Protein AF-0000000075737769 (afdb_homodimer)

Radius of gyration: 31.2 Å; Cα contacts (8 Å, |Δi|>4): 2345; chains: 2; bounding box: 69×106×71 Å

Solvent-accessible surface area (backbone atoms only — not comparable to full-atom values): 51542 Å² total; per-residue (Å²): 100,47,52,67,59,66,63,45,50,58,46,33,25,58,71,41,31,78,46,52,37,37,32,34,60,82,79,65,47,75,36,22,21,35,56,46,34,52,50,21,33,10,41,31,30,41,43,40,76,74,66,49,35,68,70,36,30,38,30,35,39,44,70,43,47,71,64,59,56,37,50,41,54,14,20,52,37,39,34,11,21,24,29,42,35,67,72,76,54,51,65,72,62,43,38,54,55,48,47,71,63,54,31,54,31,43,32,27,31,64,90,42,41,70,57,49,53,50,40,28,66,78,50,64,37,77,35,77,42,46,47,61,69,64,38,52,49,46,35,71,71,30,56,71,55,86,73,66,44,90,47,34,22,76,41,57,38,31,39,42,66,39,85,40,91,89,68,65,66,43,28,34,33,36,27,45,34,14,49,50,49,24,30,52,49,45,21,37,82,62,64,49,18,48,80,34,22,32,49,39,44,48,46,53,49,38,52,72,24,33,38,56,49,48,46,28,28,45,63,42,50,6,26,36,36,39,37,47,63,72,44,49,67,60,50,46,52,48,58,39,34,74,89,71,53,46,26,35,40,54,41,36,53,56,54,55,50,49,27,65,69,36,85,61,42,86,72,43,50,58,79,60,48,77,36,39,33,33,27,91,50,83,52,50,56,61,62,48,48,56,37,38,75,69,69,41,55,51,22,28,30,34,58,42,71,51,31,30,26,66,44,24,40,27,51,73,89,41,19,71,84,44,60,64,32,24,16,26,72,34,70,66,50,47,75,47,40,25,29,97,86,68,43,71,51,58,88,58,41,70,19,36,35,29,40,32,50,66,26,47,42,92,38,39,63,94,30,69,68,59,44,62,72,38,41,57,96,71,26,35,59,67,54,31,27,25,32,32,50,98,79,52,40,28,32,70,43,32,46,54,81,56,39,29,45,20,69,89,35,83,30,44,32,47,61,48,32,45,61,55,53,67,39,85,45,46,63,46,65,47,45,41,60,35,86,30,94,86,33,55,20,40,32,32,34,39,34,13,53,32,90,93,49,78,78,53,65,67,57,54,46,52,55,34,56,73,76,38,59,74,68,53,32,48,79,43,69,46,82,41,85,65,79,57,54,45,83,79,55,43,76,34,61,68,59,48,47,50,58,58,52,49,46,49,56,67,75,94,101,49,51,68,60,66,63,43,51,57,44,32,26,58,71,41,31,80,46,52,36,36,32,36,60,82,77,65,46,74,34,22,20,35,55,45,33,54,51,22,33,9,41,30,29,42,43,38,75,74,67,51,35,67,70,35,29,38,30,35,40,46,68,43,47,71,64,58,56,36,48,39,54,14,20,51,38,39,34,11,21,23,28,42,35,64,73,76,55,51,65,72,61,43,38,54,54,46,47,72,62,55,30,54,32,42,32,26,32,62,91,40,43,70,56,50,53,50,41,28,66,76,48,64,37,78,36,78,43,46,47,62,70,64,37,52,49,46,34,72,71,29,56,72,55,86,70,66,43,88,47,36,21,78,41,58,38,31,38,41,66,39,86,40,91,91,67,64,66,42,28,34,34,35,28,44,34,14,50,50,49,24,29,52,48,45,21,37,82,62,64,49,16,49,78,34,22,31,48,39,44,48,47,55,47,37,52,71,23,31,38,59,49,48,46,27,29,47,63,42,50,8,26,33,38,39,37,48,63,71,43,48,70,60,51,45,51,49,57,40,32,74,89,69,52,45,24,35,40,54,40,36,52,55,53,54,51,50,27,66,70,36,84,60,41,86,75,42,49,57,81,60,49,77,37,42,34,33,28,89,51,84,52,49,56,62,62,48,48,57,37,38,73,70,70,40,54,51,23,28,30,33,58,42,71,52,30,30,26,67,45,25,39,26,54,74,90,41,18,68,85,44,62,65,33,26,15,27,72,34,69,67,50,46,75,48,39,25,30,96,88,68,42,72,50,59,88,59,42,70,18,36,34,29,40,32,50,66,25,46,42,90,38,39,62,95,29,70,68,59,43,63,72,38,42,59,94,70,27,35,59,67,52,32,26,25,31,33,50,98,77,52,41,29,33,70,44,32,47,54,80,54,38,29,45,20,69,87,35,84,30,44,32,48,61,46,32,46,58,53,54,67,40,85,44,46,64,47,66,45,46,42,60,36,84,30,94,86,32,54,19,40,32,32,33,37,34,14,53,32,90,94,48,81,80,53,65,67,57,53,45,51,55,34,55,74,76,38,59,74,68,53,33,48,78,42,70,44,81,41,86,65,78,58,53,45,84,80,56,43,77,35,62,70,59,47,44,50,56,57,53,49,46,49,56,68,75,93

Sequence (1016 aa):
MSFAYFDWIAHHAEVRPERIAVVDLASSRKISYRAMDERVDRLAAHLAALGVGRGDRVAVLALNAVETLEVQFACFRLGAIFVPLNVRLTVHELSYIVGDAAPRVLAHDDELAPMAKELKAACSVPHLLAFGAAYEAALAASPRLGASEPVTLDDVSTIMYTSGTTGKPKGAMITHGMTFINAVNLGIPAFISQRTVFLCVLPLFHTGGLNCYTNPVLHAGGTTLLMRAFDPGAALSIIGDPSVGLTHFFGVPSIYQFMCQHPAFAATDLSRLQIAGVGGAPMPVPLLKIWQERGCALVQGYGMTETSPAVLMLDADDAARKAGSAGKPVLHADLKIVGPDGDPVKPGEMGELWVKGPNITPGYWNRPDANRTSFTDGWLHTGDAARVDDEGFYYIVDRTKDMYISGGENVYPAEVEDVLYQLPEIAEAAVIGAPDPQWGETGVAVVALKPGQELSEAKLLAHCRERLARFKCPQRVSFVEALPRNATGKVHKPTLRERILVRETADAMSFAYFDWIAHHAEVRPERIAVVDLASSRKISYRAMDERVDRLAAHLAALGVGRGDRVAVLALNAVETLEVQFACFRLGAIFVPLNVRLTVHELSYIVGDAAPRVLAHDDELAPMAKELKAACSVPHLLAFGAAYEAALAASPRLGASEPVTLDDVSTIMYTSGTTGKPKGAMITHGMTFINAVNLGIPAFISQRTVFLCVLPLFHTGGLNCYTNPVLHAGGTTLLMRAFDPGAALSIIGDPSVGLTHFFGVPSIYQFMCQHPAFAATDLSRLQIAGVGGAPMPVPLLKIWQERGCALVQGYGMTETSPAVLMLDADDAARKAGSAGKPVLHADLKIVGPDGDPVKPGEMGELWVKGPNITPGYWNRPDANRTSFTDGWLHTGDAARVDDEGFYYIVDRTKDMYISGGENVYPAEVEDVLYQLPEIAEAAVIGAPDPQWGETGVAVVALKPGQELSEAKLLAHCRERLARFKCPQRVSFVEALPRNATGKVHKPTLRERILVRETADA

Nearest PDB structures (foldseek):
  8wev-assembly1_A-2  TM=9.147E-01  e=2.076E-62  Amycolatopsis thermoflava N1165
  5ie0-assembly2_B  TM=9.107E-01  e=2.368E-48  Arabidopsis thaliana
  1t5d-assembly1_X-2  TM=8.456E-01  e=3.792E-46  Alcaligenes sp. AL3007
  2qvx-assembly1_X-2  TM=8.647E-01  e=1.411E-45  Alcaligenes sp. AL3007
  6sq8-assembly5_E  TM=7.145E-01  e=1.498E-45  Marinactinospora thermotolerans

Organism: Rhodopseudomonas palustris (strain ATCC BAA-98 / CGA009) (NCBI:txid258594)

Structure (mmCIF, N/CA/C/O backbone):
data_AF-0000000075737769-model_v1
#
loop_
_entity.id
_entity.type
_entity.pdbx_description
1 polymer '3-methylmercaptopropionyl-CoA ligase'
#
loop_
_atom_site.group_PDB
_atom_site.id
_atom_site.type_symbol
_atom_site.label_atom_id
_atom_site.label_alt_id
_atom_site.label_comp_id
_atom_site.label_asym_id
_atom_site.label_entity_id
_atom_site.label_seq_id
_atom_site.pdbx_PDB_ins_code
_atom_site.Cartn_x
_atom_site.Cartn_y
_atom_site.Cartn_z
_atom_site.occupancy
_atom_site.B_iso_or_equiv
_atom_site.auth_seq_id
_atom_site.auth_comp_id
_atom_site.auth_asym_id
_atom_site.auth_atom_id
_atom_site.pdbx_PDB_model_num
ATOM 1 N N . MET A 1 1 ? -3.283 10.156 -17.531 1 53.91 1 MET A N 1
ATOM 2 C CA . MET A 1 1 ? -2.006 9.469 -17.703 1 53.91 1 MET A CA 1
ATOM 3 C C . MET A 1 1 ? -1.594 8.758 -16.422 1 53.91 1 MET A C 1
ATOM 5 O O . MET A 1 1 ? -1.854 9.25 -15.312 1 53.91 1 MET A O 1
ATOM 9 N N . SER A 1 2 ? -1.194 7.441 -16.578 1 77.38 2 SER A N 1
ATOM 10 C CA . SER A 1 2 ? -0.708 6.602 -15.492 1 77.38 2 SER A CA 1
ATOM 11 C C . SER A 1 2 ? 0.569 7.172 -14.883 1 77.38 2 SER A C 1
ATOM 13 O O . SER A 1 2 ? 1.224 8.023 -15.484 1 77.38 2 SER A O 1
ATOM 15 N N . PHE A 1 3 ? 0.752 7.035 -13.672 1 82.31 3 PHE A N 1
ATOM 16 C CA . PHE A 1 3 ? 1.934 7.66 -13.086 1 82.31 3 PHE A CA 1
ATOM 17 C C . PHE A 1 3 ? 3.17 6.797 -13.312 1 82.31 3 PHE A C 1
ATOM 19 O O . PHE A 1 3 ? 3.059 5.641 -13.727 1 82.31 3 PHE A O 1
ATOM 26 N N . ALA A 1 4 ? 4.254 7.438 -13.164 1 88.5 4 ALA A N 1
ATOM 27 C CA . ALA A 1 4 ? 5.59 6.883 -13.375 1 88.5 4 ALA A CA 1
ATOM 28 C C . ALA A 1 4 ? 5.824 5.66 -12.492 1 88.5 4 ALA A C 1
ATOM 30 O O . ALA A 1 4 ? 5.316 5.594 -11.367 1 88.5 4 ALA A O 1
ATOM 31 N N . TYR A 1 5 ? 6.5 4.691 -13.055 1 92.62 5 TYR A N 1
ATOM 32 C CA . TYR A 1 5 ? 7.043 3.609 -12.242 1 92.62 5 TYR A CA 1
ATOM 33 C C . TYR A 1 5 ? 8.219 4.098 -11.398 1 92.62 5 TYR A C 1
ATOM 35 O O . TYR A 1 5 ? 9.094 4.809 -11.891 1 92.62 5 TYR A O 1
ATOM 43 N N . PHE A 1 6 ? 8.211 3.758 -10.086 1 94 6 PHE A N 1
ATOM 44 C CA . PHE A 1 6 ? 9.312 4.078 -9.18 1 94 6 PHE A CA 1
ATOM 45 C C . PHE A 1 6 ? 10.125 2.832 -8.852 1 94 6 PHE A C 1
ATOM 47 O O . PHE A 1 6 ? 9.562 1.798 -8.484 1 94 6 PHE A O 1
ATOM 54 N N . ASP A 1 7 ? 11.445 2.957 -9.055 1 96.81 7 ASP A N 1
ATOM 55 C CA . ASP A 1 7 ? 12.391 1.863 -8.852 1 96.81 7 ASP A CA 1
ATOM 56 C C . ASP A 1 7 ? 12.508 1.511 -7.371 1 96.81 7 ASP A C 1
ATOM 58 O O . ASP A 1 7 ? 13.164 2.225 -6.609 1 96.81 7 ASP A O 1
ATOM 62 N N . TRP A 1 8 ? 11.969 0.348 -7.016 1 97.19 8 TRP A N 1
ATOM 63 C CA . TRP A 1 8 ? 11.914 -0.085 -5.621 1 97.19 8 TRP A CA 1
ATOM 64 C C . TRP A 1 8 ? 13.312 -0.334 -5.074 1 97.19 8 TRP A C 1
ATOM 66 O O . TRP A 1 8 ? 13.617 0.017 -3.932 1 97.19 8 TRP A O 1
ATOM 76 N N . ILE A 1 9 ? 14.141 -0.979 -5.895 1 98.12 9 ILE A N 1
ATOM 77 C CA . ILE A 1 9 ? 15.484 -1.363 -5.457 1 98.12 9 ILE A CA 1
ATOM 78 C C . ILE A 1 9 ? 16.328 -0.115 -5.234 1 98.12 9 ILE A C 1
ATOM 80 O O . ILE A 1 9 ? 17 0.014 -4.207 1 98.12 9 ILE A O 1
ATOM 84 N N . ALA A 1 10 ? 16.266 0.797 -6.18 1 97.19 10 ALA A N 1
ATOM 85 C CA . ALA A 1 10 ? 17 2.053 -6.027 1 97.19 10 ALA A CA 1
ATOM 86 C C . ALA A 1 10 ? 16.531 2.82 -4.797 1 97.19 10 ALA A C 1
ATOM 88 O O . ALA A 1 10 ? 17.328 3.379 -4.055 1 97.19 10 ALA A O 1
ATOM 89 N N . HIS A 1 11 ? 15.258 2.844 -4.566 1 97 11 HIS A N 1
ATOM 90 C CA . HIS A 1 11 ? 14.688 3.527 -3.412 1 97 11 HIS A CA 1
ATOM 91 C C . HIS A 1 11 ? 15.227 2.955 -2.107 1 97 11 HIS A C 1
ATOM 93 O O . HIS A 1 11 ? 15.719 3.699 -1.253 1 97 11 HIS A O 1
ATOM 99 N N . HIS A 1 12 ? 15.141 1.669 -1.973 1 97.81 12 HIS A N 1
ATOM 100 C CA . HIS A 1 12 ? 15.555 1.06 -0.713 1 97.81 12 HIS A CA 1
ATOM 101 C C . HIS A 1 12 ? 17.062 1.1 -0.549 1 97.81 12 HIS A C 1
ATOM 103 O O . HIS A 1 12 ? 17.578 1.167 0.573 1 97.81 12 HIS A O 1
ATOM 109 N N . ALA A 1 13 ? 17.781 1.064 -1.68 1 97.44 13 ALA A N 1
ATOM 110 C CA . ALA A 1 13 ? 19.219 1.277 -1.61 1 97.44 13 ALA A CA 1
ATOM 111 C C . ALA A 1 13 ? 19.547 2.648 -1.023 1 97.44 13 ALA A C 1
ATOM 113 O O . ALA A 1 13 ? 20.578 2.82 -0.362 1 97.44 13 ALA A O 1
ATOM 114 N N . GLU A 1 14 ? 18.672 3.574 -1.241 1 94.31 14 GLU A N 1
ATOM 115 C CA . GLU A 1 14 ? 18.859 4.93 -0.726 1 94.31 14 GLU A CA 1
ATOM 116 C C . GLU A 1 14 ? 18.422 5.027 0.734 1 94.31 14 GLU A C 1
ATOM 118 O O . GLU A 1 14 ? 19.125 5.621 1.556 1 94.31 14 GLU A O 1
ATOM 123 N N . VAL A 1 15 ? 17.375 4.383 1.115 1 95.12 15 VAL A N 1
ATOM 124 C CA . VAL A 1 15 ? 16.75 4.691 2.404 1 95.12 15 VAL A CA 1
ATOM 125 C C . VAL A 1 15 ? 17.188 3.656 3.441 1 95.12 15 VAL A C 1
ATOM 127 O O . VAL A 1 15 ? 17.203 3.945 4.641 1 95.12 15 VAL A O 1
ATOM 130 N N . ARG A 1 16 ? 17.531 2.518 2.982 1 95.69 16 ARG A N 1
ATOM 131 C CA . ARG A 1 16 ? 18 1.455 3.867 1 95.69 16 ARG A CA 1
ATOM 132 C C . ARG A 1 16 ? 19.031 0.58 3.172 1 95.69 16 ARG A C 1
ATOM 134 O O . ARG A 1 16 ? 18.812 -0.619 2.982 1 95.69 16 ARG A O 1
ATOM 141 N N . PRO A 1 17 ? 20.156 1.123 2.902 1 96.5 17 PRO A N 1
ATOM 142 C CA . PRO A 1 17 ? 21.156 0.496 2.025 1 96.5 17 PRO A CA 1
ATOM 143 C C . PRO A 1 17 ? 21.688 -0.824 2.58 1 96.5 17 PRO A C 1
ATOM 145 O O . PRO A 1 17 ? 21.969 -1.75 1.817 1 96.5 17 PRO A O 1
ATOM 148 N N . GLU A 1 18 ? 21.766 -0.994 3.877 1 96.38 18 GLU A N 1
ATOM 149 C CA . GLU A 1 18 ? 22.422 -2.158 4.457 1 96.38 18 GLU A CA 1
ATOM 150 C C . GLU A 1 18 ? 21.422 -3.264 4.773 1 96.38 18 GLU A C 1
ATOM 152 O O . GLU A 1 18 ? 21.812 -4.375 5.137 1 96.38 18 GLU A O 1
ATOM 157 N N . ARG A 1 19 ? 20.156 -2.908 4.656 1 96.94 19 ARG A N 1
ATOM 158 C CA . ARG A 1 19 ? 19.172 -3.957 4.844 1 96.94 19 ARG A CA 1
ATOM 159 C C . ARG A 1 19 ? 19.312 -5.051 3.791 1 96.94 19 ARG A C 1
ATOM 161 O O . ARG A 1 19 ? 19.562 -4.762 2.619 1 96.94 19 ARG A O 1
ATOM 168 N N . ILE A 1 20 ? 19.109 -6.316 4.254 1 98.62 20 ILE A N 1
ATOM 169 C CA . ILE A 1 20 ? 19.234 -7.445 3.336 1 98.62 20 ILE A CA 1
ATOM 170 C C . ILE A 1 20 ? 17.969 -7.555 2.486 1 98.62 20 ILE A C 1
ATOM 172 O O . ILE A 1 20 ? 16.859 -7.625 3.02 1 98.62 20 ILE A O 1
ATOM 176 N N . ALA A 1 21 ? 18.141 -7.508 1.161 1 98.75 21 ALA A N 1
ATOM 177 C CA . ALA A 1 21 ? 17.016 -7.676 0.23 1 98.75 21 ALA A CA 1
ATOM 178 C C . ALA A 1 21 ? 16.734 -9.156 -0.025 1 98.75 21 ALA A C 1
ATOM 180 O O . ALA A 1 21 ? 15.586 -9.594 0.043 1 98.75 21 ALA A O 1
ATOM 181 N N . VAL A 1 22 ? 17.859 -9.883 -0.296 1 98.81 22 VAL A N 1
ATOM 182 C CA . VAL A 1 22 ? 17.688 -11.289 -0.663 1 98.81 22 VAL A CA 1
ATOM 183 C C . VAL A 1 22 ? 18.797 -12.125 -0.014 1 98.81 22 VAL A C 1
ATOM 185 O O . VAL A 1 22 ? 19.953 -11.719 0.01 1 98.81 22 VAL A O 1
ATOM 188 N N . VAL A 1 23 ? 18.453 -13.234 0.523 1 98.62 23 VAL A N 1
ATOM 189 C CA . VAL A 1 23 ? 19.391 -14.266 0.95 1 98.62 23 VAL A CA 1
ATOM 190 C C . VAL A 1 23 ? 19.281 -15.477 0.022 1 98.62 23 VAL A C 1
ATOM 192 O O . VAL A 1 23 ? 18.203 -16.062 -0.12 1 98.62 23 VAL A O 1
ATOM 195 N N . ASP A 1 24 ? 20.297 -15.758 -0.647 1 97.5 24 ASP A N 1
ATOM 196 C CA . ASP A 1 24 ? 20.391 -17 -1.418 1 97.5 24 ASP A CA 1
ATOM 197 C C . ASP A 1 24 ? 20.75 -18.172 -0.519 1 97.5 24 ASP A C 1
ATOM 199 O O . ASP A 1 24 ? 21.922 -18.344 -0.141 1 97.5 24 ASP A O 1
ATOM 203 N N . LEU A 1 25 ? 19.812 -19.031 -0.327 1 97.12 25 LEU A N 1
ATOM 204 C CA . LEU A 1 25 ? 20.016 -20.062 0.675 1 97.12 25 LEU A CA 1
ATOM 205 C C . LEU A 1 25 ? 21 -21.125 0.17 1 97.12 25 LEU A C 1
ATOM 207 O O . LEU A 1 25 ? 21.672 -21.781 0.964 1 97.12 25 LEU A O 1
ATOM 211 N N . ALA A 1 26 ? 21.016 -21.328 -1.13 1 92.81 26 ALA A N 1
ATOM 212 C CA . ALA A 1 26 ? 21.922 -22.328 -1.694 1 92.81 26 ALA A CA 1
ATOM 213 C C . ALA A 1 26 ? 23.375 -21.906 -1.521 1 92.81 26 ALA A C 1
ATOM 215 O O . ALA A 1 26 ? 24.234 -22.734 -1.186 1 92.81 26 ALA A O 1
ATOM 216 N N . SER A 1 27 ? 23.688 -20.672 -1.722 1 93.44 27 SER A N 1
ATOM 217 C CA . SER A 1 27 ? 25.062 -20.188 -1.652 1 93.44 27 SER A CA 1
ATOM 218 C C . SER A 1 27 ? 25.312 -19.453 -0.342 1 93.44 27 SER A C 1
ATOM 220 O O . SER A 1 27 ? 26.453 -19.078 -0.044 1 93.44 27 SER A O 1
ATOM 222 N N . SER A 1 28 ? 24.297 -19.109 0.421 1 94.5 28 SER A N 1
ATOM 223 C CA . SER A 1 28 ? 24.344 -18.375 1.677 1 94.5 28 SER A CA 1
ATOM 224 C C . SER A 1 28 ? 24.719 -16.906 1.442 1 94.5 28 SER A C 1
ATOM 226 O O . SER A 1 28 ? 25.078 -16.203 2.381 1 94.5 28 SER A O 1
ATOM 228 N N . ARG A 1 29 ? 24.688 -16.562 0.203 1 95.81 29 ARG A N 1
ATOM 229 C CA . ARG A 1 29 ? 24.938 -15.156 -0.109 1 95.81 29 ARG A CA 1
ATOM 230 C C . ARG A 1 29 ? 23.828 -14.266 0.432 1 95.81 29 ARG A C 1
ATOM 232 O O . ARG A 1 29 ? 22.656 -14.578 0.293 1 95.81 29 ARG A O 1
ATOM 239 N N . LYS A 1 30 ? 24.234 -13.195 1.12 1 98.19 30 LYS A N 1
ATOM 240 C CA . LYS A 1 30 ? 23.328 -12.148 1.568 1 98.19 30 LYS A CA 1
ATOM 241 C C . LYS A 1 30 ? 23.531 -10.867 0.768 1 98.19 30 LYS A C 1
ATOM 243 O O . LYS A 1 30 ? 24.609 -10.289 0.777 1 98.19 30 LYS A O 1
ATOM 248 N N . ILE A 1 31 ? 22.516 -10.43 0.113 1 98.56 31 ILE A N 1
ATOM 249 C CA . ILE A 1 31 ? 22.609 -9.258 -0.757 1 98.56 31 ILE A CA 1
ATOM 250 C C . ILE A 1 31 ? 21.781 -8.117 -0.169 1 98.56 31 ILE A C 1
ATOM 252 O O . ILE A 1 31 ? 20.562 -8.219 -0.049 1 98.56 31 ILE A O 1
ATOM 256 N N . SER A 1 32 ? 22.453 -7.008 0.21 1 98.75 32 SER A N 1
ATOM 257 C CA . SER A 1 32 ? 21.766 -5.82 0.704 1 98.75 32 SER A CA 1
ATOM 258 C C . SER A 1 32 ? 21.094 -5.062 -0.433 1 98.75 32 SER A C 1
ATOM 260 O O . SER A 1 32 ? 21.359 -5.328 -1.607 1 98.75 32 SER A O 1
ATOM 262 N N . TYR A 1 33 ? 20.234 -4.164 -0.126 1 98.69 33 TYR A N 1
ATOM 263 C CA . TYR A 1 33 ? 19.594 -3.338 -1.151 1 98.69 33 TYR A CA 1
ATOM 264 C C . TYR A 1 33 ? 20.641 -2.52 -1.905 1 98.69 33 TYR A C 1
ATOM 266 O O . TYR A 1 33 ? 20.547 -2.354 -3.123 1 98.69 33 TYR A O 1
ATOM 274 N N . ARG A 1 34 ? 21.656 -2.014 -1.225 1 98.25 34 ARG A N 1
ATOM 275 C CA . ARG A 1 34 ? 22.734 -1.288 -1.88 1 98.25 34 ARG A CA 1
ATOM 276 C C . ARG A 1 34 ? 23.469 -2.18 -2.881 1 98.25 34 ARG A C 1
ATOM 278 O O . ARG A 1 34 ? 23.719 -1.772 -4.02 1 98.25 34 ARG A O 1
ATOM 285 N N . ALA A 1 35 ? 23.828 -3.355 -2.395 1 98.44 35 ALA A N 1
ATOM 286 C CA . ALA A 1 35 ? 24.531 -4.289 -3.27 1 98.44 35 ALA A CA 1
ATOM 287 C C . ALA A 1 35 ? 23.672 -4.676 -4.465 1 98.44 35 ALA A C 1
ATOM 289 O O . ALA A 1 35 ? 24.156 -4.742 -5.598 1 98.44 35 ALA A O 1
ATOM 290 N N . MET A 1 36 ? 22.422 -4.949 -4.246 1 98.38 36 MET A N 1
ATOM 291 C CA . MET A 1 36 ? 21.516 -5.309 -5.328 1 98.38 36 MET A CA 1
ATOM 292 C C . MET A 1 36 ? 21.375 -4.168 -6.332 1 98.38 36 MET A C 1
ATOM 294 O O . MET A 1 36 ? 21.359 -4.398 -7.543 1 98.38 36 MET A O 1
ATOM 298 N N . ASP A 1 37 ? 21.266 -2.996 -5.805 1 98.25 37 ASP A N 1
ATOM 299 C CA . ASP A 1 37 ? 21.172 -1.817 -6.664 1 98.25 37 ASP A CA 1
ATOM 300 C C . ASP A 1 37 ? 22.359 -1.726 -7.605 1 98.25 37 ASP A C 1
ATOM 302 O O . ASP A 1 37 ? 22.203 -1.495 -8.805 1 98.25 37 ASP A O 1
ATOM 306 N N . GLU A 1 38 ? 23.531 -1.886 -7.078 1 98 38 GLU A N 1
ATOM 307 C CA . GLU A 1 38 ? 24.75 -1.827 -7.867 1 98 38 GLU A CA 1
ATOM 308 C C . GLU A 1 38 ? 24.781 -2.93 -8.922 1 98 38 GLU A C 1
ATOM 310 O O . GLU A 1 38 ? 25.109 -2.674 -10.086 1 98 38 GLU A O 1
ATOM 315 N N . ARG A 1 39 ? 24.469 -4.086 -8.531 1 98.12 39 ARG A N 1
ATOM 316 C CA . ARG A 1 39 ? 24.5 -5.23 -9.438 1 98.12 39 ARG A CA 1
ATOM 317 C C . ARG A 1 39 ? 23.469 -5.078 -10.547 1 98.12 39 ARG A C 1
ATOM 319 O O . ARG A 1 39 ? 23.75 -5.332 -11.719 1 98.12 39 ARG A O 1
ATOM 326 N N . VAL A 1 40 ? 22.219 -4.668 -10.18 1 98.38 40 VAL A N 1
ATOM 327 C CA . VAL A 1 40 ? 21.156 -4.449 -11.141 1 98.38 40 VAL A CA 1
ATOM 328 C C . VAL A 1 40 ? 21.578 -3.375 -12.148 1 98.38 40 VAL A C 1
ATOM 330 O O . VAL A 1 40 ? 21.328 -3.508 -13.344 1 98.38 40 VAL A O 1
ATOM 333 N N . ASP A 1 41 ? 22.219 -2.342 -11.648 1 98.31 41 ASP A N 1
ATOM 334 C CA . ASP A 1 41 ? 22.656 -1.235 -12.5 1 98.31 41 ASP A CA 1
ATOM 335 C C . ASP A 1 41 ? 23.703 -1.69 -13.508 1 98.31 41 ASP A C 1
ATOM 337 O O . ASP A 1 41 ? 23.641 -1.355 -14.688 1 98.31 41 ASP A O 1
ATOM 341 N N . ARG A 1 42 ? 24.688 -2.393 -13.062 1 98.38 42 ARG A N 1
ATOM 342 C CA . ARG A 1 42 ? 25.734 -2.908 -13.93 1 98.38 42 ARG A CA 1
ATOM 343 C C . ARG A 1 42 ? 25.188 -3.918 -14.93 1 98.38 42 ARG A C 1
ATOM 345 O O . ARG A 1 42 ? 25.594 -3.945 -16.094 1 98.38 42 ARG A O 1
ATOM 352 N N . LEU A 1 43 ? 24.266 -4.715 -14.438 1 98.56 43 LEU A N 1
ATOM 353 C CA . LEU A 1 43 ? 23.625 -5.668 -15.352 1 98.56 43 LEU A CA 1
ATOM 354 C C . LEU A 1 43 ? 22.844 -4.938 -16.438 1 98.56 43 LEU A C 1
ATOM 356 O O . LEU A 1 43 ? 22.875 -5.336 -17.609 1 98.56 43 LEU A O 1
ATOM 360 N N . ALA A 1 44 ? 22.062 -3.938 -16.047 1 98.62 44 ALA A N 1
ATOM 361 C CA . ALA A 1 44 ? 21.297 -3.152 -17.016 1 98.62 44 ALA A CA 1
ATOM 362 C C . ALA A 1 44 ? 22.219 -2.572 -18.078 1 98.62 44 ALA A C 1
ATOM 364 O O . ALA A 1 44 ? 21.906 -2.621 -19.281 1 98.62 44 ALA A O 1
ATOM 365 N N . ALA A 1 45 ? 23.375 -2.061 -17.641 1 98.5 45 ALA A N 1
ATOM 366 C CA . ALA A 1 45 ? 24.344 -1.517 -18.594 1 98.5 45 ALA A CA 1
ATOM 367 C C . ALA A 1 45 ? 24.859 -2.6 -19.531 1 98.5 45 ALA A C 1
ATOM 369 O O . ALA A 1 45 ? 25.031 -2.363 -20.734 1 98.5 45 ALA A O 1
ATOM 370 N N . HIS A 1 46 ? 25.156 -3.719 -18.969 1 98.5 46 HIS A N 1
ATOM 371 C CA . HIS A 1 46 ? 25.609 -4.836 -19.781 1 98.5 46 HIS A CA 1
ATOM 372 C C . HIS A 1 46 ? 24.562 -5.238 -20.812 1 98.5 46 HIS A C 1
ATOM 374 O O . HIS A 1 46 ? 24.891 -5.438 -21.984 1 98.5 46 HIS A O 1
ATOM 380 N N . LEU A 1 47 ? 23.312 -5.41 -20.375 1 98.69 47 LEU A N 1
ATOM 381 C CA . LEU A 1 47 ? 22.234 -5.77 -21.281 1 98.69 47 LEU A CA 1
ATOM 382 C C . LEU A 1 47 ? 22.047 -4.719 -22.375 1 98.69 47 LEU A C 1
ATOM 384 O O . LEU A 1 47 ? 21.812 -5.055 -23.531 1 98.69 47 LEU A O 1
ATOM 388 N N . ALA A 1 48 ? 22.141 -3.455 -21.984 1 98.31 48 ALA A N 1
ATOM 389 C CA . ALA A 1 48 ? 22.062 -2.377 -22.969 1 98.31 48 ALA A CA 1
ATOM 390 C C . ALA A 1 48 ? 23.172 -2.514 -24.016 1 98.31 48 ALA A C 1
ATOM 392 O O . ALA A 1 48 ? 22.922 -2.275 -25.203 1 98.31 48 ALA A O 1
ATOM 393 N N . ALA A 1 49 ? 24.375 -2.842 -23.594 1 97.38 49 ALA A N 1
ATOM 394 C CA . ALA A 1 49 ? 25.5 -3.02 -24.5 1 97.38 49 ALA A CA 1
ATOM 395 C C . ALA A 1 49 ? 25.25 -4.176 -25.469 1 97.38 49 ALA A C 1
ATOM 397 O O . ALA A 1 49 ? 25.812 -4.211 -26.562 1 97.38 49 ALA A O 1
ATOM 398 N N . LEU A 1 50 ? 24.406 -5.098 -25.047 1 97.94 50 LEU A N 1
ATOM 399 C CA . LEU A 1 50 ? 24.047 -6.215 -25.906 1 97.94 50 LEU A CA 1
ATOM 400 C C . LEU A 1 50 ? 22.891 -5.836 -26.828 1 97.94 50 LEU A C 1
ATOM 402 O O . LEU A 1 50 ? 22.375 -6.68 -27.578 1 97.94 50 LEU A O 1
ATOM 406 N N . GLY A 1 51 ? 22.375 -4.59 -26.703 1 97.75 51 GLY A N 1
ATOM 407 C CA . GLY A 1 51 ? 21.344 -4.086 -27.594 1 97.75 51 GLY A CA 1
ATOM 408 C C . GLY A 1 51 ? 19.953 -4.125 -26.984 1 97.75 51 GLY A C 1
ATOM 409 O O . GLY A 1 51 ? 18.969 -3.877 -27.672 1 97.75 51 GLY A O 1
ATOM 410 N N . VAL A 1 52 ? 19.828 -4.398 -25.719 1 98.56 52 VAL A N 1
ATOM 411 C CA . VAL A 1 52 ? 18.531 -4.445 -25.047 1 98.56 52 VAL A CA 1
ATOM 412 C C . VAL A 1 52 ? 18.062 -3.027 -24.75 1 98.56 52 VAL A C 1
ATOM 414 O O . VAL A 1 52 ? 18.797 -2.232 -24.156 1 98.56 52 VAL A O 1
ATOM 417 N N . GLY A 1 53 ? 16.906 -2.697 -25.156 1 97.81 53 GLY A N 1
ATOM 418 C CA . GLY A 1 53 ? 16.25 -1.434 -24.875 1 97.81 53 GLY A CA 1
ATOM 419 C C . GLY A 1 53 ? 14.766 -1.587 -24.578 1 97.81 53 GLY A C 1
ATOM 420 O O . GLY A 1 53 ? 14.297 -2.686 -24.281 1 97.81 53 GLY A O 1
ATOM 421 N N . ARG A 1 54 ? 14.086 -0.469 -24.656 1 97.75 54 ARG A N 1
ATOM 422 C CA . ARG A 1 54 ? 12.664 -0.439 -24.328 1 97.75 54 ARG A CA 1
ATOM 423 C C . ARG A 1 54 ? 11.883 -1.428 -25.188 1 97.75 54 ARG A C 1
ATOM 425 O O . ARG A 1 54 ? 12.008 -1.425 -26.406 1 97.75 54 ARG A O 1
ATOM 432 N N . GLY A 1 55 ? 11.188 -2.285 -24.516 1 98.06 55 GLY A N 1
ATOM 433 C CA . GLY A 1 55 ? 10.305 -3.205 -25.219 1 98.06 55 GLY A CA 1
ATOM 434 C C . GLY A 1 55 ? 10.984 -4.508 -25.594 1 98.06 55 GLY A C 1
ATOM 435 O O . GLY A 1 55 ? 10.312 -5.488 -25.922 1 98.06 55 GLY A O 1
ATOM 436 N N . ASP A 1 56 ? 12.305 -4.523 -25.609 1 98.69 56 ASP A N 1
ATOM 437 C CA . ASP A 1 56 ? 13.008 -5.773 -25.875 1 98.69 56 ASP A CA 1
ATOM 438 C C . ASP A 1 56 ? 12.781 -6.785 -24.766 1 98.69 56 ASP A C 1
ATOM 440 O O . ASP A 1 56 ? 12.562 -6.402 -23.609 1 98.69 56 ASP A O 1
ATOM 444 N N . ARG A 1 57 ? 12.789 -8.062 -25.109 1 98.88 57 ARG A N 1
ATOM 445 C CA . ARG A 1 57 ? 12.586 -9.117 -24.125 1 98.88 57 ARG A CA 1
ATOM 446 C C . ARG A 1 57 ? 13.914 -9.727 -23.688 1 98.88 57 ARG A C 1
ATOM 448 O O . ARG A 1 57 ? 14.82 -9.898 -24.5 1 98.88 57 ARG A O 1
ATOM 455 N N . VAL A 1 58 ? 14.039 -10 -22.438 1 98.94 58 VAL A N 1
ATOM 456 C CA . VAL A 1 58 ? 15.109 -10.781 -21.828 1 98.94 58 VAL A CA 1
ATOM 457 C C . VAL A 1 58 ? 14.531 -12 -21.109 1 98.94 58 VAL A C 1
ATOM 459 O O . VAL A 1 58 ? 13.766 -11.859 -20.156 1 98.94 58 VAL A O 1
ATOM 462 N N . ALA A 1 59 ? 14.867 -13.18 -21.594 1 98.88 59 ALA A N 1
ATOM 463 C CA . ALA A 1 59 ? 14.344 -14.414 -21.016 1 98.88 59 ALA A CA 1
ATOM 464 C C . ALA A 1 59 ? 15.305 -14.992 -19.984 1 98.88 59 ALA A C 1
ATOM 466 O O . ALA A 1 59 ? 16.516 -14.781 -20.078 1 98.88 59 ALA A O 1
ATOM 467 N N . VAL A 1 60 ? 14.789 -15.664 -19 1 98.75 60 VAL A N 1
ATOM 468 C CA . VAL A 1 60 ? 15.602 -16.297 -17.969 1 98.75 60 VAL A CA 1
ATOM 469 C C . VAL A 1 60 ? 15.188 -17.766 -17.812 1 98.75 60 VAL A C 1
ATOM 471 O O . VAL A 1 60 ? 14.016 -18.062 -17.547 1 98.75 60 VAL A O 1
ATOM 474 N N . LEU A 1 61 ? 16.078 -18.641 -18.047 1 98.06 61 LEU A N 1
ATOM 475 C CA . LEU A 1 61 ? 15.945 -20.078 -17.828 1 98.06 61 LEU A CA 1
ATOM 476 C C . LEU A 1 61 ? 16.781 -20.516 -16.641 1 98.06 61 LEU A C 1
ATOM 478 O O . LEU A 1 61 ? 17.938 -20.922 -16.797 1 98.06 61 LEU A O 1
ATOM 482 N N . ALA A 1 62 ? 16.109 -20.516 -15.461 1 97.44 62 ALA A N 1
ATOM 483 C CA . ALA A 1 62 ? 16.875 -20.797 -14.25 1 97.44 62 ALA A CA 1
ATOM 484 C C . ALA A 1 62 ? 15.953 -21.266 -13.125 1 97.44 62 ALA A C 1
ATOM 486 O O . ALA A 1 62 ? 14.781 -20.891 -13.078 1 97.44 62 ALA A O 1
ATOM 487 N N . LEU A 1 63 ? 16.484 -22.156 -12.258 1 94.94 63 LEU A N 1
ATOM 488 C CA . LEU A 1 63 ? 15.852 -22.344 -10.953 1 94.94 63 LEU A CA 1
ATOM 489 C C . LEU A 1 63 ? 15.898 -21.062 -10.141 1 94.94 63 LEU A C 1
ATOM 491 O O . LEU A 1 63 ? 16.406 -20.031 -10.609 1 94.94 63 LEU A O 1
ATOM 495 N N . ASN A 1 64 ? 15.258 -21.062 -8.961 1 96.88 64 ASN A N 1
ATOM 496 C CA . ASN A 1 64 ? 15.281 -19.844 -8.148 1 96.88 64 ASN A CA 1
ATOM 497 C C . ASN A 1 64 ? 16.703 -19.359 -7.891 1 96.88 64 ASN A C 1
ATOM 499 O O . ASN A 1 64 ? 17.516 -20.094 -7.336 1 96.88 64 ASN A O 1
ATOM 503 N N . ALA A 1 65 ? 16.969 -18.234 -8.344 1 96.56 65 ALA A N 1
ATOM 504 C CA . ALA A 1 65 ? 18.281 -17.609 -8.211 1 96.56 65 ALA A CA 1
ATOM 505 C C . ALA A 1 65 ? 18.172 -16.109 -8.055 1 96.56 65 ALA A C 1
ATOM 507 O O . ALA A 1 65 ? 17.25 -15.484 -8.586 1 96.56 65 ALA A O 1
ATOM 508 N N . VAL A 1 66 ? 19.094 -15.516 -7.305 1 97.38 66 VAL A N 1
ATOM 509 C CA . VAL A 1 66 ? 19.094 -14.07 -7.098 1 97.38 66 VAL A CA 1
ATOM 510 C C . VAL A 1 66 ? 19.25 -13.359 -8.438 1 97.38 66 VAL A C 1
ATOM 512 O O . VAL A 1 66 ? 18.672 -12.289 -8.648 1 97.38 66 VAL A O 1
ATOM 515 N N . GLU A 1 67 ? 20 -13.984 -9.359 1 98.06 67 GLU A N 1
ATOM 516 C CA . GLU A 1 67 ? 20.234 -13.414 -10.68 1 98.06 67 GLU A CA 1
ATOM 517 C C . GLU A 1 67 ? 18.938 -13.203 -11.438 1 98.06 67 GLU A C 1
ATOM 519 O O . GLU A 1 67 ? 18.812 -12.25 -12.219 1 98.06 67 GLU A O 1
ATOM 524 N N . THR A 1 68 ? 17.969 -14.117 -11.195 1 98.31 68 THR A N 1
ATOM 525 C CA . THR A 1 68 ? 16.672 -13.953 -11.836 1 98.31 68 THR A CA 1
ATOM 526 C C . THR A 1 68 ? 16.047 -12.617 -11.438 1 98.31 68 THR A C 1
ATOM 528 O O . THR A 1 68 ? 15.516 -11.898 -12.297 1 98.31 68 THR A O 1
ATOM 531 N N . LEU A 1 69 ? 16.125 -12.266 -10.172 1 98.75 69 LEU A N 1
ATOM 532 C CA . LEU A 1 69 ? 15.594 -11 -9.688 1 98.75 69 LEU A CA 1
ATOM 533 C C . LEU A 1 69 ? 16.406 -9.82 -10.219 1 98.75 69 LEU A C 1
ATOM 535 O O . LEU A 1 69 ? 15.852 -8.781 -10.562 1 98.75 69 LEU A O 1
ATOM 539 N N . GLU A 1 70 ? 17.734 -10 -10.32 1 98.69 70 GLU A N 1
ATOM 540 C CA . GLU A 1 70 ? 18.578 -8.953 -10.891 1 98.69 70 GLU A CA 1
ATOM 541 C C . GLU A 1 70 ? 18.203 -8.664 -12.336 1 98.69 70 GLU A C 1
ATOM 543 O O . GLU A 1 70 ? 18.125 -7.5 -12.742 1 98.69 70 GLU A O 1
ATOM 548 N N . VAL A 1 71 ? 17.906 -9.727 -13.094 1 98.81 71 VAL A N 1
ATOM 549 C CA . VAL A 1 71 ? 17.516 -9.562 -14.492 1 98.81 71 VAL A CA 1
ATOM 550 C C . VAL A 1 71 ? 16.172 -8.836 -14.562 1 98.81 71 VAL A C 1
ATOM 552 O O . VAL A 1 71 ? 15.992 -7.93 -15.383 1 98.81 71 VAL A O 1
ATOM 555 N N . GLN A 1 72 ? 15.266 -9.234 -13.758 1 98.81 72 GLN A N 1
ATOM 556 C CA . GLN A 1 72 ? 13.961 -8.578 -13.719 1 98.81 72 GLN A CA 1
ATOM 557 C C . GLN A 1 72 ? 14.117 -7.07 -13.523 1 98.81 72 GLN A C 1
ATOM 559 O O . GLN A 1 72 ? 13.609 -6.281 -14.328 1 98.81 72 GLN A O 1
ATOM 564 N N . PHE A 1 73 ? 14.828 -6.668 -12.523 1 98.75 73 PHE A N 1
ATOM 565 C CA . PHE A 1 73 ? 14.914 -5.254 -12.172 1 98.75 73 PHE A CA 1
ATOM 566 C C . PHE A 1 73 ? 15.797 -4.504 -13.164 1 98.75 73 PHE A C 1
ATOM 568 O O . PHE A 1 73 ? 15.602 -3.311 -13.398 1 98.75 73 PHE A O 1
ATOM 575 N N . ALA A 1 74 ? 16.797 -5.188 -13.742 1 98.81 74 ALA A N 1
ATOM 576 C CA . ALA A 1 74 ? 17.547 -4.574 -14.82 1 98.81 74 ALA A CA 1
ATOM 577 C C . ALA A 1 74 ? 16.656 -4.27 -16.016 1 98.81 74 ALA A C 1
ATOM 579 O O . ALA A 1 74 ? 16.781 -3.209 -16.641 1 98.81 74 ALA A O 1
ATOM 580 N N . CYS A 1 75 ? 15.766 -5.207 -16.328 1 98.88 75 CYS A N 1
ATOM 581 C CA . CYS A 1 75 ? 14.797 -4.969 -17.406 1 98.88 75 CYS A CA 1
ATOM 582 C C . CYS A 1 75 ? 13.93 -3.752 -17.094 1 98.88 75 CYS A C 1
ATOM 584 O O . CYS A 1 75 ? 13.68 -2.924 -17.969 1 98.88 75 CYS A O 1
ATOM 586 N N . PHE A 1 76 ? 13.523 -3.668 -15.844 1 98.5 76 PHE A N 1
ATOM 587 C CA . PHE A 1 76 ? 12.688 -2.547 -15.438 1 98.5 76 PHE A CA 1
ATOM 588 C C . PHE A 1 76 ? 13.406 -1.222 -15.68 1 98.5 76 PHE A C 1
ATOM 590 O O . PHE A 1 76 ? 12.797 -0.258 -16.156 1 98.5 76 PHE A O 1
ATOM 597 N N . ARG A 1 77 ? 14.703 -1.195 -15.414 1 98.25 77 ARG A N 1
ATOM 598 C CA . ARG A 1 77 ? 15.469 0.037 -15.562 1 98.25 77 ARG A CA 1
ATOM 599 C C . ARG A 1 77 ? 15.672 0.389 -17.031 1 98.25 77 ARG A C 1
ATOM 601 O O . ARG A 1 77 ? 15.82 1.562 -17.375 1 98.25 77 ARG A O 1
ATOM 608 N N . LEU A 1 78 ? 15.602 -0.577 -17.891 1 98.44 78 LEU A N 1
ATOM 609 C CA . LEU A 1 78 ? 15.844 -0.368 -19.312 1 98.44 78 LEU A CA 1
ATOM 610 C C . LEU A 1 78 ? 14.531 -0.171 -20.078 1 98.44 78 LEU A C 1
ATOM 612 O O . LEU A 1 78 ? 14.539 0.147 -21.266 1 98.44 78 LEU A O 1
ATOM 616 N N . GLY A 1 79 ? 13.383 -0.343 -19.344 1 98.38 79 GLY A N 1
ATOM 617 C CA . GLY A 1 79 ? 12.109 -0.404 -20.047 1 98.38 79 GLY A CA 1
ATOM 618 C C . GLY A 1 79 ? 11.938 -1.67 -20.859 1 98.38 79 GLY A C 1
ATOM 619 O O . GLY A 1 79 ? 11.102 -1.725 -21.766 1 98.38 79 GLY A O 1
ATOM 620 N N . ALA A 1 80 ? 12.789 -2.631 -20.609 1 98.81 80 ALA A N 1
ATOM 621 C CA . ALA A 1 80 ? 12.719 -3.928 -21.281 1 98.81 80 ALA A CA 1
ATOM 622 C C . ALA A 1 80 ? 11.711 -4.844 -20.609 1 98.81 80 ALA A C 1
ATOM 624 O O . ALA A 1 80 ? 11.102 -4.469 -19.594 1 98.81 80 ALA A O 1
ATOM 625 N N . ILE A 1 81 ? 11.461 -5.973 -21.25 1 98.94 81 ILE A N 1
ATOM 626 C CA . ILE A 1 81 ? 10.438 -6.891 -20.766 1 98.94 81 ILE A CA 1
ATOM 627 C C . ILE A 1 81 ? 11.094 -8.188 -20.281 1 98.94 81 ILE A C 1
ATOM 629 O O . ILE A 1 81 ? 11.836 -8.828 -21.016 1 98.94 81 ILE A O 1
ATOM 633 N N . PHE A 1 82 ? 10.891 -8.539 -19 1 98.88 82 PHE A N 1
ATOM 634 C CA . PHE A 1 82 ? 11.383 -9.75 -18.359 1 98.88 82 PHE A CA 1
ATOM 635 C C . PHE A 1 82 ? 10.516 -10.953 -18.719 1 98.88 82 PHE A C 1
ATOM 637 O O . PHE A 1 82 ? 9.289 -10.891 -18.625 1 98.88 82 PHE A O 1
ATOM 644 N N . VAL A 1 83 ? 11.125 -12.086 -19.156 1 98.81 83 VAL A N 1
ATOM 645 C CA . VAL A 1 83 ? 10.406 -13.297 -19.562 1 98.81 83 VAL A CA 1
ATOM 646 C C . VAL A 1 83 ? 10.977 -14.508 -18.828 1 98.81 83 VAL A C 1
ATOM 648 O O . VAL A 1 83 ? 11.891 -15.164 -19.328 1 98.81 83 VAL A O 1
ATOM 651 N N . PRO A 1 84 ? 10.383 -14.875 -17.719 1 98.06 84 PRO A N 1
ATOM 652 C CA . PRO A 1 84 ? 10.844 -16.094 -17.031 1 98.06 84 PRO A CA 1
ATOM 653 C C . PRO A 1 84 ? 10.336 -17.375 -17.688 1 98.06 84 PRO A C 1
ATOM 655 O O . PRO A 1 84 ? 9.18 -17.438 -18.109 1 98.06 84 PRO A O 1
ATOM 658 N N . LEU A 1 85 ? 11.211 -18.344 -17.781 1 96.06 85 LEU A N 1
ATOM 659 C CA . LEU A 1 85 ? 10.883 -19.594 -18.469 1 96.06 85 LEU A CA 1
ATOM 660 C C . LEU A 1 85 ? 10.789 -20.75 -17.484 1 96.06 85 LEU A C 1
ATOM 662 O O . LEU A 1 85 ? 11.594 -20.844 -16.547 1 96.06 85 LEU A O 1
ATOM 666 N N . ASN A 1 86 ? 9.812 -21.609 -17.688 1 89.81 86 ASN A N 1
ATOM 667 C CA . ASN A 1 86 ? 9.609 -22.797 -16.875 1 89.81 86 ASN A CA 1
ATOM 668 C C . ASN A 1 86 ? 10.68 -23.859 -17.141 1 89.81 86 ASN A C 1
ATOM 670 O O . ASN A 1 86 ? 10.711 -24.453 -18.219 1 89.81 86 ASN A O 1
ATOM 674 N N . VAL A 1 87 ? 11.492 -24.156 -16.203 1 91.19 87 VAL A N 1
ATOM 675 C CA . VAL A 1 87 ? 12.672 -25 -16.391 1 91.19 87 VAL A CA 1
ATOM 676 C C . VAL A 1 87 ? 12.242 -26.453 -16.516 1 91.19 87 VAL A C 1
ATOM 678 O O . VAL A 1 87 ? 13.039 -27.312 -16.938 1 91.19 87 VAL A O 1
ATOM 681 N N . ARG A 1 88 ? 10.992 -26.766 -16.219 1 81.88 88 ARG A N 1
ATOM 682 C CA . ARG A 1 88 ? 10.516 -28.141 -16.266 1 81.88 88 ARG A CA 1
ATOM 683 C C . ARG A 1 88 ? 10.031 -28.516 -17.672 1 81.88 88 ARG A C 1
ATOM 685 O O . ARG A 1 88 ? 9.766 -29.688 -17.953 1 81.88 88 ARG A O 1
ATOM 692 N N . LEU A 1 89 ? 9.898 -27.547 -18.578 1 81.81 89 LEU A N 1
ATOM 693 C CA . LEU A 1 89 ? 9.461 -27.797 -19.938 1 81.81 89 LEU A CA 1
ATOM 694 C C . LEU A 1 89 ? 10.617 -28.312 -20.781 1 81.81 89 LEU A C 1
ATOM 696 O O . LEU A 1 89 ? 11.781 -28.047 -20.484 1 81.81 89 LEU A O 1
ATOM 700 N N . THR A 1 90 ? 10.289 -29.047 -21.844 1 83.5 90 THR A N 1
ATOM 701 C CA . THR A 1 90 ? 11.289 -29.531 -22.781 1 83.5 90 THR A CA 1
ATOM 702 C C . THR A 1 90 ? 11.75 -28.406 -23.719 1 83.5 90 THR A C 1
ATOM 704 O O . THR A 1 90 ? 11.102 -27.359 -23.797 1 83.5 90 THR A O 1
ATOM 707 N N . VAL A 1 91 ? 12.828 -28.609 -24.375 1 89.62 91 VAL A N 1
ATOM 708 C CA . VAL A 1 91 ? 13.328 -27.656 -25.359 1 89.62 91 VAL A CA 1
ATOM 709 C C . VAL A 1 91 ? 12.281 -27.422 -26.438 1 89.62 91 VAL A C 1
ATOM 711 O O . VAL A 1 91 ? 12.102 -26.297 -26.906 1 89.62 91 VAL A O 1
ATOM 714 N N . HIS A 1 92 ? 11.578 -28.484 -26.797 1 85.19 92 HIS A N 1
ATOM 715 C CA . HIS A 1 92 ? 10.531 -28.359 -27.812 1 85.19 92 HIS A CA 1
ATOM 716 C C . HIS A 1 92 ? 9.43 -27.406 -27.359 1 85.19 92 HIS A C 1
ATOM 718 O O . HIS A 1 92 ? 9.023 -26.531 -28.109 1 85.19 92 HIS A O 1
ATOM 724 N N . GLU A 1 93 ? 8.992 -27.594 -26.172 1 83.12 93 GLU A N 1
ATOM 725 C CA . GLU A 1 93 ? 7.953 -26.734 -25.609 1 83.12 93 GLU A CA 1
ATOM 726 C C . GLU A 1 93 ? 8.461 -25.312 -25.438 1 83.12 93 GLU A C 1
ATOM 728 O O . GLU A 1 93 ? 7.758 -24.344 -25.766 1 83.12 93 GLU A O 1
ATOM 733 N N . LEU A 1 94 ? 9.719 -25.203 -25.016 1 92.25 94 LEU A N 1
ATOM 734 C CA . LEU A 1 94 ? 10.305 -23.891 -24.766 1 92.25 94 LEU A CA 1
ATOM 735 C C . LEU A 1 94 ? 10.586 -23.156 -26.078 1 92.25 94 LEU A C 1
ATOM 737 O O . LEU A 1 94 ? 10.562 -21.922 -26.141 1 92.25 94 LEU A O 1
ATOM 741 N N . SER A 1 95 ? 10.82 -23.938 -27.109 1 93.81 95 SER A N 1
ATOM 742 C CA . SER A 1 95 ? 11.094 -23.312 -28.406 1 93.81 95 SER A CA 1
ATOM 743 C C . SER A 1 95 ? 9.891 -22.531 -28.906 1 93.81 95 SER A C 1
ATOM 745 O O . SER A 1 95 ? 10.047 -21.484 -29.562 1 93.81 95 SER A O 1
ATOM 747 N N . TYR A 1 96 ? 8.766 -23.047 -28.656 1 90.44 96 TYR A N 1
ATOM 748 C CA . TYR A 1 96 ? 7.566 -22.297 -29.016 1 90.44 96 TYR A CA 1
ATOM 749 C C . TYR A 1 96 ? 7.512 -20.984 -28.25 1 90.44 96 TYR A C 1
ATOM 751 O O . TYR A 1 96 ? 7.285 -19.922 -28.844 1 90.44 96 TYR A O 1
ATOM 759 N N . ILE A 1 97 ? 7.715 -21.016 -26.938 1 93.94 97 ILE A N 1
ATOM 760 C CA . ILE A 1 97 ? 7.625 -19.859 -26.047 1 93.94 97 ILE A CA 1
ATOM 761 C C . ILE A 1 97 ? 8.703 -18.844 -26.406 1 93.94 97 ILE A C 1
ATOM 763 O O . ILE A 1 97 ? 8.414 -17.656 -26.609 1 93.94 97 ILE A O 1
ATOM 767 N N . VAL A 1 98 ? 9.93 -19.297 -26.578 1 97.75 98 VAL A N 1
ATOM 768 C CA . VAL A 1 98 ? 11.07 -18.438 -26.891 1 97.75 98 VAL A CA 1
ATOM 769 C C . VAL A 1 98 ? 10.914 -17.859 -28.281 1 97.75 98 VAL A C 1
ATOM 771 O O . VAL A 1 98 ? 11.258 -16.688 -28.531 1 97.75 98 VAL A O 1
ATOM 774 N N . GLY A 1 99 ? 10.391 -18.703 -29.156 1 97.31 99 GLY A N 1
ATOM 775 C CA . GLY A 1 99 ? 10.117 -18.219 -30.5 1 97.31 99 GLY A CA 1
ATOM 776 C C . GLY A 1 99 ? 9.07 -17.125 -30.531 1 97.31 99 GLY A C 1
ATOM 777 O O . GLY A 1 99 ? 9.195 -16.141 -31.281 1 97.31 99 GLY A O 1
ATOM 778 N N . ASP A 1 100 ? 8.055 -17.281 -29.734 1 96.25 100 ASP A N 1
ATOM 779 C CA . ASP A 1 100 ? 6.969 -16.312 -29.656 1 96.25 100 ASP A CA 1
ATOM 780 C C . ASP A 1 100 ? 7.438 -15.016 -29 1 96.25 100 ASP A C 1
ATOM 782 O O . ASP A 1 100 ? 7.152 -13.922 -29.5 1 96.25 100 ASP A O 1
ATOM 786 N N . ALA A 1 101 ? 8.227 -15.109 -27.906 1 98.06 101 ALA A N 1
ATOM 787 C CA . ALA A 1 101 ? 8.695 -13.953 -27.156 1 98.06 101 ALA A CA 1
ATOM 788 C C . ALA A 1 101 ? 9.828 -13.242 -27.891 1 98.06 101 ALA A C 1
ATOM 790 O O . ALA A 1 101 ? 10.008 -12.031 -27.75 1 98.06 101 ALA A O 1
ATOM 791 N N . ALA A 1 102 ? 10.609 -14.023 -28.609 1 98.44 102 ALA A N 1
ATOM 792 C CA . ALA A 1 102 ? 11.734 -13.523 -29.391 1 98.44 102 ALA A CA 1
ATOM 793 C C . ALA A 1 102 ? 12.664 -12.656 -28.547 1 98.44 102 ALA A C 1
ATOM 795 O O . ALA A 1 102 ? 12.922 -11.5 -28.891 1 98.44 102 ALA A O 1
ATOM 796 N N . PRO A 1 103 ? 13.266 -13.211 -27.516 1 98.75 103 PRO A N 1
ATOM 797 C CA . PRO A 1 103 ? 14.141 -12.422 -26.641 1 98.75 103 PRO A CA 1
ATOM 798 C C . PRO A 1 103 ? 15.477 -12.07 -27.312 1 98.75 103 PRO A C 1
ATOM 800 O O . PRO A 1 103 ? 15.984 -12.852 -28.125 1 98.75 103 PRO A O 1
ATOM 803 N N . ARG A 1 104 ? 16.016 -10.914 -26.922 1 98.69 104 ARG A N 1
ATOM 804 C CA . ARG A 1 104 ? 17.344 -10.508 -27.359 1 98.69 104 ARG A CA 1
ATOM 805 C C . ARG A 1 104 ? 18.422 -11.25 -26.578 1 98.69 104 ARG A C 1
ATOM 807 O O . ARG A 1 104 ? 19.5 -11.516 -27.094 1 98.69 104 ARG A O 1
ATOM 814 N N . VAL A 1 105 ? 18.141 -11.555 -25.359 1 98.81 105 VAL A N 1
ATOM 815 C CA . VAL A 1 105 ? 19.062 -12.25 -24.469 1 98.81 105 VAL A CA 1
ATOM 816 C C . VAL A 1 105 ? 18.328 -13.398 -23.766 1 98.81 105 VAL A C 1
ATOM 818 O O . VAL A 1 105 ? 17.188 -13.242 -23.344 1 98.81 105 VAL A O 1
ATOM 821 N N . LEU A 1 106 ? 18.922 -14.523 -23.75 1 98.81 106 LEU A N 1
ATOM 822 C CA . LEU A 1 106 ? 18.516 -15.648 -22.922 1 98.81 106 LEU A CA 1
ATOM 823 C C . LEU A 1 106 ? 19.531 -15.898 -21.812 1 98.81 106 LEU A C 1
ATOM 825 O O . LEU A 1 106 ? 20.609 -16.422 -22.047 1 98.81 106 LEU A O 1
ATOM 829 N N . ALA A 1 107 ? 19.203 -15.453 -20.625 1 98.75 107 ALA A N 1
ATOM 830 C CA . ALA A 1 107 ? 20.016 -15.742 -19.438 1 98.75 107 ALA A CA 1
ATOM 831 C C . ALA A 1 107 ? 19.672 -17.109 -18.859 1 98.75 107 ALA A C 1
ATOM 833 O O . ALA A 1 107 ? 18.516 -17.562 -18.938 1 98.75 107 ALA A O 1
ATOM 834 N N . HIS A 1 108 ? 20.641 -17.766 -18.344 1 98.31 108 HIS A N 1
ATOM 835 C CA . HIS A 1 108 ? 20.359 -19.125 -17.891 1 98.31 108 HIS A CA 1
ATOM 836 C C . HIS A 1 108 ? 21.312 -19.547 -16.781 1 98.31 108 HIS A C 1
ATOM 838 O O . HIS A 1 108 ? 22.422 -19.031 -16.688 1 98.31 108 HIS A O 1
ATOM 844 N N . ASP A 1 109 ? 20.812 -20.438 -16 1 95 109 ASP A N 1
ATOM 845 C CA . ASP A 1 109 ? 21.656 -21.156 -15.047 1 95 109 ASP A CA 1
ATOM 846 C C . ASP A 1 109 ? 22.734 -21.953 -15.766 1 95 109 ASP A C 1
ATOM 848 O O . ASP A 1 109 ? 22.516 -22.484 -16.859 1 95 109 ASP A O 1
ATOM 852 N N . ASP A 1 110 ? 23.875 -22.078 -15.07 1 90.81 110 ASP A N 1
ATOM 853 C CA . ASP A 1 110 ? 24.953 -22.859 -15.648 1 90.81 110 ASP A CA 1
ATOM 854 C C . ASP A 1 110 ? 24.516 -24.312 -15.867 1 90.81 110 ASP A C 1
ATOM 856 O O . ASP A 1 110 ? 24.891 -24.922 -16.875 1 90.81 110 ASP A O 1
ATOM 860 N N . GLU A 1 111 ? 23.703 -24.766 -14.977 1 90.88 111 GLU A N 1
ATOM 861 C CA . GLU A 1 111 ? 23.25 -26.156 -15.047 1 90.88 111 GLU A CA 1
ATOM 862 C C . GLU A 1 111 ? 22.328 -26.391 -16.234 1 90.88 111 GLU A C 1
ATOM 864 O O . GLU A 1 111 ? 22.156 -27.516 -16.688 1 90.88 111 GLU A O 1
ATOM 869 N N . LEU A 1 112 ? 21.75 -25.344 -16.781 1 95.25 112 LEU A N 1
ATOM 870 C CA . LEU A 1 112 ? 20.781 -25.469 -17.859 1 95.25 112 LEU A CA 1
ATOM 871 C C . LEU A 1 112 ? 21.391 -24.984 -19.188 1 95.25 112 LEU A C 1
ATOM 873 O O . LEU A 1 112 ? 20.672 -24.719 -20.141 1 95.25 112 LEU A O 1
ATOM 877 N N . ALA A 1 113 ? 22.703 -24.922 -19.266 1 96.75 113 ALA A N 1
ATOM 878 C CA . ALA A 1 113 ? 23.438 -24.422 -20.422 1 96.75 113 ALA A CA 1
ATOM 879 C C . ALA A 1 113 ? 23.125 -25.234 -21.672 1 96.75 113 ALA A C 1
ATOM 881 O O . ALA A 1 113 ? 22.938 -24.672 -22.75 1 96.75 113 ALA A O 1
ATOM 882 N N . PRO A 1 114 ? 23.078 -26.578 -21.578 1 96.25 114 PRO A N 1
ATOM 883 C CA . PRO A 1 114 ? 22.766 -27.328 -22.797 1 96.25 114 PRO A CA 1
ATOM 884 C C . PRO A 1 114 ? 21.391 -26.969 -23.375 1 96.25 114 PRO A C 1
ATOM 886 O O . PRO A 1 114 ? 21.25 -26.797 -24.578 1 96.25 114 PRO A O 1
ATOM 889 N N . MET A 1 115 ? 20.453 -26.859 -22.516 1 95.31 115 MET A N 1
ATOM 890 C CA . MET A 1 115 ? 19.094 -26.469 -22.938 1 95.31 115 MET A CA 1
ATOM 891 C C . MET A 1 115 ? 19.094 -25.078 -23.547 1 95.31 115 MET A C 1
ATOM 893 O O . MET A 1 115 ? 18.453 -24.844 -24.578 1 95.31 115 MET A O 1
ATOM 897 N N . ALA A 1 116 ? 19.828 -24.172 -22.953 1 98.06 116 ALA A N 1
ATOM 898 C CA . ALA A 1 116 ? 19.891 -22.781 -23.422 1 98.06 116 ALA A CA 1
ATOM 899 C C . ALA A 1 116 ? 20.531 -22.719 -24.812 1 98.06 116 ALA A C 1
ATOM 901 O O . ALA A 1 116 ? 20.078 -21.953 -25.672 1 98.06 116 ALA A O 1
ATOM 902 N N . LYS A 1 117 ? 21.562 -23.484 -25 1 98 117 LYS A N 1
ATOM 903 C CA . LYS A 1 117 ? 22.234 -23.5 -26.281 1 98 117 LYS A CA 1
ATOM 904 C C . LYS A 1 117 ? 21.328 -24.031 -27.391 1 98 117 LYS A C 1
ATOM 906 O O . LYS A 1 117 ? 21.328 -23.516 -28.5 1 98 117 LYS A O 1
ATOM 911 N N . GLU A 1 118 ? 20.625 -25.031 -27.016 1 97.06 118 GLU A N 1
ATOM 912 C CA . GLU A 1 118 ? 19.688 -25.609 -27.969 1 97.06 118 GLU A CA 1
ATOM 913 C C . GLU A 1 118 ? 18.594 -24.594 -28.328 1 97.06 118 GLU A C 1
ATOM 915 O O . GLU A 1 118 ? 18.203 -24.484 -29.484 1 97.06 118 GLU A O 1
ATOM 920 N N . LEU A 1 119 ? 18.109 -23.906 -27.344 1 97.19 119 LEU A N 1
ATOM 921 C CA . LEU A 1 119 ? 17.078 -22.906 -27.562 1 97.19 119 LEU A CA 1
ATOM 922 C C . LEU A 1 119 ? 17.594 -21.75 -28.422 1 97.19 119 LEU A C 1
ATOM 924 O O . LEU A 1 119 ? 16.891 -21.234 -29.281 1 97.19 119 LEU A O 1
ATOM 928 N N . LYS A 1 120 ? 18.828 -21.344 -28.078 1 98.12 120 LYS A N 1
ATOM 929 C CA . LYS A 1 120 ? 19.438 -20.297 -28.875 1 98.12 120 LYS A CA 1
ATOM 930 C C . LYS A 1 120 ? 19.469 -20.672 -30.359 1 98.12 120 LYS A C 1
ATOM 932 O O . LYS A 1 120 ? 19.109 -19.859 -31.219 1 98.12 120 LYS A O 1
ATOM 937 N N . ALA A 1 121 ? 19.844 -21.844 -30.609 1 97.31 121 ALA A N 1
ATOM 938 C CA . ALA A 1 121 ? 19.938 -22.312 -32 1 97.31 121 ALA A CA 1
ATOM 939 C C . ALA A 1 121 ? 18.562 -22.422 -32.625 1 97.31 121 ALA A C 1
ATOM 941 O O . ALA A 1 121 ? 18.359 -21.984 -33.75 1 97.31 121 ALA A O 1
ATOM 942 N N . ALA A 1 122 ? 17.656 -23.016 -31.922 1 95.75 122 ALA A N 1
ATOM 943 C CA . ALA A 1 122 ? 16.328 -23.297 -32.438 1 95.75 122 ALA A CA 1
ATOM 944 C C . ALA A 1 122 ? 15.555 -22 -32.688 1 95.75 122 ALA A C 1
ATOM 946 O O . ALA A 1 122 ? 14.75 -21.938 -33.625 1 95.75 122 ALA A O 1
ATOM 947 N N . CYS A 1 123 ? 15.812 -20.969 -31.906 1 97.75 123 CYS A N 1
ATOM 948 C CA . CYS A 1 123 ? 14.992 -19.766 -31.969 1 97.75 123 CYS A CA 1
ATOM 949 C C . CYS A 1 123 ? 15.82 -18.562 -32.406 1 97.75 123 CYS A C 1
ATOM 951 O O . CYS A 1 123 ? 15.32 -17.438 -32.438 1 97.75 123 CYS A O 1
ATOM 953 N N . SER A 1 124 ? 17.109 -18.734 -32.719 1 97.75 124 SER A N 1
ATOM 954 C CA . SER A 1 124 ? 18 -17.688 -33.188 1 97.75 124 SER A CA 1
ATOM 955 C C . SER A 1 124 ? 18.094 -16.547 -32.156 1 97.75 124 SER A C 1
ATOM 957 O O . SER A 1 124 ? 17.969 -15.383 -32.531 1 97.75 124 SER A O 1
ATOM 959 N N . VAL A 1 125 ? 18.234 -16.891 -30.891 1 98.44 125 VAL A N 1
ATOM 960 C CA . VAL A 1 125 ? 18.422 -15.883 -29.859 1 98.44 125 VAL A CA 1
ATOM 961 C C . VAL A 1 125 ? 19.812 -15.266 -30 1 98.44 125 VAL A C 1
ATOM 963 O O . VAL A 1 125 ? 20.812 -15.977 -30.016 1 98.44 125 VAL A O 1
ATOM 966 N N . PRO A 1 126 ? 19.922 -13.992 -30.062 1 98.44 126 PRO A N 1
ATOM 967 C CA . PRO A 1 126 ? 21.203 -13.336 -30.375 1 98.44 126 PRO A CA 1
ATOM 968 C C . PRO A 1 126 ? 22.266 -13.586 -29.297 1 98.44 126 PRO A C 1
ATOM 970 O O . PRO A 1 126 ? 23.422 -13.828 -29.625 1 98.44 126 PRO A O 1
ATOM 973 N N . HIS A 1 127 ? 21.906 -13.531 -28 1 98.38 127 HIS A N 1
ATOM 974 C CA . HIS A 1 127 ? 22.922 -13.602 -26.953 1 98.38 127 HIS A CA 1
ATOM 975 C C . HIS A 1 127 ? 22.5 -14.578 -25.859 1 98.38 127 HIS A C 1
ATOM 977 O O . HIS A 1 127 ? 21.328 -14.656 -25.5 1 98.38 127 HIS A O 1
ATOM 983 N N . LEU A 1 128 ? 23.438 -15.32 -25.375 1 98.19 128 LEU A N 1
ATOM 984 C CA . LEU A 1 128 ? 23.297 -16.078 -24.125 1 98.19 128 LEU A CA 1
ATOM 985 C C . LEU A 1 128 ? 24.031 -15.383 -22.984 1 98.19 128 LEU A C 1
ATOM 987 O O . LEU A 1 128 ? 25.078 -14.75 -23.203 1 98.19 128 LEU A O 1
ATOM 991 N N . LEU A 1 129 ? 23.484 -15.422 -21.828 1 98.19 129 LEU A N 1
ATOM 992 C CA . LEU A 1 129 ? 24.125 -14.93 -20.625 1 98.19 129 LEU A CA 1
ATOM 993 C C . LEU A 1 129 ? 24.078 -15.977 -19.516 1 98.19 129 LEU A C 1
ATOM 995 O O . LEU A 1 129 ? 23.016 -16.203 -18.906 1 98.19 129 LEU A O 1
ATOM 999 N N . ALA A 1 130 ? 25.172 -16.594 -19.266 1 97.88 130 ALA A N 1
ATOM 1000 C CA . ALA A 1 130 ? 25.25 -17.656 -18.281 1 97.88 130 ALA A CA 1
ATOM 1001 C C . ALA A 1 130 ? 25.469 -17.094 -16.875 1 97.88 130 ALA A C 1
ATOM 1003 O O . ALA A 1 130 ? 26.344 -16.234 -16.672 1 97.88 130 ALA A O 1
ATOM 1004 N N . PHE A 1 131 ? 24.641 -17.5 -15.914 1 97 131 PHE A N 1
ATOM 1005 C CA . PHE A 1 131 ? 24.891 -17.141 -14.523 1 97 131 PHE A CA 1
ATOM 1006 C C . PHE A 1 131 ? 26.203 -17.75 -14.039 1 97 131 PHE A C 1
ATOM 1008 O O . PHE A 1 131 ? 26.766 -18.625 -14.688 1 97 131 PHE A O 1
ATOM 1015 N N . GLY A 1 132 ? 26.766 -17.297 -12.93 1 94.44 132 GLY A N 1
ATOM 1016 C CA . GLY A 1 132 ? 28.031 -17.781 -12.398 1 94.44 132 GLY A CA 1
ATOM 1017 C C . GLY A 1 132 ? 29.203 -16.875 -12.734 1 94.44 132 GLY A C 1
ATOM 1018 O O . GLY A 1 132 ? 29.078 -15.648 -12.672 1 94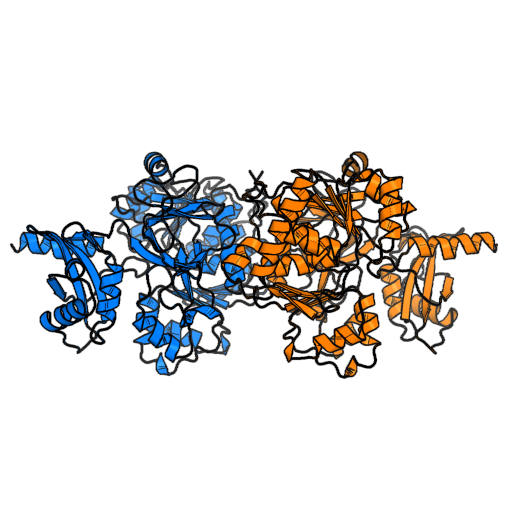.44 132 GLY A O 1
ATOM 1019 N N . ALA A 1 133 ? 30.266 -17.484 -13.156 1 93.88 133 ALA A N 1
ATOM 1020 C CA . ALA A 1 133 ? 31.516 -16.734 -13.328 1 93.88 133 ALA A CA 1
ATOM 1021 C C . ALA A 1 133 ? 31.391 -15.734 -14.477 1 93.88 133 ALA A C 1
ATOM 1023 O O . ALA A 1 133 ? 31.844 -14.594 -14.367 1 93.88 133 ALA A O 1
ATOM 1024 N N . ALA A 1 134 ? 30.844 -16.172 -15.555 1 92.81 134 ALA A N 1
ATOM 1025 C CA . ALA A 1 134 ? 30.688 -15.297 -16.719 1 92.81 134 ALA A CA 1
ATOM 1026 C C . ALA A 1 134 ? 29.781 -14.109 -16.391 1 92.81 134 ALA A C 1
ATOM 1028 O O . ALA A 1 134 ? 30.031 -12.992 -16.844 1 92.81 134 ALA A O 1
ATOM 1029 N N . TYR A 1 135 ? 28.766 -14.359 -15.711 1 96.88 135 TYR A N 1
ATOM 1030 C CA . TYR A 1 135 ? 27.828 -13.336 -15.258 1 96.88 135 TYR A CA 1
ATOM 1031 C C . TYR A 1 135 ? 28.531 -12.305 -14.383 1 96.88 135 TYR A C 1
ATOM 1033 O O . TYR A 1 135 ? 28.406 -11.102 -14.617 1 96.88 135 TYR A O 1
ATOM 1041 N N . GLU A 1 136 ? 29.297 -12.781 -13.406 1 96.88 136 GLU A N 1
ATOM 1042 C CA . GLU A 1 136 ? 30.016 -11.906 -12.484 1 96.88 136 GLU A CA 1
ATOM 1043 C C . GLU A 1 136 ? 31.062 -11.086 -13.219 1 96.88 136 GLU A C 1
ATOM 1045 O O . GLU A 1 136 ? 31.281 -9.914 -12.906 1 96.88 136 GLU A O 1
ATOM 1050 N N . ALA A 1 137 ? 31.672 -11.727 -14.195 1 96.5 137 ALA A N 1
ATOM 1051 C CA . ALA A 1 137 ? 32.688 -11.023 -14.992 1 96.5 137 ALA A CA 1
ATOM 1052 C C . ALA A 1 137 ? 32.031 -9.914 -15.82 1 96.5 137 ALA A C 1
ATOM 1054 O O . ALA A 1 137 ? 32.594 -8.836 -15.969 1 96.5 137 ALA A O 1
ATOM 1055 N N . ALA A 1 138 ? 30.891 -10.227 -16.344 1 96.62 138 ALA A N 1
ATOM 1056 C CA . ALA A 1 138 ? 30.156 -9.227 -17.125 1 96.62 138 ALA A CA 1
ATOM 1057 C C . ALA A 1 138 ? 29.781 -8.023 -16.25 1 96.62 138 ALA A C 1
ATOM 1059 O O . ALA A 1 138 ? 29.922 -6.879 -16.688 1 96.62 138 ALA A O 1
ATOM 1060 N N . LEU A 1 139 ? 29.297 -8.273 -15.047 1 97.62 139 LEU A N 1
ATOM 1061 C CA . LEU A 1 139 ? 28.938 -7.191 -14.133 1 97.62 139 LEU A CA 1
ATOM 1062 C C . LEU A 1 139 ? 30.172 -6.359 -13.773 1 97.62 139 LEU A C 1
ATOM 1064 O O . LEU A 1 139 ? 30.125 -5.129 -13.797 1 97.62 139 LEU A O 1
ATOM 1068 N N . ALA A 1 140 ? 31.25 -7.051 -13.469 1 96.94 140 ALA A N 1
ATOM 1069 C CA . ALA A 1 140 ? 32.469 -6.379 -13.039 1 96.94 140 ALA A CA 1
ATOM 1070 C C . ALA A 1 140 ? 33.031 -5.488 -14.148 1 96.94 140 ALA A C 1
ATOM 1072 O O . ALA A 1 140 ? 33.625 -4.441 -13.875 1 96.94 140 ALA A O 1
ATOM 1073 N N . ALA A 1 141 ? 32.781 -5.855 -15.359 1 96.69 141 ALA A N 1
ATOM 1074 C CA . ALA A 1 141 ? 33.344 -5.152 -16.5 1 96.69 141 ALA A CA 1
ATOM 1075 C C . ALA A 1 141 ? 32.438 -4.023 -16.969 1 96.69 141 ALA A C 1
ATOM 1077 O O . ALA A 1 141 ? 32.812 -3.193 -17.797 1 96.69 141 ALA A O 1
ATOM 1078 N N . SER A 1 142 ? 31.234 -3.98 -16.484 1 96.69 142 SER A N 1
ATOM 1079 C CA . SER A 1 142 ? 30.25 -3.02 -16.969 1 96.69 142 SER A CA 1
ATOM 1080 C C . SER A 1 142 ? 30.25 -1.755 -16.125 1 96.69 142 SER A C 1
ATOM 1082 O O . SER A 1 142 ? 30.391 -1.823 -14.898 1 96.69 142 SER A O 1
ATOM 1084 N N . PRO A 1 143 ? 30.109 -0.584 -16.812 1 94.5 143 PRO A N 1
ATOM 1085 C CA . PRO A 1 143 ? 29.891 0.647 -16.047 1 94.5 143 PRO A CA 1
ATOM 1086 C C . PRO A 1 143 ? 28.5 0.71 -15.414 1 94.5 143 PRO A C 1
ATOM 1088 O O . PRO A 1 143 ? 27.688 -0.19 -15.625 1 94.5 143 PRO A O 1
ATOM 1091 N N . ARG A 1 144 ? 28.297 1.736 -14.734 1 92 144 ARG A N 1
ATOM 1092 C CA . ARG A 1 144 ? 26.938 2.006 -14.273 1 92 144 ARG A CA 1
ATOM 1093 C C . ARG A 1 144 ? 26.078 2.541 -15.406 1 92 144 ARG A C 1
ATOM 1095 O O . ARG A 1 144 ? 26.578 3.186 -16.328 1 92 144 ARG A O 1
ATOM 1102 N N . LEU A 1 145 ? 24.797 2.172 -15.586 1 90.56 145 LEU A N 1
ATOM 1103 C CA . LEU A 1 145 ? 23.844 2.525 -16.641 1 90.56 145 LEU A CA 1
ATOM 1104 C C . LEU A 1 145 ? 23.719 4.039 -16.766 1 90.56 145 LEU A C 1
ATOM 1106 O O . LEU A 1 145 ? 23.641 4.566 -17.875 1 90.56 145 LEU A O 1
ATOM 1110 N N . GLY A 1 146 ? 24.016 4.965 -15.844 1 81.12 146 GLY A N 1
ATOM 1111 C CA . GLY A 1 146 ? 23.781 6.398 -15.844 1 81.12 146 GLY A CA 1
ATOM 1112 C C . GLY A 1 146 ? 22.359 6.781 -15.508 1 81.12 146 GLY A C 1
ATOM 1113 O O . GLY A 1 146 ? 22.094 7.398 -14.477 1 81.12 146 GLY A O 1
ATOM 1114 N N . ALA A 1 147 ? 21.344 6.637 -16.5 1 88.38 147 ALA A N 1
ATOM 1115 C CA . ALA A 1 147 ? 19.953 6.977 -16.25 1 88.38 147 ALA A CA 1
ATOM 1116 C C . ALA A 1 147 ? 19.031 5.848 -16.688 1 88.38 147 ALA A C 1
ATOM 1118 O O . ALA A 1 147 ? 19.203 5.27 -17.766 1 88.38 147 ALA A O 1
ATOM 1119 N N . SER A 1 148 ? 18.062 5.559 -15.805 1 93.69 148 SER A N 1
ATOM 1120 C CA . SER A 1 148 ? 17.047 4.57 -16.156 1 93.69 148 SER A CA 1
ATOM 1121 C C . SER A 1 148 ? 16.078 5.121 -17.188 1 93.69 148 SER A C 1
ATOM 1123 O O . SER A 1 148 ? 15.875 6.332 -17.281 1 93.69 148 SER A O 1
ATOM 1125 N N . GLU A 1 149 ? 15.531 4.246 -18 1 95.06 149 GLU A N 1
ATOM 1126 C CA . GLU A 1 149 ? 14.469 4.609 -18.938 1 95.06 149 GLU A CA 1
ATOM 1127 C C . GLU A 1 149 ? 13.18 4.969 -18.203 1 95.06 149 GLU A C 1
ATOM 1129 O O . GLU A 1 149 ? 12.719 4.219 -17.344 1 95.06 149 GLU A O 1
ATOM 1134 N N . PRO A 1 150 ? 12.688 6.141 -18.484 1 93.12 150 PRO A N 1
ATOM 1135 C CA . PRO A 1 150 ? 11.398 6.461 -17.875 1 93.12 150 PRO A CA 1
ATOM 1136 C C . PRO A 1 150 ? 10.266 5.566 -18.375 1 93.12 150 PRO A C 1
ATOM 1138 O O . PRO A 1 150 ? 10.039 5.465 -19.578 1 93.12 150 PRO A O 1
ATOM 1141 N N . VAL A 1 151 ? 9.602 4.875 -17.5 1 95.19 151 VAL A N 1
ATOM 1142 C CA . VAL A 1 151 ? 8.438 4.051 -17.812 1 95.19 151 VAL A CA 1
ATOM 1143 C C . VAL A 1 151 ? 7.277 4.41 -16.891 1 95.19 151 VAL A C 1
ATOM 1145 O O . VAL A 1 151 ? 7.473 5.078 -15.875 1 95.19 151 VAL A O 1
ATOM 1148 N N . THR A 1 152 ? 6.066 4.09 -17.328 1 94.44 152 THR A N 1
ATOM 1149 C CA . THR A 1 152 ? 4.867 4.332 -16.547 1 94.44 152 THR A CA 1
ATOM 1150 C C . THR A 1 152 ? 4.25 3.018 -16.078 1 94.44 152 THR A C 1
ATOM 1152 O O . THR A 1 152 ? 4.691 1.94 -16.484 1 94.44 152 THR A O 1
ATOM 1155 N N . LEU A 1 153 ? 3.277 3.076 -15.32 1 95.12 153 LEU A N 1
ATOM 1156 C CA . LEU A 1 153 ? 2.588 1.898 -14.797 1 95.12 153 LEU A CA 1
ATOM 1157 C C . LEU A 1 153 ? 1.9 1.133 -15.922 1 95.12 153 LEU A C 1
ATOM 1159 O O . LEU A 1 153 ? 1.583 -0.049 -15.773 1 95.12 153 LEU A O 1
ATOM 1163 N N . ASP A 1 154 ? 1.712 1.723 -17.078 1 94.81 154 ASP A N 1
ATOM 1164 C CA . ASP A 1 154 ? 0.999 1.091 -18.188 1 94.81 154 ASP A CA 1
ATOM 1165 C C . ASP A 1 154 ? 1.944 0.246 -19.031 1 94.81 154 ASP A C 1
ATOM 1167 O O . ASP A 1 154 ? 1.498 -0.566 -19.844 1 94.81 154 ASP A O 1
ATOM 1171 N N . ASP A 1 155 ? 3.236 0.464 -18.859 1 97 155 ASP A N 1
ATOM 1172 C CA . ASP A 1 155 ? 4.211 -0.266 -19.656 1 97 155 ASP A CA 1
ATOM 1173 C C . ASP A 1 155 ? 4.281 -1.733 -19.234 1 97 155 ASP A C 1
ATOM 1175 O O . ASP A 1 155 ? 4.219 -2.047 -18.047 1 97 155 ASP A O 1
ATOM 1179 N N . VAL A 1 156 ? 4.418 -2.639 -20.203 1 98.06 156 VAL A N 1
ATOM 1180 C CA . VAL A 1 156 ? 4.582 -4.062 -19.922 1 98.06 156 VAL A CA 1
ATOM 1181 C C . VAL A 1 156 ? 5.969 -4.324 -19.344 1 98.06 156 VAL A C 1
ATOM 1183 O O . VAL A 1 156 ? 6.977 -3.891 -19.906 1 98.06 156 VAL A O 1
ATOM 1186 N N . SER A 1 157 ? 6.027 -4.977 -18.203 1 98.12 157 SER A N 1
ATOM 1187 C CA . SER A 1 157 ? 7.293 -5.23 -17.531 1 98.12 157 SER A CA 1
ATOM 1188 C C . SER A 1 157 ? 7.668 -6.707 -17.594 1 98.12 157 SER A C 1
ATOM 1190 O O . SER A 1 157 ? 8.844 -7.062 -17.438 1 98.12 157 SER A O 1
ATOM 1192 N N . THR A 1 158 ? 6.676 -7.566 -17.75 1 98.69 158 THR A N 1
ATOM 1193 C CA . THR A 1 158 ? 6.883 -9.008 -17.688 1 98.69 158 THR A CA 1
ATOM 1194 C C . THR A 1 158 ? 5.926 -9.734 -18.641 1 98.69 158 THR A C 1
ATOM 1196 O O . THR A 1 158 ? 4.77 -9.32 -18.797 1 98.69 158 THR A O 1
ATOM 1199 N N . ILE A 1 159 ? 6.398 -10.695 -19.344 1 98.5 159 ILE A N 1
ATOM 1200 C CA . ILE A 1 159 ? 5.559 -11.664 -20.047 1 98.5 159 ILE A CA 1
ATOM 1201 C C . ILE A 1 159 ? 5.707 -13.039 -19.391 1 98.5 159 ILE A C 1
ATOM 1203 O O . ILE A 1 159 ? 6.812 -13.578 -19.297 1 98.5 159 ILE A O 1
ATOM 1207 N N . MET A 1 160 ? 4.605 -13.555 -18.875 1 96.44 160 MET A N 1
ATOM 1208 C CA . MET A 1 160 ? 4.609 -14.867 -18.234 1 96.44 160 MET A CA 1
ATOM 1209 C C . MET A 1 160 ? 3.721 -15.852 -18.984 1 96.44 160 MET A C 1
ATOM 1211 O O . MET A 1 160 ? 2.516 -15.625 -19.125 1 96.44 160 MET A O 1
ATOM 1215 N N . TYR A 1 161 ? 4.32 -16.891 -19.469 1 91.06 161 TYR A N 1
ATOM 1216 C CA . TYR A 1 161 ? 3.576 -17.859 -20.266 1 91.06 161 TYR A CA 1
ATOM 1217 C C . TYR A 1 161 ? 2.82 -18.828 -19.359 1 91.06 161 TYR A C 1
ATOM 1219 O O . TYR A 1 161 ? 3.361 -19.328 -18.375 1 91.06 161 TYR A O 1
ATOM 1227 N N . THR A 1 162 ? 1.524 -18.969 -19.641 1 82.94 162 THR A N 1
ATOM 1228 C CA . THR A 1 162 ? 0.644 -19.844 -18.875 1 82.94 162 THR A CA 1
ATOM 1229 C C . THR A 1 162 ? 0.204 -21.047 -19.719 1 82.94 162 THR A C 1
ATOM 1231 O O . THR A 1 162 ? 0.192 -20.969 -20.953 1 82.94 162 THR A O 1
ATOM 1234 N N . SER A 1 163 ? -0.048 -22.219 -19 1 67.19 163 SER A N 1
ATOM 1235 C CA . SER A 1 163 ? -0.424 -23.453 -19.688 1 67.19 163 SER A CA 1
ATOM 1236 C C . SER A 1 163 ? -1.897 -23.438 -20.094 1 67.19 163 SER A C 1
ATOM 1238 O O . SER A 1 163 ? -2.746 -22.984 -19.312 1 67.19 163 SER A O 1
ATOM 1240 N N . GLY A 1 164 ? -2.275 -22.859 -21.266 1 51.75 164 GLY A N 1
ATOM 1241 C CA . GLY A 1 164 ? -3.672 -22.797 -21.672 1 51.75 164 GLY A CA 1
ATOM 1242 C C . GLY A 1 164 ? -4.285 -24.172 -21.891 1 51.75 164 GLY A C 1
ATOM 1243 O O . GLY A 1 164 ? -3.566 -25.156 -22.094 1 51.75 164 GLY A O 1
ATOM 1244 N N . THR A 1 165 ? -5.539 -24.312 -21.406 1 42.62 165 THR A N 1
ATOM 1245 C CA . THR A 1 165 ? -6.297 -25.531 -21.641 1 42.62 165 THR A CA 1
ATOM 1246 C C . THR A 1 165 ? -6.344 -25.875 -23.125 1 42.62 165 THR A C 1
ATOM 1248 O O . THR A 1 165 ? -6.551 -27.031 -23.5 1 42.62 165 THR A O 1
ATOM 1251 N N . THR A 1 166 ? -6.441 -24.719 -23.875 1 45.66 166 THR A N 1
ATOM 1252 C CA . THR A 1 166 ? -6.789 -24.938 -25.281 1 45.66 166 THR A CA 1
ATOM 1253 C C . THR A 1 166 ? -5.543 -25.25 -26.094 1 45.66 166 THR A C 1
ATOM 1255 O O . THR A 1 166 ? -5.555 -25.125 -27.328 1 45.66 166 THR A O 1
ATOM 1258 N N . GLY A 1 167 ? -4.312 -25.594 -25.469 1 59.66 167 GLY A N 1
ATOM 1259 C CA . GLY A 1 167 ? -3.23 -26.266 -26.188 1 59.66 167 GLY A CA 1
ATOM 1260 C C . GLY A 1 167 ? -1.909 -25.531 -26.094 1 59.66 167 GLY A C 1
ATOM 1261 O O . GLY A 1 167 ? -0.918 -26.078 -25.609 1 59.66 167 GLY A O 1
ATOM 1262 N N . LYS A 1 168 ? -1.715 -24.266 -26.797 1 71.44 168 LYS A N 1
ATOM 1263 C CA . LYS A 1 168 ? -0.396 -23.641 -26.781 1 71.44 168 LYS A CA 1
ATOM 1264 C C . LYS A 1 168 ? -0.305 -22.609 -25.672 1 71.44 168 LYS A C 1
ATOM 1266 O O . LYS A 1 168 ? -1.263 -21.875 -25.422 1 71.44 168 LYS A O 1
ATOM 1271 N N . PRO A 1 169 ? 0.813 -22.562 -25 1 81.81 169 PRO A N 1
ATOM 1272 C CA . PRO A 1 169 ? 1.008 -21.578 -23.938 1 81.81 169 PRO A CA 1
ATOM 1273 C C . PRO A 1 169 ? 0.826 -20.141 -24.438 1 81.81 169 PRO A C 1
ATOM 1275 O O . PRO A 1 169 ? 1.17 -19.828 -25.578 1 81.81 169 PRO A O 1
ATOM 1278 N N . LYS A 1 170 ? 0.146 -19.312 -23.641 1 89.81 170 LYS A N 1
ATOM 1279 C CA . LYS A 1 170 ? -0.042 -17.891 -23.938 1 89.81 170 LYS A CA 1
ATOM 1280 C C . LYS A 1 170 ? 0.764 -17.016 -22.984 1 89.81 170 LYS A C 1
ATOM 1282 O O . LYS A 1 170 ? 0.835 -17.312 -21.781 1 89.81 170 LYS A O 1
ATOM 1287 N N . GLY A 1 171 ? 1.423 -16 -23.562 1 95.75 171 GLY A N 1
ATOM 1288 C CA . GLY A 1 171 ? 2.178 -15.062 -22.75 1 95.75 171 GLY A CA 1
ATOM 1289 C C . GLY A 1 171 ? 1.326 -13.938 -22.203 1 95.75 171 GLY A C 1
ATOM 1290 O O . GLY A 1 171 ? 1.067 -12.953 -22.891 1 95.75 171 GLY A O 1
ATOM 1291 N N . ALA A 1 172 ? 0.897 -14.07 -20.938 1 96.81 172 ALA A N 1
ATOM 1292 C CA . ALA A 1 172 ? 0.174 -12.977 -20.297 1 96.81 172 ALA A CA 1
ATOM 1293 C C . ALA A 1 172 ? 1.08 -11.766 -20.094 1 96.81 172 ALA A C 1
ATOM 1295 O O . ALA A 1 172 ? 2.172 -11.883 -19.547 1 96.81 172 ALA A O 1
ATOM 1296 N N . MET A 1 173 ? 0.666 -10.641 -20.609 1 98.31 173 MET A N 1
ATOM 1297 C CA . MET A 1 173 ? 1.415 -9.406 -20.375 1 98.31 173 MET A CA 1
ATOM 1298 C C . MET A 1 173 ? 1.115 -8.836 -19 1 98.31 173 MET A C 1
ATOM 1300 O O . MET A 1 173 ? -0.049 -8.695 -18.625 1 98.31 173 MET A O 1
ATOM 1304 N N . ILE A 1 174 ? 2.139 -8.609 -18.266 1 98.06 174 ILE A N 1
ATOM 1305 C CA . ILE A 1 174 ? 2.031 -7.996 -16.938 1 98.06 174 ILE A CA 1
ATOM 1306 C C . ILE A 1 174 ? 2.664 -6.605 -16.969 1 98.06 174 ILE A C 1
ATOM 1308 O O . ILE A 1 174 ? 3.836 -6.457 -17.328 1 98.06 174 ILE A O 1
ATOM 1312 N N . THR A 1 175 ? 1.904 -5.582 -16.625 1 97.19 175 THR A N 1
ATOM 1313 C CA . THR A 1 175 ? 2.414 -4.215 -16.609 1 97.19 175 THR A CA 1
ATOM 1314 C C . THR A 1 175 ? 3.014 -3.871 -15.25 1 97.19 175 THR A C 1
ATOM 1316 O O . THR A 1 175 ? 2.811 -4.598 -14.273 1 97.19 175 THR A O 1
ATOM 1319 N N . HIS A 1 176 ? 3.791 -2.746 -15.195 1 97.38 176 HIS A N 1
ATOM 1320 C CA . HIS A 1 176 ? 4.27 -2.242 -13.914 1 97.38 176 HIS A CA 1
ATOM 1321 C C . HIS A 1 176 ? 3.107 -1.962 -12.961 1 97.38 176 HIS A C 1
ATOM 1323 O O . HIS A 1 176 ? 3.203 -2.225 -11.766 1 97.38 176 HIS A O 1
ATOM 1329 N N . GLY A 1 177 ? 2.025 -1.45 -13.547 1 96.19 177 GLY A N 1
ATOM 1330 C CA . GLY A 1 177 ? 0.849 -1.134 -12.75 1 96.19 177 GLY A CA 1
ATOM 1331 C C . GLY A 1 177 ? 0.216 -2.354 -12.109 1 96.19 177 GLY A C 1
ATOM 1332 O O . GLY A 1 177 ? -0.201 -2.307 -10.953 1 96.19 177 GLY A O 1
ATOM 1333 N N . MET A 1 178 ? 0.156 -3.432 -12.797 1 96.5 178 MET A N 1
ATOM 1334 C CA . MET A 1 178 ? -0.383 -4.684 -12.273 1 96.5 178 MET A CA 1
ATOM 1335 C C . MET A 1 178 ? 0.42 -5.16 -11.07 1 96.5 178 MET A C 1
ATOM 1337 O O . MET A 1 178 ? -0.153 -5.531 -10.047 1 96.5 178 MET A O 1
ATOM 1341 N N . THR A 1 179 ? 1.725 -5.125 -11.242 1 97.19 179 THR A N 1
ATOM 1342 C CA . THR A 1 179 ? 2.6 -5.574 -10.164 1 97.19 179 THR A CA 1
ATOM 1343 C C . THR A 1 179 ? 2.479 -4.656 -8.945 1 97.19 179 THR A C 1
ATOM 1345 O O . THR A 1 179 ? 2.436 -5.129 -7.812 1 97.19 179 THR A O 1
ATOM 1348 N N . PHE A 1 180 ? 2.332 -3.383 -9.188 1 96.44 180 PHE A N 1
ATOM 1349 C CA . PHE A 1 180 ? 2.188 -2.408 -8.109 1 96.44 180 PHE A CA 1
ATOM 1350 C C . PHE A 1 180 ? 0.88 -2.621 -7.355 1 96.44 180 PHE A C 1
ATOM 1352 O O . PHE A 1 180 ? 0.874 -2.701 -6.125 1 96.44 180 PHE A O 1
ATOM 1359 N N . ILE A 1 181 ? -0.186 -2.703 -8.086 1 96.25 181 ILE A N 1
ATOM 1360 C CA . ILE A 1 181 ? -1.489 -2.852 -7.445 1 96.25 181 ILE A CA 1
ATOM 1361 C C . ILE A 1 181 ? -1.536 -4.164 -6.668 1 96.25 181 ILE A C 1
ATOM 1363 O O . ILE A 1 181 ? -2.164 -4.246 -5.609 1 96.25 181 ILE A O 1
ATOM 1367 N N . ASN A 1 182 ? -0.857 -5.156 -7.188 1 97.12 182 ASN A N 1
ATOM 1368 C CA . ASN A 1 182 ? -0.774 -6.418 -6.453 1 97.12 182 ASN A CA 1
ATOM 1369 C C . ASN A 1 182 ? -0.034 -6.246 -5.129 1 97.12 182 ASN A C 1
ATOM 1371 O O . ASN A 1 182 ? -0.424 -6.828 -4.117 1 97.12 182 ASN A O 1
ATOM 1375 N N . ALA A 1 183 ? 1.068 -5.496 -5.168 1 97.12 183 ALA A N 1
ATOM 1376 C CA . ALA A 1 183 ? 1.804 -5.223 -3.936 1 97.12 183 ALA A CA 1
ATOM 1377 C C . ALA A 1 183 ? 0.904 -4.562 -2.895 1 97.12 183 ALA A C 1
ATOM 1379 O O . ALA A 1 183 ? 1.033 -4.824 -1.696 1 97.12 183 ALA A O 1
ATOM 1380 N N . VAL A 1 184 ? -0.026 -3.77 -3.363 1 96.31 184 VAL A N 1
ATOM 1381 C CA . VAL A 1 184 ? -0.937 -3.08 -2.455 1 96.31 184 VAL A CA 1
ATOM 1382 C C . VAL A 1 184 ? -2.043 -4.035 -2.01 1 96.31 184 VAL A C 1
ATOM 1384 O O . VAL A 1 184 ? -2.275 -4.207 -0.811 1 96.31 184 VAL A O 1
ATOM 1387 N N . ASN A 1 185 ? -2.684 -4.746 -2.957 1 96.56 185 ASN A N 1
ATOM 1388 C CA . ASN A 1 185 ? -3.816 -5.633 -2.717 1 96.56 185 ASN A CA 1
ATOM 1389 C C . ASN A 1 185 ? -3.438 -6.781 -1.784 1 96.56 185 ASN A C 1
ATOM 1391 O O . ASN A 1 185 ? -4.25 -7.215 -0.965 1 96.56 185 ASN A O 1
ATOM 1395 N N . LEU A 1 186 ? -2.25 -7.23 -1.965 1 96.19 186 LEU A N 1
ATOM 1396 C CA . LEU A 1 186 ? -1.809 -8.375 -1.175 1 96.19 186 LEU A CA 1
ATOM 1397 C C . LEU A 1 186 ? -1.046 -7.918 0.064 1 96.19 186 LEU A C 1
ATOM 1399 O O . LEU A 1 186 ? -1.173 -8.516 1.134 1 96.19 186 LEU A O 1
ATOM 1403 N N . GLY A 1 187 ? -0.266 -6.863 -0.069 1 96.12 187 GLY A N 1
ATOM 1404 C CA . GLY A 1 187 ? 0.644 -6.43 0.979 1 96.12 187 GLY A CA 1
ATOM 1405 C C . GLY A 1 187 ? -0.067 -6.016 2.254 1 96.12 187 GLY A C 1
ATOM 1406 O O . GLY A 1 187 ? 0.326 -6.418 3.35 1 96.12 187 GLY A O 1
ATOM 1407 N N . ILE A 1 188 ? -1.166 -5.301 2.137 1 94.31 188 ILE A N 1
ATOM 1408 C CA . ILE A 1 188 ? -1.829 -4.734 3.307 1 94.31 188 ILE A CA 1
ATOM 1409 C C . ILE A 1 188 ? -2.496 -5.848 4.113 1 94.31 188 ILE A C 1
ATOM 1411 O O . ILE A 1 188 ? -2.188 -6.039 5.289 1 94.31 188 ILE A O 1
ATOM 1415 N N . PRO A 1 189 ? -3.27 -6.688 3.492 1 93.62 189 PRO A N 1
ATOM 1416 C CA . PRO A 1 189 ? -3.912 -7.734 4.289 1 93.62 189 PRO A CA 1
ATOM 1417 C C . PRO A 1 189 ? -2.93 -8.805 4.762 1 93.62 189 PRO A C 1
ATOM 1419 O O . PRO A 1 189 ? -3.189 -9.492 5.754 1 93.62 189 PRO A O 1
ATOM 1422 N N . ALA A 1 190 ? -1.812 -8.906 4.07 1 96.25 190 ALA A N 1
ATOM 1423 C CA . ALA A 1 190 ? -0.817 -9.898 4.465 1 96.25 190 ALA A CA 1
ATOM 1424 C C . ALA A 1 190 ? 0.212 -9.297 5.418 1 96.25 190 ALA A C 1
ATOM 1426 O O . ALA A 1 190 ? 1.193 -9.953 5.773 1 96.25 190 ALA A O 1
ATOM 1427 N N . PHE A 1 191 ? 0.096 -8.055 5.797 1 96.5 191 PHE A N 1
ATOM 1428 C CA . PHE A 1 191 ? 0.932 -7.383 6.781 1 96.5 191 PHE A CA 1
ATOM 1429 C C . PHE A 1 191 ? 2.367 -7.262 6.285 1 96.5 191 PHE A C 1
ATOM 1431 O O . PHE A 1 191 ? 3.312 -7.406 7.066 1 96.5 191 PHE A O 1
ATOM 1438 N N . ILE A 1 192 ? 2.545 -7.07 5 1 97.56 192 ILE A N 1
ATOM 1439 C CA . ILE A 1 192 ? 3.885 -6.949 4.438 1 97.56 192 ILE A CA 1
ATOM 1440 C C . ILE A 1 192 ? 4.438 -5.551 4.719 1 97.56 192 ILE A C 1
ATOM 1442 O O . ILE A 1 192 ? 3.746 -4.551 4.516 1 97.56 192 ILE A O 1
ATOM 1446 N N . SER A 1 193 ? 5.621 -5.48 5.25 1 96.25 193 SER A N 1
ATOM 1447 C CA . SER A 1 193 ? 6.344 -4.254 5.562 1 96.25 193 SER A CA 1
ATOM 1448 C C . SER A 1 193 ? 7.848 -4.441 5.41 1 96.25 193 SER A C 1
ATOM 1450 O O . SER A 1 193 ? 8.305 -5.477 4.918 1 96.25 193 SER A O 1
ATOM 1452 N N . GLN A 1 194 ? 8.594 -3.438 5.773 1 95.94 194 GLN A N 1
ATOM 1453 C CA . GLN A 1 194 ? 10.047 -3.508 5.695 1 95.94 194 GLN A CA 1
ATOM 1454 C C . GLN A 1 194 ? 10.602 -4.5 6.715 1 95.94 194 GLN A C 1
ATOM 1456 O O . GLN A 1 194 ? 11.773 -4.875 6.645 1 95.94 194 GLN A O 1
ATOM 1461 N N . ARG A 1 195 ? 9.766 -4.977 7.621 1 96.12 195 ARG A N 1
ATOM 1462 C CA . ARG A 1 195 ? 10.203 -5.938 8.625 1 96.12 195 ARG A CA 1
ATOM 1463 C C . ARG A 1 195 ? 9.914 -7.367 8.18 1 96.12 195 ARG A C 1
ATOM 1465 O O . ARG A 1 195 ? 10.328 -8.328 8.836 1 96.12 195 ARG A O 1
ATOM 1472 N N . THR A 1 196 ? 9.266 -7.516 7.074 1 98.25 196 THR A N 1
ATOM 1473 C CA . THR A 1 196 ? 8.883 -8.836 6.586 1 98.25 196 THR A CA 1
ATOM 1474 C C . THR A 1 196 ? 10.102 -9.633 6.156 1 98.25 196 THR A C 1
ATOM 1476 O O . THR A 1 196 ? 10.992 -9.109 5.48 1 98.25 196 THR A O 1
ATOM 1479 N N . VAL A 1 197 ? 10.195 -10.828 6.664 1 98.81 197 VAL A N 1
ATOM 1480 C CA . VAL A 1 197 ? 11.125 -11.852 6.188 1 98.81 197 VAL A CA 1
ATOM 1481 C C . VAL A 1 197 ? 10.344 -13.016 5.574 1 98.81 197 VAL A C 1
ATOM 1483 O O . VAL A 1 197 ? 9.641 -13.734 6.281 1 98.81 197 VAL A O 1
ATOM 1486 N N . PHE A 1 198 ? 10.508 -13.219 4.258 1 98.81 198 PHE A N 1
ATOM 1487 C CA . PHE A 1 198 ? 9.711 -14.156 3.479 1 98.81 198 PHE A CA 1
ATOM 1488 C C . PHE A 1 198 ? 10.578 -15.297 2.953 1 98.81 198 PHE A C 1
ATOM 1490 O O . PHE A 1 198 ? 11.664 -15.062 2.428 1 98.81 198 PHE A O 1
ATOM 1497 N N . LEU A 1 199 ? 10.125 -16.516 3.1 1 98.81 199 LEU A N 1
ATOM 1498 C CA . LEU A 1 199 ? 10.773 -17.672 2.482 1 98.81 199 LEU A CA 1
ATOM 1499 C C . LEU A 1 199 ? 10.102 -18.031 1.163 1 98.81 199 LEU A C 1
ATOM 1501 O O . LEU A 1 199 ? 8.969 -18.531 1.153 1 98.81 199 LEU A O 1
ATOM 1505 N N . CYS A 1 200 ? 10.797 -17.828 0.1 1 98.44 200 CYS A N 1
ATOM 1506 C CA . CYS A 1 200 ? 10.305 -18.156 -1.229 1 98.44 200 CYS A CA 1
ATOM 1507 C C . CYS A 1 200 ? 10.727 -19.562 -1.629 1 98.44 200 CYS A C 1
ATOM 1509 O O . CYS A 1 200 ? 11.906 -19.812 -1.891 1 98.44 200 CYS A O 1
ATOM 1511 N N . VAL A 1 201 ? 9.727 -20.438 -1.746 1 96.94 201 VAL A N 1
ATOM 1512 C CA . VAL A 1 201 ? 10.031 -21.812 -2.105 1 96.94 201 VAL A CA 1
ATOM 1513 C C . VAL A 1 201 ? 9.422 -22.141 -3.469 1 96.94 201 VAL A C 1
ATOM 1515 O O . VAL A 1 201 ? 9.766 -23.156 -4.082 1 96.94 201 VAL A O 1
ATOM 1518 N N . LEU A 1 202 ? 8.5 -21.312 -3.961 1 94.19 202 LEU A N 1
ATOM 1519 C CA . LEU A 1 202 ? 7.883 -21.5 -5.27 1 94.19 202 LEU A CA 1
ATOM 1520 C C . LEU A 1 202 ? 8.742 -20.906 -6.375 1 94.19 202 LEU A C 1
ATOM 1522 O O . LEU A 1 202 ? 9.508 -19.969 -6.133 1 94.19 202 LEU A O 1
ATOM 1526 N N . PRO A 1 203 ? 8.633 -21.453 -7.559 1 92.81 203 PRO A N 1
ATOM 1527 C CA . PRO A 1 203 ? 9.492 -21 -8.648 1 92.81 203 PRO A CA 1
ATOM 1528 C C . PRO A 1 203 ? 9.25 -19.531 -9.008 1 92.81 203 PRO A C 1
ATOM 1530 O O . PRO A 1 203 ? 8.102 -19.109 -9.172 1 92.81 203 PRO A O 1
ATOM 1533 N N . LEU A 1 204 ? 10.32 -18.812 -9.266 1 96.88 204 LEU A N 1
ATOM 1534 C CA . LEU A 1 204 ? 10.258 -17.406 -9.641 1 96.88 204 LEU A CA 1
ATOM 1535 C C . LEU A 1 204 ? 9.742 -17.25 -11.07 1 96.88 204 LEU A C 1
ATOM 1537 O O . LEU A 1 204 ? 9.336 -16.156 -11.469 1 96.88 204 LEU A O 1
ATOM 1541 N N . PHE A 1 205 ? 9.758 -18.312 -11.836 1 93.31 205 PHE A N 1
ATOM 1542 C CA . PHE A 1 205 ? 9.297 -18.188 -13.211 1 93.31 205 PHE A CA 1
ATOM 1543 C C . PHE A 1 205 ? 7.777 -18.266 -13.281 1 93.31 205 PHE A C 1
ATOM 1545 O O . PHE A 1 205 ? 7.195 -18.141 -14.359 1 93.31 205 PHE A O 1
ATOM 1552 N N . HIS A 1 206 ? 7.145 -18.453 -12.109 1 91 206 HIS A N 1
ATOM 1553 C CA . HIS A 1 206 ? 5.695 -18.438 -11.961 1 91 206 HIS A CA 1
ATOM 1554 C C . HIS A 1 206 ? 5.254 -17.266 -11.07 1 91 206 HIS A C 1
ATOM 1556 O O . HIS A 1 206 ? 5.969 -16.891 -10.148 1 91 206 HIS A O 1
ATOM 1562 N N . THR A 1 207 ? 4.02 -16.766 -11.344 1 94.94 207 THR A N 1
ATOM 1563 C CA . THR A 1 207 ? 3.521 -15.602 -10.633 1 94.94 207 THR A CA 1
ATOM 1564 C C . THR A 1 207 ? 3.391 -15.898 -9.141 1 94.94 207 THR A C 1
ATOM 1566 O O . THR A 1 207 ? 3.568 -15 -8.312 1 94.94 207 THR A O 1
ATOM 1569 N N . GLY A 1 208 ? 3.135 -17.172 -8.766 1 92.56 208 GLY A N 1
ATOM 1570 C CA . GLY A 1 208 ? 3.047 -17.547 -7.363 1 92.56 208 GLY A CA 1
ATOM 1571 C C . GLY A 1 208 ? 4.324 -17.266 -6.59 1 92.56 208 GLY A C 1
ATOM 1572 O O . GLY A 1 208 ? 4.277 -16.797 -5.453 1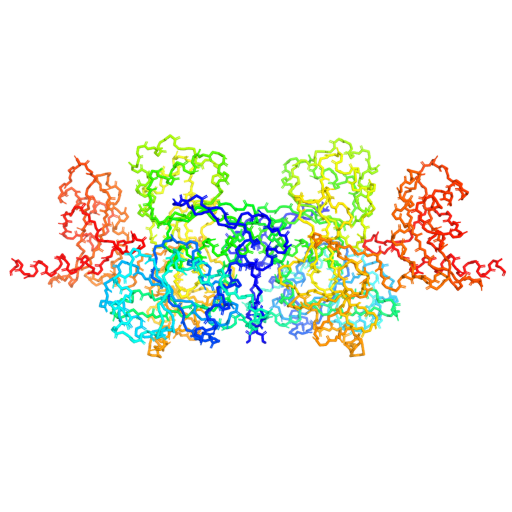 92.56 208 GLY A O 1
ATOM 1573 N N . GLY A 1 209 ? 5.441 -17.609 -7.219 1 95.19 209 GLY A N 1
ATOM 1574 C CA . GLY A 1 209 ? 6.73 -17.359 -6.59 1 95.19 209 GLY A CA 1
ATOM 1575 C C . GLY A 1 209 ? 7.199 -15.93 -6.73 1 95.19 209 GLY A C 1
ATOM 1576 O O . GLY A 1 209 ? 7.758 -15.352 -5.793 1 95.19 209 GLY A O 1
ATOM 1577 N N . LEU A 1 210 ? 6.918 -15.328 -7.816 1 97.44 210 LEU A N 1
ATOM 1578 C CA . LEU A 1 210 ? 7.488 -14.031 -8.156 1 97.44 210 LEU A CA 1
ATOM 1579 C C . LEU A 1 210 ? 6.652 -12.898 -7.574 1 97.44 210 LEU A C 1
ATOM 1581 O O . LEU A 1 210 ? 7.184 -12.008 -6.91 1 97.44 210 LEU A O 1
ATOM 1585 N N . ASN A 1 211 ? 5.289 -12.961 -7.742 1 96.81 211 ASN A N 1
ATOM 1586 C CA . ASN A 1 211 ? 4.473 -11.773 -7.496 1 96.81 211 ASN A CA 1
ATOM 1587 C C . ASN A 1 211 ? 3.584 -11.945 -6.27 1 96.81 211 ASN A C 1
ATOM 1589 O O . ASN A 1 211 ? 3.041 -10.969 -5.75 1 96.81 211 ASN A O 1
ATOM 1593 N N . CYS A 1 212 ? 3.379 -13.125 -5.789 1 94.12 212 CYS A N 1
ATOM 1594 C CA . CYS A 1 212 ? 2.562 -13.211 -4.586 1 94.12 212 CYS A CA 1
ATOM 1595 C C . CYS A 1 212 ? 3.225 -12.484 -3.422 1 94.12 212 CYS A C 1
ATOM 1597 O O . CYS A 1 212 ? 2.74 -11.438 -2.982 1 94.12 212 CYS A O 1
ATOM 1599 N N . TYR A 1 213 ? 4.562 -13.062 -3.139 1 95.38 213 TYR A N 1
ATOM 1600 C CA . TYR A 1 213 ? 5.082 -12.336 -1.984 1 95.38 213 TYR A CA 1
ATOM 1601 C C . TYR A 1 213 ? 6.457 -11.742 -2.285 1 95.38 213 TYR A C 1
ATOM 1603 O O . TYR A 1 213 ? 6.855 -10.75 -1.679 1 95.38 213 TYR A O 1
ATOM 1611 N N . THR A 1 214 ? 7.211 -12.312 -3.268 1 98.44 214 THR A N 1
ATOM 1612 C CA . THR A 1 214 ? 8.586 -11.852 -3.453 1 98.44 214 THR A CA 1
ATOM 1613 C C . THR A 1 214 ? 8.617 -10.383 -3.846 1 98.44 214 THR A C 1
ATOM 1615 O O . THR A 1 214 ? 9.234 -9.562 -3.162 1 98.44 214 THR A O 1
ATOM 1618 N N . ASN A 1 215 ? 7.898 -10.039 -4.883 1 98.56 215 ASN A N 1
ATOM 1619 C CA . ASN A 1 215 ? 7.902 -8.656 -5.336 1 98.56 215 ASN A CA 1
ATOM 1620 C C . ASN A 1 215 ? 7.227 -7.734 -4.324 1 98.56 215 ASN A C 1
ATOM 1622 O O . ASN A 1 215 ? 7.73 -6.648 -4.031 1 98.56 215 ASN A O 1
ATOM 1626 N N . PRO A 1 216 ? 6.086 -8.141 -3.729 1 98.44 216 PRO A N 1
ATOM 1627 C CA . PRO A 1 216 ? 5.504 -7.297 -2.686 1 98.44 216 PRO A CA 1
ATOM 1628 C C . PRO A 1 216 ? 6.461 -7.043 -1.524 1 98.44 216 PRO A C 1
ATOM 1630 O O . PRO A 1 216 ? 6.512 -5.934 -0.99 1 98.44 216 PRO A O 1
ATOM 1633 N N . VAL A 1 217 ? 7.254 -8.039 -1.104 1 98.69 217 VAL A N 1
ATOM 1634 C CA . VAL A 1 217 ? 8.203 -7.898 -0.009 1 98.69 217 VAL A CA 1
ATOM 1635 C C . VAL A 1 217 ? 9.32 -6.941 -0.414 1 98.69 217 VAL A C 1
ATOM 1637 O O . VAL A 1 217 ? 9.719 -6.07 0.367 1 98.69 217 VAL A O 1
ATOM 1640 N N . LEU A 1 218 ? 9.789 -7.051 -1.664 1 98.75 218 LEU A N 1
ATOM 1641 C CA . LEU A 1 218 ? 10.836 -6.152 -2.148 1 98.75 218 LEU A CA 1
ATOM 1642 C C . LEU A 1 218 ? 10.297 -4.734 -2.318 1 98.75 218 LEU A C 1
ATOM 1644 O O . LEU A 1 218 ? 11.016 -3.764 -2.066 1 98.75 218 LEU A O 1
ATOM 1648 N N . HIS A 1 219 ? 9.016 -4.645 -2.711 1 98.44 219 HIS A N 1
ATOM 1649 C CA . HIS A 1 219 ? 8.375 -3.338 -2.795 1 98.44 219 HIS A CA 1
ATOM 1650 C C . HIS A 1 219 ? 8.367 -2.637 -1.441 1 98.44 219 HIS A C 1
ATOM 1652 O O . HIS A 1 219 ? 8.609 -1.431 -1.36 1 98.44 219 HIS A O 1
ATOM 1658 N N . ALA A 1 220 ? 8.188 -3.391 -0.398 1 97.94 220 ALA A N 1
ATOM 1659 C CA . ALA A 1 220 ? 8.039 -2.84 0.947 1 97.94 220 ALA A CA 1
ATOM 1660 C C . ALA A 1 220 ? 9.406 -2.658 1.612 1 97.94 220 ALA A C 1
ATOM 1662 O O . ALA A 1 220 ? 9.508 -2.037 2.674 1 97.94 220 ALA A O 1
ATOM 1663 N N . GLY A 1 221 ? 10.469 -3.244 1.018 1 98 221 GLY A N 1
ATOM 1664 C CA . GLY A 1 221 ? 11.797 -3.119 1.589 1 98 221 GLY A CA 1
ATOM 1665 C C . GLY A 1 221 ? 12.141 -4.242 2.549 1 98 221 GLY A C 1
ATOM 1666 O O . GLY A 1 221 ? 13.047 -4.102 3.377 1 98 221 GLY A O 1
ATOM 1667 N N . GLY A 1 222 ? 11.375 -5.32 2.494 1 98.31 222 GLY A N 1
ATOM 1668 C CA . GLY A 1 222 ? 11.648 -6.473 3.338 1 98.31 222 GLY A CA 1
ATOM 1669 C C . GLY A 1 222 ? 12.727 -7.379 2.779 1 98.31 222 GLY A C 1
ATOM 1670 O O . GLY A 1 222 ? 13.516 -6.961 1.935 1 98.31 222 GLY A O 1
ATOM 1671 N N . THR A 1 223 ? 12.797 -8.617 3.348 1 98.81 223 THR A N 1
ATOM 1672 C CA . THR A 1 223 ? 13.828 -9.586 2.984 1 98.81 223 THR A CA 1
ATOM 1673 C C . THR A 1 223 ? 13.203 -10.867 2.449 1 98.81 223 THR A C 1
ATOM 1675 O O . THR A 1 223 ? 12.25 -11.391 3.033 1 98.81 223 THR A O 1
ATOM 1678 N N . THR A 1 224 ? 13.727 -11.32 1.358 1 98.81 224 THR A N 1
ATOM 1679 C CA . THR A 1 224 ? 13.297 -12.609 0.81 1 98.81 224 THR A CA 1
ATOM 1680 C C . THR A 1 224 ? 14.414 -13.641 0.916 1 98.81 224 THR A C 1
ATOM 1682 O O . THR A 1 224 ? 15.531 -13.398 0.466 1 98.81 224 THR A O 1
ATOM 1685 N N . LEU A 1 225 ? 14.148 -14.75 1.59 1 98.88 225 LEU A N 1
ATOM 1686 C CA . LEU A 1 225 ? 15.008 -15.938 1.54 1 98.88 225 LEU A CA 1
ATOM 1687 C C . LEU A 1 225 ? 14.641 -16.828 0.354 1 98.88 225 LEU A C 1
ATOM 1689 O O . LEU A 1 225 ? 13.508 -17.297 0.256 1 98.88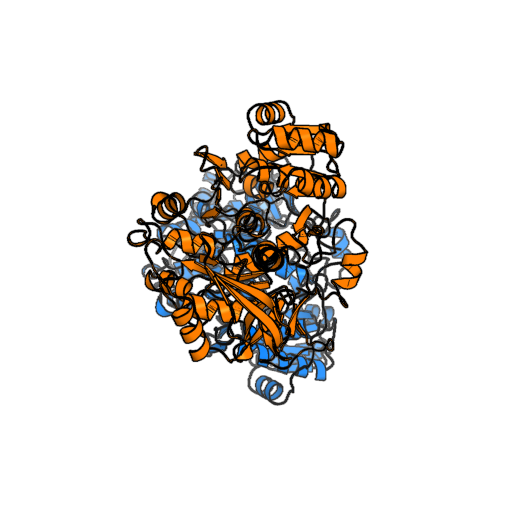 225 LEU A O 1
ATOM 1693 N N . LEU A 1 226 ? 15.578 -17.047 -0.475 1 98.5 226 LEU A N 1
ATOM 1694 C CA . LEU A 1 226 ? 15.305 -17.734 -1.729 1 98.5 226 LEU A CA 1
ATOM 1695 C C . LEU A 1 226 ? 15.805 -19.188 -1.676 1 98.5 226 LEU A C 1
ATOM 1697 O O . LEU A 1 226 ? 17.016 -19.422 -1.624 1 98.5 226 LEU A O 1
ATOM 1701 N N . MET A 1 227 ? 14.914 -20.109 -1.646 1 97.88 227 MET A N 1
ATOM 1702 C CA . MET A 1 227 ? 15.266 -21.531 -1.775 1 97.88 227 MET A CA 1
ATOM 1703 C C . MET A 1 227 ? 15.359 -21.938 -3.242 1 97.88 227 MET A C 1
ATOM 1705 O O . MET A 1 227 ? 14.43 -21.688 -4.016 1 97.88 227 MET A O 1
ATOM 1709 N N . ARG A 1 228 ? 16.406 -22.531 -3.67 1 96.12 228 ARG A N 1
ATOM 1710 C CA . ARG A 1 228 ? 16.656 -22.891 -5.062 1 96.12 228 ARG A CA 1
ATOM 1711 C C . ARG A 1 228 ? 15.578 -23.828 -5.578 1 96.12 228 ARG A C 1
ATOM 1713 O O . ARG A 1 228 ? 15.023 -23.625 -6.66 1 96.12 228 ARG A O 1
ATOM 1720 N N . ALA A 1 229 ? 15.367 -24.906 -4.875 1 90.38 229 ALA A N 1
ATOM 1721 C CA . ALA A 1 229 ? 14.297 -25.875 -5.059 1 90.38 229 ALA A CA 1
ATOM 1722 C C . ALA A 1 229 ? 13.672 -26.266 -3.719 1 90.38 229 ALA A C 1
ATOM 1724 O O . ALA A 1 229 ? 14.383 -26.422 -2.721 1 90.38 229 ALA A O 1
ATOM 1725 N N . PHE A 1 230 ? 12.43 -26.484 -3.727 1 92.69 230 PHE A N 1
ATOM 1726 C CA . PHE A 1 230 ? 11.711 -26.766 -2.486 1 92.69 230 PHE A CA 1
ATOM 1727 C C . PHE A 1 230 ? 12.211 -28.047 -1.835 1 92.69 230 PHE A C 1
ATOM 1729 O O . PHE A 1 230 ? 12.367 -29.062 -2.504 1 92.69 230 PHE A O 1
ATOM 1736 N N . ASP A 1 231 ? 12.5 -27.891 -0.626 1 93.62 231 ASP A N 1
ATOM 1737 C CA . ASP A 1 231 ? 12.805 -29 0.276 1 93.62 231 ASP A CA 1
ATOM 1738 C C . ASP A 1 231 ? 12.016 -28.875 1.581 1 93.62 231 ASP A C 1
ATOM 1740 O O . ASP A 1 231 ? 12.234 -27.938 2.354 1 93.62 231 ASP A O 1
ATOM 1744 N N . PRO A 1 232 ? 11.133 -29.875 1.802 1 95.25 232 PRO A N 1
ATOM 1745 C CA . PRO A 1 232 ? 10.25 -29.734 2.967 1 95.25 232 PRO A CA 1
ATOM 1746 C C . PRO A 1 232 ? 11.023 -29.672 4.281 1 95.25 232 PRO A C 1
ATOM 1748 O O . PRO A 1 232 ? 10.672 -28.906 5.18 1 95.25 232 PRO A O 1
ATOM 1751 N N . GLY A 1 233 ? 12.039 -30.516 4.383 1 97.25 233 GLY A N 1
ATOM 1752 C CA . GLY A 1 233 ? 12.844 -30.5 5.598 1 97.25 233 GLY A CA 1
ATOM 1753 C C . GLY A 1 233 ? 13.578 -29.188 5.801 1 97.25 233 GLY A C 1
ATOM 1754 O O . GLY A 1 233 ? 13.594 -28.641 6.906 1 97.25 233 GLY A O 1
ATOM 1755 N N . ALA A 1 234 ? 14.156 -28.641 4.773 1 97.81 234 ALA A N 1
ATOM 1756 C CA . ALA A 1 234 ? 14.859 -27.359 4.84 1 97.81 234 ALA A CA 1
ATOM 1757 C C . ALA A 1 234 ? 13.898 -26.219 5.176 1 97.81 234 ALA A C 1
ATOM 1759 O O . ALA A 1 234 ? 14.227 -25.344 5.965 1 97.81 234 ALA A O 1
ATOM 1760 N N . ALA A 1 235 ? 12.773 -26.266 4.605 1 98.25 235 ALA A N 1
ATOM 1761 C CA . ALA A 1 235 ? 11.766 -25.25 4.867 1 98.25 235 ALA A CA 1
ATOM 1762 C C . ALA A 1 235 ? 11.352 -25.25 6.336 1 98.25 235 ALA A C 1
ATOM 1764 O O . ALA A 1 235 ? 11.312 -24.203 6.98 1 98.25 235 ALA A O 1
ATOM 1765 N N . LEU A 1 236 ? 11.07 -26.438 6.844 1 98.56 236 LEU A N 1
ATOM 1766 C CA . LEU A 1 236 ? 10.672 -26.562 8.242 1 98.56 236 LEU A CA 1
ATOM 1767 C C . LEU A 1 236 ? 11.789 -26.094 9.172 1 98.56 236 LEU A C 1
ATOM 1769 O O . LEU A 1 236 ? 11.523 -25.438 10.18 1 98.56 236 LEU A O 1
ATOM 1773 N N . SER A 1 237 ? 12.977 -26.422 8.789 1 98.38 237 SER A N 1
ATOM 1774 C CA . SER A 1 237 ? 14.125 -25.984 9.586 1 98.38 237 SER A CA 1
ATOM 1775 C C . SER A 1 237 ? 14.203 -24.469 9.656 1 98.38 237 SER A C 1
ATOM 1777 O O . SER A 1 237 ? 14.422 -23.906 10.727 1 98.38 237 SER A O 1
ATOM 1779 N N . ILE A 1 238 ? 14.023 -23.812 8.625 1 98.44 238 ILE A N 1
ATOM 1780 C CA . ILE A 1 238 ? 14.086 -22.359 8.547 1 98.44 238 ILE A CA 1
ATOM 1781 C C . ILE A 1 238 ? 12.922 -21.75 9.328 1 98.44 238 ILE A C 1
ATOM 1783 O O . ILE A 1 238 ? 13.109 -20.812 10.109 1 98.44 238 ILE A O 1
ATOM 1787 N N . ILE A 1 239 ? 11.758 -22.25 9.148 1 98.44 239 ILE A N 1
ATOM 1788 C CA . ILE A 1 239 ? 10.555 -21.766 9.828 1 98.44 239 ILE A CA 1
ATOM 1789 C C . ILE A 1 239 ? 10.734 -21.875 11.336 1 98.44 239 ILE A C 1
ATOM 1791 O O . ILE A 1 239 ? 10.352 -20.984 12.086 1 98.44 239 ILE A O 1
ATOM 1795 N N . GLY A 1 240 ? 11.336 -22.969 11.773 1 98.12 240 GLY A N 1
ATOM 1796 C CA . GLY A 1 240 ? 11.438 -23.266 13.195 1 98.12 240 GLY A CA 1
ATOM 1797 C C . GLY A 1 240 ? 12.594 -22.547 13.875 1 98.12 240 GLY A C 1
ATOM 1798 O O . GLY A 1 240 ? 12.688 -22.531 15.102 1 98.12 240 GLY A O 1
ATOM 1799 N N . ASP A 1 241 ? 13.484 -21.922 13.125 1 97.88 241 ASP A N 1
ATOM 1800 C CA . ASP A 1 241 ? 14.68 -21.281 13.664 1 97.88 241 ASP A CA 1
ATOM 1801 C C . ASP A 1 241 ? 14.406 -19.812 14.031 1 97.88 241 ASP A C 1
ATOM 1803 O O . ASP A 1 241 ? 14.297 -18.969 13.148 1 97.88 241 ASP A O 1
ATOM 1807 N N . PRO A 1 242 ? 14.336 -19.516 15.273 1 97.19 242 PRO A N 1
ATOM 1808 C CA . PRO A 1 242 ? 14.023 -18.156 15.68 1 97.19 242 PRO A CA 1
ATOM 1809 C C . PRO A 1 242 ? 15.078 -17.141 15.227 1 97.19 242 PRO A C 1
ATOM 1811 O O . PRO A 1 242 ? 14.781 -15.961 15.062 1 97.19 242 PRO A O 1
ATOM 1814 N N . SER A 1 243 ? 16.25 -17.578 14.984 1 97.19 243 SER A N 1
ATOM 1815 C CA . SER A 1 243 ? 17.328 -16.656 14.625 1 97.19 243 SER A CA 1
ATOM 1816 C C . SER A 1 243 ? 17.141 -16.125 13.211 1 97.19 243 SER A C 1
ATOM 1818 O O . SER A 1 243 ? 17.719 -15.094 12.852 1 97.19 243 SER A O 1
ATOM 1820 N N . VAL A 1 244 ? 16.328 -16.734 12.406 1 96.38 244 VAL A N 1
ATOM 1821 C CA . VAL A 1 244 ? 16.094 -16.312 11.023 1 96.38 244 VAL A CA 1
ATOM 1822 C C . VAL A 1 244 ? 15.094 -15.164 11 1 96.38 244 VAL A C 1
ATOM 1824 O O . VAL A 1 244 ? 15.141 -14.312 10.117 1 96.38 244 VAL A O 1
ATOM 1827 N N . GLY A 1 245 ? 14.18 -15.156 11.961 1 96.69 245 GLY A N 1
ATOM 1828 C CA . GLY A 1 245 ? 13.172 -14.102 12.031 1 96.69 245 GLY A CA 1
ATOM 1829 C C . GLY A 1 245 ? 12.141 -14.188 10.922 1 96.69 245 GLY A C 1
ATOM 1830 O O . GLY A 1 245 ? 11.578 -13.172 10.516 1 96.69 245 GLY A O 1
ATOM 1831 N N . LEU A 1 246 ? 11.875 -15.422 10.461 1 98.38 246 LEU A N 1
ATOM 1832 C CA . LEU A 1 246 ? 10.914 -15.625 9.375 1 98.38 246 LEU A CA 1
ATOM 1833 C C . LEU A 1 246 ? 9.508 -15.234 9.82 1 98.38 246 LEU A C 1
ATOM 1835 O O . LEU A 1 246 ? 9.055 -15.633 10.891 1 98.38 246 LEU A O 1
ATOM 1839 N N . THR A 1 247 ? 8.844 -14.445 8.953 1 98.19 247 THR A N 1
ATOM 1840 C CA . THR A 1 247 ? 7.508 -13.984 9.32 1 98.19 247 THR A CA 1
ATOM 1841 C C . THR A 1 247 ? 6.469 -14.484 8.328 1 98.19 247 THR A C 1
ATOM 1843 O O . THR A 1 247 ? 5.285 -14.602 8.656 1 98.19 247 THR A O 1
ATOM 1846 N N . HIS A 1 248 ? 6.887 -14.773 7.078 1 98.56 248 HIS A N 1
ATOM 1847 C CA . HIS A 1 248 ? 5.93 -15.102 6.027 1 98.56 248 HIS A CA 1
ATOM 1848 C C . HIS A 1 248 ? 6.355 -16.344 5.258 1 98.56 248 HIS A C 1
ATOM 1850 O O . HIS A 1 248 ? 7.547 -16.547 5 1 98.56 248 HIS A O 1
ATOM 1856 N N . PHE A 1 249 ? 5.406 -17.125 4.926 1 98.38 249 PHE A N 1
ATOM 1857 C CA . PHE A 1 249 ? 5.551 -18.297 4.078 1 98.38 249 PHE A CA 1
ATOM 1858 C C . PHE A 1 249 ? 4.375 -18.422 3.119 1 98.38 249 PHE A C 1
ATOM 1860 O O . PHE A 1 249 ? 3.254 -18.031 3.449 1 98.38 249 PHE A O 1
ATOM 1867 N N . PHE A 1 250 ? 4.645 -18.922 1.945 1 96.5 250 PHE A N 1
ATOM 1868 C CA . PHE A 1 250 ? 3.602 -19.141 0.949 1 96.5 250 PHE A CA 1
ATOM 1869 C C . PHE A 1 250 ? 3.879 -20.406 0.152 1 96.5 250 PHE A C 1
ATOM 1871 O O . PHE A 1 250 ? 5.02 -20.656 -0.25 1 96.5 250 PHE A O 1
ATOM 1878 N N . GLY A 1 251 ? 2.867 -21.219 -0.015 1 93.62 251 GLY A N 1
ATOM 1879 C CA . GLY A 1 251 ? 2.996 -22.438 -0.794 1 93.62 251 GLY A CA 1
ATOM 1880 C C . GLY A 1 251 ? 1.701 -22.859 -1.466 1 93.62 251 GLY A C 1
ATOM 1881 O O . GLY A 1 251 ? 0.658 -22.234 -1.259 1 93.62 251 GLY A O 1
ATOM 1882 N N . VAL A 1 252 ? 1.839 -23.844 -2.342 1 87.56 252 VAL A N 1
ATOM 1883 C CA . VAL A 1 252 ? 0.68 -24.547 -2.887 1 87.56 252 VAL A CA 1
ATOM 1884 C C . VAL A 1 252 ? 0.346 -25.75 -2.01 1 87.56 252 VAL A C 1
ATOM 1886 O O . VAL A 1 252 ? 1.135 -26.141 -1.141 1 87.56 252 VAL A O 1
ATOM 1889 N N . PRO A 1 253 ? -0.795 -26.391 -2.176 1 84.38 253 PRO A N 1
ATOM 1890 C CA . PRO A 1 253 ? -1.209 -27.484 -1.307 1 84.38 253 PRO A CA 1
ATOM 1891 C C . PRO A 1 253 ? -0.166 -28.594 -1.228 1 84.38 253 PRO A C 1
ATOM 1893 O O . PRO A 1 253 ? 0.104 -29.125 -0.143 1 84.38 253 PRO A O 1
ATOM 1896 N N . SER A 1 254 ? 0.5 -28.938 -2.316 1 81.38 254 SER A N 1
ATOM 1897 C CA . SER A 1 254 ? 1.475 -30.016 -2.309 1 81.38 254 SER A CA 1
ATOM 1898 C C . SER A 1 254 ? 2.658 -29.703 -1.406 1 81.38 254 SER A C 1
ATOM 1900 O O . SER A 1 254 ? 3.205 -30.578 -0.745 1 81.38 254 SER A O 1
ATOM 1902 N N . ILE A 1 255 ? 3.045 -28.422 -1.299 1 89 255 ILE A N 1
ATOM 1903 C CA . ILE A 1 255 ? 4.145 -27.969 -0.448 1 89 255 ILE A CA 1
ATOM 1904 C C . ILE A 1 255 ? 3.785 -28.203 1.019 1 89 255 ILE A C 1
ATOM 1906 O O . ILE A 1 255 ? 4.57 -28.781 1.775 1 89 255 ILE A O 1
ATOM 1910 N N . TYR A 1 256 ? 2.602 -27.828 1.354 1 92.31 256 TYR A N 1
ATOM 1911 C CA . TYR A 1 256 ? 2.135 -28 2.725 1 92.31 256 TYR A CA 1
ATOM 1912 C C . TYR A 1 256 ? 1.964 -29.484 3.053 1 92.31 256 TYR A C 1
ATOM 1914 O O . TYR A 1 256 ? 2.227 -29.906 4.18 1 92.31 256 TYR A O 1
ATOM 1922 N N . GLN A 1 257 ? 1.525 -30.266 2.014 1 86.12 257 GLN A N 1
ATOM 1923 C CA . GLN A 1 257 ? 1.38 -31.703 2.189 1 86.12 257 GLN A CA 1
ATOM 1924 C C . GLN A 1 257 ? 2.729 -32.375 2.469 1 86.12 257 GLN A C 1
ATOM 1926 O O . GLN A 1 257 ? 2.855 -33.156 3.404 1 86.12 257 GLN A O 1
ATOM 1931 N N . PHE A 1 258 ? 3.703 -32.031 1.691 1 86.19 258 PHE A N 1
ATOM 1932 C CA . PHE A 1 258 ? 5.031 -32.594 1.858 1 86.19 258 PHE A CA 1
ATOM 1933 C C . PHE A 1 258 ? 5.629 -32.219 3.203 1 86.19 258 PHE A C 1
ATOM 1935 O O . PHE A 1 258 ? 6.27 -33.031 3.867 1 86.19 258 PHE A O 1
ATOM 1942 N N . MET A 1 259 ? 5.363 -31 3.666 1 94.25 259 MET A N 1
ATOM 1943 C CA . MET A 1 259 ? 5.906 -30.531 4.938 1 94.25 259 MET A CA 1
ATOM 1944 C C . MET A 1 259 ? 5.25 -31.25 6.109 1 94.25 259 MET A C 1
ATOM 1946 O O . MET A 1 259 ? 5.934 -31.656 7.055 1 94.25 259 MET A O 1
ATOM 1950 N N . CYS A 1 260 ? 3.967 -31.453 6.023 1 93.31 260 CYS A N 1
ATOM 1951 C CA . CYS A 1 260 ? 3.311 -32.062 7.172 1 93.31 260 CYS A CA 1
ATOM 1952 C C . CYS A 1 260 ? 3.633 -33.562 7.258 1 93.31 260 CYS A C 1
ATOM 1954 O O . CYS A 1 260 ? 3.459 -34.188 8.305 1 93.31 260 CYS A O 1
ATOM 1956 N N . GLN A 1 261 ? 4.105 -34.125 6.102 1 88.69 261 GLN A N 1
ATOM 1957 C CA . GLN A 1 261 ? 4.504 -35.531 6.082 1 88.69 261 GLN A CA 1
ATOM 1958 C C . GLN A 1 261 ? 5.949 -35.688 6.539 1 88.69 261 GLN A C 1
ATOM 1960 O O . GLN A 1 261 ? 6.391 -36.812 6.816 1 88.69 261 GLN A O 1
ATOM 1965 N N . HIS A 1 262 ? 6.641 -34.656 6.598 1 92.44 262 HIS A N 1
ATOM 1966 C CA . HIS A 1 262 ? 8.031 -34.719 7.02 1 92.44 262 HIS A CA 1
ATOM 1967 C C . HIS A 1 262 ? 8.148 -34.938 8.523 1 92.44 262 HIS A C 1
ATOM 1969 O O . HIS A 1 262 ? 7.371 -34.375 9.305 1 92.44 262 HIS A O 1
ATOM 1975 N N . PRO A 1 263 ? 9.117 -35.688 8.977 1 96.44 263 PRO A N 1
ATOM 1976 C CA . PRO A 1 263 ? 9.25 -36.062 10.391 1 96.44 263 PRO A CA 1
ATOM 1977 C C . PRO A 1 263 ? 9.453 -34.812 11.281 1 96.44 263 PRO A C 1
ATOM 1979 O O . PRO A 1 263 ? 9.078 -34.844 12.461 1 96.44 263 PRO A O 1
ATOM 1982 N N . ALA A 1 264 ? 9.969 -33.812 10.773 1 97.31 264 ALA A N 1
ATOM 1983 C CA . ALA A 1 264 ? 10.281 -32.625 11.562 1 97.31 264 ALA A CA 1
ATOM 1984 C C . ALA A 1 264 ? 9.031 -31.797 11.828 1 97.31 264 ALA A C 1
ATOM 1986 O O . ALA A 1 264 ? 9.047 -30.891 12.672 1 97.31 264 ALA A O 1
ATOM 1987 N N . PHE A 1 265 ? 7.965 -32.062 11.172 1 97.31 265 PHE A N 1
ATOM 1988 C CA . PHE A 1 265 ? 6.773 -31.219 11.195 1 97.31 265 PHE A CA 1
ATOM 1989 C C . PHE A 1 265 ? 6.227 -31.094 12.609 1 97.31 265 PHE A C 1
ATOM 1991 O O . PHE A 1 265 ? 5.957 -29.984 13.078 1 97.31 265 PHE A O 1
ATOM 1998 N N . ALA A 1 266 ? 6.188 -32.156 13.297 1 96.62 266 ALA A N 1
ATOM 1999 C CA . ALA A 1 266 ? 5.555 -32.219 14.609 1 96.62 266 ALA A CA 1
ATOM 2000 C C . ALA A 1 266 ? 6.32 -31.344 15.609 1 96.62 266 ALA A C 1
ATOM 2002 O O . ALA A 1 266 ? 5.727 -30.766 16.531 1 96.62 266 ALA A O 1
ATOM 2003 N N . ALA A 1 267 ? 7.574 -31.203 15.422 1 97.19 267 ALA A N 1
ATOM 2004 C CA . ALA A 1 267 ? 8.406 -30.516 16.406 1 97.19 267 ALA A CA 1
ATOM 2005 C C . ALA A 1 267 ? 8.688 -29.078 15.961 1 97.19 267 ALA A C 1
ATOM 2007 O O . ALA A 1 267 ? 9.203 -28.281 16.75 1 97.19 267 ALA A O 1
ATOM 2008 N N . THR A 1 268 ? 8.367 -28.688 14.789 1 98.06 268 THR A N 1
ATOM 2009 C CA . THR A 1 268 ? 8.68 -27.359 14.258 1 98.06 268 THR A CA 1
ATOM 2010 C C . THR A 1 268 ? 7.824 -26.297 14.922 1 98.06 268 THR A C 1
ATOM 2012 O O . THR A 1 268 ? 6.609 -26.438 15.039 1 98.06 268 THR A O 1
ATOM 2015 N N . ASP A 1 269 ? 8.492 -25.234 15.43 1 98.25 269 ASP A N 1
ATOM 2016 C CA . ASP A 1 269 ? 7.773 -24.094 15.984 1 98.25 269 ASP A CA 1
ATOM 2017 C C . ASP A 1 269 ? 7.199 -23.219 14.875 1 98.25 269 ASP A C 1
ATOM 2019 O O . ASP A 1 269 ? 7.945 -22.531 14.18 1 98.25 269 ASP A O 1
ATOM 2023 N N . LEU A 1 270 ? 5.926 -23.172 14.742 1 97.88 270 LEU A N 1
ATOM 2024 C CA . LEU A 1 270 ? 5.254 -22.438 13.68 1 97.88 270 LEU A CA 1
ATOM 2025 C C . LEU A 1 270 ? 4.711 -21.109 14.188 1 97.88 270 LEU A C 1
ATOM 2027 O O . LEU A 1 270 ? 4.102 -20.344 13.438 1 97.88 270 LEU A O 1
ATOM 2031 N N . SER A 1 271 ? 4.961 -20.719 15.438 1 96.12 271 SER A N 1
ATOM 2032 C CA . SER A 1 271 ? 4.25 -19.656 16.125 1 96.12 271 SER A CA 1
ATOM 2033 C C . SER A 1 271 ? 4.715 -18.281 15.648 1 96.12 271 SER A C 1
ATOM 2035 O O . SER A 1 271 ? 4.051 -17.266 15.898 1 96.12 271 SER A O 1
ATOM 2037 N N . ARG A 1 272 ? 5.801 -18.172 14.93 1 95.62 272 ARG A N 1
ATOM 2038 C CA . ARG A 1 272 ? 6.348 -16.891 14.523 1 95.62 272 ARG A CA 1
ATOM 2039 C C . ARG A 1 272 ? 5.84 -16.484 13.148 1 95.62 272 ARG A C 1
ATOM 2041 O O . ARG A 1 272 ? 6.059 -15.352 12.703 1 95.62 272 ARG A O 1
ATOM 2048 N N . LEU A 1 273 ? 5.148 -17.375 12.492 1 96.62 273 LEU A N 1
ATOM 2049 C CA . LEU A 1 273 ? 4.562 -17.047 11.195 1 96.62 273 LEU A CA 1
ATOM 2050 C C . LEU A 1 273 ? 3.395 -16.078 11.359 1 96.62 273 LEU A C 1
ATOM 2052 O O . LEU A 1 273 ? 2.404 -16.406 12.023 1 96.62 273 LEU A O 1
ATOM 2056 N N . GLN A 1 274 ? 3.592 -14.953 10.805 1 95.44 274 GLN A N 1
ATOM 2057 C CA . GLN A 1 274 ? 2.479 -14.008 10.742 1 95.44 274 GLN A CA 1
ATOM 2058 C C . GLN A 1 274 ? 1.467 -14.422 9.68 1 95.44 274 GLN A C 1
ATOM 2060 O O . GLN A 1 274 ? 0.26 -14.258 9.859 1 95.44 274 GLN A O 1
ATOM 2065 N N . ILE A 1 275 ? 2.008 -14.953 8.562 1 96.69 275 ILE A N 1
ATOM 2066 C CA . ILE A 1 275 ? 1.178 -15.438 7.465 1 96.69 275 ILE A CA 1
ATOM 2067 C C . ILE A 1 275 ? 1.742 -16.75 6.93 1 96.69 275 ILE A C 1
ATOM 2069 O O . ILE A 1 275 ? 2.936 -16.844 6.629 1 96.69 275 ILE A O 1
ATOM 2073 N N . ALA A 1 276 ? 0.936 -17.688 6.891 1 97 276 ALA A N 1
ATOM 2074 C CA . ALA A 1 276 ? 1.127 -18.891 6.082 1 97 276 ALA A CA 1
ATOM 2075 C C . ALA A 1 276 ? 0.103 -18.953 4.953 1 97 276 ALA A C 1
ATOM 2077 O O . ALA A 1 276 ? -1.006 -19.469 5.141 1 97 276 ALA A O 1
ATOM 2078 N N . GLY A 1 277 ? 0.536 -18.438 3.834 1 96 277 GLY A N 1
ATOM 2079 C CA . GLY A 1 277 ? -0.377 -18.344 2.705 1 96 277 GLY A CA 1
ATOM 2080 C C . GLY A 1 277 ? -0.386 -19.594 1.842 1 96 277 GLY A C 1
ATOM 2081 O O . GLY A 1 277 ? 0.638 -20.266 1.701 1 96 277 GLY A O 1
ATOM 2082 N N . VAL A 1 278 ? -1.512 -19.859 1.261 1 93.75 278 VAL A N 1
ATOM 2083 C CA . VAL A 1 278 ? -1.649 -20.969 0.333 1 93.75 278 VAL A CA 1
ATOM 2084 C C . VAL A 1 278 ? -2.527 -20.562 -0.846 1 93.75 278 VAL A C 1
ATOM 2086 O O . VAL A 1 278 ? -3.49 -19.812 -0.679 1 93.75 278 VAL A O 1
ATOM 2089 N N . GLY A 1 279 ? -2.131 -20.922 -2.006 1 89.25 279 GLY A N 1
ATOM 2090 C CA . GLY A 1 279 ? -2.879 -20.641 -3.219 1 89.25 279 GLY A CA 1
ATOM 2091 C C . GLY A 1 279 ? -2.488 -21.516 -4.387 1 89.25 279 GLY A C 1
ATOM 2092 O O . GLY A 1 279 ? -1.776 -22.516 -4.211 1 89.25 279 GLY A O 1
ATOM 2093 N N . GLY A 1 280 ? -3.01 -21.219 -5.562 1 80.75 280 GLY A N 1
ATOM 2094 C CA . GLY A 1 280 ? -2.666 -21.922 -6.789 1 80.75 280 GLY A CA 1
ATOM 2095 C C . GLY A 1 280 ? -3.592 -23.078 -7.094 1 80.75 280 GLY A C 1
ATOM 2096 O O . GLY A 1 280 ? -3.715 -23.5 -8.242 1 80.75 280 GLY A O 1
ATOM 2097 N N . ALA A 1 281 ? -4.066 -23.656 -6.043 1 75.5 281 ALA A N 1
ATOM 2098 C CA . ALA A 1 281 ? -5.043 -24.734 -6.141 1 75.5 281 ALA A CA 1
ATOM 2099 C C . ALA A 1 281 ? -5.91 -24.812 -4.887 1 75.5 281 ALA A C 1
ATOM 2101 O O . ALA A 1 281 ? -5.539 -24.281 -3.836 1 75.5 281 ALA A O 1
ATOM 2102 N N . PRO A 1 282 ? -7.082 -25.375 -5.062 1 73.81 282 PRO A N 1
ATOM 2103 C CA . PRO A 1 282 ? -7.887 -25.562 -3.854 1 73.81 282 PRO A CA 1
ATOM 2104 C C . PRO A 1 282 ? -7.191 -26.438 -2.809 1 73.81 282 PRO A C 1
ATOM 2106 O O . PRO A 1 282 ? -6.523 -27.406 -3.156 1 73.81 282 PRO A O 1
ATOM 2109 N N . MET A 1 283 ? -7.254 -26 -1.599 1 77.5 283 MET A N 1
ATOM 2110 C CA . MET A 1 283 ? -6.672 -26.75 -0.489 1 77.5 283 MET A CA 1
ATOM 2111 C C . MET A 1 283 ? -7.668 -27.781 0.053 1 77.5 283 MET A C 1
ATOM 2113 O O . MET A 1 283 ? -8.805 -27.438 0.364 1 77.5 283 MET A O 1
ATOM 2117 N N . PRO A 1 284 ? -7.207 -29.078 0.097 1 76 284 PRO A N 1
ATOM 2118 C CA . PRO A 1 284 ? -8.078 -30.031 0.781 1 76 284 PRO A CA 1
ATOM 2119 C C . PRO A 1 284 ? -8.312 -29.688 2.248 1 76 284 PRO A C 1
ATOM 2121 O O . PRO A 1 284 ? -7.359 -29.359 2.967 1 76 284 PRO A O 1
ATOM 2124 N N . VAL A 1 285 ? -9.523 -29.734 2.713 1 80.81 285 VAL A N 1
ATOM 2125 C CA . VAL A 1 285 ? -9.922 -29.328 4.059 1 80.81 285 VAL A CA 1
ATOM 2126 C C . VAL A 1 285 ? -9.141 -30.141 5.094 1 80.81 285 VAL A C 1
ATOM 2128 O O . VAL A 1 285 ? -8.656 -29.578 6.082 1 80.81 285 VAL A O 1
ATOM 2131 N N . PRO A 1 286 ? -8.883 -31.484 4.906 1 80.88 286 PRO A N 1
ATOM 2132 C CA . PRO A 1 286 ? -8.117 -32.25 5.898 1 80.88 286 PRO A CA 1
ATOM 2133 C C . PRO A 1 286 ? -6.703 -31.703 6.09 1 80.88 286 PRO A C 1
ATOM 2135 O O . PRO A 1 286 ? -6.18 -31.719 7.207 1 80.88 286 PRO A O 1
ATOM 2138 N N . LEU A 1 287 ? -6.129 -31.297 5.02 1 85.19 287 LEU A N 1
ATOM 2139 C CA . LEU A 1 287 ? -4.785 -30.734 5.109 1 85.19 287 LEU A CA 1
ATOM 2140 C C . LEU A 1 287 ? -4.793 -29.422 5.887 1 85.19 287 LEU A C 1
ATOM 2142 O O . LEU A 1 287 ? -3.879 -29.156 6.668 1 85.19 287 LEU A O 1
ATOM 2146 N N . LEU A 1 288 ? -5.82 -28.609 5.703 1 90 288 LEU A N 1
ATOM 2147 C CA . LEU A 1 288 ? -5.992 -27.375 6.465 1 90 288 LEU A CA 1
ATOM 2148 C C . LEU A 1 288 ? -6.098 -27.672 7.957 1 90 288 LEU A C 1
ATOM 2150 O O . LEU A 1 288 ? -5.484 -26.984 8.773 1 90 288 LEU A O 1
ATOM 2154 N N . LYS A 1 289 ? -6.785 -28.688 8.297 1 88.62 289 LYS A N 1
ATOM 2155 C CA . LYS A 1 289 ? -7.012 -29.047 9.688 1 88.62 289 LYS A CA 1
ATOM 2156 C C . LYS A 1 289 ? -5.719 -29.5 10.359 1 88.62 289 LYS A C 1
ATOM 2158 O O . LYS A 1 289 ? -5.484 -29.203 11.539 1 88.62 289 LYS A O 1
ATOM 2163 N N . ILE A 1 290 ? -4.93 -30.219 9.625 1 91.62 290 ILE A N 1
ATOM 2164 C CA . ILE A 1 290 ? -3.645 -30.656 10.148 1 91.62 290 ILE A CA 1
ATOM 2165 C C . ILE A 1 290 ? -2.818 -29.453 10.586 1 91.62 290 ILE A C 1
ATOM 2167 O O . ILE A 1 290 ? -2.262 -29.453 11.688 1 91.62 290 ILE A O 1
ATOM 2171 N N . TRP A 1 291 ? -2.746 -28.5 9.812 1 95.62 291 TRP A N 1
ATOM 2172 C CA . TRP A 1 291 ? -1.959 -27.297 10.117 1 95.62 291 TRP A CA 1
ATOM 2173 C C . TRP A 1 291 ? -2.623 -26.469 11.211 1 95.62 291 TRP A C 1
ATOM 2175 O O . TRP A 1 291 ? -1.945 -25.938 12.086 1 95.62 291 TRP A O 1
ATOM 2185 N N . GLN A 1 292 ? -3.939 -26.391 11.164 1 93.75 292 GLN A N 1
ATOM 2186 C CA . GLN A 1 292 ? -4.672 -25.688 12.211 1 93.75 292 GLN A CA 1
ATOM 2187 C C . GLN A 1 292 ? -4.418 -26.312 13.578 1 93.75 292 GLN A C 1
ATOM 2189 O O . GLN A 1 292 ? -4.293 -25.594 14.578 1 93.75 292 GLN A O 1
ATOM 2194 N N . GLU A 1 293 ? -4.379 -27.594 13.602 1 94.25 293 GLU A N 1
ATOM 2195 C CA . GLU A 1 293 ? -4.137 -28.312 14.852 1 94.25 293 GLU A CA 1
ATOM 2196 C C . GLU A 1 293 ? -2.754 -28 15.414 1 94.25 293 GLU A C 1
ATOM 2198 O O . GLU A 1 293 ? -2.533 -28.094 16.625 1 94.25 293 GLU A O 1
ATOM 2203 N N . ARG A 1 294 ? -1.838 -27.609 14.547 1 96.31 294 ARG A N 1
ATOM 2204 C CA . ARG A 1 294 ? -0.499 -27.203 14.969 1 96.31 294 ARG A CA 1
ATOM 2205 C C . ARG A 1 294 ? -0.464 -25.734 15.336 1 96.31 294 ARG A C 1
ATOM 2207 O O . ARG A 1 294 ? 0.604 -25.172 15.617 1 96.31 294 ARG A O 1
ATOM 2214 N N . GLY A 1 295 ? -1.602 -25.078 15.297 1 94.06 295 GLY A N 1
ATOM 2215 C CA . GLY A 1 295 ? -1.693 -23.672 15.648 1 94.06 295 GLY A CA 1
ATOM 2216 C C . GLY A 1 295 ? -1.395 -22.734 14.492 1 94.06 295 GLY A C 1
ATOM 2217 O O . GLY A 1 295 ? -1.148 -21.547 14.688 1 94.06 295 GLY A O 1
ATOM 2218 N N . CYS A 1 296 ? -1.352 -23.234 13.305 1 95.06 296 CYS A N 1
ATOM 2219 C CA . CYS A 1 296 ? -1.059 -22.453 12.102 1 95.06 296 CYS A CA 1
ATOM 2220 C C . CYS A 1 296 ? -2.217 -22.516 11.109 1 95.06 296 CYS A C 1
ATOM 2222 O O . CYS A 1 296 ? -2.316 -23.469 10.328 1 95.06 296 CYS A O 1
ATOM 2224 N N . ALA A 1 297 ? -3.023 -21.5 11.148 1 92.69 297 ALA A N 1
ATOM 2225 C CA . ALA A 1 297 ? -4.109 -21.422 10.172 1 92.69 297 ALA A CA 1
ATOM 2226 C C . ALA A 1 297 ? -3.602 -20.906 8.82 1 92.69 297 ALA A C 1
ATOM 2228 O O . ALA A 1 297 ? -2.992 -19.844 8.75 1 92.69 297 ALA A O 1
ATOM 2229 N N . LEU A 1 298 ? -3.854 -21.703 7.82 1 94.56 298 LEU A N 1
ATOM 2230 C CA . LEU A 1 298 ? -3.391 -21.312 6.488 1 94.56 298 LEU A CA 1
ATOM 2231 C C . LEU A 1 298 ? -4.328 -20.297 5.855 1 94.56 298 LEU A C 1
ATOM 2233 O O . LEU A 1 298 ? -5.551 -20.438 5.926 1 94.56 298 LEU A O 1
ATOM 2237 N N . VAL A 1 299 ? -3.811 -19.234 5.305 1 94.56 299 VAL A N 1
ATOM 2238 C CA . VAL A 1 299 ? -4.551 -18.141 4.672 1 94.56 299 VAL A CA 1
ATOM 2239 C C . VAL A 1 299 ? -4.668 -18.406 3.17 1 94.56 299 VAL A C 1
ATOM 2241 O O . VAL A 1 299 ? -3.717 -18.188 2.42 1 94.56 299 VAL A O 1
ATOM 2244 N N . GLN A 1 300 ? -5.836 -18.734 2.773 1 94 300 GLN A N 1
ATOM 2245 C CA . GLN A 1 300 ? -6.055 -19.094 1.374 1 94 300 GLN A CA 1
ATOM 2246 C C . GLN A 1 300 ? -6.219 -17.844 0.511 1 94 300 GLN A C 1
ATOM 2248 O O . GLN A 1 300 ? -6.785 -16.844 0.958 1 94 300 GLN A O 1
ATOM 2253 N N . GLY A 1 301 ? -5.699 -17.906 -0.682 1 94.19 301 GLY A N 1
ATOM 2254 C CA . GLY A 1 301 ? -5.902 -16.891 -1.707 1 94.19 301 GLY A CA 1
ATOM 2255 C C . GLY A 1 301 ? -6.184 -17.484 -3.078 1 94.19 301 GLY A C 1
ATOM 2256 O O . GLY A 1 301 ? -5.992 -18.688 -3.297 1 94.19 301 GLY A O 1
ATOM 2257 N N . TYR A 1 302 ? -6.738 -16.703 -3.893 1 95.19 302 TYR A N 1
ATOM 2258 C CA . TYR A 1 302 ? -7.004 -17.062 -5.281 1 95.19 302 TYR A CA 1
ATOM 2259 C C . TYR A 1 302 ? -6.535 -15.961 -6.227 1 95.19 302 TYR A C 1
ATOM 2261 O O . TYR A 1 302 ? -6.691 -14.773 -5.93 1 95.19 302 TYR A O 1
ATOM 2269 N N . GLY A 1 303 ? -5.992 -16.375 -7.258 1 94.69 303 GLY A N 1
ATOM 2270 C CA . GLY A 1 303 ? -5.57 -15.5 -8.344 1 94.69 303 GLY A CA 1
ATOM 2271 C C . GLY A 1 303 ? -4.938 -16.25 -9.5 1 94.69 303 GLY A C 1
ATOM 2272 O O . GLY A 1 303 ? -4.918 -17.484 -9.508 1 94.69 303 GLY A O 1
ATOM 2273 N N . MET A 1 304 ? -4.508 -15.594 -10.43 1 93 304 MET A N 1
ATOM 2274 C CA . MET A 1 304 ? -3.854 -16.156 -11.609 1 93 304 MET A CA 1
ATOM 2275 C C . MET A 1 304 ? -2.896 -15.141 -12.234 1 93 304 MET A C 1
ATOM 2277 O O . MET A 1 304 ? -2.865 -13.977 -11.82 1 93 304 MET A O 1
ATOM 2281 N N . THR A 1 305 ? -2.102 -15.594 -13.133 1 94.19 305 THR A N 1
ATOM 2282 C CA . THR A 1 305 ? -1.09 -14.75 -13.766 1 94.19 305 THR A CA 1
ATOM 2283 C C . THR A 1 305 ? -1.726 -13.5 -14.367 1 94.19 305 THR A C 1
ATOM 2285 O O . THR A 1 305 ? -1.205 -12.391 -14.211 1 94.19 305 THR A O 1
ATOM 2288 N N . GLU A 1 306 ? -2.906 -13.672 -14.961 1 96.56 306 GLU A N 1
ATOM 2289 C CA . GLU A 1 306 ? -3.605 -12.617 -15.695 1 96.56 306 GLU A CA 1
ATOM 2290 C C . GLU A 1 306 ? -4.145 -11.555 -14.75 1 96.56 306 GLU A C 1
ATOM 2292 O O . GLU A 1 306 ? -4.547 -10.469 -15.195 1 96.56 306 GLU A O 1
ATOM 2297 N N . THR A 1 307 ? -4.16 -11.828 -13.375 1 96.56 307 THR A N 1
ATOM 2298 C CA . THR A 1 307 ? -4.699 -10.883 -12.406 1 96.56 307 THR A CA 1
ATOM 2299 C C . THR A 1 307 ? -3.6 -10.391 -11.469 1 96.56 307 THR A C 1
ATOM 2301 O O . THR A 1 307 ? -3.885 -9.773 -10.438 1 96.56 307 THR A O 1
ATOM 2304 N N . SER A 1 308 ? -2.357 -10.789 -11.539 1 90.62 308 SER A N 1
ATOM 2305 C CA . SER A 1 308 ? -1.067 -10.258 -11.117 1 90.62 308 SER A CA 1
ATOM 2306 C C . SER A 1 308 ? -0.849 -10.461 -9.617 1 90.62 308 SER A C 1
ATOM 2308 O O . SER A 1 308 ? -0.129 -9.688 -8.984 1 90.62 308 SER A O 1
ATOM 2310 N N . PRO A 1 309 ? -1.106 -11.461 -8.883 1 94.62 309 PRO A N 1
ATOM 2311 C CA . PRO A 1 309 ? -2.158 -12.422 -9.227 1 94.62 309 PRO A CA 1
ATOM 2312 C C . PRO A 1 309 ? -3.393 -12.289 -8.336 1 94.62 309 PRO A C 1
ATOM 2314 O O . PRO A 1 309 ? -4.453 -12.828 -8.664 1 94.62 309 PRO A O 1
ATOM 2317 N N . ALA A 1 310 ? -3.393 -11.492 -7.266 1 96.81 310 ALA A N 1
ATOM 2318 C CA . ALA A 1 310 ? -4.367 -11.625 -6.188 1 96.81 310 ALA A CA 1
ATOM 2319 C C . ALA A 1 310 ? -5.734 -11.102 -6.617 1 96.81 310 ALA A C 1
ATOM 2321 O O . ALA A 1 310 ? -5.844 -10 -7.156 1 96.81 310 ALA A O 1
ATOM 2322 N N . VAL A 1 311 ? -6.73 -11.922 -6.348 1 97.75 311 VAL A N 1
ATOM 2323 C CA . VAL A 1 311 ? -8.125 -11.562 -6.602 1 97.75 311 VAL A CA 1
ATOM 2324 C C . VAL A 1 311 ? -8.938 -11.695 -5.316 1 97.75 311 VAL A C 1
ATOM 2326 O O . VAL A 1 311 ? -9.727 -10.812 -4.977 1 97.75 311 VAL A O 1
ATOM 2329 N N . LEU A 1 312 ? -8.758 -12.852 -4.66 1 97.38 312 LEU A N 1
ATOM 2330 C CA . LEU A 1 312 ? -9.406 -13.164 -3.391 1 97.38 312 LEU A CA 1
ATOM 2331 C C . LEU A 1 312 ? -8.367 -13.484 -2.318 1 97.38 312 LEU A C 1
ATOM 2333 O O . LEU A 1 312 ? -7.316 -14.055 -2.619 1 97.38 312 LEU A O 1
ATOM 2337 N N . MET A 1 313 ? -8.641 -13.148 -1.139 1 96.19 313 MET A N 1
ATOM 2338 C CA . MET A 1 313 ? -7.797 -13.508 -0.004 1 96.19 313 MET A CA 1
ATOM 2339 C C . MET A 1 313 ? -8.633 -13.75 1.246 1 96.19 313 MET A C 1
ATOM 2341 O O . MET A 1 313 ? -9.562 -12.992 1.527 1 96.19 313 MET A O 1
ATOM 2345 N N . LEU A 1 314 ? -8.344 -14.781 1.874 1 94.81 314 LEU A N 1
ATOM 2346 C CA . LEU A 1 314 ? -8.977 -15.094 3.148 1 94.81 314 LEU A CA 1
ATOM 2347 C C . LEU A 1 314 ? -8.312 -14.336 4.293 1 94.81 314 LEU A C 1
ATOM 2349 O O . LEU A 1 314 ? -7.094 -14.383 4.449 1 94.81 314 LEU A O 1
ATOM 2353 N N . ASP A 1 315 ? -9.102 -13.578 5.02 1 92.19 315 ASP A N 1
ATOM 2354 C CA . ASP A 1 315 ? -8.555 -12.898 6.191 1 92.19 315 ASP A CA 1
ATOM 2355 C C . ASP A 1 315 ? -8.008 -13.906 7.203 1 92.19 315 ASP A C 1
ATOM 2357 O O . ASP A 1 315 ? -8.625 -14.945 7.441 1 92.19 315 ASP A O 1
ATOM 2361 N N . ALA A 1 316 ? -6.926 -13.562 7.82 1 87.25 316 ALA A N 1
ATOM 2362 C CA . ALA A 1 316 ? -6.285 -14.445 8.789 1 87.25 316 ALA A CA 1
ATOM 2363 C C . ALA A 1 316 ? -7.242 -14.812 9.914 1 87.25 316 ALA A C 1
ATOM 2365 O O . ALA A 1 316 ? -7.246 -15.953 10.391 1 87.25 316 ALA A O 1
ATOM 2366 N N . ASP A 1 317 ? -8.086 -13.898 10.234 1 86.38 317 ASP A N 1
ATOM 2367 C CA . ASP A 1 317 ? -9.008 -14.109 11.352 1 86.38 317 ASP A CA 1
ATOM 2368 C C . ASP A 1 317 ? -10.109 -15.094 10.977 1 86.38 317 ASP A C 1
ATOM 2370 O O . ASP A 1 317 ? -10.742 -15.688 11.852 1 86.38 317 ASP A O 1
ATOM 2374 N N . ASP A 1 318 ? -10.297 -15.312 9.68 1 91.75 318 ASP A N 1
ATOM 2375 C CA . ASP A 1 318 ? -11.359 -16.188 9.203 1 91.75 318 ASP A CA 1
ATOM 2376 C C . ASP A 1 318 ? -10.789 -17.5 8.664 1 91.75 318 ASP A C 1
ATOM 2378 O O . ASP A 1 318 ? -11.547 -18.375 8.242 1 91.75 318 ASP A O 1
ATOM 2382 N N . ALA A 1 319 ? -9.547 -17.656 8.727 1 88.88 319 ALA A N 1
ATOM 2383 C CA . ALA A 1 319 ? -8.883 -18.766 8.039 1 88.88 319 ALA A CA 1
ATOM 2384 C C . ALA A 1 319 ? -9.383 -20.109 8.562 1 88.88 319 ALA A C 1
ATOM 2386 O O . ALA A 1 319 ? -9.633 -21.031 7.777 1 88.88 319 ALA A O 1
ATOM 2387 N N . ALA A 1 320 ? -9.594 -20.188 9.859 1 87 320 ALA A N 1
ATOM 2388 C CA . ALA A 1 320 ? -10.031 -21.453 10.453 1 87 320 ALA A CA 1
ATOM 2389 C C . ALA A 1 320 ? -11.516 -21.688 10.195 1 87 320 ALA A C 1
ATOM 2391 O O . ALA A 1 320 ? -11.914 -22.766 9.734 1 87 320 ALA A O 1
ATOM 2392 N N . ARG A 1 321 ? -12.344 -20.719 10.375 1 89.94 321 ARG A N 1
ATOM 2393 C CA . ARG A 1 321 ? -13.797 -20.875 10.328 1 89.94 321 ARG A CA 1
ATOM 2394 C C . ARG A 1 321 ? -14.281 -21.031 8.891 1 89.94 321 ARG A C 1
ATOM 2396 O O . ARG A 1 321 ? -15.297 -21.672 8.641 1 89.94 321 ARG A O 1
ATOM 2403 N N . LYS A 1 322 ? -13.516 -20.516 7.988 1 92.62 322 LYS A N 1
ATOM 2404 C CA . LYS A 1 322 ? -13.922 -20.547 6.586 1 92.62 322 LYS A CA 1
ATOM 2405 C C . LYS A 1 322 ? -12.93 -21.344 5.746 1 92.62 322 LYS A C 1
ATOM 2407 O O . LYS A 1 322 ? -12.625 -20.969 4.613 1 92.62 322 LYS A O 1
ATOM 2412 N N . ALA A 1 323 ? -12.5 -22.438 6.398 1 85.19 323 ALA A N 1
ATOM 2413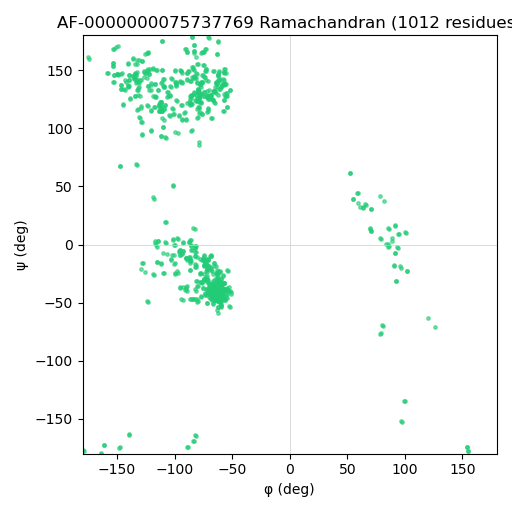 C CA . ALA A 1 323 ? -11.586 -23.344 5.707 1 85.19 323 ALA A CA 1
ATOM 2414 C C . ALA A 1 323 ? -12.18 -23.797 4.379 1 85.19 323 ALA A C 1
ATOM 2416 O O . ALA A 1 323 ? -13.344 -24.188 4.316 1 85.19 323 ALA A O 1
ATOM 2417 N N . GLY A 1 324 ? -11.328 -23.672 3.287 1 83.44 324 GLY A N 1
ATOM 2418 C CA . GLY A 1 324 ? -11.781 -24.078 1.966 1 83.44 324 GLY A CA 1
ATOM 2419 C C . GLY A 1 324 ? -12.188 -22.906 1.086 1 83.44 324 GLY A C 1
ATOM 2420 O O . GLY A 1 324 ? -12.289 -23.047 -0.135 1 83.44 324 GLY A O 1
ATOM 2421 N N . SER A 1 325 ? -12.523 -21.828 1.761 1 92 325 SER A N 1
ATOM 2422 C CA . SER A 1 325 ? -12.844 -20.625 1.006 1 92 325 SER A CA 1
ATOM 2423 C C . SER A 1 325 ? -11.586 -19.953 0.449 1 92 325 SER A C 1
ATOM 2425 O O . SER A 1 325 ? -10.523 -20.031 1.059 1 92 325 SER A O 1
ATOM 2427 N N . ALA A 1 326 ? -11.758 -19.375 -0.715 1 94.25 326 ALA A N 1
ATOM 2428 C CA . ALA A 1 326 ? -10.688 -18.562 -1.28 1 94.25 326 ALA A CA 1
ATOM 2429 C C . ALA A 1 326 ? -10.695 -17.156 -0.699 1 94.25 326 ALA A C 1
ATOM 2431 O O . ALA A 1 326 ? -9.828 -16.344 -1.021 1 94.25 326 ALA A O 1
ATOM 2432 N N . GLY A 1 327 ? -11.711 -16.922 0.161 1 96.19 327 GLY A N 1
ATOM 2433 C CA . GLY A 1 327 ? -11.758 -15.633 0.841 1 96.19 327 GLY A CA 1
ATOM 2434 C C . GLY A 1 327 ? -12.68 -14.633 0.161 1 96.19 327 GLY A C 1
ATOM 2435 O O . GLY A 1 327 ? -13.742 -15.008 -0.345 1 96.19 327 GLY A O 1
ATOM 2436 N N . LYS A 1 328 ? -12.398 -13.414 0.308 1 97.19 328 LYS A N 1
ATOM 2437 C CA . LYS A 1 328 ? -13.18 -12.297 -0.211 1 97.19 328 LYS A CA 1
ATOM 2438 C C . LYS A 1 328 ? -12.328 -11.398 -1.105 1 97.19 328 LYS A C 1
ATOM 2440 O O . LYS A 1 328 ? -11.109 -11.562 -1.173 1 97.19 328 LYS A O 1
ATOM 2445 N N . PRO A 1 329 ? -12.922 -10.523 -1.879 1 97.44 329 PRO A N 1
ATOM 2446 C CA . PRO A 1 329 ? -12.203 -9.742 -2.893 1 97.44 329 PRO A CA 1
ATOM 2447 C C . PRO A 1 329 ? -11.141 -8.836 -2.293 1 97.44 329 PRO A C 1
ATOM 2449 O O . PRO A 1 329 ? -11.336 -8.281 -1.205 1 97.44 329 PRO A O 1
ATOM 2452 N N . VAL A 1 330 ? -10.078 -8.672 -3.041 1 97 330 VAL A N 1
ATOM 2453 C CA . VAL A 1 330 ? -9.102 -7.629 -2.73 1 97 330 VAL A CA 1
ATOM 2454 C C . VAL A 1 330 ? -9.68 -6.262 -3.092 1 97 330 VAL A C 1
ATOM 2456 O O . VAL A 1 330 ? -10.68 -6.172 -3.803 1 97 330 VAL A O 1
ATOM 2459 N N . LEU A 1 331 ? -9.07 -5.191 -2.686 1 96.06 331 LEU A N 1
ATOM 2460 C CA . LEU A 1 331 ? -9.648 -3.854 -2.746 1 96.06 331 LEU A CA 1
ATOM 2461 C C . LEU A 1 331 ? -9.75 -3.371 -4.188 1 96.06 331 LEU A C 1
ATOM 2463 O O . LEU A 1 331 ? -10.797 -2.857 -4.602 1 96.06 331 LEU A O 1
ATOM 2467 N N . HIS A 1 332 ? -8.719 -3.549 -4.996 1 94.94 332 HIS A N 1
ATOM 2468 C CA . HIS A 1 332 ? -8.656 -2.898 -6.297 1 94.94 332 HIS A CA 1
ATOM 2469 C C . HIS A 1 332 ? -9.023 -3.869 -7.418 1 94.94 332 HIS A C 1
ATOM 2471 O O . HIS A 1 332 ? -8.305 -3.979 -8.414 1 94.94 332 HIS A O 1
ATOM 2477 N N . ALA A 1 333 ? -10.141 -4.531 -7.219 1 95.12 333 ALA A N 1
ATOM 2478 C CA . ALA A 1 333 ? -10.695 -5.418 -8.234 1 95.12 333 ALA A CA 1
ATOM 2479 C C . ALA A 1 333 ? -12.211 -5.523 -8.102 1 95.12 333 ALA A C 1
ATOM 2481 O O . ALA A 1 333 ? -12.734 -5.57 -6.984 1 95.12 333 ALA A O 1
ATOM 2482 N N . ASP A 1 334 ? -12.883 -5.531 -9.203 1 95.19 334 ASP A N 1
ATOM 2483 C CA . ASP A 1 334 ? -14.305 -5.844 -9.25 1 95.19 334 ASP A CA 1
ATOM 2484 C C . ASP A 1 334 ? -14.531 -7.301 -9.656 1 95.19 334 ASP A C 1
ATOM 2486 O O . ASP A 1 334 ? -13.82 -7.828 -10.516 1 95.19 334 ASP A O 1
ATOM 2490 N N . LEU A 1 335 ? -15.469 -7.914 -8.992 1 96.75 335 LEU A N 1
ATOM 2491 C CA . LEU A 1 335 ? -15.766 -9.32 -9.266 1 96.75 335 LEU A CA 1
ATOM 2492 C C . LEU A 1 335 ? -17.25 -9.508 -9.578 1 96.75 335 LEU A C 1
ATOM 2494 O O . LEU A 1 335 ? -18.094 -8.797 -9.055 1 96.75 335 LEU A O 1
ATOM 2498 N N . LYS A 1 336 ? -17.5 -10.43 -10.406 1 95.81 336 LYS A N 1
ATOM 2499 C CA . LYS A 1 336 ? -18.859 -10.953 -10.57 1 95.81 336 LYS A CA 1
ATOM 2500 C C . LYS A 1 336 ? -18.828 -12.422 -10.992 1 95.81 336 LYS A C 1
ATOM 2502 O O . LYS A 1 336 ? -17.844 -12.891 -11.57 1 95.81 336 LYS A O 1
ATOM 2507 N N . ILE A 1 337 ? -19.781 -13.125 -10.539 1 96.31 337 ILE A N 1
ATOM 2508 C CA . ILE A 1 337 ? -19.984 -14.5 -10.969 1 96.31 337 ILE A CA 1
ATOM 2509 C C . ILE A 1 337 ? -21.062 -14.539 -12.047 1 96.31 337 ILE A C 1
ATOM 2511 O O . ILE A 1 337 ? -22.188 -14.07 -11.836 1 96.31 337 ILE A O 1
ATOM 2515 N N . VAL A 1 338 ? -20.703 -15.102 -13.164 1 95.56 338 VAL A N 1
ATOM 2516 C CA . VAL A 1 338 ? -21.547 -14.984 -14.352 1 95.56 338 VAL A CA 1
ATOM 2517 C C . VAL A 1 338 ? -22.047 -16.375 -14.766 1 95.56 338 VAL A C 1
ATOM 2519 O O . VAL A 1 338 ? -21.266 -17.328 -14.781 1 95.56 338 VAL A O 1
ATOM 2522 N N . GLY A 1 339 ? -23.281 -16.406 -15.125 1 91.12 339 GLY A N 1
ATOM 2523 C CA . GLY A 1 339 ? -23.859 -17.641 -15.617 1 91.12 339 GLY A CA 1
ATOM 2524 C C . GLY A 1 339 ? -23.625 -17.859 -17.094 1 91.12 339 GLY A C 1
ATOM 2525 O O . GLY A 1 339 ? -22.969 -17.047 -17.75 1 91.12 339 GLY A O 1
ATOM 2526 N N . PRO A 1 340 ? -24.094 -18.953 -17.578 1 84.12 340 PRO A N 1
ATOM 2527 C CA . PRO A 1 340 ? -23.891 -19.297 -18.984 1 84.12 340 PRO A CA 1
ATOM 2528 C C . PRO A 1 340 ? -24.5 -18.281 -19.938 1 84.12 340 PRO A C 1
ATOM 2530 O O . PRO A 1 340 ? -24.047 -18.141 -21.094 1 84.12 340 PRO A O 1
ATOM 2533 N N . ASP A 1 341 ? -25.469 -17.562 -19.453 1 84.12 341 ASP A N 1
ATOM 2534 C CA . ASP A 1 341 ? -26.156 -16.578 -20.297 1 84.12 341 ASP A CA 1
ATOM 2535 C C . ASP A 1 341 ? -25.422 -15.25 -20.312 1 84.12 341 ASP A C 1
ATOM 2537 O O . ASP A 1 341 ? -25.812 -14.32 -21.016 1 84.12 341 ASP A O 1
ATOM 2541 N N . GLY A 1 342 ? -24.391 -15.227 -19.5 1 86.19 342 GLY A N 1
ATOM 2542 C CA . GLY A 1 342 ? -23.609 -13.992 -19.469 1 86.19 342 GLY A CA 1
ATOM 2543 C C . GLY A 1 342 ? -24.047 -13.031 -18.375 1 86.19 342 GLY A C 1
ATOM 2544 O O . GLY A 1 342 ? -23.438 -11.977 -18.203 1 86.19 342 GLY A O 1
ATOM 2545 N N . ASP A 1 343 ? -25.078 -13.461 -17.703 1 90.31 343 ASP A N 1
ATOM 2546 C CA . ASP A 1 343 ? -25.594 -12.602 -16.641 1 90.31 343 ASP A CA 1
ATOM 2547 C C . ASP A 1 343 ? -25.094 -13.055 -15.281 1 90.31 343 ASP A C 1
ATOM 2549 O O . ASP A 1 343 ? -24.828 -14.242 -15.07 1 90.31 343 ASP A O 1
ATOM 2553 N N . PRO A 1 344 ? -24.953 -12.047 -14.383 1 92.19 344 PRO A N 1
ATOM 2554 C CA . PRO A 1 344 ? -24.578 -12.43 -13.023 1 92.19 344 PRO A CA 1
ATOM 2555 C C . PRO A 1 344 ? -25.562 -13.406 -12.391 1 92.19 344 PRO A C 1
ATOM 2557 O O . PRO A 1 344 ? -26.781 -13.281 -12.594 1 92.19 344 PRO A O 1
ATOM 2560 N N . VAL A 1 345 ? -25.062 -14.344 -11.727 1 92.56 345 VAL A N 1
ATOM 2561 C CA . VAL A 1 345 ? -25.906 -15.336 -11.078 1 92.56 345 VAL A CA 1
ATOM 2562 C C . VAL A 1 345 ? -26.391 -14.805 -9.734 1 92.56 345 VAL A C 1
ATOM 2564 O O . VAL A 1 345 ? -25.891 -13.797 -9.234 1 92.56 345 VAL A O 1
ATOM 2567 N N . LYS A 1 346 ? -27.375 -15.469 -9.156 1 88.25 346 LYS A N 1
ATOM 2568 C CA . LYS A 1 346 ? -27.828 -15.141 -7.805 1 88.25 346 LYS A CA 1
ATOM 2569 C C . LYS A 1 346 ? -26.844 -15.641 -6.758 1 88.25 346 LYS A C 1
ATOM 2571 O O . LYS A 1 346 ? -26.047 -16.547 -7.023 1 88.25 346 LYS A O 1
ATOM 2576 N N . PRO A 1 347 ? -26.844 -15 -5.605 1 84.56 347 PRO A N 1
ATOM 2577 C CA . PRO A 1 347 ? -25.953 -15.484 -4.547 1 84.56 347 PRO A CA 1
ATOM 2578 C C . PRO A 1 347 ? -26.109 -16.984 -4.277 1 84.56 347 PRO A C 1
ATOM 2580 O O . PRO A 1 347 ? -27.234 -17.5 -4.262 1 84.56 347 PRO A O 1
ATOM 2583 N N . GLY A 1 348 ? -25.094 -17.609 -4.203 1 86.94 348 GLY A N 1
ATOM 2584 C CA . GLY A 1 348 ? -25.094 -19.031 -3.912 1 86.94 348 GLY A CA 1
ATOM 2585 C C . GLY A 1 348 ? -25.016 -19.906 -5.156 1 86.94 348 GLY A C 1
ATOM 2586 O O . GLY A 1 348 ? -24.625 -21.062 -5.082 1 86.94 348 GLY A O 1
ATOM 2587 N N . GLU A 1 349 ? -25.344 -19.312 -6.262 1 89.44 349 GLU A N 1
ATOM 2588 C CA . GLU A 1 349 ? -25.328 -20.062 -7.512 1 89.44 349 GLU A CA 1
ATOM 2589 C C . GLU A 1 349 ? -23.922 -20.094 -8.109 1 89.44 349 GLU A C 1
ATOM 2591 O O . GLU A 1 349 ? -23.141 -19.156 -7.918 1 89.44 349 GLU A O 1
ATOM 2596 N N . MET A 1 350 ? -23.719 -21.141 -8.789 1 88.5 350 MET A N 1
ATOM 2597 C CA . MET A 1 350 ? -22.406 -21.344 -9.398 1 88.5 350 MET A CA 1
ATOM 2598 C C . MET A 1 350 ? -22.344 -20.672 -10.766 1 88.5 350 MET A C 1
ATOM 2600 O O . MET A 1 350 ? -23.312 -20.672 -11.516 1 88.5 350 MET A O 1
ATOM 2604 N N . GLY A 1 351 ? -21.266 -20.094 -11.078 1 92.38 351 GLY A N 1
ATOM 2605 C CA . GLY A 1 351 ? -20.938 -19.5 -12.359 1 92.38 351 GLY A CA 1
ATOM 2606 C C . GLY A 1 351 ? -19.453 -19.234 -12.539 1 92.38 351 GLY A C 1
ATOM 2607 O O . GLY A 1 351 ? -18.641 -19.672 -11.711 1 92.38 351 GLY A O 1
ATOM 2608 N N . GLU A 1 352 ? -19.109 -18.703 -13.656 1 94.31 352 GLU A N 1
ATOM 2609 C CA . GLU A 1 352 ? -17.719 -18.359 -13.906 1 94.31 352 GLU A CA 1
ATOM 2610 C C . GLU A 1 352 ? -17.344 -17.047 -13.227 1 94.31 352 GLU A C 1
ATOM 2612 O O . GLU A 1 352 ? -18.094 -16.062 -13.297 1 94.31 352 GLU A O 1
ATOM 2617 N N . LEU A 1 353 ? -16.25 -17 -12.57 1 96.19 353 LEU A N 1
ATOM 2618 C CA . LEU A 1 353 ? -15.758 -15.781 -11.945 1 96.19 353 LEU A CA 1
ATOM 2619 C C . LEU A 1 353 ? -15.148 -14.852 -12.984 1 96.19 353 LEU A C 1
ATOM 2621 O O . LEU A 1 353 ? -14.25 -15.258 -13.727 1 96.19 353 LEU A O 1
ATOM 2625 N N . TRP A 1 354 ? -15.664 -13.633 -13.07 1 97.19 354 TRP A N 1
ATOM 2626 C CA . TRP A 1 354 ? -15.086 -12.578 -13.891 1 97.19 354 TRP A CA 1
ATOM 2627 C C . TRP A 1 354 ? -14.469 -11.484 -13.016 1 97.19 354 TRP A C 1
ATOM 2629 O O . TRP A 1 354 ? -14.961 -11.203 -11.922 1 97.19 354 TRP A O 1
ATOM 2639 N N . VAL A 1 355 ? -13.406 -10.984 -13.461 1 97.56 355 VAL A N 1
ATOM 2640 C CA . VAL A 1 355 ? -12.672 -9.992 -12.695 1 97.56 355 VAL A CA 1
ATOM 2641 C C . VAL A 1 355 ? -12.367 -8.781 -13.578 1 97.56 355 VAL A C 1
ATOM 2643 O O . VAL A 1 355 ? -12.055 -8.93 -14.758 1 97.56 355 VAL A O 1
ATOM 2646 N N . LYS A 1 356 ? -12.438 -7.625 -13.07 1 96.81 356 LYS A N 1
ATOM 2647 C CA . LYS A 1 356 ? -12.117 -6.375 -13.75 1 96.81 356 LYS A CA 1
ATOM 2648 C C . LYS A 1 356 ? -11.367 -5.418 -12.82 1 96.81 356 LYS A C 1
ATOM 2650 O O . LYS A 1 356 ? -11.641 -5.375 -11.617 1 96.81 356 LYS A O 1
ATOM 2655 N N . GLY A 1 357 ? -10.391 -4.707 -13.359 1 95.5 357 GLY A N 1
ATOM 2656 C CA . GLY A 1 357 ? -9.641 -3.748 -12.562 1 95.5 357 GLY A CA 1
ATOM 2657 C C . GLY A 1 357 ? -8.25 -3.482 -13.102 1 95.5 357 GLY A C 1
ATOM 2658 O O . GLY A 1 357 ? -7.895 -3.953 -14.188 1 95.5 357 GLY A O 1
ATOM 2659 N N . PRO A 1 358 ? -7.473 -2.635 -12.375 1 94.62 358 PRO A N 1
ATOM 2660 C CA . PRO A 1 358 ? -6.102 -2.314 -12.781 1 94.62 358 PRO A CA 1
ATOM 2661 C C . PRO A 1 358 ? -5.152 -3.504 -12.648 1 94.62 358 PRO A C 1
ATOM 2663 O O . PRO A 1 358 ? -4.02 -3.451 -13.133 1 94.62 358 PRO A O 1
ATOM 2666 N N . ASN A 1 359 ? -5.598 -4.57 -12.031 1 95.94 359 ASN A N 1
ATOM 2667 C CA . ASN A 1 359 ? -4.789 -5.77 -11.828 1 95.94 359 ASN A CA 1
ATOM 2668 C C . ASN A 1 359 ? -4.898 -6.723 -13.008 1 95.94 359 ASN A C 1
ATOM 2670 O O . ASN A 1 359 ? -4.258 -7.777 -13.023 1 95.94 359 ASN A O 1
ATOM 2674 N N . ILE A 1 360 ? -5.625 -6.379 -14.062 1 96.88 360 ILE A N 1
ATOM 2675 C CA . ILE A 1 360 ? -5.938 -7.309 -15.141 1 96.88 360 ILE A CA 1
ATOM 2676 C C . ILE A 1 360 ? -4.977 -7.086 -16.312 1 96.88 360 ILE A C 1
ATOM 2678 O O . ILE A 1 360 ? -4.707 -5.945 -16.688 1 96.88 360 ILE A O 1
ATOM 2682 N N . THR A 1 361 ? -4.516 -8.141 -16.859 1 97.5 361 THR A N 1
ATOM 2683 C CA . THR A 1 361 ? -3.65 -8.109 -18.031 1 97.5 361 THR A CA 1
ATOM 2684 C C . THR A 1 361 ? -4.316 -7.34 -19.172 1 97.5 361 THR A C 1
ATOM 2686 O O . THR A 1 361 ? -5.527 -7.457 -19.391 1 97.5 361 THR A O 1
ATOM 2689 N N . PRO A 1 362 ? -3.535 -6.523 -19.859 1 96.12 362 PRO A N 1
ATOM 2690 C CA . PRO A 1 362 ? -4.102 -5.895 -21.062 1 96.12 362 PRO A CA 1
ATOM 2691 C C . PRO A 1 362 ? -4.289 -6.879 -22.203 1 96.12 362 PRO A C 1
ATOM 2693 O O . PRO A 1 362 ? -4.906 -6.539 -23.219 1 96.12 362 PRO A O 1
ATOM 2696 N N . GLY A 1 363 ? -3.682 -8.055 -22.047 1 96.81 363 GLY A N 1
ATOM 2697 C CA . GLY A 1 363 ? -3.846 -9.07 -23.078 1 96.81 363 GLY A CA 1
ATOM 2698 C C . GLY A 1 363 ? -2.682 -10.047 -23.141 1 96.81 363 GLY A C 1
ATOM 2699 O O . GLY A 1 363 ? -1.8 -10.023 -22.281 1 96.81 363 GLY A O 1
ATOM 2700 N N . TYR A 1 364 ? -2.768 -10.906 -24.156 1 95.75 364 TYR A N 1
ATOM 2701 C CA . TYR A 1 364 ? -1.746 -11.93 -24.375 1 95.75 364 TYR A CA 1
ATOM 2702 C C . TYR A 1 364 ? -0.822 -11.539 -25.531 1 95.75 364 TYR A C 1
ATOM 2704 O O . TYR A 1 364 ? -1.277 -11.031 -26.547 1 95.75 364 TYR A O 1
ATOM 2712 N N . TRP A 1 365 ? 0.48 -11.758 -25.25 1 97.25 365 TRP A N 1
ATOM 2713 C CA . TRP A 1 365 ? 1.537 -11.414 -26.203 1 97.25 365 TRP A CA 1
ATOM 2714 C C . TRP A 1 365 ? 1.324 -12.125 -27.531 1 97.25 365 TRP A C 1
ATOM 2716 O O . TRP A 1 365 ? 1.315 -13.352 -27.594 1 97.25 365 TRP A O 1
ATOM 2726 N N . ASN A 1 366 ? 1.062 -11.453 -28.641 1 95.44 366 ASN A N 1
ATOM 2727 C CA . ASN A 1 366 ? 0.927 -11.945 -30 1 95.44 366 ASN A CA 1
ATOM 2728 C C . ASN A 1 366 ? -0.259 -12.891 -30.141 1 95.44 366 ASN A C 1
ATOM 2730 O O . ASN A 1 366 ? -0.183 -13.883 -30.875 1 95.44 366 ASN A O 1
ATOM 2734 N N . ARG A 1 367 ? -1.298 -12.609 -29.344 1 92.81 367 ARG A N 1
ATOM 2735 C CA . ARG A 1 367 ? -2.463 -13.492 -29.391 1 92.81 367 ARG A CA 1
ATOM 2736 C C . ARG A 1 367 ? -3.754 -12.68 -29.469 1 92.81 367 ARG A C 1
ATOM 2738 O O . ARG A 1 367 ? -4.586 -12.742 -28.562 1 92.81 367 ARG A O 1
ATOM 2745 N N . PRO A 1 368 ? -3.986 -12.039 -30.547 1 91.88 368 PRO A N 1
ATOM 2746 C CA . PRO A 1 368 ? -5.215 -11.258 -30.688 1 91.88 368 PRO A CA 1
ATOM 2747 C C . PRO A 1 368 ? -6.477 -12.109 -30.562 1 91.88 368 PRO A C 1
ATOM 2749 O O . PRO A 1 368 ? -7.5 -11.641 -30.062 1 91.88 368 PRO A O 1
ATOM 2752 N N . ASP A 1 369 ? -6.406 -13.32 -31.016 1 89.25 369 ASP A N 1
ATOM 2753 C CA . ASP A 1 369 ? -7.555 -14.211 -30.938 1 89.25 369 ASP A CA 1
ATOM 2754 C C . ASP A 1 369 ? -7.91 -14.516 -29.484 1 89.25 369 ASP A C 1
ATOM 2756 O O . ASP A 1 369 ? -9.078 -14.445 -29.094 1 89.25 369 ASP A O 1
ATOM 2760 N N . ALA A 1 370 ? -6.875 -14.867 -28.703 1 87.75 370 ALA A N 1
ATOM 2761 C CA . ALA A 1 370 ? -7.102 -15.109 -27.281 1 87.75 370 ALA A CA 1
ATOM 2762 C C . ALA A 1 370 ? -7.648 -13.859 -26.594 1 87.75 370 ALA A C 1
ATOM 2764 O O . ALA A 1 370 ? -8.492 -13.953 -25.703 1 87.75 370 ALA A O 1
ATOM 2765 N N . ASN A 1 371 ? -7.262 -12.703 -27.031 1 90.88 371 ASN A N 1
ATOM 2766 C CA . ASN A 1 371 ? -7.715 -11.453 -26.453 1 90.88 371 ASN A CA 1
ATOM 2767 C C . ASN A 1 371 ? -9.195 -11.211 -26.703 1 90.88 371 ASN A C 1
ATOM 2769 O O . ASN A 1 371 ? -9.898 -10.664 -25.859 1 90.88 371 ASN A O 1
ATOM 2773 N N . ARG A 1 372 ? -9.664 -11.633 -27.797 1 89.75 372 ARG A N 1
ATOM 2774 C CA . ARG A 1 372 ? -11.062 -11.43 -28.172 1 89.75 372 ARG A CA 1
ATOM 2775 C C . ARG A 1 372 ? -11.984 -12.32 -27.344 1 89.75 372 ARG A C 1
ATOM 2777 O O . ARG A 1 372 ? -13.125 -11.953 -27.062 1 89.75 372 ARG A O 1
ATOM 2784 N N . THR A 1 373 ? -11.453 -13.43 -26.969 1 89.75 373 THR A N 1
ATOM 2785 C CA . THR A 1 373 ? -12.328 -14.414 -26.344 1 89.75 373 THR A CA 1
ATOM 2786 C C . THR A 1 373 ? -12.195 -14.383 -24.828 1 89.75 373 THR A C 1
ATOM 2788 O O . THR A 1 373 ? -13.062 -14.891 -24.109 1 89.75 373 THR A O 1
ATOM 2791 N N . SER A 1 374 ? -11.172 -13.789 -24.375 1 92.94 374 SER A N 1
ATOM 2792 C CA . SER A 1 374 ? -10.875 -13.875 -22.953 1 92.94 374 SER A CA 1
ATOM 2793 C C . SER A 1 374 ? -11.484 -12.703 -22.188 1 92.94 374 SER A C 1
ATOM 2795 O O . SER A 1 374 ? -11.516 -12.703 -20.953 1 92.94 374 SER A O 1
ATOM 2797 N N . PHE A 1 375 ? -12.07 -11.734 -22.891 1 95 375 PHE A N 1
ATOM 2798 C CA . PHE A 1 375 ? -12.562 -10.523 -22.25 1 95 375 PHE A CA 1
ATOM 2799 C C . PHE A 1 375 ? -13.945 -10.148 -22.766 1 95 375 PHE A C 1
ATOM 2801 O O . PHE A 1 375 ? -14.25 -10.367 -23.938 1 95 375 PHE A O 1
ATOM 2808 N N . THR A 1 376 ? -14.789 -9.656 -21.922 1 94.5 376 THR A N 1
ATOM 2809 C CA . THR A 1 376 ? -16.047 -9.008 -22.266 1 94.5 376 THR A CA 1
ATOM 2810 C C . THR A 1 376 ? -16.188 -7.664 -21.562 1 94.5 376 THR A C 1
ATOM 2812 O O . THR A 1 376 ? -16.328 -7.609 -20.344 1 94.5 376 THR A O 1
ATOM 2815 N N . ASP A 1 377 ? -16.109 -6.574 -22.234 1 92.12 377 ASP A N 1
ATOM 2816 C CA . ASP A 1 377 ? -16.266 -5.227 -21.688 1 92.12 377 ASP A CA 1
ATOM 2817 C C . ASP A 1 377 ? -15.305 -4.98 -20.531 1 92.12 377 ASP A C 1
ATOM 2819 O O . ASP A 1 377 ? -15.711 -4.5 -19.469 1 92.12 377 ASP A O 1
ATOM 2823 N N . GLY A 1 378 ? -14.141 -5.477 -20.672 1 91.75 378 GLY A N 1
ATOM 2824 C CA . GLY A 1 378 ? -13.109 -5.23 -19.672 1 91.75 378 GLY A CA 1
ATOM 2825 C C . GLY A 1 378 ? -13.07 -6.285 -18.578 1 91.75 378 GLY A C 1
ATOM 2826 O O . GLY A 1 378 ? -12.164 -6.285 -17.75 1 91.75 378 GLY A O 1
ATOM 2827 N N . TRP A 1 379 ? -14.039 -7.16 -18.609 1 96.19 379 TRP A N 1
ATOM 2828 C CA . TRP A 1 379 ? -14.07 -8.258 -17.656 1 96.19 379 TRP A CA 1
ATOM 2829 C C . TRP A 1 379 ? -13.25 -9.445 -18.156 1 96.19 379 TRP A C 1
ATOM 2831 O O . TRP A 1 379 ? -13.516 -9.969 -19.25 1 96.19 379 TRP A O 1
ATOM 2841 N N . LEU A 1 380 ? -12.266 -9.844 -17.438 1 97.38 380 LEU A N 1
ATOM 2842 C CA . LEU A 1 380 ? -11.523 -11.062 -17.734 1 97.38 380 LEU A CA 1
ATOM 2843 C C . LEU A 1 380 ? -12.336 -12.297 -17.344 1 97.38 380 LEU A C 1
ATOM 2845 O O . LEU A 1 380 ? -12.852 -12.383 -16.234 1 97.38 380 LEU A O 1
ATOM 2849 N N . HIS A 1 381 ? -12.453 -13.172 -18.297 1 95.25 381 HIS A N 1
ATOM 2850 C CA . HIS A 1 381 ? -12.977 -14.508 -18 1 95.25 381 HIS A CA 1
ATOM 2851 C C . HIS A 1 381 ? -11.914 -15.383 -17.359 1 95.25 381 HIS A C 1
ATOM 2853 O O . HIS A 1 381 ? -10.945 -15.773 -18.016 1 95.25 381 HIS A O 1
ATOM 2859 N N . THR A 1 382 ? -12.117 -15.758 -16.109 1 93.75 382 THR A N 1
ATOM 2860 C CA . THR A 1 382 ? -11.062 -16.484 -15.414 1 93.75 382 THR A CA 1
ATOM 2861 C C . THR A 1 382 ? -11.039 -17.953 -15.852 1 93.75 382 THR A C 1
ATOM 2863 O O . THR A 1 382 ? -10.016 -18.625 -15.734 1 93.75 382 THR A O 1
ATOM 2866 N N . GLY A 1 383 ? -12.195 -18.406 -16.297 1 90.06 383 GLY A N 1
ATOM 2867 C CA . GLY A 1 383 ? -12.336 -19.828 -16.594 1 90.06 383 GLY A CA 1
ATOM 2868 C C . GLY A 1 383 ? -12.547 -20.672 -15.367 1 90.06 383 GLY A C 1
ATOM 2869 O O . GLY A 1 383 ? -12.617 -21.906 -15.461 1 90.06 383 GLY A O 1
ATOM 2870 N N . ASP A 1 384 ? -12.68 -20.062 -14.203 1 89.75 384 ASP A N 1
ATOM 2871 C CA . ASP A 1 384 ? -12.891 -20.781 -12.953 1 89.75 384 ASP A CA 1
ATOM 2872 C C . ASP A 1 384 ? -14.328 -20.656 -12.477 1 89.75 384 ASP A C 1
ATOM 2874 O O . ASP A 1 384 ? -14.883 -19.547 -12.453 1 89.75 384 ASP A O 1
ATOM 2878 N N . ALA A 1 385 ? -14.891 -21.797 -12.141 1 90.94 385 ALA A N 1
ATOM 2879 C CA . ALA A 1 385 ? -16.219 -21.812 -11.547 1 90.94 385 ALA A CA 1
ATOM 2880 C C . ALA A 1 385 ? -16.172 -21.453 -10.062 1 90.94 385 ALA A C 1
ATOM 2882 O O . ALA A 1 385 ? -15.312 -21.953 -9.328 1 90.94 385 ALA A O 1
ATOM 2883 N N . ALA A 1 386 ? -17.062 -20.531 -9.68 1 93.75 386 ALA A N 1
ATOM 2884 C CA . ALA A 1 386 ? -17.062 -20.062 -8.297 1 93.75 386 ALA A CA 1
ATOM 2885 C C . ALA A 1 386 ? -18.484 -19.875 -7.777 1 93.75 386 ALA A C 1
ATOM 2887 O O . ALA A 1 386 ? -19.438 -19.812 -8.562 1 93.75 386 ALA A O 1
ATOM 2888 N N . ARG A 1 387 ? -18.641 -19.922 -6.543 1 93.19 387 ARG A N 1
ATOM 2889 C CA . ARG A 1 387 ? -19.844 -19.516 -5.824 1 93.19 387 ARG A CA 1
ATOM 2890 C C . ARG A 1 387 ? -19.5 -18.625 -4.629 1 93.19 387 ARG A C 1
ATOM 2892 O O . ARG A 1 387 ? -18.359 -18.625 -4.172 1 93.19 387 ARG A O 1
ATOM 2899 N N . VAL A 1 388 ? -20.422 -17.875 -4.164 1 95.19 388 VAL A N 1
ATOM 2900 C CA . VAL A 1 388 ? -20.266 -17.016 -2.994 1 95.19 388 VAL A CA 1
ATOM 2901 C C . VAL A 1 388 ? -21.312 -17.359 -1.946 1 95.19 388 VAL A C 1
ATOM 2903 O O . VAL A 1 388 ? -22.469 -17.609 -2.283 1 95.19 388 VAL A O 1
ATOM 2906 N N . ASP A 1 389 ? -20.938 -17.438 -0.698 1 94.12 389 ASP A N 1
ATOM 2907 C CA . ASP A 1 389 ? -21.922 -17.766 0.335 1 94.12 389 ASP A CA 1
ATOM 2908 C C . ASP A 1 389 ? -22.578 -16.5 0.884 1 94.12 389 ASP A C 1
ATOM 2910 O O . ASP A 1 389 ? -22.375 -15.406 0.363 1 94.12 389 ASP A O 1
ATOM 2914 N N . ASP A 1 390 ? -23.406 -16.688 1.912 1 92.75 390 ASP A N 1
ATOM 2915 C CA . ASP A 1 390 ? -24.25 -15.602 2.424 1 92.75 390 ASP A CA 1
ATOM 2916 C C . ASP A 1 390 ? -23.406 -14.586 3.203 1 92.75 390 ASP A C 1
ATOM 2918 O O . ASP A 1 390 ? -23.875 -13.469 3.465 1 92.75 390 ASP A O 1
ATOM 2922 N N . GLU A 1 391 ? -22.172 -15 3.527 1 94.06 391 GLU A N 1
ATOM 2923 C CA . GLU A 1 391 ? -21.297 -14.086 4.254 1 94.06 391 GLU A CA 1
ATOM 2924 C C . GLU A 1 391 ? -20.297 -13.414 3.314 1 94.06 391 GLU A C 1
ATOM 2926 O O . GLU A 1 391 ? -19.438 -12.648 3.758 1 94.06 391 GLU A O 1
ATOM 2931 N N . GLY A 1 392 ? -20.328 -13.727 2.043 1 94.94 392 GLY A N 1
ATOM 2932 C CA . GLY A 1 392 ? -19.5 -13.07 1.045 1 94.94 392 GLY A CA 1
ATOM 2933 C C . GLY A 1 392 ? -18.203 -13.805 0.775 1 94.94 392 GLY A C 1
ATOM 2934 O O . GLY A 1 392 ? -17.312 -13.273 0.109 1 94.94 392 GLY A O 1
ATOM 2935 N N . PHE A 1 393 ? -18.078 -15.008 1.32 1 96.38 393 PHE A N 1
ATOM 2936 C CA . PHE A 1 393 ? -16.891 -15.805 1.057 1 96.38 393 PHE A CA 1
ATOM 2937 C C . PHE A 1 393 ? -17.016 -16.547 -0.267 1 96.38 393 PHE A C 1
ATOM 2939 O O . PHE A 1 393 ? -18.016 -17.219 -0.517 1 96.38 393 PHE A O 1
ATOM 2946 N N . TYR A 1 394 ? -15.977 -16.422 -1.06 1 96 394 TYR A N 1
ATOM 2947 C CA . TYR A 1 394 ? -15.938 -17.078 -2.361 1 96 394 TYR A CA 1
ATOM 2948 C C . TYR A 1 394 ? -15.336 -18.484 -2.252 1 96 394 TYR A C 1
ATOM 2950 O O . TYR A 1 394 ? -14.391 -18.703 -1.491 1 96 394 TYR A O 1
ATOM 2958 N N . TYR A 1 395 ? -15.844 -19.359 -2.963 1 92.38 395 TYR A N 1
ATOM 2959 C CA . TYR A 1 395 ? -15.336 -20.719 -3.127 1 92.38 395 TYR A CA 1
ATOM 2960 C C . TYR A 1 395 ? -15.078 -21.031 -4.598 1 92.38 395 TYR A C 1
ATOM 2962 O O . TYR A 1 395 ? -15.969 -20.891 -5.434 1 92.38 395 TYR A O 1
ATOM 2970 N N . ILE A 1 396 ? -13.828 -21.344 -4.914 1 89.25 396 ILE A N 1
ATOM 2971 C CA . ILE A 1 396 ? -13.477 -21.766 -6.266 1 89.25 396 ILE A CA 1
ATOM 2972 C C . ILE A 1 396 ? -13.711 -23.266 -6.406 1 89.25 396 ILE A C 1
ATOM 2974 O O . ILE A 1 396 ? -13.117 -24.078 -5.68 1 89.25 396 ILE A O 1
ATOM 2978 N N . VAL A 1 397 ? -14.484 -23.641 -7.258 1 78.69 397 VAL A N 1
ATOM 2979 C CA . VAL A 1 397 ? -14.953 -25.031 -7.328 1 78.69 397 VAL A CA 1
ATOM 2980 C C . VAL A 1 397 ? -14.078 -25.828 -8.289 1 78.69 397 VAL A C 1
ATOM 2982 O O . VAL A 1 397 ? -13.727 -26.969 -8.016 1 78.69 397 VAL A O 1
ATOM 2985 N N . ASP A 1 398 ? -13.781 -25.375 -9.438 1 76.19 398 ASP A N 1
ATOM 2986 C CA . ASP A 1 398 ? -13.008 -26.062 -10.453 1 76.19 398 ASP A CA 1
ATOM 2987 C C . ASP A 1 398 ? -12.734 -25.172 -11.664 1 76.19 398 ASP A C 1
ATOM 2989 O O . ASP A 1 398 ? -13.266 -24.062 -11.742 1 76.19 398 ASP A O 1
ATOM 2993 N N . ARG A 1 399 ? -11.703 -25.641 -12.344 1 72.25 399 ARG A N 1
ATOM 2994 C CA . ARG A 1 399 ? -11.656 -25.031 -13.672 1 72.25 399 ARG A CA 1
ATOM 2995 C C . ARG A 1 399 ? -12.891 -25.406 -14.484 1 72.25 399 ARG A C 1
ATOM 2997 O O . ARG A 1 399 ? -13.32 -26.562 -14.469 1 72.25 399 ARG A O 1
ATOM 3004 N N . THR A 1 400 ? -13.438 -24.484 -15.109 1 66.81 400 THR A N 1
ATOM 3005 C CA . THR A 1 400 ? -14.633 -24.75 -15.898 1 66.81 400 THR A CA 1
ATOM 3006 C C . THR A 1 400 ? -14.359 -25.812 -16.953 1 66.81 400 THR A C 1
ATOM 3008 O O . THR A 1 400 ? -15.234 -26.609 -17.297 1 66.81 400 THR A O 1
ATOM 3011 N N . LYS A 1 401 ? -13.047 -25.781 -17.266 1 68.81 401 LYS A N 1
ATOM 3012 C CA . LYS A 1 401 ? -12.68 -26.734 -18.312 1 68.81 401 LYS A CA 1
ATOM 3013 C C . LYS A 1 401 ? -12.484 -28.141 -17.734 1 68.81 401 LYS A C 1
ATOM 3015 O O . LYS A 1 401 ? -12.477 -29.125 -18.469 1 68.81 401 LYS A O 1
ATOM 3020 N N . ASP A 1 402 ? -12.297 -28.234 -16.531 1 77.12 402 ASP A N 1
ATOM 3021 C CA . ASP A 1 402 ? -12.094 -29.531 -15.891 1 77.12 402 ASP A CA 1
ATOM 3022 C C . ASP A 1 402 ? -13.422 -30.141 -15.461 1 77.12 402 ASP A C 1
ATOM 3024 O O . ASP A 1 402 ? -13.492 -31.344 -15.164 1 77.12 402 ASP A O 1
ATOM 3028 N N . MET A 1 403 ? -14.352 -29.266 -15.508 1 74.69 403 MET A N 1
ATOM 3029 C CA . MET A 1 403 ? -15.688 -29.734 -15.195 1 74.69 403 MET A CA 1
ATOM 3030 C C . MET A 1 403 ? -16.172 -30.75 -16.234 1 74.69 403 MET A C 1
ATOM 3032 O O . MET A 1 403 ? -15.844 -30.625 -17.422 1 74.69 403 MET A O 1
ATOM 3036 N N . TYR A 1 404 ? -16.703 -31.844 -15.828 1 79.88 404 TYR A N 1
ATOM 3037 C CA . TYR A 1 404 ? -17.281 -32.812 -16.75 1 79.88 404 TYR A CA 1
ATOM 3038 C C . TYR A 1 404 ? -18.766 -33 -16.469 1 79.88 404 TYR A C 1
ATOM 3040 O O . TYR A 1 404 ? -19.266 -32.594 -15.422 1 79.88 404 TYR A O 1
ATOM 3048 N N . ILE A 1 405 ? -19.484 -33.344 -17.5 1 76.94 405 ILE A N 1
ATOM 3049 C CA . ILE A 1 405 ? -20.938 -33.5 -17.422 1 76.94 405 ILE A CA 1
ATOM 3050 C C . ILE A 1 405 ? -21.281 -35 -17.328 1 76.94 405 ILE A C 1
ATOM 3052 O O . ILE A 1 405 ? -20.969 -35.781 -18.234 1 76.94 405 ILE A O 1
ATOM 3056 N N . SER A 1 406 ? -21.781 -35.375 -16.203 1 80.06 406 SER A N 1
ATOM 3057 C CA . SER A 1 406 ? -22.234 -36.719 -15.984 1 80.06 406 SER A CA 1
ATOM 3058 C C . SER A 1 406 ? -23.75 -36.781 -15.859 1 80.06 406 SER A C 1
ATOM 3060 O O . SER A 1 406 ? -24.328 -36.25 -14.922 1 80.06 406 SER A O 1
ATOM 3062 N N . GLY A 1 407 ? -24.453 -37.438 -16.797 1 74.12 407 GLY A N 1
ATOM 3063 C CA . GLY A 1 407 ? -25.891 -37.562 -16.781 1 74.12 407 GLY A CA 1
ATOM 3064 C C . GLY A 1 407 ? -26.594 -36.219 -16.859 1 74.12 407 GLY A C 1
ATOM 3065 O O . GLY A 1 407 ? -27.594 -36 -16.172 1 74.12 407 GLY A O 1
ATOM 3066 N N . GLY A 1 408 ? -26 -35.25 -17.562 1 69.56 408 GLY A N 1
ATOM 3067 C CA . GLY A 1 408 ? -26.594 -33.938 -17.75 1 69.56 408 GLY A CA 1
ATOM 3068 C C . GLY A 1 408 ? -26.297 -32.969 -16.625 1 69.56 408 GLY A C 1
ATOM 3069 O O . GLY A 1 408 ? -26.734 -31.828 -16.641 1 69.56 408 GLY A O 1
ATOM 3070 N N . GLU A 1 409 ? -25.5 -33.5 -15.594 1 70.88 409 GLU A N 1
ATOM 3071 C CA . GLU A 1 409 ? -25.172 -32.688 -14.438 1 70.88 409 GLU A CA 1
ATOM 3072 C C . GLU A 1 409 ? -23.688 -32.312 -14.438 1 70.88 409 GLU A C 1
ATOM 3074 O O . GLU A 1 409 ? -22.828 -33.125 -14.797 1 70.88 409 GLU A O 1
ATOM 3079 N N . ASN A 1 410 ? -23.438 -31.094 -14.141 1 68.44 410 ASN A N 1
ATOM 3080 C CA . ASN A 1 410 ? -22.062 -30.641 -14.023 1 68.44 410 ASN A CA 1
ATOM 3081 C C . ASN A 1 410 ? -21.391 -31.234 -12.781 1 68.44 410 ASN A C 1
ATOM 3083 O O . ASN A 1 410 ? -21.953 -31.188 -11.688 1 68.44 410 ASN A O 1
ATOM 3087 N N . VAL A 1 411 ? -20.266 -31.875 -13.008 1 80.62 411 VAL A N 1
ATOM 3088 C CA . VAL A 1 411 ? -19.469 -32.406 -11.906 1 80.62 411 VAL A CA 1
ATOM 3089 C C . VAL A 1 411 ? -18.141 -31.641 -11.828 1 80.62 411 VAL A C 1
ATOM 3091 O O . VAL A 1 411 ? -17.406 -31.578 -12.812 1 80.62 411 VAL A O 1
ATOM 3094 N N . TYR A 1 412 ? -17.922 -31.047 -10.773 1 77.69 412 TYR A N 1
ATOM 3095 C CA . TYR A 1 412 ? -16.672 -30.344 -10.516 1 77.69 412 TYR A CA 1
ATOM 3096 C C . TYR A 1 412 ? -15.695 -31.25 -9.758 1 77.69 412 TYR A C 1
ATOM 3098 O O . TYR A 1 412 ? -15.945 -31.594 -8.602 1 77.69 412 TYR A O 1
ATOM 3106 N N . PRO A 1 413 ? -14.484 -31.531 -10.367 1 86.38 413 PRO A N 1
ATOM 3107 C CA . PRO A 1 413 ? -13.562 -32.5 -9.797 1 86.38 413 PRO A CA 1
ATOM 3108 C C . PRO A 1 413 ? -13.109 -32.156 -8.383 1 86.38 413 PRO A C 1
ATOM 3110 O O . PRO A 1 413 ? -12.969 -33.031 -7.535 1 86.38 413 PRO A O 1
ATOM 3113 N N . ALA A 1 414 ? -12.984 -30.891 -8.117 1 79.31 414 ALA A N 1
ATOM 3114 C CA . ALA A 1 414 ? -12.469 -30.453 -6.828 1 79.31 414 ALA A CA 1
ATOM 3115 C C . ALA A 1 414 ? -13.398 -30.875 -5.691 1 79.31 414 ALA A C 1
ATOM 3117 O O . ALA A 1 414 ? -12.938 -31.203 -4.594 1 79.31 414 ALA A O 1
ATOM 3118 N N . GLU A 1 415 ? -14.633 -30.828 -5.898 1 77.81 415 GLU A N 1
ATOM 3119 C CA . GLU A 1 415 ? -15.602 -31.266 -4.906 1 77.81 415 GLU A CA 1
ATOM 3120 C C . GLU A 1 415 ? -15.43 -32.75 -4.582 1 77.81 415 GLU A C 1
ATOM 3122 O O . GLU A 1 415 ? -15.477 -33.156 -3.416 1 77.81 415 GLU A O 1
ATOM 3127 N N . VAL A 1 416 ? -15.266 -33.5 -5.582 1 86.44 416 VAL A N 1
ATOM 3128 C CA . VAL A 1 416 ? -15.07 -34.938 -5.414 1 86.44 416 VAL A CA 1
ATOM 3129 C C . VAL A 1 416 ? -13.734 -35.219 -4.727 1 86.44 416 VAL A C 1
ATOM 3131 O O . VAL A 1 416 ? -13.641 -36.031 -3.82 1 86.44 416 VAL A O 1
ATOM 3134 N N . GLU A 1 417 ? -12.758 -34.438 -5.117 1 89.56 417 GLU A N 1
ATOM 3135 C CA . GLU A 1 417 ? -11.43 -34.594 -4.539 1 89.56 417 GLU A CA 1
ATOM 3136 C C . GLU A 1 417 ? -11.438 -34.312 -3.043 1 89.56 417 GLU A C 1
ATOM 3138 O O . GLU A 1 417 ? -10.781 -35 -2.262 1 89.56 417 GLU A O 1
ATOM 3143 N N . ASP A 1 418 ? -12.195 -33.344 -2.611 1 83.25 418 ASP A N 1
ATOM 3144 C CA . ASP A 1 418 ? -12.328 -33 -1.196 1 83.25 418 ASP A CA 1
ATOM 3145 C C . ASP A 1 418 ? -12.836 -34.188 -0.395 1 83.25 418 ASP A C 1
ATOM 3147 O O . ASP A 1 418 ? -12.391 -34.438 0.735 1 83.25 418 ASP A O 1
ATOM 3151 N N . VAL A 1 419 ? -13.766 -34.906 -0.934 1 85.56 419 VAL A N 1
ATOM 3152 C CA . VAL A 1 419 ? -14.328 -36.094 -0.285 1 85.56 419 VAL A CA 1
ATOM 3153 C C . VAL A 1 419 ? -13.289 -37.219 -0.248 1 85.56 419 VAL A C 1
ATOM 3155 O O . VAL A 1 419 ? -13.164 -37.906 0.756 1 85.56 419 VAL A O 1
ATOM 3158 N N . LEU A 1 420 ? -12.5 -37.375 -1.283 1 92.19 420 LEU A N 1
ATOM 3159 C CA . LEU A 1 420 ? -11.469 -38.406 -1.346 1 92.19 420 LEU A CA 1
ATOM 3160 C C . LEU A 1 420 ? -10.398 -38.156 -0.281 1 92.19 420 LEU A C 1
ATOM 3162 O O . LEU A 1 420 ? -9.938 -39.094 0.365 1 92.19 420 LEU A O 1
ATOM 3166 N N . TYR A 1 421 ? -10.125 -36.906 -0.028 1 88.75 421 TYR A N 1
ATOM 3167 C CA . TYR A 1 421 ? -9.055 -36.562 0.896 1 88.75 421 TYR A CA 1
ATOM 3168 C C . TYR A 1 421 ? -9.469 -36.812 2.34 1 88.75 421 TYR A C 1
ATOM 3170 O O . TYR A 1 421 ? -8.641 -36.75 3.252 1 88.75 421 TYR A O 1
ATOM 3178 N N . GLN A 1 422 ? -10.703 -37.094 2.541 1 86.5 422 GLN A N 1
ATOM 3179 C CA . GLN A 1 422 ? -11.164 -37.438 3.875 1 86.5 422 GLN A CA 1
ATOM 3180 C C . GLN A 1 422 ? -10.703 -38.844 4.25 1 86.5 422 GLN A C 1
ATOM 3182 O O . GLN A 1 422 ? -10.766 -39.25 5.418 1 86.5 422 GLN A O 1
ATOM 3187 N N . LEU A 1 423 ? -10.312 -39.656 3.328 1 91.31 423 LEU A N 1
ATOM 3188 C CA . LEU A 1 423 ? -9.734 -40.969 3.588 1 91.31 423 LEU A CA 1
ATOM 3189 C C . LEU A 1 423 ? -8.266 -40.844 3.979 1 91.31 423 LEU A C 1
ATOM 3191 O O . LEU A 1 423 ? -7.438 -40.406 3.172 1 91.31 423 LEU A O 1
ATOM 3195 N N . PRO A 1 424 ? -7.953 -41.25 5.125 1 90.12 424 PRO A N 1
ATOM 3196 C CA . PRO A 1 424 ? -6.605 -41 5.648 1 90.12 424 PRO A CA 1
ATOM 3197 C C . PRO A 1 424 ? -5.531 -41.75 4.855 1 90.12 424 PRO A C 1
ATOM 3199 O O . PRO A 1 424 ? -4.352 -41.406 4.93 1 90.12 424 PRO A O 1
ATOM 3202 N N . GLU A 1 425 ? -5.93 -42.781 4.094 1 92.75 425 GLU A N 1
ATOM 3203 C CA . GLU A 1 425 ? -4.977 -43.562 3.328 1 92.75 425 GLU A CA 1
ATOM 3204 C C . GLU A 1 425 ? -4.465 -42.812 2.113 1 92.75 425 GLU A C 1
ATOM 3206 O O . GLU A 1 425 ? -3.43 -43.156 1.542 1 92.75 425 GLU A O 1
ATOM 3211 N N . ILE A 1 426 ? -5.16 -41.781 1.745 1 92.94 426 ILE A N 1
ATOM 3212 C CA . ILE A 1 426 ? -4.891 -41.125 0.478 1 92.94 426 ILE A CA 1
ATOM 3213 C C . ILE A 1 426 ? -3.832 -40.031 0.683 1 92.94 426 ILE A C 1
ATOM 3215 O O . ILE A 1 426 ? -3.973 -39.188 1.562 1 92.94 426 ILE A O 1
ATOM 3219 N N . ALA A 1 427 ? -2.77 -40.188 -0.052 1 89.25 427 ALA A N 1
ATOM 3220 C CA . ALA A 1 427 ? -1.727 -39.156 -0.084 1 89.25 427 ALA A CA 1
ATOM 3221 C C . ALA A 1 427 ? -2.104 -38 -1.026 1 89.25 427 ALA A C 1
ATOM 3223 O O . ALA A 1 427 ? -1.991 -36.844 -0.667 1 89.25 427 ALA A O 1
ATOM 3224 N N . GLU A 1 428 ? -2.559 -38.281 -2.234 1 91.31 428 GLU A N 1
ATOM 3225 C CA . GLU A 1 428 ? -3.012 -37.312 -3.227 1 91.31 428 GLU A CA 1
ATOM 3226 C C . GLU A 1 428 ? -4.105 -37.906 -4.113 1 91.31 428 GLU A C 1
ATOM 3228 O O . GLU A 1 428 ? -4.16 -39.125 -4.324 1 91.31 428 GLU A O 1
ATOM 3233 N N . ALA A 1 429 ? -4.961 -37.094 -4.492 1 91.5 429 ALA A N 1
ATOM 3234 C CA . ALA A 1 429 ? -6.066 -37.562 -5.34 1 91.5 429 ALA A CA 1
ATOM 3235 C C . ALA A 1 429 ? -6.418 -36.5 -6.387 1 91.5 429 ALA A C 1
ATOM 3237 O O . ALA A 1 429 ? -6.281 -35.312 -6.137 1 91.5 429 ALA A O 1
ATOM 3238 N N . ALA A 1 430 ? -6.711 -36.906 -7.531 1 92.25 430 ALA A N 1
ATOM 3239 C CA . ALA A 1 430 ? -7.281 -36.062 -8.602 1 92.25 430 ALA A CA 1
ATOM 3240 C C . ALA A 1 430 ? -8.453 -36.781 -9.266 1 92.25 430 ALA A C 1
ATOM 3242 O O . ALA A 1 430 ? -8.508 -38 -9.305 1 92.25 430 ALA A O 1
ATOM 3243 N N . VAL A 1 431 ? -9.445 -36.062 -9.703 1 90.88 431 VAL A N 1
ATOM 3244 C CA . VAL A 1 431 ? -10.586 -36.594 -10.43 1 90.88 431 VAL A CA 1
ATOM 3245 C C . VAL A 1 431 ? -10.641 -36 -11.836 1 90.88 431 VAL A C 1
ATOM 3247 O O . VAL A 1 431 ? -10.445 -34.812 -12.016 1 90.88 431 VAL A O 1
ATOM 3250 N N . ILE A 1 432 ? -10.719 -36.844 -12.766 1 91.69 432 ILE A N 1
ATOM 3251 C CA . ILE A 1 432 ? -10.844 -36.406 -14.156 1 91.69 432 ILE A CA 1
ATOM 3252 C C . ILE A 1 432 ? -12.102 -37.031 -14.781 1 91.69 432 ILE A C 1
ATOM 3254 O O . ILE A 1 432 ? -12.562 -38.094 -14.352 1 91.69 432 ILE A O 1
ATOM 3258 N N . GLY A 1 433 ? -12.617 -36.25 -15.711 1 88.31 433 GLY A N 1
ATOM 3259 C CA . GLY A 1 433 ? -13.727 -36.812 -16.484 1 88.31 433 GLY A CA 1
ATOM 3260 C C . GLY A 1 433 ? -13.281 -37.781 -17.547 1 88.31 433 GLY A C 1
ATOM 3261 O O . GLY A 1 433 ? -12.242 -37.594 -18.188 1 88.31 433 GLY A O 1
ATOM 3262 N N . ALA A 1 434 ? -14.023 -38.875 -17.641 1 88.31 434 ALA A N 1
ATOM 3263 C CA . ALA A 1 434 ? -13.805 -39.844 -18.703 1 88.31 434 ALA A CA 1
ATOM 3264 C C . ALA A 1 434 ? -15.094 -40.125 -19.469 1 88.31 434 ALA A C 1
ATOM 3266 O O . ALA A 1 434 ? -16.188 -40.094 -18.891 1 88.31 434 ALA A O 1
ATOM 3267 N N . PRO A 1 435 ? -14.93 -40.344 -20.812 1 86.19 435 PRO A N 1
ATOM 3268 C CA . PRO A 1 435 ? -16.125 -40.656 -21.578 1 86.19 435 PRO A CA 1
ATOM 3269 C C . PRO A 1 435 ? -16.844 -41.906 -21.062 1 86.19 435 PRO A C 1
ATOM 3271 O O . PRO A 1 435 ? -16.188 -42.875 -20.672 1 86.19 435 PRO A O 1
ATOM 3274 N N . ASP A 1 436 ? -18.141 -41.812 -21.016 1 83.88 436 ASP A N 1
ATOM 3275 C CA . ASP A 1 436 ? -19 -42.906 -20.609 1 83.88 436 ASP A CA 1
ATOM 3276 C C . ASP A 1 436 ? -20.188 -43.062 -21.547 1 83.88 436 ASP A C 1
ATOM 3278 O O . ASP A 1 436 ? -20.859 -42.094 -21.859 1 83.88 436 ASP A O 1
ATOM 3282 N N . PRO A 1 437 ? -20.406 -44.25 -22.062 1 80.62 437 PRO A N 1
ATOM 3283 C CA . PRO A 1 437 ? -21.469 -44.438 -23.047 1 80.62 437 PRO A CA 1
ATOM 3284 C C . PRO A 1 437 ? -22.859 -44.125 -22.469 1 80.62 437 PRO A C 1
ATOM 3286 O O . PRO A 1 437 ? -23.75 -43.688 -23.203 1 80.62 437 PRO A O 1
ATOM 3289 N N . GLN A 1 438 ? -23.062 -44.312 -21.234 1 78.94 438 GLN A N 1
ATOM 3290 C CA . GLN A 1 438 ? -24.375 -44.156 -20.625 1 78.94 438 GLN A CA 1
ATOM 3291 C C . GLN A 1 438 ? -24.547 -42.75 -20.094 1 78.94 438 GLN A C 1
ATOM 3293 O O . GLN A 1 438 ? -25.625 -42.156 -20.25 1 78.94 438 GLN A O 1
ATOM 3298 N N . TRP A 1 439 ? -23.578 -42.188 -19.594 1 79.19 439 TRP A N 1
ATOM 3299 C CA . TRP A 1 439 ? -23.75 -40.938 -18.812 1 79.19 439 TRP A CA 1
ATOM 3300 C C . TRP A 1 439 ? -23.078 -39.781 -19.516 1 79.19 439 TRP A C 1
ATOM 3302 O O . TRP A 1 439 ? -23.125 -38.625 -19.031 1 79.19 439 TRP A O 1
ATOM 3312 N N . GLY A 1 440 ? -22.484 -40.031 -20.766 1 81.94 440 GLY A N 1
ATOM 3313 C CA . GLY A 1 440 ? -21.656 -39.031 -21.422 1 81.94 440 GLY A CA 1
ATOM 3314 C C . GLY A 1 440 ? -20.234 -39 -20.875 1 81.94 440 GLY A C 1
ATOM 3315 O O . GLY A 1 440 ? -19.297 -39.406 -21.562 1 81.94 440 GLY A O 1
ATOM 3316 N N . GLU A 1 441 ? -20.109 -38.5 -19.562 1 87.12 441 GLU A N 1
ATOM 3317 C CA . GLU A 1 441 ? -18.844 -38.562 -18.828 1 87.12 441 GLU A CA 1
ATOM 3318 C C . GLU A 1 441 ? -19.062 -39.094 -17.406 1 87.12 441 GLU A C 1
ATOM 3320 O O . GLU A 1 441 ? -20.156 -38.969 -16.859 1 87.12 441 GLU A O 1
ATOM 3325 N N . THR A 1 442 ? -18.047 -39.781 -16.938 1 88.81 442 THR A N 1
ATOM 3326 C CA . THR A 1 442 ? -18 -40.156 -15.531 1 88.81 442 THR A CA 1
ATOM 3327 C C . THR A 1 442 ? -16.625 -39.875 -14.945 1 88.81 442 THR A C 1
ATOM 3329 O O . THR A 1 442 ? -15.648 -39.688 -15.68 1 88.81 442 THR A O 1
ATOM 3332 N N . GLY A 1 443 ? -16.578 -39.688 -13.656 1 91.94 443 GLY A N 1
ATOM 3333 C CA . GLY A 1 443 ? -15.328 -39.375 -12.984 1 91.94 443 GLY A CA 1
ATOM 3334 C C . GLY A 1 443 ? -14.422 -40.594 -12.82 1 91.94 443 GLY A C 1
ATOM 3335 O O . GLY A 1 443 ? -14.898 -41.688 -12.555 1 91.94 443 GLY A O 1
ATOM 3336 N N . VAL A 1 444 ? -13.148 -40.375 -13.023 1 93.69 444 VAL A N 1
ATOM 3337 C CA . VAL A 1 444 ? -12.102 -41.312 -12.641 1 93.69 444 VAL A CA 1
ATOM 3338 C C . VAL A 1 444 ? -11.258 -40.719 -11.508 1 93.69 444 VAL A C 1
ATOM 3340 O O . VAL A 1 444 ? -10.703 -39.625 -11.648 1 93.69 444 VAL A O 1
ATOM 3343 N N . ALA A 1 445 ? -11.352 -41.375 -10.422 1 95.06 445 ALA A N 1
ATOM 3344 C CA . ALA A 1 445 ? -10.469 -41 -9.32 1 95.06 445 ALA A CA 1
ATOM 3345 C C . ALA A 1 445 ? -9.062 -41.562 -9.516 1 95.06 445 ALA A C 1
ATOM 3347 O O . ALA A 1 445 ? -8.891 -42.781 -9.633 1 95.06 445 ALA A O 1
ATOM 3348 N N . VAL A 1 446 ? -8.188 -40.688 -9.617 1 94.69 446 VAL A N 1
ATOM 3349 C CA . VAL A 1 446 ? -6.777 -41.094 -9.664 1 94.69 446 VAL A CA 1
ATOM 3350 C C . VAL A 1 446 ? -6.129 -40.844 -8.305 1 94.69 446 VAL A C 1
ATOM 3352 O O . VAL A 1 446 ? -6.035 -39.688 -7.855 1 94.69 446 VAL A O 1
ATOM 3355 N N . VAL A 1 447 ? -5.664 -41.906 -7.652 1 95.06 447 VAL A N 1
ATOM 3356 C CA . VAL A 1 447 ? -5.348 -41.812 -6.23 1 95.06 447 VAL A CA 1
ATOM 3357 C C . VAL A 1 447 ? -3.955 -42.406 -5.977 1 95.06 447 VAL A C 1
ATOM 3359 O O . VAL A 1 447 ? -3.615 -43.469 -6.48 1 95.06 447 VAL A O 1
ATOM 3362 N N . ALA A 1 448 ? -3.146 -41.625 -5.297 1 93.88 448 ALA A N 1
ATOM 3363 C CA . ALA A 1 448 ? -1.908 -42.125 -4.707 1 93.88 448 ALA A CA 1
ATOM 3364 C C . ALA A 1 448 ? -2.053 -42.312 -3.201 1 93.88 448 ALA A C 1
ATOM 3366 O O . ALA A 1 448 ? -2.498 -41.406 -2.494 1 93.88 448 ALA A O 1
ATOM 3367 N N . LEU A 1 449 ? -1.719 -43.5 -2.699 1 93.75 449 LEU A N 1
ATOM 3368 C CA . LEU A 1 449 ? -1.873 -43.844 -1.286 1 93.75 449 LEU A CA 1
ATOM 3369 C C . LEU A 1 449 ? -0.615 -43.469 -0.503 1 93.75 449 LEU A C 1
ATOM 3371 O O . LEU A 1 449 ? 0.476 -43.406 -1.072 1 93.75 449 LEU A O 1
ATOM 3375 N N . LYS A 1 450 ? -0.863 -43.125 0.69 1 90.75 450 LYS A N 1
ATOM 3376 C CA . LYS A 1 450 ? 0.277 -42.938 1.588 1 90.75 450 LYS A CA 1
ATOM 3377 C C . LYS A 1 450 ? 1.107 -44.219 1.659 1 90.75 450 LYS A C 1
ATOM 3379 O O . LYS A 1 450 ? 0.578 -45.312 1.489 1 90.75 450 LYS A O 1
ATOM 3384 N N . PRO A 1 451 ? 2.41 -44.094 1.905 1 86.88 451 PRO A N 1
ATOM 3385 C CA . PRO A 1 451 ? 3.248 -45.312 1.968 1 86.88 451 PRO A CA 1
ATOM 3386 C C . PRO A 1 451 ? 2.74 -46.344 2.98 1 86.88 451 PRO A C 1
ATOM 3388 O O . PRO A 1 451 ? 2.488 -46 4.137 1 86.88 451 PRO A O 1
ATOM 3391 N N . GLY A 1 452 ? 2.578 -47.531 2.561 1 89.69 452 GLY A N 1
ATOM 3392 C CA . GLY A 1 452 ? 2.217 -48.656 3.43 1 89.69 452 GLY A CA 1
ATOM 3393 C C . GLY A 1 452 ? 0.721 -48.781 3.637 1 89.69 452 GLY A C 1
ATOM 3394 O O . GLY A 1 452 ? 0.26 -49.719 4.289 1 89.69 452 GLY A O 1
ATOM 3395 N N . GLN A 1 453 ? 0.013 -47.875 3.047 1 92.44 453 GLN A N 1
ATOM 3396 C CA . GLN A 1 453 ? -1.433 -47.906 3.238 1 92.44 453 GLN A CA 1
ATOM 3397 C C . GLN A 1 453 ? -2.115 -48.688 2.111 1 92.44 453 GLN A C 1
ATOM 3399 O O . GLN A 1 453 ? -1.583 -48.75 1.003 1 92.44 453 GLN A O 1
ATOM 3404 N N . GLU A 1 454 ? -3.168 -49.312 2.447 1 93.5 454 GLU A N 1
ATOM 3405 C CA . GLU A 1 454 ? -3.998 -50 1.471 1 93.5 454 GLU A CA 1
ATOM 3406 C C . GLU A 1 454 ? -5.422 -49.438 1.465 1 93.5 454 GLU A C 1
ATOM 3408 O O . GLU A 1 454 ? -5.953 -49.062 2.514 1 93.5 454 GLU A O 1
ATOM 3413 N N . LEU A 1 455 ? -5.895 -49.312 0.298 1 94.31 455 LEU A N 1
ATOM 3414 C CA . LEU A 1 455 ? -7.258 -48.844 0.098 1 94.31 455 LEU A CA 1
ATOM 3415 C C . LEU A 1 455 ? -7.895 -49.531 -1.115 1 94.31 455 LEU A C 1
ATOM 3417 O O . LEU A 1 455 ? -7.336 -49.469 -2.215 1 94.31 455 LEU A O 1
ATOM 3421 N N . SER A 1 456 ? -8.977 -50.219 -0.918 1 94.5 456 SER A N 1
ATOM 3422 C CA . SER A 1 456 ? -9.641 -50.875 -2.037 1 94.5 456 SER A CA 1
ATOM 3423 C C . SER A 1 456 ? -10.523 -49.906 -2.805 1 94.5 456 SER A C 1
ATOM 3425 O O . SER A 1 456 ? -11.031 -48.938 -2.234 1 94.5 456 SER A O 1
ATOM 3427 N N . GLU A 1 457 ? -10.594 -50.156 -4.059 1 94.94 457 GLU A N 1
ATOM 3428 C CA . GLU A 1 457 ? -11.508 -49.375 -4.887 1 94.94 457 GLU A CA 1
ATOM 3429 C C . GLU A 1 457 ? -12.914 -49.375 -4.301 1 94.94 457 GLU A C 1
ATOM 3431 O O . GLU A 1 457 ? -13.578 -48.344 -4.273 1 94.94 457 GLU A O 1
ATOM 3436 N N . ALA A 1 458 ? -13.352 -50.5 -3.783 1 93.81 458 ALA A N 1
ATOM 3437 C CA . ALA A 1 458 ? -14.695 -50.625 -3.217 1 93.81 458 ALA A CA 1
ATOM 3438 C C . ALA A 1 458 ? -14.875 -49.719 -2.018 1 93.81 458 ALA A C 1
ATOM 3440 O O . ALA A 1 458 ? -15.906 -49.062 -1.885 1 93.81 458 ALA A O 1
ATOM 3441 N N . LYS A 1 459 ? -13.898 -49.688 -1.2 1 94 459 LYS A N 1
ATOM 3442 C CA . LYS A 1 459 ? -13.953 -48.812 -0.025 1 94 459 LYS A CA 1
ATOM 3443 C C . LYS A 1 459 ? -13.977 -47.344 -0.427 1 94 459 LYS A C 1
ATOM 3445 O O . LYS A 1 459 ? -14.727 -46.562 0.15 1 94 459 LYS A O 1
ATOM 3450 N N . LEU A 1 460 ? -13.148 -47.031 -1.353 1 95.69 460 LEU A N 1
ATOM 3451 C CA . LEU A 1 460 ? -13.078 -45.656 -1.82 1 95.69 460 LEU A CA 1
ATOM 3452 C C . LEU A 1 460 ? -14.406 -45.219 -2.428 1 95.69 460 LEU A C 1
ATOM 3454 O O . LEU A 1 460 ? -14.914 -44.125 -2.1 1 95.69 460 LEU A O 1
ATOM 3458 N N . LEU A 1 461 ? -14.984 -46 -3.256 1 93.94 461 LEU A N 1
ATOM 3459 C CA . LEU A 1 461 ? -16.234 -45.656 -3.926 1 93.94 461 LEU A CA 1
ATOM 3460 C C . LEU A 1 461 ? -17.391 -45.594 -2.928 1 93.94 461 LEU A C 1
ATOM 3462 O O . LEU A 1 461 ? -18.266 -44.75 -3.047 1 93.94 461 LEU A O 1
ATOM 3466 N N . ALA A 1 462 ? -17.406 -46.5 -1.939 1 92.69 462 ALA A N 1
ATOM 3467 C CA . ALA A 1 462 ? -18.422 -46.469 -0.887 1 92.69 462 ALA A CA 1
ATOM 3468 C C . ALA A 1 462 ? -18.344 -45.156 -0.107 1 92.69 462 ALA A C 1
ATOM 3470 O O . ALA A 1 462 ? -19.375 -44.562 0.232 1 92.69 462 ALA A O 1
ATOM 3471 N N . HIS A 1 463 ? -17.156 -44.75 0.169 1 93.94 463 HIS A N 1
ATOM 3472 C CA . HIS A 1 463 ? -16.938 -43.469 0.85 1 93.94 463 HIS A CA 1
ATOM 3473 C C . HIS A 1 463 ? -17.531 -42.312 0.064 1 93.94 463 HIS A C 1
ATOM 3475 O O . HIS A 1 463 ? -18.188 -41.438 0.639 1 93.94 463 HIS A O 1
ATOM 3481 N N . CYS A 1 464 ? -17.312 -42.312 -1.234 1 93.5 464 CYS A N 1
ATOM 3482 C CA . CYS A 1 464 ? -17.844 -41.25 -2.098 1 93.5 464 CYS A CA 1
ATOM 3483 C C . CYS A 1 464 ? -19.359 -41.312 -2.16 1 93.5 464 CYS A C 1
ATOM 3485 O O . CYS A 1 464 ? -20.031 -40.281 -2.076 1 93.5 464 CYS A O 1
ATOM 3487 N N . ARG A 1 465 ? -19.938 -42.5 -2.211 1 89.19 465 ARG A N 1
ATOM 3488 C CA . ARG A 1 465 ? -21.391 -42.656 -2.342 1 89.19 465 ARG A CA 1
ATOM 3489 C C . ARG A 1 465 ? -22.109 -42.188 -1.09 1 89.19 465 ARG A C 1
ATOM 3491 O O . ARG A 1 465 ? -23.25 -41.719 -1.167 1 89.19 465 ARG A O 1
ATOM 3498 N N . GLU A 1 466 ? -21.438 -42.156 -0.052 1 90 466 GLU A N 1
ATOM 3499 C CA . GLU A 1 466 ? -22.016 -41.719 1.216 1 90 466 GLU A CA 1
ATOM 3500 C C . GLU A 1 466 ? -22.047 -40.219 1.325 1 90 466 GLU A C 1
ATOM 3502 O O . GLU A 1 466 ? -22.844 -39.656 2.08 1 90 466 GLU A O 1
ATOM 3507 N N . ARG A 1 467 ? -21.25 -39.531 0.496 1 87.56 467 ARG A N 1
ATOM 3508 C CA . ARG A 1 467 ? -21 -38.125 0.787 1 87.56 467 ARG A CA 1
ATOM 3509 C C . ARG A 1 467 ? -21.297 -37.25 -0.428 1 87.56 467 ARG A C 1
ATOM 3511 O O . ARG A 1 467 ? -21.359 -36.031 -0.318 1 87.56 467 ARG A O 1
ATOM 3518 N N . LEU A 1 468 ? -21.391 -37.938 -1.547 1 86.75 468 LEU A N 1
ATOM 3519 C CA . LEU A 1 468 ? -21.609 -37.219 -2.795 1 86.75 468 LEU A CA 1
ATOM 3520 C C . LEU A 1 468 ? -22.875 -37.719 -3.482 1 86.75 468 LEU A C 1
ATOM 3522 O O . LEU A 1 468 ? -23.281 -38.875 -3.314 1 86.75 468 LEU A O 1
ATOM 3526 N N . ALA A 1 469 ? -23.516 -36.812 -4.246 1 80.12 469 ALA A N 1
ATOM 3527 C CA . ALA A 1 469 ? -24.578 -37.25 -5.148 1 80.12 469 ALA A CA 1
ATOM 3528 C C . ALA A 1 469 ? -24.062 -38.312 -6.125 1 80.12 469 ALA A C 1
ATOM 3530 O O . ALA A 1 469 ? -22.891 -38.281 -6.504 1 80.12 469 ALA A O 1
ATOM 3531 N N . ARG A 1 470 ? -24.969 -39.219 -6.5 1 81.5 470 ARG A N 1
ATOM 3532 C CA . ARG A 1 470 ? -24.594 -40.375 -7.324 1 81.5 470 ARG A CA 1
ATOM 3533 C C . ARG A 1 470 ? -23.844 -39.938 -8.578 1 81.5 470 ARG A C 1
ATOM 3535 O O . ARG A 1 470 ? -22.844 -40.562 -8.945 1 81.5 470 ARG A O 1
ATOM 3542 N N . PHE A 1 471 ? -24.312 -38.812 -9.203 1 79.31 471 PHE A N 1
ATOM 3543 C CA . PHE A 1 471 ? -23.719 -38.406 -10.461 1 79.31 471 PHE A CA 1
ATOM 3544 C C . PHE A 1 471 ? -22.312 -37.844 -10.234 1 79.31 471 PHE A C 1
ATOM 3546 O O . PHE A 1 471 ? -21.531 -37.719 -11.172 1 79.31 471 PHE A O 1
ATOM 3553 N N . LYS A 1 472 ? -21.906 -37.438 -9 1 85.5 472 LYS A N 1
ATOM 3554 C CA . LYS A 1 472 ? -20.609 -36.906 -8.68 1 85.5 472 LYS A CA 1
ATOM 3555 C C . LYS A 1 472 ? -19.594 -38 -8.359 1 85.5 472 LYS A C 1
ATOM 3557 O O . LYS A 1 472 ? -18.391 -37.781 -8.383 1 85.5 472 LYS A O 1
ATOM 3562 N N . CYS A 1 473 ? -20.125 -39.156 -7.977 1 90.69 473 CYS A N 1
ATOM 3563 C CA . CYS A 1 473 ? -19.25 -40.25 -7.539 1 90.69 473 CYS A CA 1
ATOM 3564 C C . CYS A 1 473 ? -18.438 -40.781 -8.703 1 90.69 473 CYS A C 1
ATOM 3566 O O . CYS A 1 473 ? -18.984 -41.094 -9.758 1 90.69 473 CYS A O 1
ATOM 3568 N N . PRO A 1 474 ? -17.094 -40.875 -8.5 1 94.31 474 PRO A N 1
ATOM 3569 C CA . PRO A 1 474 ? -16.312 -41.531 -9.539 1 94.31 474 PRO A CA 1
ATOM 3570 C C . PRO A 1 474 ? -16.797 -42.938 -9.82 1 94.31 474 PRO A C 1
ATOM 3572 O O . PRO A 1 474 ? -17.281 -43.625 -8.914 1 94.31 474 PRO A O 1
ATOM 3575 N N . GLN A 1 475 ? -16.656 -43.344 -11.039 1 89.88 475 GLN A N 1
ATOM 3576 C CA . GLN A 1 475 ? -17.078 -44.688 -11.406 1 89.88 475 GLN A CA 1
ATOM 3577 C C . GLN A 1 475 ? -15.891 -45.656 -11.398 1 89.88 475 GLN A C 1
ATOM 3579 O O . GLN A 1 475 ? -16.078 -46.875 -11.336 1 89.88 475 GLN A O 1
ATOM 3584 N N . ARG A 1 476 ? -14.719 -45.062 -11.578 1 90.69 476 ARG A N 1
ATOM 3585 C CA . ARG A 1 476 ? -13.492 -45.844 -11.594 1 90.69 476 ARG A CA 1
ATOM 3586 C C . ARG A 1 476 ? -12.406 -45.188 -10.742 1 90.69 476 ARG A C 1
ATOM 3588 O O . ARG A 1 476 ? -12.43 -43.969 -10.531 1 90.69 476 ARG A O 1
ATOM 3595 N N . VAL A 1 477 ? -11.602 -46.125 -10.172 1 94.56 477 VAL A N 1
ATOM 3596 C CA . VAL A 1 477 ? -10.438 -45.656 -9.43 1 94.56 477 VAL A CA 1
ATOM 3597 C C . VAL A 1 477 ? -9.156 -46.188 -10.078 1 94.56 477 VAL A C 1
ATOM 3599 O O . VAL A 1 477 ? -9.086 -47.344 -10.469 1 94.56 477 VAL A O 1
ATOM 3602 N N . SER A 1 478 ? -8.328 -45.312 -10.328 1 93.56 478 SER A N 1
ATOM 3603 C CA . SER A 1 478 ? -6.992 -45.688 -10.781 1 93.56 478 SER A CA 1
ATOM 3604 C C . SER A 1 478 ? -5.941 -45.375 -9.719 1 93.56 478 SER A C 1
ATOM 3606 O O . SER A 1 478 ? -5.676 -44.219 -9.422 1 93.56 478 SER A O 1
ATOM 3608 N N . PHE A 1 479 ? -5.402 -46.406 -9.102 1 94.12 479 PHE A N 1
ATOM 3609 C CA . PHE A 1 479 ? -4.34 -46.219 -8.117 1 94.12 479 PHE A CA 1
ATOM 3610 C C . PHE A 1 479 ? -2.994 -46.031 -8.812 1 94.12 479 PHE A C 1
ATOM 3612 O O . PHE A 1 479 ? -2.613 -46.812 -9.672 1 94.12 479 PHE A O 1
ATOM 3619 N N . VAL A 1 480 ? -2.387 -44.938 -8.461 1 92.56 480 VAL A N 1
ATOM 3620 C CA . VAL A 1 480 ? -1.087 -44.625 -9.047 1 92.56 480 VAL A CA 1
ATOM 3621 C C . VAL A 1 480 ? -0.059 -44.375 -7.941 1 92.56 480 VAL A C 1
ATOM 3623 O O . VAL A 1 480 ? -0.421 -44.219 -6.777 1 92.56 480 VAL A O 1
ATOM 3626 N N . GLU A 1 481 ? 1.188 -44.406 -8.328 1 90.88 481 GLU A N 1
ATOM 3627 C CA . GLU A 1 481 ? 2.248 -44.156 -7.355 1 90.88 481 GLU A CA 1
ATOM 3628 C C . GLU A 1 481 ? 2.299 -42.688 -6.969 1 90.88 481 GLU A C 1
ATOM 3630 O O . GLU A 1 481 ? 2.49 -42.344 -5.797 1 90.88 481 GLU A O 1
ATOM 3635 N N . ALA A 1 482 ? 2.189 -41.875 -7.969 1 90.5 482 ALA A N 1
ATOM 3636 C CA . ALA A 1 482 ? 2.201 -40.406 -7.773 1 90.5 482 ALA A CA 1
ATOM 3637 C C . ALA A 1 482 ? 1.429 -39.719 -8.883 1 90.5 482 ALA A C 1
ATOM 3639 O O . ALA A 1 482 ? 1.358 -40.219 -10.008 1 90.5 482 ALA A O 1
ATOM 3640 N N . LEU A 1 483 ? 0.78 -38.625 -8.516 1 90.44 483 LEU A N 1
ATOM 3641 C CA . LEU A 1 483 ? 0.107 -37.812 -9.531 1 90.44 483 LEU A CA 1
ATOM 3642 C C . LEU A 1 483 ? 1.102 -36.906 -10.258 1 90.44 483 LEU A C 1
ATOM 3644 O O . LEU A 1 483 ? 2.031 -36.375 -9.648 1 90.44 483 LEU A O 1
ATOM 3648 N N . PRO A 1 484 ? 0.9 -36.812 -11.586 1 88.06 484 PRO A N 1
ATOM 3649 C CA . PRO A 1 484 ? 1.77 -35.906 -12.328 1 88.06 484 PRO A CA 1
ATOM 3650 C C . PRO A 1 484 ? 1.583 -34.438 -11.906 1 88.06 484 PRO A C 1
ATOM 3652 O O . PRO A 1 484 ? 0.46 -34 -11.625 1 88.06 484 PRO A O 1
ATOM 3655 N N . ARG A 1 485 ? 2.627 -33.75 -11.805 1 83.62 485 ARG A N 1
ATOM 3656 C CA . ARG A 1 485 ? 2.598 -32.375 -11.367 1 83.62 485 ARG A CA 1
ATOM 3657 C C . ARG A 1 485 ? 3.314 -31.453 -12.359 1 83.62 485 ARG A C 1
ATOM 3659 O O . ARG A 1 485 ? 4.223 -31.891 -13.062 1 83.62 485 ARG A O 1
ATOM 3666 N N . ASN A 1 486 ? 2.822 -30.281 -12.375 1 76 486 ASN A N 1
ATOM 3667 C CA . ASN A 1 486 ? 3.5 -29.281 -13.203 1 76 486 ASN A CA 1
ATOM 3668 C C . ASN A 1 486 ? 4.664 -28.641 -12.461 1 76 486 ASN A C 1
ATOM 3670 O O . ASN A 1 486 ? 5.047 -29.094 -11.383 1 76 486 ASN A O 1
ATOM 3674 N N . ALA A 1 487 ? 5.152 -27.641 -13.023 1 68.5 487 ALA A N 1
ATOM 3675 C CA . ALA A 1 487 ? 6.398 -27.047 -12.539 1 68.5 487 ALA A CA 1
ATOM 3676 C C . ALA A 1 487 ? 6.191 -26.344 -11.203 1 68.5 487 ALA A C 1
ATOM 3678 O O . ALA A 1 487 ? 7.141 -26.172 -10.438 1 68.5 487 ALA A O 1
ATOM 3679 N N . THR A 1 488 ? 4.961 -26 -10.922 1 68.25 488 THR A N 1
ATOM 3680 C CA . THR A 1 488 ? 4.695 -25.312 -9.664 1 68.25 488 THR A CA 1
ATOM 3681 C C . THR A 1 488 ? 4.23 -26.297 -8.594 1 68.25 488 THR A C 1
ATOM 3683 O O . THR A 1 488 ? 3.885 -25.891 -7.48 1 68.25 488 THR A O 1
ATOM 3686 N N . GLY A 1 489 ? 4.25 -27.625 -8.969 1 71.25 489 GLY A N 1
ATOM 3687 C CA . GLY A 1 489 ? 3.873 -28.656 -8 1 71.25 489 GLY A CA 1
ATOM 3688 C C . GLY A 1 489 ? 2.387 -28.953 -8.008 1 71.25 489 GLY A C 1
ATOM 3689 O O . GLY A 1 489 ? 1.913 -29.766 -7.215 1 71.25 489 GLY A O 1
ATOM 3690 N N . LYS A 1 490 ? 1.722 -28.328 -8.938 1 76.25 490 LYS A N 1
ATOM 3691 C CA . LYS A 1 490 ? 0.284 -28.562 -9.008 1 76.25 490 LYS A CA 1
ATOM 3692 C C . LYS A 1 490 ? -0.024 -29.828 -9.82 1 76.25 490 LYS A C 1
ATOM 3694 O O . LYS A 1 490 ? 0.694 -30.141 -10.766 1 76.25 490 LYS A O 1
ATOM 3699 N N . VAL A 1 491 ? -1.036 -30.562 -9.414 1 81.06 491 VAL A N 1
ATOM 3700 C CA . VAL A 1 491 ? -1.475 -31.734 -10.164 1 81.06 491 VAL A CA 1
ATOM 3701 C C . VAL A 1 491 ? -1.822 -31.328 -11.594 1 81.06 491 VAL A C 1
ATOM 3703 O O . VAL A 1 491 ? -2.51 -30.328 -11.82 1 81.06 491 VAL A O 1
ATOM 3706 N N . HIS A 1 492 ? -1.254 -32.062 -12.586 1 84.38 492 HIS A N 1
ATOM 3707 C CA . HIS A 1 492 ? -1.476 -31.781 -14 1 84.38 492 HIS A CA 1
ATOM 3708 C C . HIS A 1 492 ? -2.537 -32.719 -14.586 1 84.38 492 HIS A C 1
ATOM 3710 O O . HIS A 1 492 ? -2.209 -33.719 -15.188 1 84.38 492 HIS A O 1
ATOM 3716 N N . LYS A 1 493 ? -3.82 -32.281 -14.68 1 84.88 493 LYS A N 1
ATOM 3717 C CA . LYS A 1 493 ? -4.953 -33.125 -15.039 1 84.88 493 LYS A CA 1
ATOM 3718 C C . LYS A 1 493 ? -4.922 -33.5 -16.516 1 84.88 493 LYS A C 1
ATOM 3720 O O . LYS A 1 493 ? -5.32 -34.625 -16.891 1 84.88 493 LYS A O 1
ATOM 3725 N N . PRO A 1 494 ? -4.414 -32.656 -17.344 1 78.94 494 PRO A N 1
ATOM 3726 C CA . PRO A 1 494 ? -4.32 -33.062 -18.75 1 78.94 494 PRO A CA 1
ATOM 3727 C C . PRO A 1 494 ? -3.467 -34.312 -18.938 1 78.94 494 PRO A C 1
ATOM 3729 O O . PRO A 1 494 ? -3.84 -35.219 -19.688 1 78.94 494 PRO A O 1
ATOM 3732 N N . THR A 1 495 ? -2.367 -34.344 -18.234 1 84.31 495 THR A N 1
ATOM 3733 C CA . THR A 1 495 ? -1.52 -35.531 -18.297 1 84.31 495 THR A CA 1
ATOM 3734 C C . THR A 1 495 ? -2.252 -36.75 -17.734 1 84.31 495 THR A C 1
ATOM 3736 O O . THR A 1 495 ? -2.123 -37.844 -18.266 1 84.31 495 THR A O 1
ATOM 3739 N N . LEU A 1 496 ? -2.963 -36.531 -16.703 1 86.31 496 LEU A N 1
ATOM 3740 C CA . LEU A 1 496 ? -3.732 -37.594 -16.094 1 86.31 496 LEU A CA 1
ATOM 3741 C C . LEU A 1 496 ? -4.75 -38.156 -17.078 1 86.31 496 LEU A C 1
ATOM 3743 O O . LEU A 1 496 ? -4.914 -39.375 -17.203 1 86.31 496 LEU A O 1
ATOM 3747 N N . ARG A 1 497 ? -5.395 -37.281 -17.781 1 84.44 497 ARG A N 1
ATOM 3748 C CA . ARG A 1 497 ? -6.379 -37.688 -18.781 1 84.44 497 ARG A CA 1
ATOM 3749 C C . ARG A 1 497 ? -5.727 -38.531 -19.875 1 84.44 497 ARG A C 1
ATOM 3751 O O . ARG A 1 497 ? -6.262 -39.562 -20.266 1 84.44 497 ARG A O 1
ATOM 3758 N N . GLU A 1 498 ? -4.566 -38.062 -20.281 1 83.5 498 GLU A N 1
ATOM 3759 C CA . GLU A 1 498 ? -3.844 -38.781 -21.312 1 83.5 498 GLU A CA 1
ATOM 3760 C C . GLU A 1 498 ? -3.426 -40.156 -20.844 1 83.5 498 GLU A C 1
ATOM 3762 O O . GLU A 1 498 ? -3.584 -41.156 -21.562 1 83.5 498 GLU A O 1
ATOM 3767 N N . ARG A 1 499 ? -2.967 -40.25 -19.672 1 82.69 499 ARG A N 1
ATOM 3768 C CA . ARG A 1 499 ? -2.426 -41.5 -19.125 1 82.69 499 ARG A CA 1
ATOM 3769 C C . ARG A 1 499 ? -3.541 -42.5 -18.812 1 82.69 499 ARG A C 1
ATOM 3771 O O . ARG A 1 499 ? -3.395 -43.688 -19.031 1 82.69 499 ARG A O 1
ATOM 3778 N N . ILE A 1 500 ? -4.543 -42 -18.281 1 80.19 500 ILE A N 1
ATOM 3779 C CA . ILE A 1 500 ? -5.566 -42.875 -17.719 1 80.19 500 ILE A CA 1
ATOM 3780 C C . ILE A 1 500 ? -6.605 -43.188 -18.797 1 80.19 500 ILE A C 1
ATOM 3782 O O . ILE A 1 500 ? -7.066 -44.344 -18.891 1 80.19 500 ILE A O 1
ATOM 3786 N N . LEU A 1 501 ? -6.887 -42.219 -19.625 1 74.06 501 LEU A N 1
ATOM 3787 C CA . LEU A 1 501 ? -7.941 -42.438 -20.609 1 74.06 501 LEU A CA 1
ATOM 3788 C C . LEU A 1 501 ? -7.371 -43 -21.906 1 74.06 501 LEU A C 1
ATOM 3790 O O . LEU A 1 501 ? -8.055 -43.75 -22.594 1 74.06 501 LEU A O 1
ATOM 3794 N N . VAL A 1 502 ? -6.219 -42.531 -22.328 1 62.91 502 VAL A N 1
ATOM 3795 C CA . VAL A 1 502 ? -5.645 -43.094 -23.562 1 62.91 502 VAL A CA 1
ATOM 3796 C C . VAL A 1 502 ? -5.176 -44.531 -23.297 1 62.91 502 VAL A C 1
ATOM 3798 O O . VAL A 1 502 ? -5.332 -45.406 -24.156 1 62.91 502 VAL A O 1
ATOM 3801 N N . ARG A 1 503 ? -4.562 -44.812 -22.156 1 55.06 503 ARG A N 1
ATOM 3802 C CA . ARG A 1 503 ? -4.125 -46.156 -21.875 1 55.06 503 ARG A CA 1
ATOM 3803 C C . ARG A 1 503 ? -5.316 -47.125 -21.797 1 55.06 503 ARG A C 1
ATOM 3805 O O . ARG A 1 503 ? -5.211 -48.281 -22.188 1 55.06 503 ARG A O 1
ATOM 3812 N N . GLU A 1 504 ? -6.332 -46.656 -21.297 1 51.66 504 GLU A N 1
ATOM 3813 C CA . GLU A 1 504 ? -7.492 -47.531 -21.234 1 51.66 504 GLU A CA 1
ATOM 3814 C C . GLU A 1 504 ? -8.023 -47.844 -22.625 1 51.66 504 GLU A C 1
ATOM 3816 O O . GLU A 1 504 ? -8.516 -48.969 -22.875 1 51.66 504 GLU A O 1
ATOM 3821 N N . THR A 1 505 ? -7.965 -46.875 -23.5 1 47.78 505 THR A N 1
ATOM 3822 C CA . THR A 1 505 ? -8.398 -47.188 -24.844 1 47.78 505 THR A CA 1
ATOM 3823 C C . THR A 1 505 ? -7.41 -48.156 -25.516 1 47.78 505 THR A C 1
ATOM 3825 O O . THR A 1 505 ? -7.789 -48.906 -26.406 1 47.78 505 THR A O 1
ATOM 3828 N N . ALA A 1 506 ? -6.156 -48.062 -25.266 1 49.84 506 ALA A N 1
ATOM 3829 C CA . ALA A 1 506 ? -5.188 -48.969 -25.875 1 49.84 506 ALA A CA 1
ATOM 3830 C C . ALA A 1 506 ? -5.297 -50.375 -25.297 1 49.84 506 ALA A C 1
ATOM 3832 O O . ALA A 1 506 ? -5.09 -51.375 -26 1 49.84 506 ALA A O 1
ATOM 3833 N N . ASP A 1 507 ? -5.559 -50.438 -24.016 1 45.53 507 ASP A N 1
ATOM 3834 C CA . ASP A 1 507 ? -5.664 -51.781 -23.406 1 45.53 507 ASP A CA 1
ATOM 3835 C C . ASP A 1 507 ? -7.051 -52.375 -23.641 1 45.53 507 ASP A C 1
ATOM 3837 O O . ASP A 1 507 ? -7.262 -53.562 -23.391 1 45.53 507 ASP A O 1
ATOM 3841 N N . ALA A 1 508 ? -7.934 -51.594 -24.203 1 47.09 508 ALA A N 1
ATOM 3842 C CA . ALA A 1 508 ? -9.234 -52.156 -24.562 1 47.09 508 ALA A CA 1
ATOM 3843 C C . ALA A 1 508 ? -9.211 -52.719 -26 1 47.09 508 ALA A C 1
ATOM 3845 O O . ALA A 1 508 ? -8.602 -52.125 -26.891 1 47.09 508 ALA A O 1
ATOM 3846 N N . MET B 1 1 ? -4.301 6.23 -19.078 1 54.47 1 MET B N 1
ATOM 3847 C CA . MET B 1 1 ? -5.418 6.621 -18.219 1 54.47 1 MET B CA 1
ATOM 3848 C C . MET B 1 1 ? -5.246 6.059 -16.812 1 54.47 1 MET B C 1
ATOM 3850 O O . MET B 1 1 ? -4.73 4.953 -16.641 1 54.47 1 MET B O 1
ATOM 3854 N N . SER B 1 2 ? -5.445 6.965 -15.797 1 78.06 2 SER B N 1
ATOM 3855 C CA . SER B 1 2 ? -5.398 6.609 -14.383 1 78.06 2 SER B CA 1
ATOM 3856 C C . SER B 1 2 ? -6.48 5.598 -14.031 1 78.06 2 SER B C 1
ATOM 3858 O O . SER B 1 2 ? -7.43 5.402 -14.789 1 78.06 2 SER B O 1
ATOM 3860 N N . PHE B 1 3 ? -6.238 4.77 -13.164 1 82.31 3 PHE B N 1
ATOM 3861 C CA . PHE B 1 3 ? -7.258 3.76 -12.906 1 82.31 3 PHE B CA 1
ATOM 3862 C C . PHE B 1 3 ? -8.32 4.297 -11.953 1 82.31 3 PHE B C 1
ATOM 3864 O O . PHE B 1 3 ? -8.172 5.387 -11.398 1 82.31 3 PHE B O 1
ATOM 3871 N N . ALA B 1 4 ? -9.367 3.596 -11.945 1 88.44 4 ALA B N 1
ATOM 3872 C CA . ALA B 1 4 ? -10.578 3.916 -11.188 1 88.44 4 ALA B CA 1
ATOM 3873 C C . ALA B 1 4 ? -10.273 4.035 -9.703 1 88.44 4 ALA B C 1
ATOM 3875 O O . ALA B 1 4 ? -9.414 3.326 -9.172 1 88.44 4 ALA B O 1
ATOM 3876 N N . TYR B 1 5 ? -10.93 4.984 -9.078 1 92.69 5 TYR B N 1
ATOM 3877 C CA . TYR B 1 5 ? -10.977 5.016 -7.625 1 92.69 5 TYR B CA 1
ATOM 3878 C C . TYR B 1 5 ? -11.836 3.881 -7.082 1 92.69 5 TYR B C 1
ATOM 3880 O O . TYR B 1 5 ? -12.938 3.633 -7.586 1 92.69 5 TYR B O 1
ATOM 3888 N N . PHE B 1 6 ? -11.32 3.152 -6.059 1 94.12 6 PHE B N 1
ATOM 3889 C CA . PHE B 1 6 ? -12.07 2.1 -5.387 1 94.12 6 PHE B CA 1
ATOM 3890 C C . PHE B 1 6 ? -12.508 2.553 -3.996 1 94.12 6 PHE B C 1
ATOM 3892 O O . PHE B 1 6 ? -11.688 3.045 -3.213 1 94.12 6 PHE B O 1
ATOM 3899 N N . ASP B 1 7 ? -13.82 2.428 -3.754 1 96.88 7 ASP B N 1
ATOM 3900 C CA . ASP B 1 7 ? -14.445 2.855 -2.508 1 96.88 7 ASP B CA 1
ATOM 3901 C C . ASP B 1 7 ? -13.984 1.987 -1.338 1 96.88 7 ASP B C 1
ATOM 3903 O O . ASP B 1 7 ? -14.445 0.853 -1.183 1 96.88 7 ASP B O 1
ATOM 3907 N N . TRP B 1 8 ? -13.18 2.576 -0.483 1 97.06 8 TRP B N 1
ATOM 3908 C CA . TRP B 1 8 ? -12.578 1.854 0.634 1 97.06 8 TRP B CA 1
ATOM 3909 C C . TRP B 1 8 ? -13.641 1.398 1.625 1 97.06 8 TRP B C 1
ATOM 3911 O O . TRP B 1 8 ? -13.578 0.282 2.145 1 97.06 8 TRP B O 1
ATOM 3921 N N . ILE B 1 9 ? -14.578 2.301 1.909 1 98.12 9 ILE B N 1
ATOM 3922 C CA . ILE B 1 9 ? -15.602 2.029 2.916 1 98.12 9 ILE B CA 1
ATOM 3923 C C . ILE B 1 9 ? -16.516 0.902 2.434 1 98.12 9 ILE B C 1
ATOM 3925 O O . ILE B 1 9 ? -16.797 -0.038 3.18 1 98.12 9 ILE B O 1
ATOM 3929 N N . ALA B 1 10 ? -16.938 0.99 1.195 1 97.19 10 ALA B N 1
ATOM 3930 C CA . ALA B 1 10 ? -17.766 -0.072 0.627 1 97.19 10 ALA B CA 1
ATOM 3931 C C . ALA B 1 10 ? -17.016 -1.404 0.624 1 97.19 10 ALA B C 1
ATOM 3933 O O . ALA B 1 10 ? -17.594 -2.447 0.937 1 97.19 10 ALA B O 1
ATOM 3934 N N . HIS B 1 11 ? -15.766 -1.388 0.291 1 96.94 11 HIS B N 1
ATOM 3935 C CA . HIS B 1 11 ? -14.953 -2.596 0.27 1 96.94 11 HIS B CA 1
ATOM 3936 C C . HIS B 1 11 ? -14.906 -3.256 1.644 1 96.94 11 HIS B C 1
ATOM 3938 O O . HIS B 1 11 ? -15.18 -4.449 1.771 1 96.94 11 HIS B O 1
ATOM 3944 N N . HIS B 1 12 ? -14.562 -2.484 2.635 1 97.81 12 HIS B N 1
ATOM 3945 C CA . HIS B 1 12 ? -14.406 -3.064 3.965 1 97.81 12 HIS B CA 1
ATOM 3946 C C . HIS B 1 12 ? -15.75 -3.453 4.559 1 97.81 12 HIS B C 1
ATOM 3948 O O . HIS B 1 12 ? -15.836 -4.395 5.352 1 97.81 12 HIS B O 1
ATOM 3954 N N . ALA B 1 13 ? -16.797 -2.713 4.176 1 97.44 13 ALA B N 1
ATOM 3955 C CA . ALA B 1 13 ? -18.141 -3.137 4.562 1 97.44 13 ALA B CA 1
ATOM 3956 C C . ALA B 1 13 ? -18.469 -4.527 4.02 1 97.44 13 ALA B C 1
ATOM 3958 O O . ALA B 1 13 ? -19.203 -5.285 4.641 1 97.44 13 ALA B O 1
ATOM 3959 N N . GLU B 1 14 ? -17.891 -4.848 2.916 1 94.31 14 GLU B N 1
ATOM 3960 C CA . GLU B 1 14 ? -18.094 -6.152 2.293 1 94.31 14 GLU B CA 1
ATOM 3961 C C . GLU B 1 14 ? -17.203 -7.215 2.928 1 94.31 14 GLU B C 1
ATOM 3963 O O . GLU B 1 14 ? -17.656 -8.32 3.223 1 94.31 14 GLU B O 1
ATOM 3968 N N . VAL B 1 15 ? -15.984 -6.898 3.248 1 95.12 15 VAL B N 1
ATOM 3969 C CA . VAL B 1 15 ? -15.023 -7.949 3.566 1 95.12 15 VAL B CA 1
ATOM 3970 C C . VAL B 1 15 ? -14.891 -8.086 5.082 1 95.12 15 VAL B C 1
ATOM 3972 O O . VAL B 1 15 ? -14.539 -9.156 5.586 1 95.12 15 VAL B O 1
ATOM 3975 N N . ARG B 1 16 ? -15.188 -7.043 5.762 1 95.75 16 ARG B N 1
ATOM 3976 C CA . ARG B 1 16 ? -15.141 -7.059 7.219 1 95.75 16 ARG B CA 1
ATOM 3977 C C . ARG B 1 16 ? -16.203 -6.133 7.812 1 95.75 16 ARG B C 1
ATOM 3979 O O . ARG B 1 16 ? -15.867 -5.164 8.5 1 95.75 16 ARG B O 1
ATOM 3986 N N . PRO B 1 17 ? -17.422 -6.465 7.648 1 96.5 17 PRO B N 1
ATOM 3987 C CA . PRO B 1 17 ? -18.547 -5.566 7.938 1 96.5 17 PRO B CA 1
ATOM 3988 C C . PRO B 1 17 ? -18.625 -5.184 9.414 1 96.5 17 PRO B C 1
ATOM 3990 O O . PRO B 1 17 ? -19 -4.055 9.742 1 96.5 17 PRO B O 1
ATOM 3993 N N . GLU B 1 18 ? -18.219 -6.027 10.32 1 96.44 18 GLU B N 1
ATOM 3994 C CA . GLU B 1 18 ? -18.438 -5.785 11.742 1 96.44 18 GLU B CA 1
ATOM 3995 C C . GLU B 1 18 ? -17.219 -5.121 12.391 1 96.44 18 GLU B C 1
ATOM 3997 O O . GLU B 1 18 ? -17.281 -4.711 13.555 1 96.44 18 GLU B O 1
ATOM 4002 N N . ARG B 1 19 ? -16.156 -5.062 11.625 1 97 19 ARG B N 1
ATOM 4003 C CA . ARG B 1 19 ? -14.992 -4.348 12.148 1 97 19 ARG B CA 1
ATOM 4004 C C . ARG B 1 19 ? -15.32 -2.877 12.383 1 97 19 ARG B C 1
ATOM 4006 O O . ARG B 1 19 ? -16 -2.252 11.57 1 97 19 ARG B O 1
ATOM 4013 N N . ILE B 1 20 ? -14.781 -2.346 13.5 1 98.62 20 ILE B N 1
ATOM 4014 C CA . ILE B 1 20 ? -15.023 -0.945 13.828 1 98.62 20 ILE B CA 1
ATOM 4015 C C . ILE B 1 20 ? -14.133 -0.05 12.969 1 98.62 20 ILE B C 1
ATOM 4017 O O . ILE B 1 20 ? -12.914 -0.22 12.945 1 98.62 20 ILE B O 1
ATOM 4021 N N . ALA B 1 21 ? -14.758 0.856 12.219 1 98.75 21 ALA B N 1
ATOM 4022 C CA . ALA B 1 21 ? -14.023 1.825 11.406 1 98.75 21 ALA B CA 1
ATOM 4023 C C . ALA B 1 21 ? -13.617 3.037 12.234 1 98.75 21 ALA B C 1
ATOM 4025 O O . ALA B 1 21 ? -12.461 3.463 12.195 1 98.75 21 ALA B O 1
ATOM 4026 N N . VAL B 1 22 ? -14.625 3.545 13 1 98.81 22 VAL B N 1
ATOM 4027 C CA . VAL B 1 22 ? -14.375 4.77 13.758 1 98.81 22 VAL B CA 1
ATOM 4028 C C . VAL B 1 22 ? -15.031 4.676 15.133 1 98.81 22 VAL B C 1
ATOM 4030 O O . VAL B 1 22 ? -16.156 4.199 15.258 1 98.81 22 VAL B O 1
ATOM 4033 N N . VAL B 1 23 ? -14.344 5.07 16.141 1 98.62 23 VAL B N 1
ATOM 4034 C CA . VAL B 1 23 ? -14.891 5.297 17.469 1 98.62 23 VAL B CA 1
ATOM 4035 C C . VAL B 1 23 ? -14.922 6.793 17.766 1 98.62 23 VAL B C 1
ATOM 4037 O O . VAL B 1 23 ? -13.883 7.461 17.734 1 98.62 23 VAL B O 1
ATOM 4040 N N . ASP B 1 24 ? -16.047 7.301 17.938 1 97.44 24 ASP B N 1
ATOM 4041 C CA . ASP B 1 24 ? -16.219 8.672 18.406 1 97.44 24 ASP B CA 1
ATOM 4042 C C . ASP B 1 24 ? -16.047 8.742 19.938 1 97.44 24 ASP B C 1
ATOM 4044 O O . ASP B 1 24 ? -16.969 8.391 20.672 1 97.44 24 ASP B O 1
ATOM 4048 N N . LEU B 1 25 ? -14.977 9.32 20.344 1 97.06 25 LEU B N 1
ATOM 4049 C CA . LEU B 1 25 ? -14.648 9.25 21.766 1 97.06 25 LEU B CA 1
ATOM 4050 C C . LEU B 1 25 ? -15.555 10.172 22.578 1 97.06 25 LEU B C 1
ATOM 4052 O O . LEU B 1 25 ? -15.812 9.914 23.75 1 97.06 25 LEU B O 1
ATOM 4056 N N . ALA B 1 26 ? -16 11.242 21.953 1 92.62 26 ALA B N 1
ATOM 4057 C CA . ALA B 1 26 ? -16.875 12.172 22.672 1 92.62 26 ALA B CA 1
ATOM 4058 C C . ALA B 1 26 ? -18.219 11.539 22.969 1 92.62 26 ALA B C 1
ATOM 4060 O O . ALA B 1 26 ? -18.766 11.719 24.062 1 92.62 26 ALA B O 1
ATOM 4061 N N . SER B 1 27 ? -18.766 10.82 22.078 1 93.25 27 SER B N 1
ATOM 4062 C CA . SER B 1 27 ? -20.094 10.219 22.234 1 93.25 27 SER B CA 1
ATOM 4063 C C . SER B 1 27 ? -19.984 8.734 22.562 1 93.25 27 SER B C 1
ATOM 4065 O O . SER B 1 27 ? -21 8.086 22.859 1 93.25 27 SER B O 1
ATOM 4067 N N . SER B 1 28 ? -18.844 8.125 22.406 1 94.31 28 SER B N 1
ATOM 4068 C CA . SER B 1 28 ? -18.578 6.707 22.625 1 94.31 28 SER B CA 1
ATOM 4069 C C . SER B 1 28 ? -19.234 5.848 21.547 1 94.31 28 SER B C 1
ATOM 4071 O O . SER B 1 28 ? -19.359 4.633 21.719 1 94.31 28 SER B O 1
ATOM 4073 N N . ARG B 1 29 ? -19.688 6.52 20.547 1 95.75 29 ARG B N 1
ATOM 4074 C CA . ARG B 1 29 ? -20.25 5.773 19.438 1 95.75 29 ARG B CA 1
ATOM 4075 C C . ARG B 1 29 ? -19.172 4.961 18.719 1 95.75 29 ARG B C 1
ATOM 4077 O O . ARG B 1 29 ? -18.078 5.461 18.453 1 95.75 29 ARG B O 1
ATOM 4084 N N . LYS B 1 30 ? -19.484 3.686 18.484 1 98.12 30 LYS B N 1
ATOM 4085 C CA . LYS B 1 30 ? -18.656 2.807 17.656 1 98.12 30 LYS B CA 1
ATOM 4086 C C . LYS B 1 30 ? -19.328 2.508 16.328 1 98.12 30 LYS B C 1
ATOM 4088 O O . LYS B 1 30 ? -20.422 1.94 16.281 1 98.12 30 LYS B O 1
ATOM 4093 N N . ILE B 1 31 ? -18.688 2.865 15.266 1 98.56 31 ILE B N 1
ATOM 4094 C CA . ILE B 1 31 ? -19.25 2.713 13.938 1 98.56 31 ILE B CA 1
ATOM 4095 C C . ILE B 1 31 ? -18.484 1.653 13.156 1 98.56 31 ILE B C 1
ATOM 4097 O O . ILE B 1 31 ? -17.281 1.825 12.883 1 98.56 31 ILE B O 1
ATOM 4101 N N . SER B 1 32 ? -19.156 0.532 12.805 1 98.75 32 SER B N 1
ATOM 4102 C CA . SER B 1 32 ? -18.531 -0.507 11.992 1 98.75 32 SER B CA 1
ATOM 4103 C C . SER B 1 32 ? -18.438 -0.076 10.531 1 98.75 32 SER B C 1
ATOM 4105 O O . SER B 1 32 ? -19.031 0.919 10.125 1 98.75 32 SER B O 1
ATOM 4107 N N . TYR B 1 33 ? -17.672 -0.759 9.75 1 98.69 33 TYR B N 1
ATOM 4108 C CA . TYR B 1 33 ? -17.594 -0.458 8.328 1 98.69 33 TYR B CA 1
ATOM 4109 C C . TYR B 1 33 ? -18.938 -0.618 7.652 1 98.69 33 TYR B C 1
ATOM 4111 O O . TYR B 1 33 ? -19.312 0.176 6.781 1 98.69 33 TYR B O 1
ATOM 4119 N N . ARG B 1 34 ? -19.719 -1.608 8.031 1 98.25 34 ARG B N 1
ATOM 4120 C CA . ARG B 1 34 ? -21.062 -1.783 7.5 1 98.25 34 ARG B CA 1
ATOM 4121 C C . ARG B 1 34 ? -21.953 -0.575 7.816 1 98.25 34 ARG B C 1
ATOM 4123 O O . ARG B 1 34 ? -22.625 -0.051 6.934 1 98.25 34 ARG B O 1
ATOM 4130 N N . ALA B 1 35 ? -21.922 -0.205 9.094 1 98.44 35 ALA B N 1
ATOM 4131 C CA . ALA B 1 35 ? -22.719 0.943 9.5 1 98.44 35 ALA B CA 1
ATOM 4132 C C . ALA B 1 35 ? -22.281 2.211 8.781 1 98.44 35 ALA B C 1
ATOM 4134 O O . ALA B 1 35 ? -23.109 3.004 8.336 1 98.44 35 ALA B O 1
ATOM 4135 N N . MET B 1 36 ? -21 2.426 8.664 1 98.38 36 MET B N 1
ATOM 4136 C CA . MET B 1 36 ? -20.484 3.602 7.977 1 98.38 36 MET B CA 1
ATOM 4137 C C . MET B 1 36 ? -20.891 3.598 6.508 1 98.38 36 MET B C 1
ATOM 4139 O O . MET B 1 36 ? -21.266 4.637 5.957 1 98.38 36 MET B O 1
ATOM 4143 N N . ASP B 1 37 ? -20.797 2.453 5.914 1 98.19 37 ASP B N 1
ATOM 4144 C CA . ASP B 1 37 ? -21.203 2.311 4.52 1 98.19 37 ASP B CA 1
ATOM 4145 C C . ASP B 1 37 ? -22.641 2.748 4.316 1 98.19 37 ASP B C 1
ATOM 4147 O O . ASP B 1 37 ? -22.953 3.498 3.387 1 98.19 37 ASP B O 1
ATOM 4151 N N . GLU B 1 38 ? -23.5 2.283 5.152 1 97.94 38 GLU B N 1
ATOM 4152 C CA . GLU B 1 38 ? -24.922 2.627 5.074 1 97.94 38 GLU B CA 1
ATOM 4153 C C . GLU B 1 38 ? -25.141 4.125 5.27 1 97.94 38 GLU B C 1
ATOM 4155 O O . GLU B 1 38 ? -25.875 4.754 4.516 1 97.94 38 GLU B O 1
ATOM 4160 N N . ARG B 1 39 ? -24.531 4.656 6.234 1 98.12 39 ARG B N 1
ATOM 4161 C CA . ARG B 1 39 ? -24.688 6.074 6.547 1 98.12 39 ARG B CA 1
ATOM 4162 C C . ARG B 1 39 ? -24.141 6.945 5.422 1 98.12 39 ARG B C 1
ATOM 4164 O O . ARG B 1 39 ? -24.781 7.926 5.023 1 98.12 39 ARG B O 1
ATOM 4171 N N . VAL B 1 40 ? -22.938 6.598 4.91 1 98.38 40 VAL B N 1
ATOM 4172 C CA . VAL B 1 40 ? -22.328 7.328 3.809 1 98.38 40 VAL B CA 1
ATOM 4173 C C . VAL B 1 40 ? -23.234 7.281 2.584 1 98.38 40 VAL B C 1
ATOM 4175 O O . VAL B 1 40 ? -23.391 8.289 1.89 1 98.38 40 VAL B O 1
ATOM 4178 N N . ASP B 1 41 ? -23.828 6.137 2.35 1 98.31 41 ASP B N 1
ATOM 4179 C CA . ASP B 1 41 ? -24.688 5.953 1.19 1 98.31 41 ASP B CA 1
ATOM 4180 C C . ASP B 1 41 ? -25.938 6.82 1.302 1 98.31 41 ASP B C 1
ATOM 4182 O O . ASP B 1 41 ? -26.344 7.473 0.335 1 98.31 41 ASP B O 1
ATOM 4186 N N . ARG B 1 42 ? -26.578 6.805 2.408 1 98.38 42 ARG B N 1
ATOM 4187 C CA . ARG B 1 42 ? -27.766 7.613 2.643 1 98.38 42 ARG B CA 1
ATOM 4188 C C . ARG B 1 42 ? -27.438 9.102 2.6 1 98.38 42 ARG B C 1
ATOM 4190 O O . ARG B 1 42 ? -28.219 9.898 2.086 1 98.38 42 ARG B O 1
ATOM 4197 N N . LEU B 1 43 ? -26.281 9.422 3.148 1 98.56 43 LEU B N 1
ATOM 4198 C CA . LEU B 1 43 ? -25.875 10.82 3.088 1 98.56 43 LEU B CA 1
ATOM 4199 C C . LEU B 1 43 ? -25.641 11.25 1.646 1 98.56 43 LEU B C 1
ATOM 4201 O O . LEU B 1 43 ? -26 12.367 1.262 1 98.56 43 LEU B O 1
ATOM 4205 N N . ALA B 1 44 ? -24.938 10.43 0.876 1 98.62 44 ALA B N 1
ATOM 4206 C CA . ALA B 1 44 ? -24.703 10.742 -0.532 1 98.62 44 ALA B CA 1
ATOM 4207 C C . ALA B 1 44 ? -26.016 10.992 -1.262 1 98.62 44 ALA B C 1
ATOM 4209 O O . ALA B 1 44 ? -26.141 11.938 -2.037 1 98.62 44 ALA B O 1
ATOM 4210 N N . ALA B 1 45 ? -27.016 10.156 -0.98 1 98.44 45 ALA B N 1
ATOM 4211 C CA . ALA B 1 45 ? -28.328 10.32 -1.59 1 98.44 45 ALA B CA 1
ATOM 4212 C C . ALA B 1 45 ? -28.953 11.648 -1.168 1 98.44 45 ALA B C 1
ATOM 4214 O O . ALA B 1 45 ? -29.562 12.344 -1.987 1 98.44 45 ALA B O 1
ATOM 4215 N N . HIS B 1 46 ? -28.844 11.93 0.082 1 98.5 46 HIS B N 1
ATOM 4216 C CA . HIS B 1 46 ? -29.375 13.188 0.579 1 98.5 46 HIS B CA 1
ATOM 4217 C C . HIS B 1 46 ? -28.703 14.383 -0.097 1 98.5 46 HIS B C 1
ATOM 4219 O O . HIS B 1 46 ? -29.375 15.32 -0.527 1 98.5 46 HIS B O 1
ATOM 4225 N N . LEU B 1 47 ? -27.375 14.375 -0.153 1 98.69 47 LEU B N 1
ATOM 4226 C CA . LEU B 1 47 ? -26.625 15.445 -0.798 1 98.69 47 LEU B CA 1
ATOM 4227 C C . LEU B 1 47 ? -27.016 15.57 -2.268 1 98.69 47 LEU B C 1
ATOM 4229 O O . LEU B 1 47 ? -27.156 16.688 -2.785 1 98.69 47 LEU B O 1
ATOM 4233 N N . ALA B 1 48 ? -27.156 14.43 -2.93 1 98.31 48 ALA B N 1
ATOM 4234 C CA . ALA B 1 48 ? -27.609 14.445 -4.32 1 98.31 48 ALA B CA 1
ATOM 4235 C C . ALA B 1 48 ? -28.969 15.125 -4.457 1 98.31 48 ALA B C 1
ATOM 4237 O O . ALA B 1 48 ? -29.203 15.875 -5.41 1 98.31 48 ALA B O 1
ATOM 4238 N N . ALA B 1 49 ? -29.875 14.852 -3.547 1 97.38 49 ALA B N 1
ATOM 4239 C CA . ALA B 1 49 ? -31.203 15.453 -3.561 1 97.38 49 ALA B CA 1
ATOM 4240 C C . ALA B 1 49 ? -31.125 16.969 -3.371 1 97.38 49 ALA B C 1
ATOM 4242 O O . ALA B 1 49 ? -32.031 17.703 -3.789 1 97.38 49 ALA B O 1
ATOM 4243 N N . LEU B 1 50 ? -30.047 17.406 -2.74 1 97.94 50 LEU B N 1
ATOM 4244 C CA . LEU B 1 50 ? -29.828 18.828 -2.559 1 97.94 50 LEU B CA 1
ATOM 4245 C C . LEU B 1 50 ? -29.141 19.438 -3.779 1 97.94 50 LEU B C 1
ATOM 4247 O O . LEU B 1 50 ? -28.797 20.625 -3.777 1 97.94 50 LEU B O 1
ATOM 4251 N N . GLY B 1 51 ? -28.844 18.609 -4.785 1 97.69 51 GLY B N 1
ATOM 4252 C CA . GLY B 1 51 ? -28.281 19.078 -6.039 1 97.69 51 GLY B CA 1
ATOM 4253 C C . GLY B 1 51 ? -26.781 18.891 -6.141 1 97.69 51 GLY B C 1
ATOM 4254 O O . GLY B 1 51 ? -26.156 19.391 -7.074 1 97.69 51 GLY B O 1
ATOM 4255 N N . VAL B 1 52 ? -26.172 18.156 -5.238 1 98.56 52 VAL B N 1
ATOM 4256 C CA . VAL B 1 52 ? -24.734 17.906 -5.273 1 98.56 52 VAL B CA 1
ATOM 4257 C C . VAL B 1 52 ? -24.422 16.828 -6.297 1 98.56 52 VAL B C 1
ATOM 4259 O O . VAL B 1 52 ? -25.031 15.75 -6.273 1 98.56 52 VAL B O 1
ATOM 4262 N N . GLY B 1 53 ? -23.562 17.094 -7.18 1 97.75 53 GLY B N 1
ATOM 4263 C CA . GLY B 1 53 ? -23.062 16.141 -8.164 1 97.75 53 GLY B CA 1
ATOM 4264 C C . GLY B 1 53 ? -21.562 16.266 -8.398 1 97.75 53 GLY B C 1
ATOM 4265 O O . GLY B 1 53 ? -20.859 16.844 -7.578 1 97.75 53 GLY B O 1
ATOM 4266 N N . ARG B 1 54 ? -21.141 15.688 -9.5 1 97.75 54 ARG B N 1
ATOM 4267 C CA . ARG B 1 54 ? -19.719 15.648 -9.82 1 97.75 54 ARG B CA 1
ATOM 4268 C C . ARG B 1 54 ? -19.141 17.047 -9.875 1 97.75 54 ARG B C 1
ATOM 4270 O O . ARG B 1 54 ? -19.672 17.922 -10.555 1 97.75 54 ARG B O 1
ATOM 4277 N N . GLY B 1 55 ? -18.125 17.25 -9.094 1 98.06 55 GLY B N 1
ATOM 4278 C CA . GLY B 1 55 ? -17.406 18.5 -9.141 1 98.06 55 GLY B CA 1
ATOM 4279 C C . GLY B 1 55 ? -17.953 19.547 -8.18 1 98.06 55 GLY B C 1
ATOM 4280 O O . GLY B 1 55 ? -17.281 20.547 -7.895 1 98.06 55 GLY B O 1
ATOM 4281 N N . ASP B 1 56 ? -19.172 19.359 -7.711 1 98.69 56 ASP B N 1
ATOM 4282 C CA . ASP B 1 56 ? -19.719 20.281 -6.715 1 98.69 56 ASP B CA 1
ATOM 4283 C C . ASP B 1 56 ? -18.953 20.172 -5.398 1 98.69 56 ASP B C 1
ATOM 4285 O O . ASP B 1 56 ? -18.406 19.109 -5.074 1 98.69 56 ASP B O 1
ATOM 4289 N N . ARG B 1 57 ? -18.875 21.266 -4.672 1 98.88 57 ARG B N 1
ATOM 4290 C CA . ARG B 1 57 ? -18.172 21.281 -3.395 1 98.88 57 ARG B CA 1
ATOM 4291 C C . ARG B 1 57 ? -19.141 21.156 -2.23 1 98.88 57 ARG B C 1
ATOM 4293 O O . ARG B 1 57 ? -20.234 21.719 -2.266 1 98.88 57 ARG B O 1
ATOM 4300 N N . VAL B 1 58 ? -18.781 20.406 -1.254 1 98.94 58 VAL B N 1
ATOM 4301 C CA . VAL B 1 58 ? -19.438 20.312 0.045 1 98.94 58 VAL B CA 1
ATOM 4302 C C . VAL B 1 58 ? -18.453 20.688 1.151 1 98.94 58 VAL B C 1
ATOM 4304 O O . VAL B 1 58 ? -17.438 20.016 1.353 1 98.94 58 VAL B O 1
ATOM 4307 N N . ALA B 1 59 ? -18.75 21.766 1.848 1 98.88 59 ALA B N 1
ATOM 4308 C CA . ALA B 1 59 ? -17.859 22.25 2.904 1 98.88 59 ALA B CA 1
ATOM 4309 C C . ALA B 1 59 ? -18.297 21.719 4.27 1 98.88 59 ALA B C 1
ATOM 4311 O O . ALA B 1 59 ? -19.484 21.453 4.488 1 98.88 59 ALA B O 1
ATOM 4312 N N . VAL B 1 60 ? -17.375 21.531 5.16 1 98.75 60 VAL B N 1
ATOM 4313 C CA . VAL B 1 60 ? -17.656 21.062 6.516 1 98.75 60 VAL B CA 1
ATOM 4314 C C . VAL B 1 60 ? -16.984 21.984 7.531 1 98.75 60 VAL B C 1
ATOM 4316 O O . VAL B 1 60 ? -15.766 22.172 7.496 1 98.75 60 VAL B O 1
ATOM 4319 N N . LEU B 1 61 ? -17.766 22.609 8.336 1 98.06 61 LEU B N 1
ATOM 4320 C CA . LEU B 1 61 ? -17.328 23.422 9.461 1 98.06 61 LEU B CA 1
ATOM 4321 C C . LEU B 1 61 ? -17.609 22.719 10.781 1 98.06 61 LEU B C 1
ATOM 4323 O O . LEU B 1 61 ? -18.672 22.922 11.391 1 98.06 61 LEU B O 1
ATOM 4327 N N . ALA B 1 62 ? -16.594 21.953 11.227 1 97.38 62 ALA B N 1
ATOM 4328 C CA . ALA B 1 62 ? -16.828 21.141 12.414 1 97.38 62 ALA B CA 1
ATOM 4329 C C . ALA B 1 62 ? -15.508 20.781 13.102 1 97.38 62 ALA B C 1
ATOM 4331 O O . ALA B 1 62 ? -14.469 20.672 12.445 1 97.38 62 ALA B O 1
ATOM 4332 N N . LEU B 1 63 ? -15.547 20.656 14.445 1 94.88 63 LEU B N 1
ATOM 4333 C CA . LEU B 1 63 ? -14.492 19.938 15.133 1 94.88 63 LEU B CA 1
ATOM 4334 C C . LEU B 1 63 ? -14.453 18.469 14.68 1 94.88 63 LEU B C 1
ATOM 4336 O O . LEU B 1 63 ? -15.258 18.062 13.844 1 94.88 63 LEU B O 1
ATOM 4340 N N . ASN B 1 64 ? -13.445 17.703 15.156 1 96.81 64 ASN B N 1
ATOM 4341 C CA . ASN B 1 64 ? -13.375 16.312 14.758 1 96.81 64 ASN B CA 1
ATOM 4342 C C . ASN B 1 64 ? -14.68 15.57 15.055 1 96.81 64 ASN B C 1
ATOM 4344 O O . ASN B 1 64 ? -15.125 15.531 16.203 1 96.81 64 ASN B O 1
ATOM 4348 N N . ALA B 1 65 ? -15.25 15.109 14.055 1 96.5 65 ALA B N 1
ATOM 4349 C CA . ALA B 1 65 ? -16.516 14.398 14.141 1 96.5 65 ALA B CA 1
ATOM 4350 C C . ALA B 1 65 ? -16.609 13.297 13.086 1 96.5 65 ALA B C 1
ATOM 4352 O O . ALA B 1 65 ? -16.047 13.43 12 1 96.5 65 ALA B O 1
ATOM 4353 N N . VAL B 1 66 ? -17.297 12.203 13.43 1 97.38 66 VAL B N 1
ATOM 4354 C CA . VAL B 1 66 ? -17.453 11.094 12.492 1 97.38 66 VAL B CA 1
ATOM 4355 C C . VAL B 1 66 ? -18.188 11.578 11.242 1 97.38 66 VAL B C 1
ATOM 4357 O O . VAL B 1 66 ? -17.906 11.109 10.133 1 97.38 66 VAL B O 1
ATOM 4360 N N . GLU B 1 67 ? -19.094 12.547 11.406 1 98.06 67 GLU B N 1
ATOM 4361 C CA . GLU B 1 67 ? -19.875 13.094 10.305 1 98.06 67 GLU B CA 1
ATOM 4362 C C . GLU B 1 67 ? -18.969 13.711 9.242 1 98.06 67 GLU B C 1
ATOM 4364 O O . GLU B 1 67 ? -19.281 13.672 8.055 1 98.06 67 GLU B O 1
ATOM 4369 N N . THR B 1 68 ? -17.859 14.297 9.719 1 98.31 68 THR B N 1
ATOM 4370 C CA . THR B 1 68 ? -16.906 14.859 8.773 1 98.31 68 THR B CA 1
ATOM 4371 C C . THR B 1 68 ? -16.391 13.789 7.809 1 98.31 68 THR B C 1
ATOM 4373 O O . THR B 1 68 ? -16.328 14.016 6.598 1 98.31 68 THR B O 1
ATOM 4376 N N . LEU B 1 69 ? -16.094 12.609 8.32 1 98.75 69 LEU B N 1
ATOM 4377 C CA . LEU B 1 69 ? -15.633 11.5 7.492 1 98.75 69 LEU B CA 1
ATOM 4378 C C . LEU B 1 69 ? -16.766 10.977 6.609 1 98.75 69 LEU B C 1
ATOM 4380 O O . LEU B 1 69 ? -16.531 10.625 5.449 1 98.75 69 LEU B O 1
ATOM 4384 N N . GLU B 1 70 ? -17.984 10.961 7.145 1 98.69 70 GLU B N 1
ATOM 4385 C CA . GLU B 1 70 ? -19.125 10.547 6.34 1 98.69 70 GLU B CA 1
ATOM 4386 C C . GLU B 1 70 ? -19.328 11.477 5.145 1 98.69 70 GLU B C 1
ATOM 4388 O O . GLU B 1 70 ? -19.578 11.016 4.031 1 98.69 70 GLU B O 1
ATOM 4393 N N . VAL B 1 71 ? -19.156 12.781 5.383 1 98.81 71 VAL B N 1
ATOM 4394 C CA . VAL B 1 71 ? -19.297 13.75 4.301 1 98.81 71 VAL B CA 1
ATOM 4395 C C . VAL B 1 71 ? -18.203 13.531 3.26 1 98.81 71 VAL B C 1
ATOM 4397 O O . VAL B 1 71 ? -18.469 13.562 2.057 1 98.81 71 VAL B O 1
ATOM 4400 N N . GLN B 1 72 ? -17.016 13.359 3.707 1 98.81 72 GLN B N 1
ATOM 4401 C CA . GLN B 1 72 ? -15.914 13.094 2.795 1 98.81 72 GLN B CA 1
ATOM 4402 C C . GLN B 1 72 ? -16.234 11.938 1.86 1 98.81 72 GLN B C 1
ATOM 4404 O O . GLN B 1 72 ? -16.156 12.078 0.638 1 98.81 72 GLN B O 1
ATOM 4409 N N . PHE B 1 73 ? -16.609 10.82 2.408 1 98.75 73 PHE B N 1
ATOM 4410 C CA . PHE B 1 73 ? -16.797 9.617 1.61 1 98.75 73 PHE B CA 1
ATOM 4411 C C . PHE B 1 73 ? -18.078 9.695 0.793 1 98.75 73 PHE B C 1
ATOM 4413 O O . PHE B 1 73 ? -18.172 9.109 -0.286 1 98.75 73 PHE B O 1
ATOM 4420 N N . ALA B 1 74 ? -19.078 10.422 1.307 1 98.81 74 ALA B N 1
ATOM 4421 C CA . ALA B 1 74 ? -20.266 10.68 0.487 1 98.81 74 ALA B CA 1
ATOM 4422 C C . ALA B 1 74 ? -19.906 11.492 -0.752 1 98.81 74 ALA B C 1
ATOM 4424 O O . ALA B 1 74 ? -20.391 11.219 -1.849 1 98.81 74 ALA B O 1
ATOM 4425 N N . CYS B 1 75 ? -19.047 12.484 -0.57 1 98.88 75 CYS B N 1
ATOM 4426 C CA . CYS B 1 75 ? -18.547 13.258 -1.707 1 98.88 75 CYS B CA 1
ATOM 4427 C C . CYS B 1 75 ? -17.844 12.359 -2.713 1 98.88 75 CYS B C 1
ATOM 4429 O O . CYS B 1 75 ? -18.047 12.492 -3.922 1 98.88 75 CYS B O 1
ATOM 4431 N N . PHE B 1 76 ? -17.047 11.461 -2.188 1 98.5 76 PHE B N 1
ATOM 4432 C CA . PHE B 1 76 ? -16.312 10.555 -3.061 1 98.5 76 PHE B CA 1
ATOM 4433 C C . PHE B 1 76 ? -17.266 9.734 -3.918 1 98.5 76 PHE B C 1
ATOM 4435 O O . PHE B 1 76 ? -17.031 9.539 -5.109 1 98.5 76 PHE B O 1
ATOM 4442 N N . ARG B 1 77 ? -18.375 9.32 -3.332 1 98.25 77 ARG B N 1
ATOM 4443 C CA . ARG B 1 77 ? -19.328 8.484 -4.051 1 98.25 77 ARG B CA 1
ATOM 4444 C C . ARG B 1 77 ? -20.094 9.297 -5.098 1 98.25 77 ARG B C 1
ATOM 4446 O O . ARG B 1 77 ? -20.547 8.75 -6.102 1 98.25 77 ARG B O 1
ATOM 4453 N N . LEU B 1 78 ? -20.172 10.578 -4.922 1 98.44 78 LEU B N 1
ATOM 4454 C CA . LEU B 1 78 ? -20.922 11.445 -5.824 1 98.44 78 LEU B CA 1
ATOM 4455 C C . LEU B 1 78 ? -20.016 12.07 -6.867 1 98.44 78 LEU B C 1
ATOM 4457 O O . LEU B 1 78 ? -20.484 12.727 -7.801 1 98.44 78 LEU B O 1
ATOM 4461 N N . GLY B 1 79 ? -18.656 11.836 -6.723 1 98.38 79 GLY B N 1
ATOM 4462 C CA . GLY B 1 79 ? -17.719 12.586 -7.531 1 98.38 79 GLY B CA 1
ATOM 4463 C C . GLY B 1 79 ? -17.641 14.055 -7.148 1 98.38 79 GLY B C 1
ATOM 4464 O O . GLY B 1 79 ? -17.172 14.883 -7.93 1 98.38 79 GLY B O 1
ATOM 4465 N N . ALA B 1 80 ? -18.188 14.375 -5.996 1 98.81 80 ALA B N 1
ATOM 4466 C CA . ALA B 1 80 ? -18.156 15.734 -5.465 1 98.81 80 ALA B CA 1
ATOM 4467 C C . ALA B 1 80 ? -16.828 16 -4.75 1 98.81 80 ALA B C 1
ATOM 4469 O O . ALA B 1 80 ? -15.977 15.117 -4.652 1 98.81 80 ALA B O 1
ATOM 4470 N N . ILE B 1 81 ? -16.641 17.25 -4.387 1 98.94 81 ILE B N 1
ATOM 4471 C CA . ILE B 1 81 ? -15.375 17.672 -3.789 1 98.94 81 ILE B CA 1
ATOM 4472 C C . ILE B 1 81 ? -15.602 18.078 -2.334 1 98.94 81 ILE B C 1
ATOM 4474 O O . ILE B 1 81 ? -16.438 18.938 -2.043 1 98.94 81 ILE B O 1
ATOM 4478 N N . PHE B 1 82 ? -14.922 17.422 -1.402 1 98.88 82 PHE B N 1
ATOM 4479 C CA . PHE B 1 82 ? -14.953 17.672 0.034 1 98.88 82 PHE B CA 1
ATOM 4480 C C . PHE B 1 82 ? -14.086 18.875 0.391 1 98.88 82 PHE B C 1
ATOM 4482 O O . PHE B 1 82 ? -12.93 18.969 -0.024 1 98.88 82 PHE B O 1
ATOM 4489 N N . VAL B 1 83 ? -14.625 19.859 1.175 1 98.81 83 VAL B N 1
ATOM 4490 C CA . VAL B 1 83 ? -13.898 21.062 1.565 1 98.81 83 VAL B CA 1
ATOM 4491 C C . VAL B 1 83 ? -13.969 21.25 3.08 1 98.81 83 VAL B C 1
ATOM 4493 O O . VAL B 1 83 ? -14.883 21.891 3.592 1 98.81 83 VAL B O 1
ATOM 4496 N N . PRO B 1 84 ? -12.977 20.781 3.801 1 98.06 84 PRO B N 1
ATOM 4497 C CA . PRO B 1 84 ? -12.969 21 5.25 1 98.06 84 PRO B CA 1
ATOM 4498 C C . PRO B 1 84 ? -12.523 22.406 5.625 1 98.06 84 PRO B C 1
ATOM 4500 O O . PRO B 1 84 ? -11.602 22.953 5.012 1 98.06 84 PRO B O 1
ATOM 4503 N N . LEU B 1 85 ? -13.195 23 6.59 1 95.94 85 LEU B N 1
ATOM 4504 C CA . LEU B 1 85 ? -12.938 24.375 6.977 1 95.94 85 LEU B CA 1
ATOM 4505 C C . LEU B 1 85 ? -12.328 24.438 8.375 1 95.94 85 LEU B C 1
ATOM 4507 O O . LEU B 1 85 ? -12.727 23.688 9.266 1 95.94 85 LEU B O 1
ATOM 4511 N N . ASN B 1 86 ? -11.352 25.312 8.523 1 89.75 86 ASN B N 1
ATOM 4512 C CA . ASN B 1 86 ? -10.695 25.547 9.805 1 89.75 86 ASN B CA 1
ATOM 4513 C C . ASN B 1 86 ? -11.609 26.266 10.789 1 89.75 86 ASN B C 1
ATOM 4515 O O . ASN B 1 86 ? -11.922 27.438 10.609 1 89.75 86 ASN B O 1
ATOM 4519 N N . VAL B 1 87 ? -11.984 25.656 11.852 1 91 87 VAL B N 1
ATOM 4520 C CA . VAL B 1 87 ? -13 26.156 12.773 1 91 87 VAL B CA 1
ATOM 4521 C C . VAL B 1 87 ? -12.422 27.297 13.609 1 91 87 VAL B C 1
ATOM 4523 O O . VAL B 1 87 ? -13.164 28.031 14.266 1 91 87 VAL B O 1
ATOM 4526 N N . ARG B 1 88 ? -11.117 27.484 13.57 1 81.69 88 ARG B N 1
ATOM 4527 C CA . ARG B 1 88 ? -10.477 28.5 14.391 1 81.69 88 ARG B CA 1
ATOM 4528 C C . ARG B 1 88 ? -10.453 29.844 13.672 1 81.69 88 ARG B C 1
ATOM 4530 O O . ARG B 1 88 ? -10.125 30.875 14.266 1 81.69 88 ARG B O 1
ATOM 4537 N N . LEU B 1 89 ? -10.789 29.875 12.383 1 81.62 89 LEU B N 1
ATOM 4538 C CA . LEU B 1 89 ? -10.828 31.125 11.617 1 81.62 89 LEU B CA 1
ATOM 4539 C C . LEU B 1 89 ? -12.109 31.891 11.898 1 81.62 89 LEU B C 1
ATOM 4541 O O . LEU B 1 89 ? -13.125 31.312 12.273 1 81.62 89 LEU B O 1
ATOM 4545 N N . THR B 1 90 ? -12.055 33.219 11.695 1 83.38 90 THR B N 1
ATOM 4546 C CA . THR B 1 90 ? -13.227 34.062 11.844 1 83.38 90 THR B CA 1
ATOM 4547 C C . THR B 1 90 ? -14.148 33.906 10.641 1 83.38 90 THR B C 1
ATOM 4549 O O . THR B 1 90 ? -13.75 33.406 9.594 1 83.38 90 THR B O 1
ATOM 4552 N N . VAL B 1 91 ? -15.344 34.375 10.773 1 89.56 91 VAL B N 1
ATOM 4553 C CA . VAL B 1 91 ? -16.297 34.375 9.68 1 89.56 91 VAL B CA 1
ATOM 4554 C C . VAL B 1 91 ? -15.75 35.156 8.5 1 89.56 91 VAL B C 1
ATOM 4556 O O . VAL B 1 91 ? -15.93 34.781 7.344 1 89.56 91 VAL B O 1
ATOM 4559 N N . HIS B 1 92 ? -15.047 36.25 8.82 1 85.06 92 HIS B N 1
ATOM 4560 C CA . HIS B 1 92 ? -14.461 37.062 7.781 1 85.06 92 HIS B CA 1
ATOM 4561 C C . HIS B 1 92 ? -13.438 36.281 6.965 1 85.06 92 HIS B C 1
ATOM 4563 O O . HIS B 1 92 ? -13.461 36.312 5.73 1 85.06 92 HIS B O 1
ATOM 4569 N N . GLU B 1 93 ? -12.594 35.625 7.652 1 82.88 93 GLU B N 1
ATOM 4570 C CA . GLU B 1 93 ? -11.578 34.812 6.98 1 82.88 93 GLU B CA 1
ATOM 4571 C C . GLU B 1 93 ? -12.219 33.656 6.219 1 82.88 93 GLU B C 1
ATOM 4573 O O . GLU B 1 93 ? -11.844 33.344 5.078 1 82.88 93 GLU B O 1
ATOM 4578 N N . LEU B 1 94 ? -13.242 33.062 6.82 1 92.12 94 LEU B N 1
ATOM 4579 C CA . LEU B 1 94 ? -13.914 31.922 6.211 1 92.12 94 LEU B CA 1
ATOM 4580 C C . LEU B 1 94 ? -14.75 32.344 5.012 1 92.12 94 LEU B C 1
ATOM 4582 O O . LEU B 1 94 ? -14.938 31.578 4.07 1 92.12 94 LEU B O 1
ATOM 4586 N N . SER B 1 95 ? -15.188 33.594 5.051 1 93.62 95 SER B N 1
ATOM 4587 C CA . SER B 1 95 ? -15.992 34.062 3.938 1 93.62 95 SER B CA 1
ATOM 4588 C C . SER B 1 95 ? -15.188 34.094 2.643 1 93.62 95 SER B C 1
ATOM 4590 O O . SER B 1 95 ? -15.727 33.875 1.562 1 93.62 95 SER B O 1
ATOM 4592 N N . TYR B 1 96 ? -13.977 34.438 2.775 1 90.25 96 TYR B N 1
ATOM 4593 C CA . TYR B 1 96 ? -13.117 34.375 1.601 1 90.25 96 TYR B CA 1
ATOM 4594 C C . TYR B 1 96 ? -13.016 32.969 1.066 1 90.25 96 TYR B C 1
ATOM 4596 O O . TYR B 1 96 ? -13.18 32.719 -0.133 1 90.25 96 TYR B O 1
ATOM 4604 N N . ILE B 1 97 ? -12.742 32 1.93 1 93.94 97 ILE B N 1
ATOM 4605 C CA . ILE B 1 97 ? -12.531 30.594 1.578 1 93.94 97 ILE B CA 1
ATOM 4606 C C . ILE B 1 97 ? -13.82 30.016 1 1 93.94 97 ILE B C 1
ATOM 4608 O O . ILE B 1 97 ? -13.812 29.406 -0.074 1 93.94 97 ILE B O 1
ATOM 4612 N N . VAL B 1 98 ? -14.938 30.25 1.664 1 97.69 98 VAL B N 1
ATOM 4613 C CA . VAL B 1 98 ? -16.234 29.719 1.252 1 97.69 98 VAL B CA 1
ATOM 4614 C C . VAL B 1 98 ? -16.672 30.391 -0.05 1 97.69 98 VAL B C 1
ATOM 4616 O O . VAL B 1 98 ? -17.266 29.734 -0.918 1 97.69 98 VAL B O 1
ATOM 4619 N N . GLY B 1 99 ? -16.359 31.688 -0.12 1 97.25 99 GLY B N 1
ATOM 4620 C CA . GLY B 1 99 ? -16.656 32.375 -1.364 1 97.25 99 GLY B CA 1
ATOM 4621 C C . GLY B 1 99 ? -15.867 31.844 -2.547 1 97.25 99 GLY B C 1
ATOM 4622 O O . GLY B 1 99 ? -16.406 31.719 -3.652 1 97.25 99 GLY B O 1
ATOM 4623 N N . ASP B 1 100 ? -14.625 31.516 -2.305 1 96.19 100 ASP B N 1
ATOM 4624 C CA . ASP B 1 100 ? -13.758 30.984 -3.352 1 96.19 100 ASP B CA 1
ATOM 4625 C C . ASP B 1 100 ? -14.164 29.578 -3.746 1 96.19 100 ASP B C 1
ATOM 4627 O O . ASP B 1 100 ? -14.25 29.25 -4.934 1 96.19 100 ASP B O 1
ATOM 4631 N N . ALA B 1 101 ? -14.5 28.719 -2.768 1 98.06 101 ALA B N 1
ATOM 4632 C CA . ALA B 1 101 ? -14.867 27.328 -3.004 1 98.06 101 ALA B CA 1
ATOM 4633 C C . ALA B 1 101 ? -16.281 27.203 -3.564 1 98.06 101 ALA B C 1
ATOM 4635 O O . ALA B 1 101 ? -16.594 26.266 -4.297 1 98.06 101 ALA B O 1
ATOM 4636 N N . ALA B 1 102 ? -17.125 28.125 -3.133 1 98.44 102 ALA B N 1
ATOM 4637 C CA . ALA B 1 102 ? -18.516 28.188 -3.572 1 98.44 102 ALA B CA 1
ATOM 4638 C C . ALA B 1 102 ? -19.219 26.844 -3.385 1 98.44 102 ALA B C 1
ATOM 4640 O O . ALA B 1 102 ? -19.75 26.297 -4.336 1 98.44 102 ALA B O 1
ATOM 4641 N N . PRO B 1 103 ? -19.328 26.359 -2.172 1 98.75 103 PRO B N 1
ATOM 4642 C CA . PRO B 1 103 ? -19.953 25.047 -1.933 1 98.75 103 PRO B CA 1
ATOM 4643 C C . PRO B 1 103 ? -21.469 25.094 -2.111 1 98.75 103 PRO B C 1
ATOM 4645 O O . PRO B 1 103 ? -22.094 26.125 -1.842 1 98.75 103 PRO B O 1
ATOM 4648 N N . ARG B 1 104 ? -22.016 23.969 -2.531 1 98.69 104 ARG B N 1
ATOM 4649 C CA . ARG B 1 104 ? -23.469 23.812 -2.613 1 98.69 104 ARG B CA 1
ATOM 4650 C C . ARG B 1 104 ? -24.062 23.562 -1.235 1 98.69 104 ARG B C 1
ATOM 4652 O O . ARG B 1 104 ? -25.219 23.938 -0.974 1 98.69 104 ARG B O 1
ATOM 4659 N N . VAL B 1 105 ? -23.328 22.922 -0.411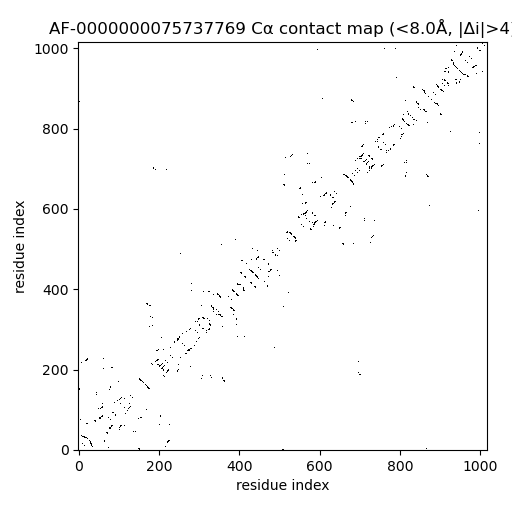 1 98.81 105 VAL B N 1
ATOM 4660 C CA . VAL B 1 105 ? -23.75 22.578 0.942 1 98.81 105 VAL B CA 1
ATOM 4661 C C . VAL B 1 105 ? -22.656 22.953 1.938 1 98.81 105 VAL B C 1
ATOM 4663 O O . VAL B 1 105 ? -21.469 22.734 1.677 1 98.81 105 VAL B O 1
ATOM 4666 N N . LEU B 1 106 ? -23.031 23.594 2.979 1 98.81 106 LEU B N 1
ATOM 4667 C CA . LEU B 1 106 ? -22.188 23.797 4.148 1 98.81 106 LEU B CA 1
ATOM 4668 C C . LEU B 1 106 ? -22.688 22.984 5.332 1 98.81 106 LEU B C 1
ATOM 4670 O O . LEU B 1 106 ? -23.688 23.344 5.953 1 98.81 106 LEU B O 1
ATOM 4674 N N . ALA B 1 107 ? -22.047 21.875 5.598 1 98.75 107 ALA B N 1
ATOM 4675 C CA . ALA B 1 107 ? -22.328 21.078 6.785 1 98.75 107 ALA B CA 1
ATOM 4676 C C . ALA B 1 107 ? -21.594 21.609 8.008 1 98.75 107 ALA B C 1
ATOM 4678 O O . ALA B 1 107 ? -20.484 22.141 7.883 1 98.75 107 ALA B O 1
ATOM 4679 N N . HIS B 1 108 ? -22.203 21.531 9.117 1 98.25 108 HIS B N 1
ATOM 4680 C CA . HIS B 1 108 ? -21.562 22.141 10.273 1 98.25 108 HIS B CA 1
ATOM 4681 C C . HIS B 1 108 ? -22 21.453 11.57 1 98.25 108 HIS B C 1
ATOM 4683 O O . HIS B 1 108 ? -23.078 20.859 11.633 1 98.25 108 HIS B O 1
ATOM 4689 N N . ASP B 1 109 ? -21.109 21.547 12.508 1 95 109 ASP B N 1
ATOM 4690 C CA . ASP B 1 109 ? -21.453 21.188 13.883 1 95 109 ASP B CA 1
ATOM 4691 C C . ASP B 1 109 ? -22.562 22.078 14.43 1 95 109 ASP B C 1
ATOM 4693 O O . ASP B 1 109 ? -22.656 23.266 14.094 1 95 109 ASP B O 1
ATOM 4697 N N . ASP B 1 110 ? -23.344 21.469 15.312 1 90.56 110 ASP B N 1
ATOM 4698 C CA . ASP B 1 110 ? -24.422 22.25 15.93 1 90.56 110 ASP B CA 1
ATOM 4699 C C . ASP B 1 110 ? -23.859 23.438 16.703 1 90.56 110 ASP B C 1
ATOM 4701 O O . ASP B 1 110 ? -24.453 24.516 16.703 1 90.56 110 ASP B O 1
ATOM 4705 N N . GLU B 1 111 ? -22.734 23.234 17.281 1 90.62 111 GLU B N 1
ATOM 4706 C CA . GLU B 1 111 ? -22.109 24.266 18.094 1 90.62 111 GLU B CA 1
ATOM 4707 C C . GLU B 1 111 ? -21.641 25.438 17.234 1 90.62 111 GLU B C 1
ATOM 4709 O O . GLU B 1 111 ? -21.453 26.547 17.734 1 90.62 111 GLU B O 1
ATOM 4714 N N . LEU B 1 112 ? -21.469 25.219 15.953 1 95.19 112 LEU B N 1
ATOM 4715 C CA . LEU B 1 112 ? -20.938 26.25 15.07 1 95.19 112 LEU B CA 1
ATOM 4716 C C . LEU B 1 112 ? -22.031 26.797 14.164 1 95.19 112 LEU B C 1
ATOM 4718 O O . LEU B 1 112 ? -21.734 27.438 13.156 1 95.19 112 LEU B O 1
ATOM 4722 N N . ALA B 1 113 ? -23.266 26.609 14.531 1 96.69 113 ALA B N 1
ATOM 4723 C CA . ALA B 1 113 ? -24.438 27 13.734 1 96.69 113 ALA B CA 1
ATOM 4724 C C . ALA B 1 113 ? -24.453 28.516 13.492 1 96.69 113 ALA B C 1
ATOM 4726 O O . ALA B 1 113 ? -24.734 28.969 12.383 1 96.69 113 ALA B O 1
ATOM 4727 N N . PRO B 1 114 ? -24.156 29.328 14.5 1 96.19 114 PRO B N 1
ATOM 4728 C CA . PRO B 1 114 ? -24.172 30.781 14.234 1 96.19 114 PRO B CA 1
ATOM 4729 C C . PRO B 1 114 ? -23.156 31.172 13.156 1 96.19 114 PRO B C 1
ATOM 4731 O O . PRO B 1 114 ? -23.484 31.969 12.266 1 96.19 114 PRO B O 1
ATOM 4734 N N . MET B 1 115 ? -22.016 30.625 13.242 1 95.25 115 MET B N 1
ATOM 4735 C CA . MET B 1 115 ? -20.984 30.906 12.25 1 95.25 115 MET B CA 1
ATOM 4736 C C . MET B 1 115 ? -21.406 30.422 10.867 1 95.25 115 MET B C 1
ATOM 4738 O O . MET B 1 115 ? -21.219 31.109 9.867 1 95.25 115 MET B O 1
ATOM 4742 N N . ALA B 1 116 ? -22.031 29.266 10.805 1 98.06 116 ALA B N 1
ATOM 4743 C CA . ALA B 1 116 ? -22.484 28.688 9.547 1 98.06 116 ALA B CA 1
ATOM 4744 C C . ALA B 1 116 ? -23.562 29.547 8.898 1 98.06 116 ALA B C 1
ATOM 4746 O O . ALA B 1 116 ? -23.562 29.734 7.68 1 98.06 116 ALA B O 1
ATOM 4747 N N . LYS B 1 117 ? -24.438 30.016 9.703 1 98 117 LYS B N 1
ATOM 4748 C CA . LYS B 1 117 ? -25.516 30.875 9.203 1 98 117 LYS B CA 1
ATOM 4749 C C . LYS B 1 117 ? -24.969 32.188 8.633 1 98 117 LYS B C 1
ATOM 4751 O O . LYS B 1 117 ? -25.438 32.656 7.594 1 98 117 LYS B O 1
ATOM 4756 N N . GLU B 1 118 ? -24.047 32.688 9.344 1 97 118 GLU B N 1
ATOM 4757 C CA . GLU B 1 118 ? -23.406 33.906 8.867 1 97 118 GLU B CA 1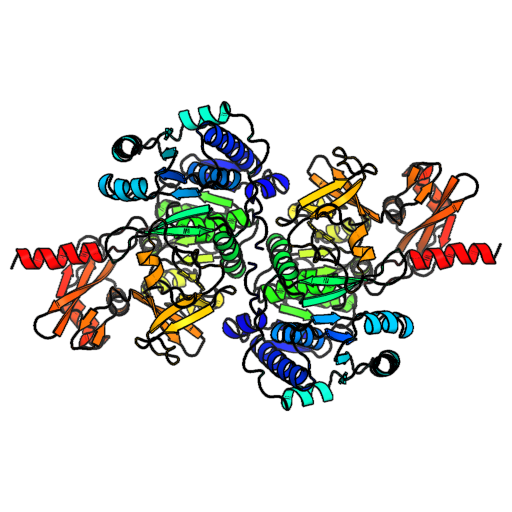
ATOM 4758 C C . GLU B 1 118 ? -22.688 33.688 7.539 1 97 118 GLU B C 1
ATOM 4760 O O . GLU B 1 118 ? -22.75 34.5 6.633 1 97 118 GLU B O 1
ATOM 4765 N N . LEU B 1 119 ? -22.016 32.562 7.441 1 97.12 119 LEU B N 1
ATOM 4766 C CA . LEU B 1 119 ? -21.297 32.219 6.215 1 97.12 119 LEU B CA 1
ATOM 4767 C C . LEU B 1 119 ? -22.266 32 5.059 1 97.12 119 LEU B C 1
ATOM 4769 O O . LEU B 1 119 ? -21.984 32.406 3.928 1 97.12 119 LEU B O 1
ATOM 4773 N N . LYS B 1 120 ? -23.344 31.297 5.391 1 98.06 120 LYS B N 1
ATOM 4774 C CA . LYS B 1 120 ? -24.359 31.094 4.367 1 98.06 120 LYS B CA 1
ATOM 4775 C C . LYS B 1 120 ? -24.828 32.406 3.785 1 98.06 120 LYS B C 1
ATOM 4777 O O . LYS B 1 120 ? -24.953 32.562 2.566 1 98.06 120 LYS B O 1
ATOM 4782 N N . ALA B 1 121 ? -25.078 33.312 4.625 1 97.25 121 ALA B N 1
ATOM 4783 C CA . ALA B 1 121 ? -25.578 34.625 4.188 1 97.25 121 ALA B CA 1
ATOM 4784 C C . ALA B 1 121 ? -24.5 35.375 3.416 1 97.25 121 ALA B C 1
ATOM 4786 O O . ALA B 1 121 ? -24.781 35.938 2.355 1 97.25 121 ALA B O 1
ATOM 4787 N N . ALA B 1 122 ? -23.328 35.406 3.943 1 95.69 122 ALA B N 1
ATOM 4788 C CA . ALA B 1 122 ? -22.219 36.156 3.379 1 95.69 122 ALA B CA 1
ATOM 4789 C C . ALA B 1 122 ? -21.812 35.625 2.01 1 95.69 122 ALA B C 1
ATOM 4791 O O . ALA B 1 122 ? -21.406 36.406 1.13 1 95.69 122 ALA B O 1
ATOM 4792 N N . CYS B 1 123 ? -21.953 34.312 1.813 1 97.69 123 CYS B N 1
ATOM 4793 C CA . CYS B 1 123 ? -21.422 33.688 0.608 1 97.69 123 CYS B CA 1
ATOM 4794 C C . CYS B 1 123 ? -22.531 33.094 -0.24 1 97.69 123 CYS B C 1
ATOM 4796 O O . CYS B 1 123 ? -22.25 32.438 -1.259 1 97.69 123 CYS B O 1
ATOM 4798 N N . SER B 1 124 ? -23.781 33.219 0.162 1 97.75 124 SER B N 1
ATOM 4799 C CA . SER B 1 124 ? -24.938 32.719 -0.558 1 97.75 124 SER B CA 1
ATOM 4800 C C . SER B 1 124 ? -24.859 31.219 -0.763 1 97.75 124 SER B C 1
ATOM 4802 O O . SER B 1 124 ? -25.047 30.719 -1.876 1 97.75 124 SER B O 1
ATOM 4804 N N . VAL B 1 125 ? -24.484 30.484 0.279 1 98.44 125 VAL B N 1
ATOM 4805 C CA . VAL B 1 125 ? -24.469 29.031 0.219 1 98.44 125 VAL B CA 1
ATOM 4806 C C . VAL B 1 125 ? -25.906 28.5 0.169 1 98.44 125 VAL B C 1
ATOM 4808 O O . VAL B 1 125 ? -26.719 28.828 1.034 1 98.44 125 VAL B O 1
ATOM 4811 N N . PRO B 1 126 ? -26.234 27.688 -0.761 1 98.38 126 PRO B N 1
ATOM 4812 C CA . PRO B 1 126 ? -27.625 27.266 -0.97 1 98.38 126 PRO B CA 1
ATOM 4813 C C . PRO B 1 126 ? -28.188 26.484 0.212 1 98.38 126 PRO B C 1
ATOM 4815 O O . PRO B 1 126 ? -29.344 26.688 0.604 1 98.38 126 PRO B O 1
ATOM 4818 N N . HIS B 1 127 ? -27.422 25.562 0.803 1 98.38 127 HIS B N 1
ATOM 4819 C CA . HIS B 1 127 ? -27.969 24.672 1.823 1 98.38 127 HIS B CA 1
ATOM 4820 C C . HIS B 1 127 ? -27.047 24.594 3.037 1 98.38 127 HIS B C 1
ATOM 4822 O O . HIS B 1 127 ? -25.828 24.562 2.893 1 98.38 127 HIS B O 1
ATOM 4828 N N . LEU B 1 128 ? -27.641 24.594 4.195 1 98.19 128 LEU B N 1
ATOM 4829 C CA . LEU B 1 128 ? -26.953 24.203 5.422 1 98.19 128 LEU B CA 1
ATOM 4830 C C . LEU B 1 128 ? -27.344 22.797 5.844 1 98.19 128 LEU B C 1
ATOM 4832 O O . LEU B 1 128 ? -28.484 22.375 5.629 1 98.19 128 LEU B O 1
ATOM 4836 N N . LEU B 1 129 ? -26.406 22.062 6.348 1 98.19 129 LEU B N 1
ATOM 4837 C CA . LEU B 1 129 ? -26.656 20.734 6.926 1 98.19 129 LEU B CA 1
ATOM 4838 C C . LEU B 1 129 ? -26.062 20.641 8.328 1 98.19 129 LEU B C 1
ATOM 4840 O O . LEU B 1 129 ? -24.844 20.516 8.484 1 98.19 129 LEU B O 1
ATOM 4844 N N . ALA B 1 130 ? -26.906 20.688 9.297 1 97.81 130 ALA B N 1
ATOM 4845 C CA . ALA B 1 130 ? -26.453 20.672 10.688 1 97.81 130 ALA B CA 1
ATOM 4846 C C . ALA B 1 130 ? -26.266 19.234 11.172 1 97.81 130 ALA B C 1
ATOM 4848 O O . ALA B 1 130 ? -27.141 18.391 10.984 1 97.81 130 ALA B O 1
ATOM 4849 N N . PHE B 1 131 ? -25.094 18.938 11.75 1 96.94 131 PHE B N 1
ATOM 4850 C CA . PHE B 1 131 ? -24.906 17.641 12.398 1 96.94 131 PHE B CA 1
ATOM 4851 C C . PHE B 1 131 ? -25.844 17.484 13.578 1 96.94 131 PHE B C 1
ATOM 4853 O O . PHE B 1 131 ? -26.438 18.453 14.039 1 96.94 131 PHE B O 1
ATOM 4860 N N . GLY B 1 132 ? -26.062 16.281 14.102 1 94.31 132 GLY B N 1
ATOM 4861 C CA . GLY B 1 132 ? -26.953 16.016 15.203 1 94.31 132 GLY B CA 1
ATOM 4862 C C . GLY B 1 132 ? -28.297 15.469 14.758 1 94.31 132 GLY B C 1
ATOM 4863 O O . GLY B 1 132 ? -28.375 14.633 13.859 1 94.31 132 GLY B O 1
ATOM 4864 N N . ALA B 1 133 ? -29.328 16.016 15.336 1 93.75 133 ALA B N 1
ATOM 4865 C CA . ALA B 1 133 ? -30.656 15.43 15.125 1 93.75 133 ALA B CA 1
ATOM 4866 C C . ALA B 1 133 ? -31.109 15.625 13.688 1 93.75 133 ALA B C 1
ATOM 4868 O O . ALA B 1 133 ? -31.672 14.711 13.078 1 93.75 133 ALA B O 1
ATOM 4869 N N . ALA B 1 134 ? -30.922 16.797 13.164 1 92.69 134 ALA B N 1
ATOM 4870 C CA . ALA B 1 134 ? -31.328 17.078 11.797 1 92.69 134 ALA B CA 1
ATOM 4871 C C . ALA B 1 134 ? -30.578 16.203 10.805 1 92.69 134 ALA B C 1
ATOM 4873 O O . ALA B 1 134 ? -31.141 15.75 9.805 1 92.69 134 ALA B O 1
ATOM 4874 N N . TYR B 1 135 ? -29.359 16.031 11.031 1 96.81 135 TYR B N 1
ATOM 4875 C CA . TYR B 1 135 ? -28.5 15.18 10.219 1 96.81 135 TYR B CA 1
ATOM 4876 C C . TYR B 1 135 ? -29 13.742 10.227 1 96.81 135 TYR B C 1
ATOM 4878 O O . TYR B 1 135 ? -29.172 13.133 9.164 1 96.81 135 TYR B O 1
ATOM 4886 N N . GLU B 1 136 ? -29.281 13.211 11.414 1 96.81 136 GLU B N 1
ATOM 4887 C CA . GLU B 1 136 ? -29.766 11.844 11.562 1 96.81 136 GLU B CA 1
ATOM 4888 C C . GLU B 1 136 ? -31.125 11.664 10.898 1 96.81 136 GLU B C 1
ATOM 4890 O O . GLU B 1 136 ? -31.391 10.617 10.305 1 96.81 136 GLU B O 1
ATOM 4895 N N . ALA B 1 137 ? -31.922 12.703 11.016 1 96.44 137 ALA B N 1
ATOM 4896 C CA . ALA B 1 137 ? -33.25 12.664 10.375 1 96.44 137 ALA B CA 1
ATOM 4897 C C . ALA B 1 137 ? -33.125 12.633 8.859 1 96.44 137 ALA B C 1
ATOM 4899 O O . ALA B 1 137 ? -33.875 11.93 8.18 1 96.44 137 ALA B O 1
ATOM 4900 N N . ALA B 1 138 ? -32.188 13.406 8.383 1 96.56 138 ALA B N 1
ATOM 4901 C CA . ALA B 1 138 ? -31.953 13.422 6.945 1 96.56 138 ALA B CA 1
ATOM 4902 C C . ALA B 1 138 ? -31.5 12.055 6.441 1 96.56 138 ALA B C 1
ATOM 4904 O O . ALA B 1 138 ? -31.969 11.586 5.398 1 96.56 138 ALA B O 1
ATOM 4905 N N . LEU B 1 139 ? -30.578 11.414 7.156 1 97.56 139 LEU B N 1
ATOM 4906 C CA . LEU B 1 139 ? -30.109 10.086 6.777 1 97.56 139 LEU B CA 1
ATOM 4907 C C . LEU B 1 139 ? -31.25 9.078 6.809 1 97.56 139 LEU B C 1
ATOM 4909 O O . LEU B 1 139 ? -31.406 8.289 5.875 1 97.56 139 LEU B O 1
ATOM 4913 N N . ALA B 1 140 ? -32.031 9.141 7.867 1 96.94 140 ALA B N 1
ATOM 4914 C CA . ALA B 1 140 ? -33.094 8.188 8.055 1 96.94 140 ALA B CA 1
ATOM 4915 C C . ALA B 1 140 ? -34.156 8.312 6.945 1 96.94 140 ALA B C 1
ATOM 4917 O O . ALA B 1 140 ? -34.75 7.324 6.547 1 96.94 140 ALA B O 1
ATOM 4918 N N . ALA B 1 141 ? -34.281 9.484 6.422 1 96.69 141 ALA B N 1
ATOM 4919 C CA . ALA B 1 141 ? -35.312 9.766 5.434 1 96.69 141 ALA B CA 1
ATOM 4920 C C . ALA B 1 141 ? -34.812 9.5 4.02 1 96.69 141 ALA B C 1
ATOM 4922 O O . ALA B 1 141 ? -35.594 9.484 3.068 1 96.69 141 ALA B O 1
ATOM 4923 N N . SER B 1 142 ? -33.562 9.312 3.852 1 96.69 142 SER B N 1
ATOM 4924 C CA . SER B 1 142 ? -32.969 9.188 2.521 1 96.69 142 SER B CA 1
ATOM 4925 C C . SER B 1 142 ? -32.875 7.727 2.1 1 96.69 142 SER B C 1
ATOM 4927 O O . SER B 1 142 ? -32.562 6.859 2.918 1 96.69 142 SER B O 1
ATOM 4929 N N . PRO B 1 143 ? -33.188 7.465 0.797 1 94.44 143 PRO B N 1
ATOM 4930 C CA . PRO B 1 143 ? -32.906 6.125 0.273 1 94.44 143 PRO B CA 1
ATOM 4931 C C . PRO B 1 143 ? -31.406 5.855 0.113 1 94.44 143 PRO B C 1
ATOM 4933 O O . PRO B 1 143 ? -30.578 6.742 0.354 1 94.44 143 PRO B O 1
ATOM 4936 N N . ARG B 1 144 ? -31.141 4.691 -0.296 1 91.88 144 ARG B N 1
ATOM 4937 C CA . ARG B 1 144 ? -29.766 4.398 -0.693 1 91.88 144 ARG B CA 1
ATOM 4938 C C . ARG B 1 144 ? -29.453 4.996 -2.061 1 91.88 144 ARG B C 1
ATOM 4940 O O . ARG B 1 144 ? -30.344 5.148 -2.898 1 91.88 144 ARG B O 1
ATOM 4947 N N . LEU B 1 145 ? -28.281 5.59 -2.342 1 90.5 145 LEU B N 1
ATOM 4948 C CA . LEU B 1 145 ? -27.828 6.258 -3.557 1 90.5 145 LEU B CA 1
ATOM 4949 C C . LEU B 1 145 ? -28 5.352 -4.77 1 90.5 145 LEU B C 1
ATOM 4951 O O . LEU B 1 145 ? -28.391 5.812 -5.844 1 90.5 145 LEU B O 1
ATOM 4955 N N . GLY B 1 146 ? -28.078 4.02 -4.785 1 80.69 146 GLY B N 1
ATOM 4956 C CA . GLY B 1 146 ? -28.109 3.088 -5.902 1 80.69 146 GLY B CA 1
ATOM 4957 C C . GLY B 1 146 ? -26.734 2.828 -6.488 1 80.69 146 GLY B C 1
ATOM 4958 O O . GLY B 1 146 ? -26.234 1.705 -6.426 1 80.69 146 GLY B O 1
ATOM 4959 N N . ALA B 1 147 ? -26.125 3.807 -7.312 1 88.31 147 ALA B N 1
ATOM 4960 C CA . ALA B 1 147 ? -24.812 3.633 -7.918 1 88.31 147 ALA B CA 1
ATOM 4961 C C . ALA B 1 147 ? -23.938 4.859 -7.684 1 88.31 147 ALA B C 1
ATOM 4963 O O . ALA B 1 147 ? -24.391 5.996 -7.828 1 88.31 147 ALA B O 1
ATOM 4964 N N . SER B 1 148 ? -22.703 4.57 -7.293 1 93.62 148 SER B N 1
ATOM 4965 C CA . SER B 1 148 ? -21.734 5.648 -7.137 1 93.62 148 SER B CA 1
ATOM 4966 C C . SER B 1 148 ? -21.281 6.195 -8.492 1 93.62 148 SER B C 1
ATOM 4968 O O . SER B 1 148 ? -21.328 5.484 -9.492 1 93.62 148 SER B O 1
ATOM 4970 N N . GLU B 1 149 ? -20.922 7.461 -8.531 1 95.06 149 GLU B N 1
ATOM 4971 C CA . GLU B 1 149 ? -20.328 8.07 -9.719 1 95.06 149 GLU B CA 1
ATOM 4972 C C . GLU B 1 149 ? -18.938 7.504 -9.992 1 95.06 149 GLU B C 1
ATOM 4974 O O . GLU B 1 149 ? -18.094 7.449 -9.102 1 95.06 149 GLU B O 1
ATOM 4979 N N . PRO B 1 150 ? -18.766 7.004 -11.195 1 93.12 150 PRO B N 1
ATOM 4980 C CA . PRO B 1 150 ? -17.422 6.543 -11.508 1 93.12 150 PRO B CA 1
ATOM 4981 C C . PRO B 1 150 ? -16.406 7.684 -11.547 1 93.12 150 PRO B C 1
ATOM 4983 O O . PRO B 1 150 ? -16.594 8.672 -12.258 1 93.12 150 PRO B O 1
ATOM 4986 N N . VAL B 1 151 ? -15.367 7.617 -10.758 1 95.19 151 VAL B N 1
ATOM 4987 C CA . VAL B 1 151 ? -14.273 8.578 -10.75 1 95.19 151 VAL B CA 1
ATOM 4988 C C . VAL B 1 151 ? -12.938 7.848 -10.867 1 95.19 151 VAL B C 1
ATOM 4990 O O . VAL B 1 151 ? -12.875 6.629 -10.688 1 95.19 151 VAL B O 1
ATOM 4993 N N . THR B 1 152 ? -11.922 8.57 -11.32 1 94.44 152 THR B N 1
ATOM 4994 C CA . THR B 1 152 ? -10.578 8.023 -11.445 1 94.44 152 THR B CA 1
ATOM 4995 C C . THR B 1 152 ? -9.641 8.656 -10.43 1 94.44 152 THR B C 1
ATOM 4997 O O . THR B 1 152 ? -10.016 9.602 -9.734 1 94.44 152 THR B O 1
ATOM 5000 N N . LEU B 1 153 ? -8.484 8.219 -10.367 1 95.12 153 LEU B N 1
ATOM 5001 C CA . LEU B 1 153 ? -7.484 8.742 -9.445 1 95.12 153 LEU B CA 1
ATOM 5002 C C . LEU B 1 153 ? -7.117 10.18 -9.789 1 95.12 153 LEU B C 1
ATOM 5004 O O . LEU B 1 153 ? -6.582 10.906 -8.953 1 95.12 153 LEU B O 1
ATOM 5008 N N . ASP B 1 154 ? -7.441 10.664 -10.969 1 94.88 154 ASP B N 1
ATOM 5009 C CA . ASP B 1 154 ? -7.066 12.008 -11.414 1 94.88 154 ASP B CA 1
ATOM 5010 C C . ASP B 1 154 ? -8.094 13.039 -10.969 1 94.88 154 ASP B C 1
ATOM 5012 O O . ASP B 1 154 ? -7.832 14.242 -11.008 1 94.88 154 ASP B O 1
ATOM 5016 N N . ASP B 1 155 ? -9.25 12.547 -10.547 1 97 155 ASP B N 1
ATOM 5017 C CA . ASP B 1 155 ? -10.312 13.469 -10.148 1 97 155 ASP B CA 1
ATOM 5018 C C . ASP B 1 155 ? -10 14.125 -8.812 1 97 155 ASP B C 1
ATOM 5020 O O . ASP B 1 155 ? -9.477 13.477 -7.902 1 97 155 ASP B O 1
ATOM 5024 N N . VAL B 1 156 ? -10.32 15.406 -8.672 1 98.06 156 VAL B N 1
ATOM 5025 C CA . VAL B 1 156 ? -10.148 16.125 -7.418 1 98.06 156 VAL B CA 1
ATOM 5026 C C . VAL B 1 156 ? -11.18 15.656 -6.398 1 98.06 156 VAL B C 1
ATOM 5028 O O . VAL B 1 156 ? -12.375 15.609 -6.695 1 98.06 156 VAL B O 1
ATOM 5031 N N . SER B 1 157 ? -10.734 15.258 -5.23 1 98.12 157 SER B N 1
ATOM 5032 C CA . SER B 1 157 ? -11.625 14.727 -4.207 1 98.12 157 SER B CA 1
ATOM 5033 C C . SER B 1 157 ? -11.758 15.695 -3.033 1 98.12 157 SER B C 1
ATOM 5035 O O . SER B 1 157 ? -12.727 15.625 -2.277 1 98.12 157 SER B O 1
ATOM 5037 N N . THR B 1 158 ? -10.758 16.531 -2.85 1 98.69 158 THR B N 1
ATOM 5038 C CA . THR B 1 158 ? -10.695 17.422 -1.689 1 98.69 158 THR B CA 1
ATOM 5039 C C . THR B 1 158 ? -10.023 18.734 -2.051 1 98.69 158 THR B C 1
ATOM 5041 O O . THR B 1 158 ? -9.086 18.766 -2.846 1 98.69 158 THR B O 1
ATOM 5044 N N . ILE B 1 159 ? -10.547 19.828 -1.597 1 98.5 159 ILE B N 1
ATOM 5045 C CA . ILE B 1 159 ? -9.859 21.109 -1.59 1 98.5 159 ILE B CA 1
ATOM 5046 C C . ILE B 1 159 ? -9.547 21.516 -0.153 1 98.5 159 ILE B C 1
ATOM 5048 O O . ILE B 1 159 ? -10.445 21.641 0.679 1 98.5 159 ILE B O 1
ATOM 5052 N N . MET B 1 160 ? -8.273 21.672 0.142 1 96.38 160 MET B N 1
ATOM 5053 C CA . MET B 1 160 ? -7.836 22.062 1.479 1 96.38 160 MET B CA 1
ATOM 5054 C C . MET B 1 160 ? -7.113 23.406 1.445 1 96.38 160 MET B C 1
ATOM 5056 O O . MET B 1 160 ? -6.078 23.547 0.792 1 96.38 160 MET B O 1
ATOM 5060 N N . TYR B 1 161 ? -7.668 24.359 2.133 1 91.06 161 TYR B N 1
ATOM 5061 C CA . TYR B 1 161 ? -7.102 25.703 2.115 1 91.06 161 TYR B CA 1
ATOM 5062 C C . TYR B 1 161 ? -5.934 25.812 3.088 1 91.06 161 TYR B C 1
ATOM 5064 O O . TYR B 1 161 ? -6.008 25.328 4.215 1 91.06 161 TYR B O 1
ATOM 5072 N N . THR B 1 162 ? -4.816 26.312 2.561 1 82.75 162 THR B N 1
ATOM 5073 C CA . THR B 1 162 ? -3.596 26.484 3.342 1 82.75 162 THR B CA 1
ATOM 5074 C C . THR B 1 162 ? -3.291 27.953 3.564 1 82.75 162 THR B C 1
ATOM 5076 O O . THR B 1 162 ? -3.723 28.812 2.787 1 82.75 162 THR B O 1
ATOM 5079 N N . SER B 1 163 ? -2.611 28.266 4.754 1 66.75 163 SER B N 1
ATOM 5080 C CA . SER B 1 163 ? -2.309 29.641 5.105 1 66.75 163 SER B CA 1
ATOM 5081 C C . SER B 1 163 ? -1.098 30.156 4.336 1 66.75 163 SER B C 1
ATOM 5083 O O . SER B 1 163 ? -0.122 29.438 4.145 1 66.75 163 SER B O 1
ATOM 5085 N N . GLY B 1 164 ? -1.283 30.734 3.094 1 51.66 164 GLY B N 1
ATOM 5086 C CA . GLY B 1 164 ? -0.158 31.219 2.311 1 51.66 164 GLY B CA 1
ATOM 5087 C C . GLY B 1 164 ? 0.574 32.375 2.965 1 51.66 164 GLY B C 1
ATOM 5088 O O . GLY B 1 164 ? 0.023 33.062 3.836 1 51.66 164 GLY B O 1
ATOM 5089 N N . THR B 1 165 ? 1.918 32.312 2.844 1 42.41 165 THR B N 1
ATOM 5090 C CA . THR B 1 165 ? 2.748 33.406 3.314 1 42.41 165 THR B CA 1
ATOM 5091 C C . THR B 1 165 ? 2.305 34.75 2.686 1 42.41 165 THR B C 1
ATOM 5093 O O . THR B 1 165 ? 2.566 35.812 3.23 1 42.41 165 THR B O 1
ATOM 5096 N N . THR B 1 166 ? 1.912 34.562 1.364 1 45.25 166 THR B N 1
ATOM 5097 C CA . THR B 1 166 ? 1.723 35.781 0.604 1 45.25 166 THR B CA 1
ATOM 5098 C C . THR B 1 166 ? 0.344 36.375 0.875 1 45.25 166 THR B C 1
ATOM 5100 O O . THR B 1 166 ? -0.145 37.219 0.1 1 45.25 166 THR B O 1
ATOM 5103 N N . GLY B 1 167 ? -0.421 35.938 1.932 1 59.12 167 GLY B N 1
ATOM 5104 C CA . GLY B 1 167 ? -1.537 36.688 2.496 1 59.12 167 GLY B CA 1
ATOM 5105 C C . GLY B 1 167 ? -2.854 35.938 2.42 1 59.12 167 GLY B C 1
ATOM 5106 O O . GLY B 1 167 ? -3.527 35.75 3.434 1 59.12 167 GLY B O 1
ATOM 5107 N N . LYS B 1 168 ? -3.445 35.594 1.144 1 71.31 168 LYS B N 1
ATOM 5108 C CA . LYS B 1 168 ? -4.758 34.938 1.144 1 71.31 168 LYS B CA 1
ATOM 5109 C C . LYS B 1 168 ? -4.621 33.438 1.069 1 71.31 168 LYS B C 1
ATOM 5111 O O . LYS B 1 168 ? -3.762 32.906 0.355 1 71.31 168 LYS B O 1
ATOM 5116 N N . PRO B 1 169 ? -5.449 32.719 1.801 1 81.81 169 PRO B N 1
ATOM 5117 C CA . PRO B 1 169 ? -5.418 31.266 1.771 1 81.81 169 PRO B CA 1
ATOM 5118 C C . PRO B 1 169 ? -5.652 30.703 0.372 1 81.81 169 PRO B C 1
ATOM 5120 O O . PRO B 1 169 ? -6.418 31.266 -0.409 1 81.81 169 PRO B O 1
ATOM 5123 N N . LYS B 1 170 ? -4.875 29.688 -0.006 1 89.69 170 LYS B N 1
ATOM 5124 C CA . LYS B 1 170 ? -5.031 28.984 -1.279 1 89.69 170 LYS B CA 1
ATOM 5125 C C . LYS B 1 170 ? -5.586 27.578 -1.073 1 89.69 170 LYS B C 1
ATOM 5127 O O . LYS B 1 170 ? -5.195 26.891 -0.134 1 89.69 170 LYS B O 1
ATOM 5132 N N . GLY B 1 171 ? -6.562 27.219 -1.927 1 95.69 171 GLY B N 1
ATOM 5133 C CA . GLY B 1 171 ? -7.129 25.891 -1.871 1 95.69 171 GLY B CA 1
ATOM 5134 C C . GLY B 1 171 ? -6.336 24.859 -2.672 1 95.69 171 GLY B C 1
ATOM 5135 O O . GLY B 1 171 ? -6.504 24.766 -3.889 1 95.69 171 GLY B O 1
ATOM 5136 N N . ALA B 1 172 ? -5.477 24.109 -1.986 1 96.81 172 ALA B N 1
ATOM 5137 C CA . ALA B 1 172 ? -4.762 23.031 -2.664 1 96.81 172 ALA B CA 1
ATOM 5138 C C . ALA B 1 172 ? -5.727 21.922 -3.107 1 96.81 172 ALA B C 1
ATOM 5140 O O . ALA B 1 172 ? -6.516 21.422 -2.307 1 96.81 172 ALA B O 1
ATOM 5141 N N . MET B 1 173 ? -5.699 21.625 -4.379 1 98.31 173 MET B N 1
ATOM 5142 C CA . MET B 1 173 ? -6.512 20.516 -4.879 1 98.31 173 MET B CA 1
ATOM 5143 C C . MET B 1 173 ? -5.848 19.172 -4.586 1 98.31 173 MET B C 1
ATOM 5145 O O . MET B 1 173 ? -4.664 18.984 -4.879 1 98.31 173 MET B O 1
ATOM 5149 N N . ILE B 1 174 ? -6.578 18.328 -3.963 1 98.06 174 ILE B N 1
ATOM 5150 C CA . ILE B 1 174 ? -6.125 16.969 -3.672 1 98.06 174 ILE B CA 1
ATOM 5151 C C . ILE B 1 174 ? -6.941 15.969 -4.484 1 98.06 174 ILE B C 1
ATOM 5153 O O . ILE B 1 174 ? -8.172 15.938 -4.391 1 98.06 174 ILE B O 1
ATOM 5157 N N . THR B 1 175 ? -6.277 15.156 -5.293 1 97.19 175 THR B N 1
ATOM 5158 C CA . THR B 1 175 ? -6.965 14.156 -6.105 1 97.19 175 THR B CA 1
ATOM 5159 C C . THR B 1 175 ? -7.098 12.844 -5.348 1 97.19 175 THR B C 1
ATOM 5161 O O . THR B 1 175 ? -6.457 12.648 -4.312 1 97.19 175 THR B O 1
ATOM 5164 N N . HIS B 1 176 ? -7.98 11.922 -5.871 1 97.38 176 HIS B N 1
ATOM 5165 C CA . HIS B 1 176 ? -8.055 10.578 -5.32 1 97.38 176 HIS B CA 1
ATOM 5166 C C . HIS B 1 176 ? -6.695 9.883 -5.371 1 97.38 176 HIS B C 1
ATOM 5168 O O . HIS B 1 176 ? -6.324 9.164 -4.441 1 97.38 176 HIS B O 1
ATOM 5174 N N . GLY B 1 177 ? -5.973 10.141 -6.469 1 96.19 177 GLY B N 1
ATOM 5175 C CA . GLY B 1 177 ? -4.66 9.539 -6.641 1 96.19 177 GLY B CA 1
ATOM 5176 C C . GLY B 1 177 ? -3.658 9.984 -5.594 1 96.19 177 GLY B C 1
ATOM 5177 O O . GLY B 1 177 ? -2.871 9.18 -5.098 1 96.19 177 GLY B O 1
ATOM 5178 N N . MET B 1 178 ? -3.67 11.211 -5.227 1 96.5 178 MET B N 1
ATOM 5179 C CA . MET B 1 178 ? -2.791 11.75 -4.195 1 96.5 178 MET B CA 1
ATOM 5180 C C . MET B 1 178 ? -3.031 11.055 -2.857 1 96.5 178 MET B C 1
ATOM 5182 O O . MET B 1 178 ? -2.084 10.648 -2.186 1 96.5 178 MET B O 1
ATOM 5186 N N . THR B 1 179 ? -4.301 10.945 -2.525 1 97.19 179 THR B N 1
ATOM 5187 C CA . THR B 1 179 ? -4.656 10.32 -1.259 1 97.19 179 THR B CA 1
ATOM 5188 C C . THR B 1 179 ? -4.273 8.844 -1.26 1 97.19 179 THR B C 1
ATOM 5190 O O . THR B 1 179 ? -3.76 8.328 -0.263 1 97.19 179 THR B O 1
ATOM 5193 N N . PHE B 1 180 ? -4.422 8.195 -2.383 1 96.31 180 PHE B N 1
ATOM 5194 C CA . PHE B 1 180 ? -4.078 6.785 -2.518 1 96.31 180 PHE B CA 1
ATOM 5195 C C . PHE B 1 180 ? -2.574 6.578 -2.371 1 96.31 180 PHE B C 1
ATOM 5197 O O . PHE B 1 180 ? -2.129 5.734 -1.591 1 96.31 180 PHE B O 1
ATOM 5204 N N . ILE B 1 181 ? -1.816 7.328 -3.117 1 96.31 181 ILE B N 1
ATOM 5205 C CA . ILE B 1 181 ? -0.368 7.152 -3.086 1 96.31 181 ILE B CA 1
ATOM 5206 C C . ILE B 1 181 ? 0.16 7.473 -1.69 1 96.31 181 ILE B C 1
ATOM 5208 O O . ILE B 1 181 ? 1.117 6.848 -1.224 1 96.31 181 ILE B O 1
ATOM 5212 N N . ASN B 1 182 ? -0.492 8.422 -1.031 1 97.12 182 ASN B N 1
ATOM 5213 C CA . ASN B 1 182 ? -0.11 8.711 0.347 1 97.12 182 ASN B CA 1
ATOM 5214 C C . ASN B 1 182 ? -0.363 7.516 1.263 1 97.12 182 ASN B C 1
ATOM 5216 O O . ASN B 1 182 ? 0.444 7.223 2.146 1 97.12 182 ASN B O 1
ATOM 5220 N N . ALA B 1 183 ? -1.519 6.863 1.078 1 97.12 183 ALA B N 1
ATOM 5221 C CA . ALA B 1 183 ? -1.813 5.668 1.861 1 97.12 183 ALA B CA 1
ATOM 5222 C C . ALA B 1 183 ? -0.728 4.609 1.679 1 97.12 183 ALA B C 1
ATOM 5224 O O . ALA B 1 183 ? -0.393 3.887 2.619 1 97.12 183 ALA B O 1
ATOM 5225 N N . VAL B 1 184 ? -0.154 4.57 0.506 1 96.25 184 VAL B N 1
ATOM 5226 C CA . VAL B 1 184 ? 0.893 3.596 0.219 1 96.25 184 VAL B CA 1
ATOM 5227 C C . VAL B 1 184 ? 2.223 4.082 0.792 1 96.25 184 VAL B C 1
ATOM 5229 O O . VAL B 1 184 ? 2.881 3.361 1.547 1 96.25 184 VAL B O 1
ATOM 5232 N N . ASN B 1 185 ? 2.6 5.348 0.519 1 96.62 185 ASN B N 1
ATOM 5233 C CA . ASN B 1 185 ? 3.871 5.945 0.915 1 96.62 185 ASN B CA 1
ATOM 5234 C C . ASN B 1 185 ? 4.031 5.965 2.434 1 96.62 185 ASN B C 1
ATOM 5236 O O . ASN B 1 185 ? 5.137 5.781 2.947 1 96.62 185 ASN B O 1
ATOM 5240 N N . LEU B 1 186 ? 2.945 6.211 3.068 1 96.19 186 LEU B N 1
ATOM 5241 C CA . LEU B 1 186 ? 2.996 6.324 4.523 1 96.19 186 LEU B CA 1
ATOM 5242 C C . LEU B 1 186 ? 2.646 4.996 5.184 1 96.19 186 LEU B C 1
ATOM 5244 O O . LEU B 1 186 ? 3.229 4.637 6.211 1 96.19 186 LEU B O 1
ATOM 5248 N N . GLY B 1 187 ? 1.717 4.266 4.605 1 96.12 187 GLY B N 1
ATOM 5249 C CA . GLY B 1 187 ? 1.169 3.07 5.223 1 96.12 187 GLY B CA 1
ATOM 5250 C C . GLY B 1 187 ? 2.199 1.975 5.422 1 96.12 187 GLY B C 1
ATOM 5251 O O . GLY B 1 187 ? 2.275 1.373 6.496 1 96.12 187 GLY B O 1
ATOM 5252 N N . ILE B 1 188 ? 3.068 1.757 4.453 1 94.44 188 ILE B N 1
ATOM 5253 C CA . ILE B 1 188 ? 3.994 0.631 4.496 1 94.44 188 ILE B CA 1
ATOM 5254 C C . ILE B 1 188 ? 5.066 0.887 5.551 1 94.44 188 ILE B C 1
ATOM 5256 O O . ILE B 1 188 ? 5.219 0.107 6.496 1 94.44 188 ILE B O 1
ATOM 5260 N N . PRO B 1 189 ? 5.707 2.035 5.531 1 93.75 189 PRO B N 1
ATOM 5261 C CA . PRO B 1 189 ? 6.746 2.25 6.543 1 93.75 189 PRO B CA 1
ATOM 5262 C C . PRO B 1 189 ? 6.172 2.463 7.941 1 93.75 189 PRO B C 1
ATOM 5264 O O . PRO B 1 189 ? 6.863 2.236 8.938 1 93.75 189 PRO B O 1
ATOM 5267 N N . ALA B 1 190 ? 4.91 2.854 7.996 1 96.25 190 ALA B N 1
ATOM 5268 C CA . ALA B 1 190 ? 4.285 3.07 9.297 1 96.25 190 ALA B CA 1
ATOM 5269 C C . ALA B 1 190 ? 3.572 1.811 9.781 1 96.25 190 ALA B C 1
ATOM 5271 O O . ALA B 1 190 ? 2.895 1.829 10.812 1 96.25 190 ALA B O 1
ATOM 5272 N N . PHE B 1 191 ? 3.611 0.73 9.055 1 96.44 191 PHE B N 1
ATOM 5273 C CA . PHE B 1 191 ? 3.078 -0.572 9.438 1 96.44 191 PHE B CA 1
ATOM 5274 C C . PHE B 1 191 ? 1.56 -0.521 9.555 1 96.44 191 PHE B C 1
ATOM 5276 O O . PHE B 1 191 ? 0.98 -1.146 10.445 1 96.44 191 PHE B O 1
ATOM 5283 N N . ILE B 1 192 ? 0.917 0.266 8.727 1 97.5 192 ILE B N 1
ATOM 5284 C CA . ILE B 1 192 ? -0.537 0.379 8.773 1 97.5 192 ILE B CA 1
ATOM 5285 C C . ILE B 1 192 ? -1.172 -0.841 8.109 1 97.5 192 ILE B C 1
ATOM 5287 O O . ILE B 1 192 ? -0.764 -1.244 7.02 1 97.5 192 ILE B O 1
ATOM 5291 N N . SER B 1 193 ? -2.09 -1.461 8.781 1 96.31 193 SER B N 1
ATOM 5292 C CA . SER B 1 193 ? -2.842 -2.623 8.32 1 96.31 193 SER B CA 1
ATOM 5293 C C . SER B 1 193 ? -4.254 -2.633 8.898 1 96.31 193 SER B C 1
ATOM 5295 O O . SER B 1 193 ? -4.68 -1.661 9.523 1 96.31 193 SER B O 1
ATOM 5297 N N . GLN B 1 194 ? -4.973 -3.688 8.633 1 95.94 194 GLN B N 1
ATOM 5298 C CA . GLN B 1 194 ? -6.336 -3.822 9.148 1 95.94 194 GLN B CA 1
ATOM 5299 C C . GLN B 1 194 ? -6.34 -3.998 10.664 1 95.94 194 GLN B C 1
ATOM 5301 O O . GLN B 1 194 ? -7.387 -3.891 11.305 1 95.94 194 GLN B O 1
ATOM 5306 N N . ARG B 1 195 ? -5.176 -4.199 11.25 1 96.19 195 ARG B N 1
ATOM 5307 C CA . ARG B 1 195 ? -5.074 -4.363 12.695 1 96.19 195 ARG B CA 1
ATOM 5308 C C . ARG B 1 195 ? -4.734 -3.039 13.375 1 96.19 195 ARG B C 1
ATOM 5310 O O . ARG B 1 195 ? -4.734 -2.949 14.609 1 96.19 195 ARG B O 1
ATOM 5317 N N . THR B 1 196 ? -4.5 -2.041 12.609 1 98.25 196 THR B N 1
ATOM 5318 C CA . THR B 1 196 ? -4.098 -0.748 13.148 1 98.25 196 THR B CA 1
ATOM 5319 C C . THR B 1 196 ? -5.254 -0.097 13.906 1 98.25 196 THR B C 1
ATOM 5321 O O . THR B 1 196 ? -6.391 -0.095 13.43 1 98.25 196 THR B O 1
ATOM 5324 N N . VAL B 1 197 ? -4.98 0.318 15.109 1 98.81 197 VAL B N 1
ATOM 5325 C CA . VAL B 1 197 ? -5.84 1.196 15.898 1 98.81 197 VAL B CA 1
ATOM 5326 C C . VAL B 1 197 ? -5.148 2.539 16.109 1 98.81 197 VAL B C 1
ATOM 5328 O O . VAL B 1 197 ? -4.137 2.617 16.812 1 98.81 197 VAL B O 1
ATOM 5331 N N . PHE B 1 198 ? -5.723 3.607 15.539 1 98.81 198 PHE B N 1
ATOM 5332 C CA . PHE B 1 198 ? -5.105 4.926 15.492 1 98.81 198 PHE B CA 1
ATOM 5333 C C . PHE B 1 198 ? -5.902 5.93 16.312 1 98.81 198 PHE B C 1
ATOM 5335 O O . PHE B 1 198 ? -7.133 5.984 16.219 1 98.81 198 PHE B O 1
ATOM 5342 N N . LEU B 1 199 ? -5.234 6.707 17.141 1 98.81 199 LEU B N 1
ATOM 5343 C CA . LEU B 1 199 ? -5.863 7.816 17.844 1 98.81 199 LEU B CA 1
ATOM 5344 C C . LEU B 1 199 ? -5.641 9.133 17.109 1 98.81 199 LEU B C 1
ATOM 5346 O O . LEU B 1 199 ? -4.52 9.641 17.062 1 98.81 199 LEU B O 1
ATOM 5350 N N . CYS B 1 200 ? -6.695 9.648 16.562 1 98.44 200 CYS B N 1
ATOM 5351 C CA . CYS B 1 200 ? -6.645 10.922 15.852 1 98.44 200 CYS B CA 1
ATOM 5352 C C . CYS B 1 200 ? -6.945 12.078 16.797 1 98.44 200 CYS B C 1
ATOM 5354 O O . CYS B 1 200 ? -8.086 12.25 17.234 1 98.44 200 CYS B O 1
ATOM 5356 N N . VAL B 1 201 ? -5.926 12.906 17.016 1 96.94 201 VAL B N 1
ATOM 5357 C CA . VAL B 1 201 ? -6.109 14.039 17.922 1 96.94 201 VAL B CA 1
ATOM 5358 C C . VAL B 1 201 ? -5.973 15.352 17.141 1 96.94 201 VAL B C 1
ATOM 5360 O O . VAL B 1 201 ? -6.344 16.422 17.641 1 96.94 201 VAL B O 1
ATOM 5363 N N . LEU B 1 202 ? -5.418 15.305 15.914 1 94 202 LEU B N 1
ATOM 5364 C CA . LEU B 1 202 ? -5.27 16.484 15.086 1 94 202 LEU B CA 1
ATOM 5365 C C . LEU B 1 202 ? -6.551 16.766 14.297 1 94 202 LEU B C 1
ATOM 5367 O O . LEU B 1 202 ? -7.32 15.844 14.023 1 94 202 LEU B O 1
ATOM 5371 N N . PRO B 1 203 ? -6.762 18.016 13.969 1 92.69 203 PRO B N 1
ATOM 5372 C CA . PRO B 1 203 ? -8.016 18.359 13.289 1 92.69 203 PRO B CA 1
ATOM 5373 C C . PRO B 1 203 ? -8.148 17.688 11.922 1 92.69 203 PRO B C 1
ATOM 5375 O O . PRO B 1 203 ? -7.207 17.719 11.125 1 92.69 203 PRO B O 1
ATOM 5378 N N . LEU B 1 204 ? -9.344 17.219 11.617 1 96.75 204 LEU B N 1
ATOM 5379 C CA . LEU B 1 204 ? -9.648 16.578 10.352 1 96.75 204 LEU B CA 1
ATOM 5380 C C . LEU B 1 204 ? -9.688 17.594 9.219 1 96.75 204 LEU B C 1
ATOM 5382 O O . LEU B 1 204 ? -9.625 17.219 8.039 1 96.75 204 LEU B O 1
ATOM 5386 N N . PHE B 1 205 ? -9.805 18.859 9.547 1 93.12 205 PHE B N 1
ATOM 5387 C CA . PHE B 1 205 ? -9.875 19.859 8.484 1 93.12 205 PHE B CA 1
ATOM 5388 C C . PHE B 1 205 ? -8.484 20.203 7.969 1 93.12 205 PHE B C 1
ATOM 5390 O O . PHE B 1 205 ? -8.344 21.016 7.051 1 93.12 205 PHE B O 1
ATOM 5397 N N . HIS B 1 206 ? -7.449 19.578 8.578 1 90.94 206 HIS B N 1
ATOM 5398 C CA . HIS B 1 206 ? -6.062 19.688 8.141 1 90.94 206 HIS B CA 1
ATOM 5399 C C . HIS B 1 206 ? -5.531 18.328 7.66 1 90.94 206 HIS B C 1
ATOM 5401 O O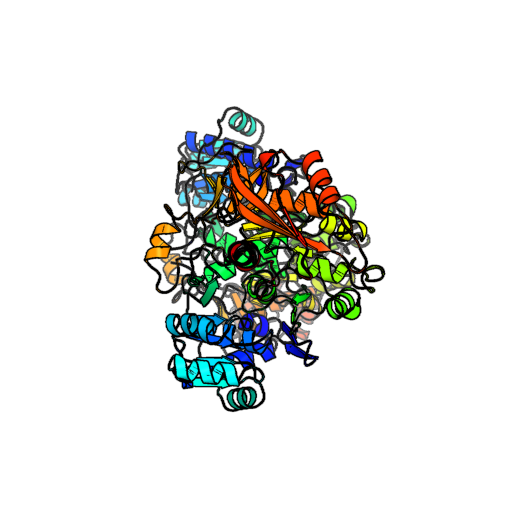 . HIS B 1 206 ? -5.93 17.281 8.18 1 90.94 206 HIS B O 1
ATOM 5407 N N . THR B 1 207 ? -4.578 18.406 6.707 1 94.88 207 THR B N 1
ATOM 5408 C CA . THR B 1 207 ? -4.055 17.188 6.102 1 94.88 207 THR B CA 1
ATOM 5409 C C . THR B 1 207 ? -3.369 16.312 7.145 1 94.88 207 THR B C 1
ATOM 5411 O O . THR B 1 207 ? -3.387 15.086 7.043 1 94.88 207 THR B O 1
ATOM 5414 N N . GLY B 1 208 ? -2.797 16.922 8.203 1 92.56 208 GLY B N 1
ATOM 5415 C CA . GLY B 1 208 ? -2.166 16.156 9.266 1 92.56 208 GLY B CA 1
ATOM 5416 C C . GLY B 1 208 ? -3.121 15.211 9.969 1 92.56 208 GLY B C 1
ATOM 5417 O O . GLY B 1 208 ? -2.76 14.07 10.273 1 92.56 208 GLY B O 1
ATOM 5418 N N . GLY B 1 209 ? -4.309 15.711 10.242 1 95.19 209 GLY B N 1
ATOM 5419 C CA . GLY B 1 209 ? -5.316 14.883 10.875 1 95.19 209 GLY B CA 1
ATOM 5420 C C . GLY B 1 209 ? -6.023 13.953 9.914 1 95.19 209 GLY B C 1
ATOM 5421 O O . GLY B 1 209 ? -6.297 12.797 10.242 1 95.19 209 GLY B O 1
ATOM 5422 N N . LEU B 1 210 ? -6.246 14.391 8.742 1 97.44 210 LEU B N 1
ATOM 5423 C CA . LEU B 1 210 ? -7.098 13.68 7.789 1 97.44 210 LEU B CA 1
ATOM 5424 C C . LEU B 1 210 ? -6.301 12.633 7.02 1 97.44 210 LEU B C 1
ATOM 5426 O O . LEU B 1 210 ? -6.699 11.477 6.949 1 97.44 210 LEU B O 1
ATOM 5430 N N . ASN B 1 211 ? -5.086 13.016 6.488 1 96.81 211 ASN B N 1
ATOM 5431 C CA . ASN B 1 211 ? -4.434 12.172 5.492 1 96.81 211 ASN B CA 1
ATOM 5432 C C . ASN B 1 211 ? -3.162 11.531 6.043 1 96.81 211 ASN B C 1
ATOM 5434 O O . ASN B 1 211 ? -2.631 10.594 5.457 1 96.81 211 ASN B O 1
ATOM 5438 N N . CYS B 1 212 ? -2.621 11.992 7.133 1 93.75 212 CYS B N 1
ATOM 5439 C CA . CYS B 1 212 ? -1.437 11.297 7.629 1 93.75 212 CYS B CA 1
ATOM 5440 C C . CYS B 1 212 ? -1.771 9.859 8.023 1 93.75 212 CYS B C 1
ATOM 5442 O O . CYS B 1 212 ? -1.312 8.914 7.375 1 93.75 212 CYS B O 1
ATOM 5444 N N . TYR B 1 213 ? -2.863 9.852 9.039 1 95.12 213 TYR B N 1
ATOM 5445 C CA . TYR B 1 213 ? -3.055 8.43 9.312 1 95.12 213 TYR B CA 1
ATOM 5446 C C . TYR B 1 213 ? -4.523 8.047 9.195 1 95.12 213 TYR B C 1
ATOM 5448 O O . TYR B 1 213 ? -4.852 6.875 9.008 1 95.12 213 TYR B O 1
ATOM 5456 N N . THR B 1 214 ? -5.457 9.023 9.312 1 98.44 214 THR B N 1
ATOM 5457 C CA . THR B 1 214 ? -6.863 8.633 9.352 1 98.44 214 THR B CA 1
ATOM 5458 C C . THR B 1 214 ? -7.266 7.934 8.055 1 98.44 214 THR B C 1
ATOM 5460 O O . THR B 1 214 ? -7.727 6.793 8.07 1 98.44 214 THR B O 1
ATOM 5463 N N . ASN B 1 215 ? -7.012 8.586 6.953 1 98.56 215 ASN B N 1
ATOM 5464 C CA . ASN B 1 215 ? -7.395 7.992 5.676 1 98.56 215 ASN B CA 1
ATOM 5465 C C . ASN B 1 215 ? -6.562 6.75 5.363 1 98.56 215 ASN B C 1
ATOM 5467 O O . ASN B 1 215 ? -7.098 5.734 4.922 1 98.56 215 ASN B O 1
ATOM 5471 N N . PRO B 1 216 ? -5.242 6.766 5.609 1 98.44 216 PRO B N 1
ATOM 5472 C CA . PRO B 1 216 ? -4.473 5.535 5.402 1 98.44 216 PRO B CA 1
ATOM 5473 C C . PRO B 1 216 ? -5 4.363 6.234 1 98.44 216 PRO B C 1
ATOM 5475 O O . PRO B 1 216 ? -5.039 3.23 5.75 1 98.44 216 PRO B O 1
ATOM 5478 N N . VAL B 1 217 ? -5.414 4.59 7.48 1 98.69 217 VAL B N 1
ATOM 5479 C CA . VAL B 1 217 ? -5.934 3.545 8.352 1 98.69 217 VAL B CA 1
ATOM 5480 C C . VAL B 1 217 ? -7.262 3.027 7.809 1 98.69 217 VAL B C 1
ATOM 5482 O O . VAL B 1 217 ? -7.496 1.817 7.773 1 98.69 217 VAL B O 1
ATOM 5485 N N . LEU B 1 218 ? -8.109 3.941 7.324 1 98.75 218 LEU B N 1
ATOM 5486 C CA . LEU B 1 218 ? -9.391 3.531 6.754 1 98.75 218 LEU B CA 1
ATOM 5487 C C . LEU B 1 218 ? -9.188 2.803 5.43 1 98.75 218 LEU B C 1
ATOM 5489 O O . LEU B 1 218 ? -9.914 1.856 5.117 1 98.75 218 LEU B O 1
ATOM 5493 N N . HIS B 1 219 ? -8.156 3.236 4.68 1 98.44 219 HIS B N 1
ATOM 5494 C CA . HIS B 1 219 ? -7.801 2.535 3.453 1 98.44 219 HIS B CA 1
ATOM 5495 C C . HIS B 1 219 ? -7.438 1.081 3.734 1 98.44 219 HIS B C 1
ATOM 5497 O O . HIS B 1 219 ? -7.82 0.183 2.982 1 98.44 219 HIS B O 1
ATOM 5503 N N . ALA B 1 220 ? -6.781 0.849 4.828 1 97.94 220 ALA B N 1
ATOM 5504 C CA . ALA B 1 220 ? -6.27 -0.477 5.16 1 97.94 220 ALA B CA 1
ATOM 5505 C C . ALA B 1 220 ? -7.324 -1.306 5.891 1 97.94 220 ALA B C 1
ATOM 5507 O O . ALA B 1 220 ? -7.145 -2.51 6.09 1 97.94 220 ALA B O 1
ATOM 5508 N N . GLY B 1 221 ? -8.414 -0.656 6.344 1 98 221 GLY B N 1
ATOM 5509 C CA . GLY B 1 221 ? -9.461 -1.373 7.051 1 98 221 GLY B CA 1
ATOM 5510 C C . GLY B 1 221 ? -9.266 -1.387 8.555 1 98 221 GLY B C 1
ATOM 5511 O O . GLY B 1 221 ? -9.828 -2.236 9.25 1 98 221 GLY B O 1
ATOM 5512 N N . GLY B 1 222 ? -8.414 -0.499 9.047 1 98.38 222 GLY B N 1
ATOM 5513 C CA . GLY B 1 222 ? -8.18 -0.395 10.477 1 98.38 222 GLY B CA 1
ATOM 5514 C C . GLY B 1 222 ? -9.227 0.441 11.188 1 98.38 222 GLY B C 1
ATOM 5515 O O . GLY B 1 222 ? -10.328 0.641 10.672 1 98.38 222 GLY B O 1
ATOM 5516 N N . THR B 1 223 ? -8.891 0.853 12.445 1 98.81 223 THR B N 1
ATOM 5517 C CA . THR B 1 223 ? -9.812 1.593 13.297 1 98.81 223 THR B CA 1
ATOM 5518 C C . THR B 1 223 ? -9.211 2.936 13.703 1 98.81 223 THR B C 1
ATOM 5520 O O . THR B 1 223 ? -8.047 3.01 14.094 1 98.81 223 THR B O 1
ATOM 5523 N N . THR B 1 224 ? -10.008 3.949 13.578 1 98.81 224 THR B N 1
ATOM 5524 C CA . THR B 1 224 ? -9.594 5.27 14.047 1 98.81 224 THR B CA 1
ATOM 5525 C C . THR B 1 224 ? -10.422 5.699 15.25 1 98.81 224 THR B C 1
ATOM 5527 O O . THR B 1 224 ? -11.648 5.691 15.203 1 98.81 224 THR B O 1
ATOM 5530 N N . LEU B 1 225 ? -9.766 5.992 16.375 1 98.88 225 LEU B N 1
ATOM 5531 C CA . LEU B 1 225 ? -10.383 6.676 17.5 1 98.88 225 LEU B CA 1
ATOM 5532 C C . LEU B 1 225 ? -10.312 8.188 17.328 1 98.88 225 LEU B C 1
ATOM 5534 O O . LEU B 1 225 ? -9.227 8.758 17.219 1 98.88 225 LEU B O 1
ATOM 5538 N N . LEU B 1 226 ? -11.43 8.789 17.328 1 98.5 226 LEU B N 1
ATOM 5539 C CA . LEU B 1 226 ? -11.5 10.211 17 1 98.5 226 LEU B CA 1
ATOM 5540 C C . LEU B 1 226 ? -11.719 11.047 18.266 1 98.5 226 LEU B C 1
ATOM 5542 O O . LEU B 1 226 ? -12.773 10.969 18.891 1 98.5 226 LEU B O 1
ATOM 5546 N N . MET B 1 227 ? -10.727 11.797 18.641 1 97.88 227 MET B N 1
ATOM 5547 C CA . MET B 1 227 ? -10.875 12.766 19.719 1 97.88 227 MET B CA 1
ATOM 5548 C C . MET B 1 227 ? -11.398 14.094 19.188 1 97.88 227 MET B C 1
ATOM 5550 O O . MET B 1 227 ? -10.852 14.648 18.234 1 97.88 227 MET B O 1
ATOM 5554 N N . ARG B 1 228 ? -12.43 14.633 19.734 1 96.06 228 ARG B N 1
ATOM 5555 C CA . ARG B 1 228 ? -13.078 15.852 19.266 1 96.06 228 ARG B CA 1
ATOM 5556 C C . ARG B 1 228 ? -12.117 17.031 19.281 1 96.06 228 ARG B C 1
ATOM 5558 O O . ARG B 1 228 ? -12.016 17.766 18.297 1 96.06 228 ARG B O 1
ATOM 5565 N N . ALA B 1 229 ? -11.5 17.25 20.406 1 90.31 229 ALA B N 1
ATOM 5566 C CA . ALA B 1 229 ? -10.422 18.203 20.625 1 90.31 229 ALA B CA 1
ATOM 5567 C C . ALA B 1 229 ? -9.312 17.594 21.484 1 90.31 229 ALA B C 1
ATOM 5569 O O . ALA B 1 229 ? -9.594 16.844 22.422 1 90.31 229 ALA B O 1
ATOM 5570 N N . PHE B 1 230 ? -8.133 17.953 21.203 1 92.56 230 PHE B N 1
ATOM 5571 C CA . PHE B 1 230 ? -6.992 17.328 21.875 1 92.56 230 PHE B CA 1
ATOM 5572 C C . PHE B 1 230 ? -7.023 17.625 23.375 1 92.56 230 PHE B C 1
ATOM 5574 O O . PHE B 1 230 ? -7.23 18.766 23.781 1 92.56 230 PHE B O 1
ATOM 5581 N N . ASP B 1 231 ? -6.879 16.594 24.062 1 93.62 231 ASP B N 1
ATOM 5582 C CA . ASP B 1 231 ? -6.672 16.625 25.516 1 93.62 231 ASP B CA 1
ATOM 5583 C C . ASP B 1 231 ? -5.516 15.711 25.922 1 93.62 231 ASP B C 1
ATOM 5585 O O . ASP B 1 231 ? -5.598 14.492 25.766 1 93.62 231 ASP B O 1
ATOM 5589 N N . PRO B 1 232 ? -4.469 16.359 26.469 1 95.31 232 PRO B N 1
ATOM 5590 C CA . PRO B 1 232 ? -3.277 15.547 26.734 1 95.31 232 PRO B CA 1
ATOM 5591 C C . PRO B 1 232 ? -3.543 14.422 27.75 1 95.31 232 PRO B C 1
ATOM 5593 O O . PRO B 1 232 ? -3.025 13.312 27.594 1 95.31 232 PRO B O 1
ATOM 5596 N N . GLY B 1 233 ? -4.305 14.758 28.781 1 97.31 233 GLY B N 1
ATOM 5597 C CA . GLY B 1 233 ? -4.625 13.727 29.75 1 97.31 233 GLY B CA 1
ATOM 5598 C C . GLY B 1 233 ? -5.441 12.586 29.172 1 97.31 233 GLY B C 1
ATOM 5599 O O . GLY B 1 233 ? -5.164 11.414 29.438 1 97.31 233 GLY B O 1
ATOM 5600 N N . ALA B 1 234 ? -6.426 12.883 28.359 1 97.81 234 ALA B N 1
ATOM 5601 C CA . ALA B 1 234 ? -7.254 11.867 27.719 1 97.81 234 ALA B CA 1
ATOM 5602 C C . ALA B 1 234 ? -6.434 11.023 26.75 1 97.81 234 ALA B C 1
ATOM 5604 O O . ALA B 1 234 ? -6.605 9.805 26.672 1 97.81 234 ALA B O 1
ATOM 5605 N N . ALA B 1 235 ? -5.582 11.648 26.047 1 98.25 235 ALA B N 1
ATOM 5606 C CA . ALA B 1 235 ? -4.727 10.938 25.109 1 98.25 235 ALA B CA 1
ATOM 5607 C C . ALA B 1 235 ? -3.83 9.938 25.828 1 98.25 235 ALA B C 1
ATOM 5609 O O . ALA B 1 235 ? -3.74 8.773 25.422 1 98.25 235 ALA B O 1
ATOM 5610 N N . LEU B 1 236 ? -3.209 10.406 26.906 1 98.56 236 LEU B N 1
ATOM 5611 C CA . LEU B 1 236 ? -2.334 9.531 27.672 1 98.56 236 LEU B CA 1
ATOM 5612 C C . LEU B 1 236 ? -3.119 8.359 28.266 1 98.56 236 LEU B C 1
ATOM 5614 O O . LEU B 1 236 ? -2.627 7.23 28.281 1 98.56 236 LEU B O 1
ATOM 5618 N N . SER B 1 237 ? -4.297 8.672 28.703 1 98.38 237 SER B N 1
ATOM 5619 C CA . SER B 1 237 ? -5.145 7.617 29.25 1 98.38 237 SER B CA 1
ATOM 5620 C C . SER B 1 237 ? -5.441 6.543 28.203 1 98.38 237 SER B C 1
ATOM 5622 O O . SER B 1 237 ? -5.359 5.348 28.5 1 98.38 237 SER B O 1
ATOM 5624 N N . ILE B 1 238 ? -5.742 6.879 27.062 1 98.44 238 ILE B N 1
ATOM 5625 C CA . ILE B 1 238 ? -6.059 5.957 25.969 1 98.44 238 ILE B CA 1
ATOM 5626 C C . ILE B 1 238 ? -4.809 5.172 25.578 1 98.44 238 ILE B C 1
ATOM 5628 O O . ILE B 1 238 ? -4.855 3.951 25.422 1 98.44 238 ILE B O 1
ATOM 5632 N N . ILE B 1 239 ? -3.709 5.824 25.438 1 98.44 239 ILE B N 1
ATOM 5633 C CA . ILE B 1 239 ? -2.445 5.199 25.062 1 98.44 239 ILE B CA 1
ATOM 5634 C C . ILE B 1 239 ? -2.061 4.148 26.109 1 98.44 239 ILE B C 1
ATOM 5636 O O . ILE B 1 239 ? -1.592 3.062 25.75 1 98.44 239 ILE B O 1
ATOM 5640 N N . GLY B 1 240 ? -2.293 4.461 27.375 1 98.12 240 GLY B N 1
ATOM 5641 C CA . GLY B 1 240 ? -1.85 3.604 28.453 1 98.12 240 GLY B CA 1
ATOM 5642 C C . GLY B 1 240 ? -2.791 2.445 28.734 1 98.12 240 GLY B C 1
ATOM 5643 O O . GLY B 1 240 ? -2.449 1.518 29.469 1 98.12 240 GLY B O 1
ATOM 5644 N N . ASP B 1 241 ? -3.971 2.426 28.141 1 97.94 241 ASP B N 1
ATOM 5645 C CA . ASP B 1 241 ? -4.988 1.414 28.406 1 97.94 241 ASP B CA 1
ATOM 5646 C C . ASP B 1 241 ? -4.84 0.225 27.453 1 97.94 241 ASP B C 1
ATOM 5648 O O . ASP B 1 241 ? -5.188 0.316 26.281 1 97.94 241 ASP B O 1
ATOM 5652 N N . PRO B 1 242 ? -4.395 -0.875 27.953 1 97.25 242 PRO B N 1
ATOM 5653 C CA . PRO B 1 242 ? -4.188 -2.031 27.078 1 97.25 242 PRO B CA 1
ATOM 5654 C C . PRO B 1 242 ? -5.48 -2.537 26.453 1 97.25 242 PRO B C 1
ATOM 5656 O O . PRO B 1 242 ? -5.453 -3.152 25.375 1 97.25 242 PRO B O 1
ATOM 5659 N N . SER B 1 243 ? -6.578 -2.262 27.016 1 97.25 243 SER B N 1
ATOM 5660 C CA . SER B 1 243 ? -7.848 -2.771 26.516 1 97.25 243 SER B CA 1
ATOM 5661 C C . SER B 1 243 ? -8.258 -2.064 25.234 1 97.25 243 SER B C 1
ATOM 5663 O O . SER B 1 243 ? -9.078 -2.578 24.469 1 97.25 243 SER B O 1
ATOM 5665 N N . VAL B 1 244 ? -7.695 -0.944 24.938 1 96.5 244 VAL B N 1
ATOM 5666 C CA . VAL B 1 244 ? -8.016 -0.176 23.734 1 96.5 244 VAL B CA 1
ATOM 5667 C C . VAL B 1 244 ? -7.285 -0.767 22.531 1 96.5 244 VAL B C 1
ATOM 5669 O O . VAL B 1 244 ? -7.777 -0.697 21.406 1 96.5 244 VAL B O 1
ATOM 5672 N N . GLY B 1 245 ? -6.121 -1.321 22.766 1 96.81 245 GLY B N 1
ATOM 5673 C CA . GLY B 1 245 ? -5.336 -1.906 21.688 1 96.81 245 GLY B CA 1
ATOM 5674 C C . GLY B 1 245 ? -4.758 -0.873 20.734 1 96.81 245 GLY B C 1
ATOM 5675 O O . GLY B 1 245 ? -4.543 -1.158 19.562 1 96.81 245 GLY B O 1
ATOM 5676 N N . LEU B 1 246 ? -4.461 0.329 21.281 1 98.44 246 LEU B N 1
ATOM 5677 C CA . LEU B 1 246 ? -3.922 1.403 20.453 1 98.44 246 LEU B CA 1
ATOM 5678 C C . LEU B 1 246 ? -2.535 1.046 19.938 1 98.44 246 LEU B C 1
ATOM 5680 O O . LEU B 1 246 ? -1.677 0.597 20.688 1 98.44 246 LEU B O 1
ATOM 5684 N N . THR B 1 247 ? -2.352 1.257 18.625 1 98.19 247 THR B N 1
ATOM 5685 C CA . THR B 1 247 ? -1.067 0.894 18.031 1 98.19 247 THR B CA 1
ATOM 5686 C C . THR B 1 247 ? -0.37 2.123 17.453 1 98.19 247 THR B C 1
ATOM 5688 O O . THR B 1 247 ? 0.856 2.145 17.328 1 98.19 247 THR B O 1
ATOM 5691 N N . HIS B 1 248 ? -1.144 3.162 17.062 1 98.56 248 HIS B N 1
ATOM 5692 C CA . HIS B 1 248 ? -0.573 4.297 16.359 1 98.56 248 HIS B CA 1
ATOM 5693 C C . HIS B 1 248 ? -1.037 5.617 16.953 1 98.56 248 HIS B C 1
ATOM 5695 O O . HIS B 1 248 ? -2.193 5.746 17.359 1 98.56 248 HIS B O 1
ATOM 5701 N N . PHE B 1 249 ? -0.146 6.52 17 1 98.38 249 PHE B N 1
ATOM 5702 C CA . PHE B 1 249 ? -0.383 7.898 17.406 1 98.38 249 PHE B CA 1
ATOM 5703 C C . PHE B 1 249 ? 0.388 8.867 16.516 1 98.38 249 PHE B C 1
ATOM 5705 O O . PHE B 1 249 ? 1.473 8.547 16.031 1 98.38 249 PHE B O 1
ATOM 5712 N N . PHE B 1 250 ? -0.19 10.016 16.281 1 96.38 250 PHE B N 1
ATOM 5713 C CA . PHE B 1 250 ? 0.462 11.062 15.492 1 96.38 250 PHE B CA 1
ATOM 5714 C C . PHE B 1 250 ? 0.137 12.438 16.047 1 96.38 250 PHE B C 1
ATOM 5716 O O . PHE B 1 250 ? -1.013 12.719 16.391 1 96.38 250 PHE B O 1
ATOM 5723 N N . GLY B 1 251 ? 1.148 13.258 16.203 1 93.56 251 GLY B N 1
ATOM 5724 C CA . GLY B 1 251 ? 0.958 14.617 16.688 1 93.56 251 GLY B CA 1
ATOM 5725 C C . GLY B 1 251 ? 1.98 15.594 16.141 1 93.56 251 GLY B C 1
ATOM 5726 O O . GLY B 1 251 ? 2.908 15.195 15.43 1 93.56 251 GLY B O 1
ATOM 5727 N N . VAL B 1 252 ? 1.711 16.875 16.406 1 87.38 252 VAL B N 1
ATOM 5728 C CA . VAL B 1 252 ? 2.703 17.922 16.188 1 87.38 252 VAL B CA 1
ATOM 5729 C C . VAL B 1 252 ? 3.512 18.125 17.469 1 87.38 252 VAL B C 1
ATOM 5731 O O . VAL B 1 252 ? 3.145 17.625 18.531 1 87.38 252 VAL B O 1
ATOM 5734 N N . PRO B 1 253 ? 4.605 18.859 17.422 1 84.06 253 PRO B N 1
ATOM 5735 C CA . PRO B 1 253 ? 5.469 19.016 18.594 1 84.06 253 PRO B CA 1
ATOM 5736 C C . PRO B 1 253 ? 4.711 19.531 19.812 1 84.06 253 PRO B C 1
ATOM 5738 O O . PRO B 1 253 ? 4.926 19.047 20.938 1 84.06 253 PRO B O 1
ATOM 5741 N N . SER B 1 254 ? 3.771 20.438 19.656 1 81.31 254 SER B N 1
ATOM 5742 C CA . SER B 1 254 ? 3.049 21 20.781 1 81.31 254 SER B CA 1
ATOM 5743 C C . SER B 1 254 ? 2.217 19.938 21.5 1 81.31 254 SER B C 1
ATOM 5745 O O . SER B 1 254 ? 2.084 19.969 22.719 1 81.31 254 SER B O 1
ATOM 5747 N N . ILE B 1 255 ? 1.693 18.953 20.766 1 88.88 255 ILE B N 1
ATOM 5748 C CA . ILE B 1 255 ? 0.902 17.859 21.328 1 88.88 255 ILE B CA 1
ATOM 5749 C C . ILE B 1 255 ? 1.78 17 22.219 1 88.88 255 ILE B C 1
ATOM 5751 O O . ILE B 1 255 ? 1.411 16.703 23.359 1 88.88 255 ILE B O 1
ATOM 5755 N N . TYR B 1 256 ? 2.93 16.688 21.734 1 92.19 256 TYR B N 1
ATOM 5756 C CA . TYR B 1 256 ? 3.865 15.891 22.516 1 92.19 256 TYR B CA 1
ATOM 5757 C C . TYR B 1 256 ? 4.375 16.656 23.734 1 92.19 256 TYR B C 1
ATOM 5759 O O . TYR B 1 256 ? 4.594 16.078 24.797 1 92.19 256 TYR B O 1
ATOM 5767 N N . GLN B 1 257 ? 4.543 18 23.531 1 85.94 257 GLN B N 1
ATOM 5768 C CA . GLN B 1 257 ? 4.969 18.844 24.641 1 85.94 257 GLN B CA 1
ATOM 5769 C C . GLN B 1 257 ? 3.926 18.875 25.75 1 85.94 257 GLN B C 1
ATOM 5771 O O . GLN B 1 257 ? 4.258 18.688 26.922 1 85.94 257 GLN B O 1
ATOM 5776 N N . PHE B 1 258 ? 2.697 19.047 25.391 1 86.06 258 PHE B N 1
ATOM 5777 C CA . PHE B 1 258 ? 1.621 19.109 26.375 1 86.06 258 PHE B CA 1
ATOM 5778 C C . PHE B 1 258 ? 1.475 17.766 27.078 1 86.06 258 PHE B C 1
ATOM 5780 O O . PHE B 1 258 ? 1.242 17.719 28.281 1 86.06 258 PHE B O 1
ATOM 5787 N N . MET B 1 259 ? 1.688 16.672 26.375 1 94.31 259 MET B N 1
ATOM 5788 C CA . MET B 1 259 ? 1.553 15.344 26.969 1 94.31 259 MET B CA 1
ATOM 5789 C C . MET B 1 259 ? 2.682 15.07 27.953 1 94.31 259 MET B C 1
ATOM 5791 O O . MET B 1 259 ? 2.445 14.531 29.047 1 94.31 259 MET B O 1
ATOM 5795 N N . CYS B 1 260 ? 3.873 15.477 27.594 1 93.31 260 CYS B N 1
ATOM 5796 C CA . CYS B 1 260 ? 4.977 15.141 28.5 1 93.31 260 CYS B CA 1
ATOM 5797 C C . CYS B 1 260 ? 4.949 16.016 29.734 1 93.31 260 CYS B C 1
ATOM 5799 O O . CYS B 1 260 ? 5.578 15.688 30.75 1 93.31 260 CYS B O 1
ATOM 5801 N N . GLN B 1 261 ? 4.199 17.156 29.656 1 88.62 261 GLN B N 1
ATOM 5802 C CA . GLN B 1 261 ? 4.055 18.047 30.812 1 88.62 261 GLN B CA 1
ATOM 5803 C C . GLN B 1 261 ? 2.904 17.594 31.703 1 88.62 261 GLN B C 1
ATOM 5805 O O . GLN B 1 261 ? 2.773 18.062 32.844 1 88.62 261 GLN B O 1
ATOM 5810 N N . HIS B 1 262 ? 2.119 16.75 31.219 1 92.56 262 HIS B N 1
ATOM 5811 C CA . HIS B 1 262 ? 0.986 16.25 32 1 92.56 262 HIS B CA 1
ATOM 5812 C C . HIS B 1 262 ? 1.442 15.289 33.094 1 92.56 262 HIS B C 1
ATOM 5814 O O . HIS B 1 262 ? 2.338 14.469 32.875 1 92.56 262 HIS B O 1
ATOM 5820 N N . PRO B 1 263 ? 0.809 15.297 34.25 1 96.44 263 PRO B N 1
ATOM 5821 C CA . PRO B 1 263 ? 1.235 14.477 35.375 1 96.44 263 PRO B CA 1
ATOM 5822 C C . PRO B 1 263 ? 1.16 12.984 35.094 1 96.44 263 PRO B C 1
ATOM 5824 O O . PRO B 1 263 ? 1.921 12.195 35.656 1 96.44 263 PRO B O 1
ATOM 5827 N N . ALA B 1 264 ? 0.353 12.602 34.219 1 97.38 264 ALA B N 1
ATOM 5828 C CA . ALA B 1 264 ? 0.146 11.188 33.938 1 97.38 264 ALA B CA 1
ATOM 5829 C C . ALA B 1 264 ? 1.256 10.641 33.031 1 97.38 264 ALA B C 1
ATOM 5831 O O . ALA B 1 264 ? 1.398 9.422 32.875 1 97.38 264 ALA B O 1
ATOM 5832 N N . PHE B 1 265 ? 2.061 11.461 32.469 1 97.38 265 PHE B N 1
ATOM 5833 C CA . PHE B 1 265 ? 3.033 11.078 31.453 1 97.38 265 PHE B CA 1
ATOM 5834 C C . PHE B 1 265 ? 4.008 10.039 32 1 97.38 265 PHE B C 1
ATOM 5836 O O . PHE B 1 265 ? 4.238 9.008 31.375 1 97.38 265 PHE B O 1
ATOM 5843 N N . ALA B 1 266 ? 4.461 10.273 33.188 1 96.62 266 ALA B N 1
ATOM 5844 C CA . ALA B 1 266 ? 5.508 9.438 33.75 1 96.62 266 ALA B CA 1
ATOM 5845 C C . ALA B 1 266 ? 5.012 8.008 34 1 96.62 266 ALA B C 1
ATOM 5847 O O . ALA B 1 266 ? 5.785 7.055 33.906 1 96.62 266 ALA B O 1
ATOM 5848 N N . ALA B 1 267 ? 3.762 7.855 34.188 1 97.25 267 ALA B N 1
ATOM 5849 C CA . ALA B 1 267 ? 3.221 6.547 34.562 1 97.25 267 ALA B CA 1
ATOM 5850 C C . ALA B 1 267 ? 2.574 5.871 33.344 1 97.25 267 ALA B C 1
ATOM 5852 O O . ALA B 1 267 ? 2.232 4.688 33.406 1 97.25 267 ALA B O 1
ATOM 5853 N N . THR B 1 268 ? 2.416 6.516 32.281 1 98.06 268 THR B N 1
ATOM 5854 C CA . THR B 1 268 ? 1.732 5.98 31.094 1 98.06 268 THR B CA 1
ATOM 5855 C C . THR B 1 268 ? 2.586 4.918 30.406 1 98.06 268 THR B C 1
ATOM 5857 O O . THR B 1 268 ? 3.773 5.133 30.156 1 98.06 268 THR B O 1
ATOM 5860 N N . ASP B 1 269 ? 1.981 3.746 30.172 1 98.25 269 ASP B N 1
ATOM 5861 C CA . ASP B 1 269 ? 2.656 2.695 29.422 1 98.25 269 ASP B CA 1
ATOM 5862 C C . ASP B 1 269 ? 2.658 3.008 27.922 1 98.25 269 ASP B C 1
ATOM 5864 O O . ASP B 1 269 ? 1.615 2.945 27.266 1 98.25 269 ASP B O 1
ATOM 5868 N N . LEU B 1 270 ? 3.781 3.277 27.375 1 97.94 270 LEU B N 1
ATOM 5869 C CA . LEU B 1 270 ? 3.912 3.678 25.969 1 97.94 270 LEU B CA 1
ATOM 5870 C C . LEU B 1 270 ? 4.375 2.508 25.109 1 97.94 270 LEU B C 1
ATOM 5872 O O . LEU B 1 270 ? 4.551 2.652 23.906 1 97.94 270 LEU B O 1
ATOM 5876 N N . SER B 1 271 ? 4.527 1.312 25.656 1 96.19 271 SER B N 1
ATOM 5877 C CA . SER B 1 271 ? 5.254 0.213 25.031 1 96.19 271 SER B CA 1
ATOM 5878 C C . SER B 1 271 ? 4.434 -0.425 23.906 1 96.19 271 SER B C 1
ATOM 5880 O O . SER B 1 271 ? 4.973 -1.165 23.078 1 96.19 271 SER B O 1
ATOM 5882 N N . ARG B 1 272 ? 3.158 -0.147 23.797 1 95.75 272 ARG B N 1
ATOM 5883 C CA . ARG B 1 272 ? 2.305 -0.8 22.812 1 95.75 272 ARG B CA 1
ATOM 5884 C C . ARG B 1 272 ? 2.221 0.022 21.531 1 95.75 272 ARG B C 1
ATOM 5886 O O . ARG B 1 272 ? 1.675 -0.439 20.516 1 95.75 272 ARG B O 1
ATOM 5893 N N . LEU B 1 273 ? 2.773 1.212 21.547 1 96.62 273 LEU B N 1
ATOM 5894 C CA . LEU B 1 273 ? 2.805 2.025 20.344 1 96.62 273 LEU B CA 1
ATOM 5895 C C . LEU B 1 273 ? 3.787 1.449 19.328 1 96.62 273 LEU B C 1
ATOM 5897 O O . LEU B 1 273 ? 4.984 1.346 19.609 1 96.62 273 LEU B O 1
ATOM 5901 N N . GLN B 1 274 ? 3.227 1.076 18.234 1 95.44 274 GLN B N 1
ATOM 5902 C CA . GLN B 1 274 ? 4.078 0.675 17.125 1 95.44 274 GLN B CA 1
ATOM 5903 C C . GLN B 1 274 ? 4.711 1.889 16.453 1 95.44 274 GLN B C 1
ATOM 5905 O O . GLN B 1 274 ? 5.859 1.833 16.016 1 95.44 274 GLN B O 1
ATOM 5910 N N . ILE B 1 275 ? 3.904 2.971 16.375 1 96.62 275 ILE B N 1
ATOM 5911 C CA . ILE B 1 275 ? 4.367 4.227 15.789 1 96.62 275 ILE B CA 1
ATOM 5912 C C . ILE B 1 275 ? 3.875 5.398 16.625 1 96.62 275 ILE B C 1
ATOM 5914 O O . ILE B 1 275 ? 2.684 5.492 16.938 1 96.62 275 ILE B O 1
ATOM 5918 N N . ALA B 1 276 ? 4.762 6.176 17.016 1 96.94 276 ALA B N 1
ATOM 5919 C CA . ALA B 1 276 ? 4.5 7.535 17.484 1 96.94 276 ALA B CA 1
ATOM 5920 C C . ALA B 1 276 ? 5.062 8.562 16.516 1 96.94 276 ALA B C 1
ATOM 5922 O O . ALA B 1 276 ? 6.234 8.945 16.609 1 96.94 276 ALA B O 1
ATOM 5923 N N . GLY B 1 277 ? 4.191 8.969 15.617 1 95.94 277 GLY B N 1
ATOM 5924 C CA . GLY B 1 277 ? 4.629 9.875 14.57 1 95.94 277 GLY B CA 1
ATOM 5925 C C . GLY B 1 277 ? 4.535 11.336 14.969 1 95.94 277 GLY B C 1
ATOM 5926 O O . GLY B 1 277 ? 3.648 11.727 15.734 1 95.94 277 GLY B O 1
ATOM 5927 N N . VAL B 1 278 ? 5.414 12.117 14.422 1 93.56 278 VAL B N 1
ATOM 5928 C CA . VAL B 1 278 ? 5.398 13.555 14.641 1 93.56 278 VAL B CA 1
ATOM 5929 C C . VAL B 1 278 ? 5.73 14.289 13.344 1 93.56 278 VAL B C 1
ATOM 5931 O O . VAL B 1 278 ? 6.551 13.82 12.555 1 93.56 278 VAL B O 1
ATOM 5934 N N . GLY B 1 279 ? 5.023 15.32 13.07 1 89 279 GLY B N 1
ATOM 5935 C CA . GLY B 1 279 ? 5.246 16.125 11.883 1 89 279 GLY B CA 1
ATOM 5936 C C . GLY B 1 279 ? 4.621 17.516 11.977 1 89 279 GLY B C 1
ATOM 5937 O O . GLY B 1 279 ? 4.172 17.922 13.047 1 89 279 GLY B O 1
ATOM 5938 N N . GLY B 1 280 ? 4.652 18.25 10.891 1 80.5 280 GLY B N 1
ATOM 5939 C CA . GLY B 1 280 ? 4.027 19.562 10.805 1 80.5 280 GLY B CA 1
ATOM 5940 C C . GLY B 1 280 ? 4.965 20.703 11.156 1 80.5 280 GLY B C 1
ATOM 5941 O O . GLY B 1 280 ? 4.754 21.844 10.734 1 80.5 280 GLY B O 1
ATOM 5942 N N . ALA B 1 281 ? 5.848 20.391 12.023 1 75 281 ALA B N 1
ATOM 5943 C CA . ALA B 1 281 ? 6.895 21.328 12.422 1 75 281 ALA B CA 1
ATOM 5944 C C . ALA B 1 281 ? 8.141 20.594 12.906 1 75 281 ALA B C 1
ATOM 5946 O O . ALA B 1 281 ? 8.07 19.422 13.273 1 75 281 ALA B O 1
ATOM 5947 N N . PRO B 1 282 ? 9.258 21.281 12.812 1 73.38 282 PRO B N 1
ATOM 5948 C CA . PRO B 1 282 ? 10.453 20.641 13.383 1 73.38 282 PRO B CA 1
ATOM 5949 C C . PRO B 1 282 ? 10.312 20.344 14.875 1 73.38 282 PRO B C 1
ATOM 5951 O O . PRO B 1 282 ? 9.734 21.141 15.617 1 73.38 282 PRO B O 1
ATOM 5954 N N . MET B 1 283 ? 10.719 19.188 15.25 1 77.12 283 MET B N 1
ATOM 5955 C CA . MET B 1 283 ? 10.695 18.781 16.656 1 77.12 283 MET B CA 1
ATOM 5956 C C . MET B 1 283 ? 11.961 19.25 17.375 1 77.12 283 MET B C 1
ATOM 5958 O O . MET B 1 283 ? 13.07 18.984 16.906 1 77.12 283 MET B O 1
ATOM 5962 N N . PRO B 1 284 ? 11.75 20 18.516 1 75.44 284 PRO B N 1
ATOM 5963 C CA . PRO B 1 284 ? 12.945 20.281 19.312 1 75.44 284 PRO B CA 1
ATOM 5964 C C . PRO B 1 284 ? 13.617 19.016 19.844 1 75.44 284 PRO B C 1
ATOM 5966 O O . PRO B 1 284 ? 12.938 18.125 20.359 1 75.44 284 PRO B O 1
ATOM 5969 N N . VAL B 1 285 ? 14.906 18.906 19.734 1 80.06 285 VAL B N 1
ATOM 5970 C CA . VAL B 1 285 ? 15.68 17.734 20.094 1 80.06 285 VAL B CA 1
ATOM 5971 C C . VAL B 1 285 ? 15.445 17.375 21.562 1 80.06 285 VAL B C 1
ATOM 5973 O O . VAL B 1 285 ? 15.25 16.219 21.906 1 80.06 285 VAL B O 1
ATOM 5976 N N . PRO B 1 286 ? 15.352 18.375 22.516 1 80.5 286 PRO B N 1
ATOM 5977 C CA . PRO B 1 286 ? 15.109 18.031 23.906 1 80.5 286 PRO B CA 1
ATOM 5978 C C . PRO B 1 286 ? 13.781 17.312 24.125 1 80.5 286 PRO B C 1
ATOM 5980 O O . PRO B 1 286 ? 13.688 16.422 24.969 1 80.5 286 PRO B O 1
ATOM 5983 N N . LEU B 1 287 ? 12.812 17.719 23.391 1 84.81 287 LEU B N 1
ATOM 5984 C CA . LEU B 1 287 ? 11.516 17.078 23.5 1 84.81 287 LEU B CA 1
ATOM 5985 C C . LEU B 1 287 ? 11.586 15.633 23 1 84.81 287 LEU B C 1
ATOM 5987 O O . LEU B 1 287 ? 10.961 14.742 23.562 1 84.81 287 LEU B O 1
ATOM 5991 N N . LEU B 1 288 ? 12.344 15.391 21.938 1 89.62 288 LEU B N 1
ATOM 5992 C CA . LEU B 1 288 ? 12.57 14.047 21.422 1 89.62 288 LEU B CA 1
ATOM 5993 C C . LEU B 1 288 ? 13.227 13.172 22.484 1 89.62 288 LEU B C 1
ATOM 5995 O O . LEU B 1 288 ? 12.836 12.016 22.672 1 89.62 288 LEU B O 1
ATOM 5999 N N . LYS B 1 289 ? 14.148 13.711 23.188 1 88.25 289 LYS B N 1
ATOM 6000 C CA . LYS B 1 289 ? 14.906 12.961 24.188 1 88.25 289 LYS B CA 1
ATOM 6001 C C . LYS B 1 289 ? 14.008 12.562 25.359 1 88.25 289 LYS B C 1
ATOM 6003 O O . LYS B 1 289 ? 14.156 11.469 25.906 1 88.25 289 LYS B O 1
ATOM 6008 N N . ILE B 1 290 ? 13.141 13.453 25.719 1 91.56 290 ILE B N 1
ATOM 6009 C CA . ILE B 1 290 ? 12.211 13.156 26.812 1 91.56 290 ILE B CA 1
ATOM 6010 C C . ILE B 1 290 ? 11.406 11.906 26.469 1 91.56 290 ILE B C 1
ATOM 6012 O O . ILE B 1 290 ? 11.273 11 27.297 1 91.56 290 ILE B O 1
ATOM 6016 N N . TRP B 1 291 ? 10.922 11.812 25.344 1 95.5 291 TRP B N 1
ATOM 6017 C CA . TRP B 1 291 ? 10.109 10.672 24.922 1 95.5 291 TRP B CA 1
ATOM 6018 C C . TRP B 1 291 ? 10.977 9.43 24.719 1 95.5 291 TRP B C 1
ATOM 6020 O O . TRP B 1 291 ? 10.57 8.32 25.078 1 95.5 291 TRP B O 1
ATOM 6030 N N . GLN B 1 292 ? 12.164 9.625 24.172 1 93.56 292 GLN B N 1
ATOM 6031 C CA . GLN B 1 292 ? 13.094 8.516 24.016 1 93.56 292 GLN B CA 1
ATOM 6032 C C . GLN B 1 292 ? 13.43 7.883 25.375 1 93.56 292 GLN B C 1
ATOM 6034 O O . GLN B 1 292 ? 13.547 6.66 25.469 1 93.56 292 GLN B O 1
ATOM 6039 N N . GLU B 1 293 ? 13.609 8.711 26.328 1 94.12 293 GLU B N 1
ATOM 6040 C CA . GLU B 1 293 ? 13.938 8.234 27.672 1 94.12 293 GLU B CA 1
ATOM 6041 C C . GLU B 1 293 ? 12.805 7.387 28.25 1 94.12 293 GLU B C 1
ATOM 6043 O O . GLU B 1 293 ? 13.039 6.531 29.109 1 94.12 293 GLU B O 1
ATOM 6048 N N . ARG B 1 294 ? 11.594 7.625 27.781 1 96.25 294 ARG B N 1
ATOM 6049 C CA . ARG B 1 294 ? 10.43 6.836 28.203 1 96.25 294 ARG B CA 1
ATOM 6050 C C . ARG B 1 294 ? 10.297 5.582 27.344 1 96.25 294 ARG B C 1
ATOM 6052 O O . ARG B 1 294 ? 9.32 4.84 27.484 1 96.25 294 ARG B O 1
ATOM 6059 N N . GLY B 1 295 ? 11.227 5.352 26.453 1 93.94 295 GLY B N 1
ATOM 6060 C CA . GLY B 1 295 ? 11.211 4.18 25.594 1 93.94 295 GLY B CA 1
ATOM 6061 C C . GLY B 1 295 ? 10.375 4.367 24.344 1 93.94 295 GLY B C 1
ATOM 6062 O O . GLY B 1 295 ? 10.031 3.393 23.672 1 93.94 295 GLY B O 1
ATOM 6063 N N . CYS B 1 296 ? 10.008 5.559 24.016 1 94.88 296 CYS B N 1
ATOM 6064 C CA . CYS B 1 296 ? 9.188 5.875 22.859 1 94.88 296 CYS B CA 1
ATOM 6065 C C . CYS B 1 296 ? 9.93 6.82 21.922 1 94.88 296 CYS B C 1
ATOM 6067 O O . CYS B 1 296 ? 9.898 8.039 22.109 1 94.88 296 CYS B O 1
ATOM 6069 N N . ALA B 1 297 ? 10.516 6.234 20.906 1 92.5 297 ALA B N 1
ATOM 6070 C CA . ALA B 1 297 ? 11.164 7.066 19.891 1 92.5 297 ALA B CA 1
ATOM 6071 C C . ALA B 1 297 ? 10.141 7.629 18.906 1 92.5 297 ALA B C 1
ATOM 6073 O O . ALA B 1 297 ? 9.383 6.879 18.297 1 92.5 297 ALA B O 1
ATOM 6074 N N . LEU B 1 298 ? 10.156 8.93 18.812 1 94.44 298 LEU B N 1
ATOM 6075 C CA . LEU B 1 298 ? 9.203 9.578 17.906 1 94.44 298 LEU B CA 1
ATOM 6076 C C . LEU B 1 298 ? 9.68 9.508 16.469 1 94.44 298 LEU B C 1
ATOM 6078 O O . LEU B 1 298 ? 10.859 9.758 16.188 1 94.44 298 LEU B O 1
ATOM 6082 N N . VAL B 1 299 ? 8.836 9.125 15.547 1 94.38 299 VAL B N 1
ATOM 6083 C CA . VAL B 1 299 ? 9.125 8.984 14.117 1 94.38 299 VAL B CA 1
ATOM 6084 C C . VAL B 1 299 ? 8.758 10.273 13.391 1 94.38 299 VAL B C 1
ATOM 6086 O O . VAL B 1 299 ? 7.582 10.523 13.109 1 94.38 299 VAL B O 1
ATOM 6089 N N . GLN B 1 300 ? 9.766 10.977 13 1 93.81 300 GLN B N 1
ATOM 6090 C CA . GLN B 1 300 ? 9.539 12.266 12.359 1 93.81 300 GLN B CA 1
ATOM 6091 C C . GLN B 1 300 ? 9.195 12.102 10.883 1 93.81 300 GLN B C 1
ATOM 6093 O O . GLN B 1 300 ? 9.711 11.203 10.219 1 93.81 300 GLN B O 1
ATOM 6098 N N . GLY B 1 301 ? 8.305 12.93 10.406 1 94.12 301 GLY B N 1
ATOM 6099 C CA . GLY B 1 301 ? 7.973 13.039 9 1 94.12 301 GLY B CA 1
ATOM 6100 C C . GLY B 1 301 ? 7.844 14.477 8.523 1 94.12 301 GLY B C 1
ATOM 6101 O O . GLY B 1 301 ? 7.785 15.398 9.336 1 94.12 301 GLY B O 1
ATOM 6102 N N . TYR B 1 302 ? 7.953 14.641 7.277 1 95.06 302 TYR B N 1
ATOM 6103 C CA . TYR B 1 302 ? 7.77 15.938 6.625 1 95.06 302 TYR B CA 1
ATOM 6104 C C . TYR B 1 302 ? 6.828 15.82 5.434 1 95.06 302 TYR B C 1
ATOM 6106 O O . TYR B 1 302 ? 6.887 14.836 4.684 1 95.06 302 TYR B O 1
ATOM 6114 N N . GLY B 1 303 ? 6.023 16.75 5.32 1 94.62 303 GLY B N 1
ATOM 6115 C CA . GLY B 1 303 ? 5.113 16.906 4.195 1 94.62 303 GLY B CA 1
ATOM 6116 C C . GLY B 1 303 ? 4.25 18.141 4.285 1 94.62 303 GLY B C 1
ATOM 6117 O O . GLY B 1 303 ? 4.422 18.969 5.191 1 94.62 303 GLY B O 1
ATOM 6118 N N . MET B 1 304 ? 3.426 18.328 3.406 1 92.88 304 MET B N 1
ATOM 6119 C CA . MET B 1 304 ? 2.498 19.453 3.346 1 92.88 304 MET B CA 1
ATOM 6120 C C . MET B 1 304 ? 1.235 19.078 2.578 1 92.88 304 MET B C 1
ATOM 6122 O O . MET B 1 304 ? 1.161 17.984 1.99 1 92.88 304 MET B O 1
ATOM 6126 N N . THR B 1 305 ? 0.251 19.906 2.654 1 94.19 305 THR B N 1
ATOM 6127 C CA . THR B 1 305 ? -1.035 19.641 2.021 1 94.19 305 THR B CA 1
ATOM 6128 C C . THR B 1 305 ? -0.857 19.359 0.533 1 94.19 305 THR B C 1
ATOM 6130 O O . THR B 1 305 ? -1.463 18.422 -0.003 1 94.19 305 THR B O 1
ATOM 6133 N N . GLU B 1 306 ? 0.051 20.094 -0.104 1 96.56 306 GLU B N 1
ATOM 6134 C CA . GLU B 1 306 ? 0.273 20.047 -1.546 1 96.56 306 GLU B CA 1
ATOM 6135 C C . GLU B 1 306 ? 0.93 18.719 -1.959 1 96.56 306 GLU B C 1
ATOM 6137 O O . GLU B 1 306 ? 0.975 18.391 -3.145 1 96.56 306 GLU B O 1
ATOM 6142 N N . THR B 1 307 ? 1.47 17.906 -0.942 1 96.5 307 THR B N 1
ATOM 6143 C CA . THR B 1 307 ? 2.152 16.656 -1.249 1 96.5 307 THR B CA 1
ATOM 6144 C C . THR B 1 307 ? 1.383 15.469 -0.679 1 96.5 307 THR B C 1
ATOM 6146 O O . THR B 1 307 ? 1.904 14.352 -0.626 1 96.5 307 THR B O 1
ATOM 6149 N N . SER B 1 308 ? 0.297 15.586 0.012 1 90.44 308 SER B N 1
ATOM 6150 C CA . SER B 1 308 ? -0.841 14.711 0.299 1 90.44 308 SER B CA 1
ATOM 6151 C C . SER B 1 308 ? -0.519 13.734 1.423 1 90.44 308 SER B C 1
ATOM 6153 O O . SER B 1 308 ? -1.122 12.664 1.512 1 90.44 308 SER B O 1
ATOM 6155 N N . PRO B 1 309 ? 0.156 13.859 2.496 1 94.62 309 PRO B N 1
ATOM 6156 C CA . PRO B 1 309 ? 1.154 14.93 2.613 1 94.62 309 PRO B CA 1
ATOM 6157 C C . PRO B 1 309 ? 2.586 14.398 2.611 1 94.62 309 PRO B C 1
ATOM 6159 O O . PRO B 1 309 ? 3.533 15.164 2.422 1 94.62 309 PRO B O 1
ATOM 6162 N N . ALA B 1 310 ? 2.844 13.094 2.662 1 96.81 310 ALA B N 1
ATOM 6163 C CA . ALA B 1 310 ? 4.145 12.555 3.055 1 96.81 310 ALA B CA 1
ATOM 6164 C C . ALA B 1 310 ? 5.172 12.742 1.942 1 96.81 310 ALA B C 1
ATOM 6166 O O . ALA B 1 310 ? 4.906 12.414 0.783 1 96.81 310 ALA B O 1
ATOM 6167 N N . VAL B 1 311 ? 6.312 13.266 2.352 1 97.75 311 VAL B N 1
ATOM 6168 C CA . VAL B 1 311 ? 7.449 13.43 1.452 1 97.75 311 VAL B CA 1
ATOM 6169 C C . VAL B 1 311 ? 8.664 12.703 2.021 1 97.75 311 VAL B C 1
ATOM 6171 O O . VAL B 1 311 ? 9.375 12 1.297 1 97.75 311 VAL B O 1
ATOM 6174 N N . LEU B 1 312 ? 8.922 12.969 3.311 1 97.38 312 LEU B N 1
ATOM 6175 C CA . LEU B 1 312 ? 10.016 12.352 4.059 1 97.38 312 LEU B CA 1
ATOM 6176 C C . LEU B 1 312 ? 9.484 11.617 5.285 1 97.38 312 LEU B C 1
ATOM 6178 O O . LEU B 1 312 ? 8.492 12.039 5.887 1 97.38 312 LEU B O 1
ATOM 6182 N N . MET B 1 313 ? 10.102 10.578 5.641 1 96.19 313 MET B N 1
ATOM 6183 C CA . MET B 1 313 ? 9.781 9.852 6.867 1 96.19 313 MET B CA 1
ATOM 6184 C C . MET B 1 313 ? 11.031 9.227 7.477 1 96.19 313 MET B C 1
ATOM 6186 O O . MET B 1 313 ? 11.859 8.672 6.758 1 96.19 313 MET B O 1
ATOM 6190 N N . LEU B 1 314 ? 11.141 9.406 8.711 1 94.75 314 LEU B N 1
ATOM 6191 C CA . LEU B 1 314 ? 12.227 8.781 9.461 1 94.75 314 LEU B CA 1
ATOM 6192 C C . LEU B 1 314 ? 11.883 7.336 9.805 1 94.75 314 LEU B C 1
ATOM 6194 O O . LEU B 1 314 ? 10.82 7.062 10.359 1 94.75 314 LEU B O 1
ATOM 6198 N N . ASP B 1 315 ? 12.742 6.414 9.406 1 92 315 ASP B N 1
ATOM 6199 C CA . ASP B 1 315 ? 12.539 5.023 9.797 1 92 315 ASP B CA 1
ATOM 6200 C C . ASP B 1 315 ? 12.555 4.875 11.32 1 92 315 ASP B C 1
ATOM 6202 O O . ASP B 1 315 ? 13.367 5.5 12 1 92 315 ASP B O 1
ATOM 6206 N N . ALA B 1 316 ? 11.711 4.027 11.812 1 86.75 316 ALA B N 1
ATOM 6207 C CA . ALA B 1 316 ? 11.602 3.814 13.25 1 86.75 316 ALA B CA 1
ATOM 6208 C C . ALA B 1 316 ? 12.945 3.398 13.844 1 86.75 316 ALA B C 1
ATOM 6210 O O . ALA B 1 316 ? 13.297 3.822 14.953 1 86.75 316 ALA B O 1
ATOM 6211 N N . ASP B 1 317 ? 13.695 2.691 13.078 1 86.19 317 ASP B N 1
ATOM 6212 C CA . ASP B 1 317 ? 14.969 2.168 13.562 1 86.19 317 ASP B CA 1
ATOM 6213 C C . ASP B 1 317 ? 16.016 3.279 13.672 1 86.19 317 ASP B C 1
ATOM 6215 O O . ASP B 1 317 ? 17 3.139 14.398 1 86.19 317 ASP B O 1
ATOM 6219 N N . ASP B 1 318 ? 15.766 4.402 13 1 91.56 318 ASP B N 1
ATOM 6220 C CA . ASP B 1 318 ? 16.719 5.504 12.977 1 91.56 318 ASP B CA 1
ATOM 6221 C C . ASP B 1 318 ? 16.219 6.684 13.805 1 91.56 318 ASP B C 1
ATOM 6223 O O . ASP B 1 318 ? 16.906 7.699 13.93 1 91.56 318 ASP B O 1
ATOM 6227 N N . ALA B 1 319 ? 15.117 6.539 14.406 1 88.56 319 ALA B N 1
ATOM 6228 C CA . ALA B 1 319 ? 14.445 7.672 15.031 1 88.56 319 ALA B CA 1
ATOM 6229 C C . ALA B 1 319 ? 15.297 8.273 16.141 1 88.56 319 ALA B C 1
ATOM 6231 O O . ALA B 1 319 ? 15.406 9.492 16.266 1 88.56 319 ALA B O 1
ATOM 6232 N N . ALA B 1 320 ? 15.953 7.422 16.906 1 86.25 320 ALA B N 1
ATOM 6233 C CA . ALA B 1 320 ? 16.766 7.902 18.016 1 86.25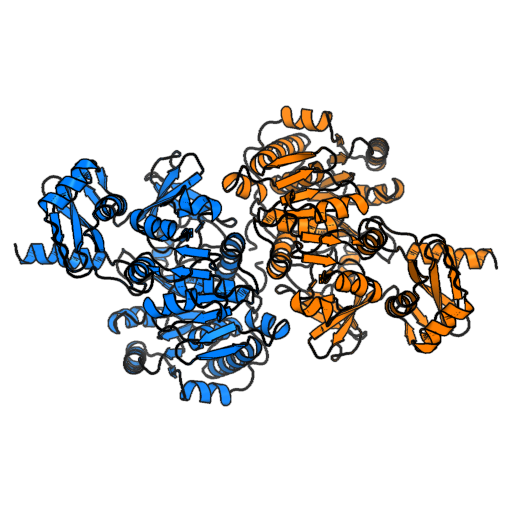 320 ALA B CA 1
ATOM 6234 C C . ALA B 1 320 ? 18.094 8.484 17.531 1 86.25 320 ALA B C 1
ATOM 6236 O O . ALA B 1 320 ? 18.469 9.602 17.906 1 86.25 320 ALA B O 1
ATOM 6237 N N . ARG B 1 321 ? 18.75 7.836 16.625 1 89.62 321 ARG B N 1
ATOM 6238 C CA . ARG B 1 321 ? 20.109 8.211 16.219 1 89.62 321 ARG B CA 1
ATOM 6239 C C . ARG B 1 321 ? 20.078 9.438 15.305 1 89.62 321 ARG B C 1
ATOM 6241 O O . ARG B 1 321 ? 21.031 10.211 15.266 1 89.62 321 ARG B O 1
ATOM 6248 N N . LYS B 1 322 ? 18.969 9.625 14.664 1 92.31 322 LYS B N 1
ATOM 6249 C CA . LYS B 1 322 ? 18.875 10.734 13.719 1 92.31 322 LYS B CA 1
ATOM 6250 C C . LYS B 1 322 ? 17.781 11.719 14.148 1 92.31 322 LYS B C 1
ATOM 6252 O O . LYS B 1 322 ? 17.062 12.25 13.312 1 92.31 322 LYS B O 1
ATOM 6257 N N . ALA B 1 323 ? 17.812 11.898 15.484 1 84.62 323 ALA B N 1
ATOM 6258 C CA . ALA B 1 323 ? 16.875 12.867 16.047 1 84.62 323 ALA B CA 1
ATOM 6259 C C . ALA B 1 323 ? 17.031 14.234 15.398 1 84.62 323 ALA B C 1
ATOM 6261 O O . ALA B 1 323 ? 18.156 14.727 15.234 1 84.62 323 ALA B O 1
ATOM 6262 N N . GLY B 1 324 ? 15.852 14.82 14.961 1 82.88 324 GLY B N 1
ATOM 6263 C CA . GLY B 1 324 ? 15.875 16.125 14.312 1 82.88 324 GLY B CA 1
ATOM 6264 C C . GLY B 1 324 ? 15.742 16.047 12.805 1 82.88 324 GLY B C 1
ATOM 6265 O O . GLY B 1 324 ? 15.438 17.047 12.148 1 82.88 324 GLY B O 1
ATOM 6266 N N . SER B 1 325 ? 16.094 14.883 12.297 1 91.75 325 SER B N 1
ATOM 6267 C CA . SER B 1 325 ? 15.938 14.672 10.859 1 91.75 325 SER B CA 1
ATOM 6268 C C . SER B 1 325 ? 14.469 14.438 10.5 1 91.75 325 SER B C 1
ATOM 6270 O O . SER B 1 325 ? 13.711 13.883 11.289 1 91.75 325 SER B O 1
ATOM 6272 N N . ALA B 1 326 ? 14.133 14.93 9.32 1 94.06 326 ALA B N 1
ATOM 6273 C CA . ALA B 1 326 ? 12.805 14.633 8.781 1 94.06 326 ALA B CA 1
ATOM 6274 C C . ALA B 1 326 ? 12.789 13.273 8.102 1 94.06 326 ALA B C 1
ATOM 6276 O O . ALA B 1 326 ? 11.734 12.828 7.625 1 94.06 326 ALA B O 1
ATOM 6277 N N . GLY B 1 327 ? 13.977 12.648 8.07 1 96.12 327 GLY B N 1
ATOM 6278 C CA . GLY B 1 327 ? 14.047 11.305 7.52 1 96.12 327 GLY B CA 1
ATOM 6279 C C . GLY B 1 327 ? 14.5 11.273 6.074 1 96.12 327 GLY B C 1
ATOM 6280 O O . GLY B 1 327 ? 15.367 12.055 5.672 1 96.12 327 GLY B O 1
ATOM 6281 N N . LYS B 1 328 ? 14.109 10.312 5.375 1 97.19 328 LYS B N 1
ATOM 6282 C CA . LYS B 1 328 ? 14.469 10.062 3.98 1 97.19 328 LYS B CA 1
ATOM 6283 C C . LYS B 1 328 ? 13.219 9.977 3.1 1 97.19 328 LYS B C 1
ATOM 6285 O O . LYS B 1 328 ? 12.102 9.945 3.604 1 97.19 328 LYS B O 1
ATOM 6290 N N . PRO B 1 329 ? 13.359 10.055 1.793 1 97.5 329 PRO B N 1
ATOM 6291 C CA . PRO B 1 329 ? 12.219 10.156 0.879 1 97.5 329 PRO B CA 1
ATOM 6292 C C . PRO B 1 329 ? 11.297 8.945 0.943 1 97.5 329 PRO B C 1
ATOM 6294 O O . PRO B 1 329 ? 11.766 7.816 1.117 1 97.5 329 PRO B O 1
ATOM 6297 N N . VAL B 1 330 ? 10.023 9.211 0.764 1 97 330 VAL B N 1
ATOM 6298 C CA . VAL B 1 330 ? 9.07 8.141 0.532 1 97 330 VAL B CA 1
ATOM 6299 C C . VAL B 1 330 ? 9.258 7.574 -0.875 1 97 330 VAL B C 1
ATOM 6301 O O . VAL B 1 330 ? 9.922 8.188 -1.712 1 97 330 VAL B O 1
ATOM 6304 N N . LEU B 1 331 ? 8.664 6.473 -1.199 1 96.12 331 LEU B N 1
ATOM 6305 C CA . LEU B 1 331 ? 8.953 5.707 -2.406 1 96.12 331 LEU B CA 1
ATOM 6306 C C . LEU B 1 331 ? 8.477 6.449 -3.65 1 96.12 331 LEU B C 1
ATOM 6308 O O . LEU B 1 331 ? 9.211 6.566 -4.629 1 96.12 331 LEU B O 1
ATOM 6312 N N . HIS B 1 332 ? 7.27 6.984 -3.641 1 95 332 HIS B N 1
ATOM 6313 C CA . HIS B 1 332 ? 6.656 7.496 -4.859 1 95 332 HIS B CA 1
ATOM 6314 C C . HIS B 1 332 ? 6.758 9.016 -4.934 1 95 332 HIS B C 1
ATOM 6316 O O . HIS B 1 332 ? 5.762 9.695 -5.184 1 95 332 HIS B O 1
ATOM 6322 N N . ALA B 1 333 ? 7.965 9.5 -4.75 1 95.25 333 ALA B N 1
ATOM 6323 C CA . ALA B 1 333 ? 8.266 10.922 -4.898 1 95.25 333 ALA B CA 1
ATOM 6324 C C . ALA B 1 333 ? 9.727 11.133 -5.273 1 95.25 333 ALA B C 1
ATOM 6326 O O . ALA B 1 333 ? 10.617 10.438 -4.77 1 95.25 333 ALA B O 1
ATOM 6327 N N . ASP B 1 334 ? 9.953 12.055 -6.152 1 95.19 334 ASP B N 1
ATOM 6328 C CA . ASP B 1 334 ? 11.297 12.523 -6.457 1 95.19 334 ASP B CA 1
ATOM 6329 C C . ASP B 1 334 ? 11.602 13.828 -5.715 1 95.19 334 ASP B C 1
ATOM 6331 O O . ASP B 1 334 ? 10.734 14.695 -5.59 1 95.19 334 ASP B O 1
ATOM 6335 N N . LEU B 1 335 ? 12.797 13.898 -5.195 1 96.75 335 LEU B N 1
ATOM 6336 C CA . LEU B 1 335 ? 13.195 15.078 -4.441 1 96.75 335 LEU B CA 1
ATOM 6337 C C . LEU B 1 335 ? 14.477 15.68 -5.012 1 96.75 335 LEU B C 1
ATOM 6339 O O . LEU B 1 335 ? 15.336 14.953 -5.52 1 96.75 335 LEU B O 1
ATOM 6343 N N . LYS B 1 336 ? 14.578 16.938 -4.926 1 95.81 336 LYS B N 1
ATOM 6344 C CA . LYS B 1 336 ? 15.852 17.609 -5.117 1 95.81 336 LYS B CA 1
ATOM 6345 C C . LYS B 1 336 ? 15.922 18.891 -4.285 1 95.81 336 LYS B C 1
ATOM 6347 O O . LYS B 1 336 ? 14.891 19.469 -3.943 1 95.81 336 LYS B O 1
ATOM 6352 N N . ILE B 1 337 ? 17.062 19.188 -3.842 1 96.19 337 ILE B N 1
ATOM 6353 C CA . ILE B 1 337 ? 17.344 20.453 -3.168 1 96.19 337 ILE B CA 1
ATOM 6354 C C . ILE B 1 337 ? 17.953 21.438 -4.152 1 96.19 337 ILE B C 1
ATOM 6356 O O . ILE B 1 337 ? 18.984 21.141 -4.766 1 96.19 337 ILE B O 1
ATOM 6360 N N . VAL B 1 338 ? 17.328 22.562 -4.277 1 95.44 338 VAL B N 1
ATOM 6361 C CA . VAL B 1 338 ? 17.672 23.484 -5.352 1 95.44 338 VAL B CA 1
ATOM 6362 C C . VAL B 1 338 ? 18.203 24.781 -4.766 1 95.44 338 VAL B C 1
ATOM 6364 O O . VAL B 1 338 ? 17.641 25.312 -3.803 1 95.44 338 VAL B O 1
ATOM 6367 N N . GLY B 1 339 ? 19.234 25.266 -5.395 1 90.94 339 GLY B N 1
ATOM 6368 C CA . GLY B 1 339 ? 19.812 26.531 -4.992 1 90.94 339 GLY B CA 1
ATOM 6369 C C . GLY B 1 339 ? 19.109 27.734 -5.617 1 90.94 339 GLY B C 1
ATOM 6370 O O . GLY B 1 339 ? 18.141 27.562 -6.363 1 90.94 339 GLY B O 1
ATOM 6371 N N . PRO B 1 340 ? 19.562 28.891 -5.266 1 83.81 340 PRO B N 1
ATOM 6372 C CA . PRO B 1 340 ? 18.938 30.109 -5.773 1 83.81 340 PRO B CA 1
ATOM 6373 C C . PRO B 1 340 ? 19 30.219 -7.293 1 83.81 340 PRO B C 1
ATOM 6375 O O . PRO B 1 340 ? 18.172 30.906 -7.906 1 83.81 340 PRO B O 1
ATOM 6378 N N . ASP B 1 341 ? 19.953 29.531 -7.867 1 83.62 341 ASP B N 1
ATOM 6379 C CA . ASP B 1 341 ? 20.141 29.609 -9.312 1 83.62 341 ASP B CA 1
ATOM 6380 C C . ASP B 1 341 ? 19.219 28.609 -10.031 1 83.62 341 ASP B C 1
ATOM 6382 O O . ASP B 1 341 ? 19.172 28.578 -11.266 1 83.62 341 ASP B O 1
ATOM 6386 N N . GLY B 1 342 ? 18.547 27.844 -9.203 1 85.81 342 GLY B N 1
ATOM 6387 C CA . GLY B 1 342 ? 17.625 26.891 -9.812 1 85.81 342 GLY B CA 1
ATOM 6388 C C . GLY B 1 342 ? 18.25 25.531 -10.031 1 85.81 342 GLY B C 1
ATOM 6389 O O . GLY B 1 342 ? 17.578 24.594 -10.477 1 85.81 342 GLY B O 1
ATOM 6390 N N . ASP B 1 343 ? 19.516 25.484 -9.68 1 90.19 343 ASP B N 1
ATOM 6391 C CA . ASP B 1 343 ? 20.203 24.219 -9.867 1 90.19 343 ASP B CA 1
ATOM 6392 C C . ASP B 1 343 ? 20.297 23.438 -8.555 1 90.19 343 ASP B C 1
ATOM 6394 O O . ASP B 1 343 ? 20.328 24.031 -7.477 1 90.19 343 ASP B O 1
ATOM 6398 N N . PRO B 1 344 ? 20.312 22.078 -8.719 1 92.06 344 PRO B N 1
ATOM 6399 C CA . PRO B 1 344 ? 20.516 21.281 -7.504 1 92.06 344 PRO B CA 1
ATOM 6400 C C . PRO B 1 344 ? 21.812 21.625 -6.773 1 92.06 344 PRO B C 1
ATOM 6402 O O . PRO B 1 344 ? 22.828 21.875 -7.414 1 92.06 344 PRO B O 1
ATOM 6405 N N . VAL B 1 345 ? 21.734 21.688 -5.512 1 92.44 345 VAL B N 1
ATOM 6406 C CA . VAL B 1 345 ? 22.906 22.016 -4.703 1 92.44 345 VAL B CA 1
ATOM 6407 C C . VAL B 1 345 ? 23.734 20.766 -4.473 1 92.44 345 VAL B C 1
ATOM 6409 O O . VAL B 1 345 ? 23.281 19.656 -4.734 1 92.44 345 VAL B O 1
ATOM 6412 N N . LYS B 1 346 ? 24.953 20.938 -3.998 1 88.06 346 LYS B N 1
ATOM 6413 C CA . LYS B 1 346 ? 25.797 19.812 -3.598 1 88.06 346 LYS B CA 1
ATOM 6414 C C . LYS B 1 346 ? 25.328 19.219 -2.271 1 88.06 346 LYS B C 1
ATOM 6416 O O . LYS B 1 346 ? 24.656 19.891 -1.488 1 88.06 346 LYS B O 1
ATOM 6421 N N . PRO B 1 347 ? 25.625 17.953 -2.057 1 84.69 347 PRO B N 1
ATOM 6422 C CA . PRO B 1 347 ? 25.25 17.359 -0.767 1 84.69 347 PRO B CA 1
ATOM 6423 C C . PRO B 1 347 ? 25.734 18.188 0.421 1 84.69 347 PRO B C 1
ATOM 6425 O O . PRO B 1 347 ? 26.859 18.688 0.411 1 84.69 347 PRO B O 1
ATOM 6428 N N . GLY B 1 348 ? 24.922 18.391 1.287 1 86.81 348 GLY B N 1
ATOM 6429 C CA . GLY B 1 348 ? 25.266 19.141 2.49 1 86.81 348 GLY B CA 1
ATOM 6430 C C . GLY B 1 348 ? 24.891 20.609 2.414 1 86.81 348 GLY B C 1
ATOM 6431 O O . GLY B 1 348 ? 24.75 21.266 3.443 1 86.81 348 GLY B O 1
ATOM 6432 N N . GLU B 1 349 ? 24.719 21.078 1.211 1 89.38 349 GLU B N 1
ATOM 6433 C CA . GLU B 1 349 ? 24.375 22.484 1.031 1 89.38 349 GLU B CA 1
ATOM 6434 C C . GLU B 1 349 ? 22.875 22.719 1.187 1 89.38 349 GLU B C 1
ATOM 6436 O O . GLU B 1 349 ? 22.078 21.828 0.897 1 89.38 349 GLU B O 1
ATOM 6441 N N . MET B 1 350 ? 22.625 23.875 1.626 1 88.25 350 MET B N 1
ATOM 6442 C CA . MET B 1 350 ? 21.234 24.25 1.873 1 88.25 350 MET B CA 1
ATOM 6443 C C . MET B 1 350 ? 20.578 24.781 0.604 1 88.25 350 MET B C 1
ATOM 6445 O O . MET B 1 350 ? 21.219 25.484 -0.182 1 88.25 350 MET B O 1
ATOM 6449 N N . GLY B 1 351 ? 19.391 24.453 0.386 1 92.25 351 GLY B N 1
ATOM 6450 C CA . GLY B 1 351 ? 18.547 24.938 -0.689 1 92.25 351 GLY B CA 1
ATOM 6451 C C . GLY B 1 351 ? 17.062 24.656 -0.46 1 92.25 351 GLY B C 1
ATOM 6452 O O . GLY B 1 351 ? 16.672 24.219 0.621 1 92.25 351 GLY B O 1
ATOM 6453 N N . GLU B 1 352 ? 16.266 25.062 -1.386 1 94.25 352 GLU B N 1
ATOM 6454 C CA . GLU B 1 352 ? 14.836 24.797 -1.29 1 94.25 352 GLU B CA 1
ATOM 6455 C C . GLU B 1 352 ? 14.523 23.359 -1.717 1 94.25 352 GLU B C 1
ATOM 6457 O O . GLU B 1 352 ? 15.023 22.891 -2.732 1 94.25 352 GLU B O 1
ATOM 6462 N N . LEU B 1 353 ? 13.742 22.688 -0.968 1 96.19 353 LEU B N 1
ATOM 6463 C CA . LEU B 1 353 ? 13.305 21.344 -1.314 1 96.19 353 LEU B CA 1
ATOM 6464 C C . LEU B 1 353 ? 12.219 21.375 -2.387 1 96.19 353 LEU B C 1
ATOM 6466 O O . LEU B 1 353 ? 11.203 22.047 -2.219 1 96.19 353 LEU B O 1
ATOM 6470 N N . TRP B 1 354 ? 12.484 20.719 -3.51 1 97.19 354 TRP B N 1
ATOM 6471 C CA . TRP B 1 354 ? 11.484 20.516 -4.555 1 97.19 354 TRP B CA 1
ATOM 6472 C C . TRP B 1 354 ? 11.047 19.062 -4.617 1 97.19 354 TRP B C 1
ATOM 6474 O O . TRP B 1 354 ? 11.844 18.156 -4.348 1 97.19 354 TRP B O 1
ATOM 6484 N N . VAL B 1 355 ? 9.828 18.875 -4.867 1 97.5 355 VAL B N 1
ATOM 6485 C CA . VAL B 1 355 ? 9.266 17.531 -4.879 1 97.5 355 VAL B CA 1
ATOM 6486 C C . VAL B 1 355 ? 8.469 17.312 -6.168 1 97.5 355 VAL B C 1
ATOM 6488 O O . VAL B 1 355 ? 7.797 18.234 -6.648 1 97.5 355 VAL B O 1
ATOM 6491 N N . LYS B 1 356 ? 8.531 16.188 -6.742 1 96.75 356 LYS B N 1
ATOM 6492 C CA . LYS B 1 356 ? 7.789 15.805 -7.938 1 96.75 356 LYS B CA 1
ATOM 6493 C C . LYS B 1 356 ? 7.273 14.367 -7.824 1 96.75 356 LYS B C 1
ATOM 6495 O O . LYS B 1 356 ? 7.938 13.508 -7.25 1 96.75 356 LYS B O 1
ATOM 6500 N N . GLY B 1 357 ? 6.07 14.133 -8.312 1 95.44 357 GLY B N 1
ATOM 6501 C CA . GLY B 1 357 ? 5.5 12.797 -8.281 1 95.44 357 GLY B CA 1
ATOM 6502 C C . GLY B 1 357 ? 3.982 12.797 -8.305 1 95.44 357 GLY B C 1
ATOM 6503 O O . GLY B 1 357 ? 3.357 13.844 -8.469 1 95.44 357 GLY B O 1
ATOM 6504 N N . PRO B 1 358 ? 3.381 11.578 -8.219 1 94.62 358 PRO B N 1
ATOM 6505 C CA . PRO B 1 358 ? 1.922 11.445 -8.211 1 94.62 358 PRO B CA 1
ATOM 6506 C C . PRO B 1 358 ? 1.286 11.984 -6.938 1 94.62 358 PRO B C 1
ATOM 6508 O O . PRO B 1 358 ? 0.063 12.133 -6.863 1 94.62 358 PRO B O 1
ATOM 6511 N N . ASN B 1 359 ? 2.09 12.312 -5.949 1 95.88 359 ASN B N 1
ATOM 6512 C CA . ASN B 1 359 ? 1.61 12.836 -4.676 1 95.88 359 ASN B CA 1
ATOM 6513 C C . ASN B 1 359 ? 1.454 14.359 -4.715 1 95.88 359 ASN B C 1
ATOM 6515 O O . ASN B 1 359 ? 1.03 14.969 -3.732 1 95.88 359 ASN B O 1
ATOM 6519 N N . ILE B 1 360 ? 1.702 15.016 -5.844 1 96.81 360 ILE B N 1
ATOM 6520 C CA . ILE B 1 360 ? 1.766 16.469 -5.914 1 96.81 360 ILE B CA 1
ATOM 6521 C C . ILE B 1 360 ? 0.436 17.016 -6.426 1 96.81 360 ILE B C 1
ATOM 6523 O O . ILE B 1 360 ? -0.131 16.5 -7.387 1 96.81 360 ILE B O 1
ATOM 6527 N N . THR B 1 361 ? -0.013 18.047 -5.812 1 97.44 361 THR B N 1
ATOM 6528 C CA . THR B 1 361 ? -1.229 18.734 -6.223 1 97.44 361 THR B CA 1
ATOM 6529 C C . THR B 1 361 ? -1.136 19.172 -7.684 1 97.44 361 THR B C 1
ATOM 6531 O O . THR B 1 361 ? -0.074 19.594 -8.148 1 97.44 361 THR B O 1
ATOM 6534 N N . PRO B 1 362 ? -2.225 19 -8.406 1 96.06 362 PRO B N 1
ATOM 6535 C CA . PRO B 1 362 ? -2.225 19.547 -9.766 1 96.06 362 PRO B CA 1
ATOM 6536 C C . PRO B 1 362 ? -2.293 21.078 -9.789 1 96.06 362 PRO B C 1
ATOM 6538 O O . PRO B 1 362 ? -2.125 21.688 -10.844 1 96.06 362 PRO B O 1
ATOM 6541 N N . GLY B 1 363 ? -2.611 21.656 -8.633 1 96.81 363 GLY B N 1
ATOM 6542 C CA . GLY B 1 363 ? -2.652 23.109 -8.547 1 96.81 363 GLY B CA 1
ATOM 6543 C C . GLY B 1 363 ? -3.594 23.609 -7.465 1 96.81 363 GLY B C 1
ATOM 6544 O O . GLY B 1 363 ? -4.113 22.828 -6.668 1 96.81 363 GLY B O 1
ATOM 6545 N N . TYR B 1 364 ? -3.73 24.938 -7.473 1 95.75 364 TYR B N 1
ATOM 6546 C CA . TYR B 1 364 ? -4.582 25.609 -6.5 1 95.75 364 TYR B CA 1
ATOM 6547 C C . TYR B 1 364 ? -5.898 26.047 -7.133 1 95.75 364 TYR B C 1
ATOM 6549 O O . TYR B 1 364 ? -5.918 26.531 -8.266 1 95.75 364 TYR B O 1
ATOM 6557 N N . TRP B 1 365 ? -6.973 25.797 -6.352 1 97.25 365 TRP B N 1
ATOM 6558 C CA . TRP B 1 365 ? -8.336 26.078 -6.785 1 97.25 365 TRP B CA 1
ATOM 6559 C C . TRP B 1 365 ? -8.492 27.562 -7.133 1 97.25 365 TRP B C 1
ATOM 6561 O O . TRP B 1 365 ? -8.305 28.422 -6.277 1 97.25 365 TRP B O 1
ATOM 6571 N N . ASN B 1 366 ? -8.75 27.953 -8.367 1 95.44 366 ASN B N 1
ATOM 6572 C CA . ASN B 1 366 ? -9.023 29.297 -8.859 1 95.44 366 ASN B CA 1
ATOM 6573 C C . ASN B 1 366 ? -7.82 30.219 -8.672 1 95.44 366 ASN B C 1
ATOM 6575 O O . ASN B 1 366 ? -7.98 31.406 -8.352 1 95.44 366 ASN B O 1
ATOM 6579 N N . ARG B 1 367 ? -6.617 29.609 -8.758 1 92.88 367 ARG B N 1
ATOM 6580 C CA . ARG B 1 367 ? -5.418 30.422 -8.562 1 92.88 367 ARG B CA 1
ATOM 6581 C C . ARG B 1 367 ? -4.387 30.156 -9.648 1 92.88 367 ARG B C 1
ATOM 6583 O O . ARG B 1 367 ? -3.289 29.672 -9.359 1 92.88 367 ARG B O 1
ATOM 6590 N N . PRO B 1 368 ? -4.66 30.531 -10.844 1 91.88 368 PRO B N 1
ATOM 6591 C CA . PRO B 1 368 ? -3.695 30.312 -11.922 1 91.88 368 PRO B CA 1
ATOM 6592 C C . PRO B 1 368 ? -2.355 31 -11.672 1 91.88 368 PRO B C 1
ATOM 6594 O O . PRO B 1 368 ? -1.31 30.484 -12.078 1 91.88 368 PRO B O 1
ATOM 6597 N N . ASP B 1 369 ? -2.389 32.125 -11.039 1 89.06 369 ASP B N 1
ATOM 6598 C CA . ASP B 1 369 ? -1.157 32.844 -10.727 1 89.06 369 ASP B CA 1
ATOM 6599 C C . ASP B 1 369 ? -0.269 32.031 -9.781 1 89.06 369 ASP B C 1
ATOM 6601 O O . ASP B 1 369 ? 0.933 31.891 -10.016 1 89.06 369 ASP B O 1
ATOM 6605 N N . ALA B 1 370 ? -0.891 31.531 -8.703 1 87.62 370 ALA B N 1
ATOM 6606 C CA . ALA B 1 370 ? -0.145 30.688 -7.773 1 87.62 370 ALA B CA 1
ATOM 6607 C C . ALA B 1 370 ? 0.395 29.453 -8.477 1 87.62 370 ALA B C 1
ATOM 6609 O O . ALA B 1 370 ? 1.497 28.984 -8.172 1 87.62 370 ALA B O 1
ATOM 6610 N N . ASN B 1 371 ? -0.3 28.938 -9.445 1 90.81 371 ASN B N 1
ATOM 6611 C CA . ASN B 1 371 ? 0.114 27.75 -10.172 1 90.81 371 ASN B CA 1
ATOM 6612 C C . ASN B 1 371 ? 1.352 28.016 -11.023 1 90.81 371 ASN B C 1
ATOM 6614 O O . ASN B 1 371 ? 2.205 27.141 -11.18 1 90.81 371 ASN B O 1
ATOM 6618 N N . ARG B 1 372 ? 1.479 29.156 -11.523 1 89.62 372 ARG B N 1
ATOM 6619 C CA . ARG B 1 372 ? 2.604 29.516 -12.383 1 89.62 372 ARG B CA 1
ATOM 6620 C C . ARG B 1 372 ? 3.889 29.656 -11.57 1 89.62 372 ARG B C 1
ATOM 6622 O O . ARG B 1 372 ? 4.98 29.391 -12.078 1 89.62 372 ARG B O 1
ATOM 6629 N N . THR B 1 373 ? 3.709 30.031 -10.352 1 89.56 373 THR B N 1
ATOM 6630 C CA . THR B 1 373 ? 4.898 30.375 -9.578 1 89.56 373 THR B CA 1
ATOM 6631 C C . THR B 1 373 ? 5.301 29.219 -8.664 1 89.56 373 THR B C 1
ATOM 6633 O O . THR B 1 373 ? 6.43 29.172 -8.172 1 89.56 373 THR B O 1
ATOM 6636 N N . SER B 1 374 ? 4.41 28.328 -8.461 1 92.88 374 SER B N 1
ATOM 6637 C CA . SER B 1 374 ? 4.652 27.312 -7.457 1 92.88 374 SER B CA 1
ATOM 6638 C C . SER B 1 374 ? 5.281 26.062 -8.078 1 92.88 374 SER B C 1
ATOM 6640 O O . SER B 1 374 ? 5.73 25.172 -7.359 1 92.88 374 SER B O 1
ATOM 6642 N N . PHE B 1 375 ? 5.418 26.016 -9.406 1 94.94 375 PHE B N 1
ATOM 6643 C CA . PHE B 1 375 ? 5.898 24.828 -10.078 1 94.94 375 PHE B CA 1
ATOM 6644 C C . PHE B 1 375 ? 6.93 25.172 -11.141 1 94.94 375 PHE B C 1
ATOM 6646 O O . PHE B 1 375 ? 6.836 26.219 -11.781 1 94.94 375 PHE B O 1
ATOM 6653 N N . THR B 1 376 ? 7.918 24.359 -11.305 1 94.5 376 THR B N 1
ATOM 6654 C CA . THR B 1 376 ? 8.852 24.391 -12.422 1 94.5 376 THR B CA 1
ATOM 6655 C C . THR B 1 376 ? 9 23 -13.031 1 94.5 376 THR B C 1
ATOM 6657 O O . THR B 1 376 ? 9.555 22.094 -12.406 1 94.5 376 THR B O 1
ATOM 6660 N N . ASP B 1 377 ? 8.523 22.734 -14.18 1 92 377 ASP B N 1
ATOM 6661 C CA . ASP B 1 377 ? 8.633 21.484 -14.906 1 92 377 ASP B CA 1
ATOM 6662 C C . ASP B 1 377 ? 8.117 20.312 -14.062 1 92 377 ASP B C 1
ATOM 6664 O O . ASP B 1 377 ? 8.789 19.281 -13.938 1 92 377 ASP B O 1
ATOM 6668 N N . GLY B 1 378 ? 7.074 20.562 -13.375 1 91.56 378 GLY B N 1
ATOM 6669 C CA . GLY B 1 378 ? 6.441 19.5 -12.602 1 91.56 378 GLY B CA 1
ATOM 6670 C C . GLY B 1 378 ? 6.957 19.406 -11.18 1 91.56 378 GLY B C 1
ATOM 6671 O O . GLY B 1 378 ? 6.414 18.656 -10.367 1 91.56 378 GLY B O 1
ATOM 6672 N N . TRP B 1 379 ? 7.988 20.172 -10.906 1 96.12 379 TRP B N 1
ATOM 6673 C CA . TRP B 1 379 ? 8.531 20.219 -9.555 1 96.12 379 TRP B CA 1
ATOM 6674 C C . TRP B 1 379 ? 7.789 21.25 -8.703 1 96.12 379 TRP B C 1
ATOM 6676 O O . TRP B 1 379 ? 7.734 22.422 -9.055 1 96.12 379 TRP B O 1
ATOM 6686 N N . LEU B 1 380 ? 7.203 20.828 -7.637 1 97.31 380 LEU B N 1
ATOM 6687 C CA . LEU B 1 380 ? 6.617 21.734 -6.656 1 97.31 380 LEU B CA 1
ATOM 6688 C C . LEU B 1 380 ? 7.703 22.406 -5.824 1 97.31 380 LEU B C 1
ATOM 6690 O O . LEU B 1 380 ? 8.586 21.734 -5.285 1 97.31 380 LEU B O 1
ATOM 6694 N N . HIS B 1 381 ? 7.617 23.703 -5.781 1 95.19 381 HIS B N 1
ATOM 6695 C CA . HIS B 1 381 ? 8.422 24.469 -4.824 1 95.19 381 HIS B CA 1
ATOM 6696 C C . HIS B 1 381 ? 7.809 24.422 -3.43 1 95.19 381 HIS B C 1
ATOM 6698 O O . HIS B 1 381 ? 6.75 25 -3.189 1 95.19 381 HIS B O 1
ATOM 6704 N N . THR B 1 382 ? 8.5 23.781 -2.494 1 93.75 382 THR B N 1
ATOM 6705 C CA . THR B 1 382 ? 7.879 23.594 -1.187 1 93.75 382 THR B CA 1
ATOM 6706 C C . THR B 1 382 ? 7.945 24.875 -0.37 1 93.75 382 THR B C 1
ATOM 6708 O O . THR B 1 382 ? 7.152 25.078 0.554 1 93.75 382 THR B O 1
ATOM 6711 N N . GLY B 1 383 ? 8.93 25.703 -0.702 1 89.94 383 GLY B N 1
ATOM 6712 C CA . GLY B 1 383 ? 9.18 26.875 0.105 1 89.94 383 GLY B CA 1
ATOM 6713 C C . GLY B 1 383 ? 9.945 26.578 1.381 1 89.94 383 GLY B C 1
ATOM 6714 O O . GLY B 1 383 ? 10.164 27.469 2.201 1 89.94 383 GLY B O 1
ATOM 6715 N N . ASP B 1 384 ? 10.375 25.344 1.55 1 89.56 384 ASP B N 1
ATOM 6716 C CA . ASP B 1 384 ? 11.125 24.938 2.74 1 89.56 384 ASP B CA 1
ATOM 6717 C C . ASP B 1 384 ? 12.602 24.734 2.414 1 89.56 384 ASP B C 1
ATOM 6719 O O . ASP B 1 384 ? 12.938 24.062 1.43 1 89.56 384 ASP B O 1
ATOM 6723 N N . ALA B 1 385 ? 13.422 25.344 3.246 1 90.56 385 ALA B N 1
ATOM 6724 C CA . ALA B 1 385 ? 14.859 25.125 3.125 1 90.56 385 ALA B CA 1
ATOM 6725 C C . ALA B 1 385 ? 15.273 23.812 3.766 1 90.56 385 ALA B C 1
ATOM 6727 O O . ALA B 1 385 ? 14.836 23.484 4.871 1 90.56 385 ALA B O 1
ATOM 6728 N N . ALA B 1 386 ? 16.078 23.047 3.006 1 93.69 386 ALA B N 1
ATOM 6729 C CA . ALA B 1 386 ? 16.484 21.734 3.482 1 93.69 386 ALA B CA 1
ATOM 6730 C C . ALA B 1 386 ? 17.938 21.453 3.145 1 93.69 386 ALA B C 1
ATOM 6732 O O . ALA B 1 386 ? 18.531 22.141 2.309 1 93.69 386 ALA B O 1
ATOM 6733 N N . ARG B 1 387 ? 18.547 20.625 3.867 1 93.12 387 ARG B N 1
ATOM 6734 C CA . ARG B 1 387 ? 19.828 20.016 3.566 1 93.12 387 ARG B CA 1
ATOM 6735 C C . ARG B 1 387 ? 19.781 18.5 3.756 1 93.12 387 ARG B C 1
ATOM 6737 O O . ARG B 1 387 ? 18.891 17.984 4.426 1 93.12 387 ARG B O 1
ATOM 6744 N N . VAL B 1 388 ? 20.672 17.797 3.141 1 95.19 388 VAL B N 1
ATOM 6745 C CA . VAL B 1 388 ? 20.781 16.344 3.266 1 95.19 388 VAL B CA 1
ATOM 6746 C C . VAL B 1 388 ? 22.188 15.977 3.756 1 95.19 388 VAL B C 1
ATOM 6748 O O . VAL B 1 388 ? 23.172 16.578 3.334 1 95.19 388 VAL B O 1
ATOM 6751 N N . ASP B 1 389 ? 22.281 15.062 4.684 1 94.12 389 ASP B N 1
ATOM 6752 C CA . ASP B 1 389 ? 23.594 14.68 5.191 1 94.12 389 ASP B CA 1
ATOM 6753 C C . ASP B 1 389 ? 24.203 13.547 4.363 1 94.12 389 ASP B C 1
ATOM 6755 O O . ASP B 1 389 ? 23.641 13.164 3.334 1 94.12 389 ASP B O 1
ATOM 6759 N N . ASP B 1 390 ? 25.344 13.047 4.809 1 92.69 390 ASP B N 1
ATOM 6760 C CA . ASP B 1 390 ? 26.109 12.086 4.027 1 92.69 390 ASP B CA 1
ATOM 6761 C C . ASP B 1 390 ? 25.453 10.711 4.039 1 92.69 390 ASP B C 1
ATOM 6763 O O . ASP B 1 390 ? 25.781 9.852 3.217 1 92.69 390 ASP B O 1
ATOM 6767 N N . GLU B 1 391 ? 24.484 10.547 4.977 1 94.12 391 GLU B N 1
ATOM 6768 C CA . GLU B 1 391 ? 23.781 9.266 5.039 1 94.12 391 GLU B CA 1
ATOM 6769 C C . GLU B 1 391 ? 22.422 9.344 4.348 1 94.12 391 GLU B C 1
ATOM 6771 O O . GLU B 1 391 ? 21.672 8.375 4.344 1 94.12 391 GLU B O 1
ATOM 6776 N N . GLY B 1 392 ? 22.062 10.492 3.822 1 94.88 392 GLY B N 1
ATOM 6777 C CA . GLY B 1 392 ? 20.844 10.648 3.049 1 94.88 392 GLY B CA 1
ATOM 6778 C C . GLY B 1 392 ? 19.672 11.133 3.879 1 94.88 392 GLY B C 1
ATOM 6779 O O . GLY B 1 392 ? 18.531 11.125 3.412 1 94.88 392 GLY B O 1
ATOM 6780 N N . PHE B 1 393 ? 19.953 11.523 5.121 1 96.31 393 PHE B N 1
ATOM 6781 C CA . PHE B 1 393 ? 18.891 12.055 5.965 1 96.31 393 PHE B CA 1
ATOM 6782 C C . PHE B 1 393 ? 18.672 13.539 5.68 1 96.31 393 PHE B C 1
ATOM 6784 O O . PHE B 1 393 ? 19.609 14.32 5.664 1 96.31 393 PHE B O 1
ATOM 6791 N N . TYR B 1 394 ? 17.422 13.867 5.488 1 95.94 394 TYR B N 1
ATOM 6792 C CA . TYR B 1 394 ? 17.031 15.25 5.211 1 95.94 394 TYR B CA 1
ATOM 6793 C C . TYR B 1 394 ? 16.75 16 6.504 1 95.94 394 TYR B C 1
ATOM 6795 O O . TYR B 1 394 ? 16.172 15.445 7.441 1 95.94 394 TYR B O 1
ATOM 6803 N N . TYR B 1 395 ? 17.125 17.188 6.547 1 92.19 395 TYR B N 1
ATOM 6804 C CA . TYR B 1 395 ? 16.812 18.141 7.613 1 92.19 395 TYR B CA 1
ATOM 6805 C C . TYR B 1 395 ? 16.109 19.375 7.066 1 92.19 395 TYR B C 1
ATOM 6807 O O . TYR B 1 395 ? 16.625 20.031 6.156 1 92.19 395 TYR B O 1
ATOM 6815 N N . ILE B 1 396 ? 14.891 19.609 7.543 1 88.94 396 ILE B N 1
ATOM 6816 C CA . ILE B 1 396 ? 14.172 20.828 7.184 1 88.94 396 ILE B CA 1
ATOM 6817 C C . ILE B 1 396 ? 14.586 21.969 8.109 1 88.94 396 ILE B C 1
ATOM 6819 O O . ILE B 1 396 ? 14.406 21.891 9.328 1 88.94 396 ILE B O 1
ATOM 6823 N N . VAL B 1 397 ? 15.078 22.953 7.586 1 78.38 397 VAL B N 1
ATOM 6824 C CA . VAL B 1 397 ? 15.719 24 8.375 1 78.38 397 VAL B CA 1
ATOM 6825 C C . VAL B 1 397 ? 14.695 25.094 8.711 1 78.38 397 VAL B C 1
ATOM 6827 O O . VAL B 1 397 ? 14.664 25.594 9.836 1 78.38 397 VAL B O 1
ATOM 6830 N N . ASP B 1 398 ? 13.938 25.578 7.828 1 76.06 398 ASP B N 1
ATOM 6831 C CA . ASP B 1 398 ? 12.969 26.656 8.023 1 76.06 398 ASP B CA 1
ATOM 6832 C C . ASP B 1 398 ? 12.148 26.891 6.754 1 76.06 398 ASP B C 1
ATOM 6834 O O . ASP B 1 398 ? 12.406 26.281 5.719 1 76.06 398 ASP B O 1
ATOM 6838 N N . ARG B 1 399 ? 11.047 27.562 7.055 1 72.38 399 ARG B N 1
ATOM 6839 C CA . ARG B 1 399 ? 10.438 28.109 5.844 1 72.38 399 ARG B CA 1
ATOM 6840 C C . ARG B 1 399 ? 11.352 29.156 5.199 1 72.38 399 ARG B C 1
ATOM 6842 O O . ARG B 1 399 ? 11.953 29.969 5.891 1 72.38 399 ARG B O 1
ATOM 6849 N N . THR B 1 400 ? 11.469 29.062 3.975 1 66.38 400 THR B N 1
ATOM 6850 C CA . THR B 1 400 ? 12.336 30.016 3.279 1 66.38 400 THR B CA 1
ATOM 6851 C C . THR B 1 400 ? 11.875 31.453 3.525 1 66.38 400 THR B C 1
ATOM 6853 O O . THR B 1 400 ? 12.703 32.375 3.592 1 66.38 400 THR B O 1
ATOM 6856 N N . LYS B 1 401 ? 10.562 31.453 3.799 1 68 401 LYS B N 1
ATOM 6857 C CA . LYS B 1 401 ? 10.008 32.781 4.012 1 68 401 LYS B CA 1
ATOM 6858 C C . LYS B 1 401 ? 10.266 33.25 5.438 1 68 401 LYS B C 1
ATOM 6860 O O . LYS B 1 401 ? 10.156 34.469 5.727 1 68 401 LYS B O 1
ATOM 6865 N N . ASP B 1 402 ? 10.531 32.406 6.277 1 76.62 402 ASP B N 1
ATOM 6866 C CA . ASP B 1 402 ? 10.781 32.781 7.668 1 76.62 402 ASP B CA 1
ATOM 6867 C C . ASP B 1 402 ? 12.258 33.062 7.895 1 76.62 402 ASP B C 1
ATOM 6869 O O . ASP B 1 402 ? 12.625 33.656 8.922 1 76.62 402 ASP B O 1
ATOM 6873 N N . MET B 1 403 ? 12.953 32.688 6.91 1 73.94 403 MET B N 1
ATOM 6874 C CA . MET B 1 403 ? 14.383 33 6.973 1 73.94 403 MET B CA 1
ATOM 6875 C C . MET B 1 403 ? 14.625 34.5 6.934 1 73.94 403 MET B C 1
ATOM 6877 O O . MET B 1 403 ? 13.891 35.219 6.266 1 73.94 403 MET B O 1
ATOM 6881 N N . TYR B 1 404 ? 15.43 35 7.793 1 79.31 404 TYR B N 1
ATOM 6882 C CA . TYR B 1 404 ? 15.797 36.406 7.738 1 79.31 404 TYR B CA 1
ATOM 6883 C C . TYR B 1 404 ? 17.297 36.594 7.527 1 79.31 404 TYR B C 1
ATOM 6885 O O . TYR B 1 404 ? 18.062 35.625 7.676 1 79.31 404 TYR B O 1
ATOM 6893 N N . ILE B 1 405 ? 17.656 37.656 6.922 1 76.62 405 ILE B N 1
ATOM 6894 C CA . ILE B 1 405 ? 19.047 37.938 6.582 1 76.62 405 ILE B CA 1
ATOM 6895 C C . ILE B 1 405 ? 19.641 38.906 7.594 1 76.62 405 ILE B C 1
ATOM 6897 O O . ILE B 1 405 ? 19.156 40.031 7.738 1 76.62 405 ILE B O 1
ATOM 6901 N N . SER B 1 406 ? 20.547 38.438 8.352 1 79.62 406 SER B N 1
ATOM 6902 C CA . SER B 1 406 ? 21.266 39.25 9.32 1 79.62 406 SER B CA 1
ATOM 6903 C C . SER B 1 406 ? 22.719 39.438 8.906 1 79.62 406 SER B C 1
ATOM 6905 O O . SER B 1 406 ? 23.5 38.5 8.859 1 79.62 406 SER B O 1
ATOM 6907 N N . GLY B 1 407 ? 23.156 40.656 8.594 1 73.69 407 GLY B N 1
ATOM 6908 C CA . GLY B 1 407 ? 24.516 40.969 8.172 1 73.69 407 GLY B CA 1
ATOM 6909 C C . GLY B 1 407 ? 24.922 40.219 6.906 1 73.69 407 GLY B C 1
ATOM 6910 O O . GLY B 1 407 ? 26.047 39.75 6.793 1 73.69 407 GLY B O 1
ATOM 6911 N N . GLY B 1 408 ? 23.953 40.031 6.008 1 68.94 408 GLY B N 1
ATOM 6912 C CA . GLY B 1 408 ? 24.219 39.375 4.727 1 68.94 408 GLY B CA 1
ATOM 6913 C C . GLY B 1 408 ? 24.188 37.875 4.793 1 68.94 408 GLY B C 1
ATOM 6914 O O . GLY B 1 408 ? 24.391 37.188 3.785 1 68.94 408 GLY B O 1
ATOM 6915 N N . GLU B 1 409 ? 23.906 37.344 6.066 1 70.56 409 GLU B N 1
ATOM 6916 C CA . GLU B 1 409 ? 23.859 35.906 6.27 1 70.56 409 GLU B CA 1
ATOM 6917 C C . GLU B 1 409 ? 22.438 35.406 6.504 1 70.56 409 GLU B C 1
ATOM 6919 O O . GLU B 1 409 ? 21.656 36.094 7.176 1 70.56 409 GLU B O 1
ATOM 6924 N N . ASN B 1 410 ? 22.109 34.344 5.887 1 67.94 410 ASN B N 1
ATOM 6925 C CA . ASN B 1 410 ? 20.812 33.75 6.113 1 67.94 410 ASN B CA 1
ATOM 6926 C C . ASN B 1 410 ? 20.719 33.125 7.504 1 67.94 410 ASN B C 1
ATOM 6928 O O . ASN B 1 410 ? 21.609 32.375 7.922 1 67.94 410 ASN B O 1
ATOM 6932 N N . VAL B 1 411 ? 19.703 33.562 8.227 1 80 411 VAL B N 1
ATOM 6933 C CA . VAL B 1 411 ? 19.438 32.969 9.539 1 80 411 VAL B CA 1
ATOM 6934 C C . VAL B 1 411 ? 18.125 32.219 9.5 1 80 411 VAL B C 1
ATOM 6936 O O . VAL B 1 411 ? 17.078 32.75 9.125 1 80 411 VAL B O 1
ATOM 6939 N N . TYR B 1 412 ? 18.188 30.984 9.75 1 77 412 TYR B N 1
ATOM 6940 C CA . TYR B 1 412 ? 17 30.141 9.836 1 77 412 TYR B CA 1
ATOM 6941 C C . TYR B 1 412 ? 16.516 30.031 11.273 1 77 412 TYR B C 1
ATOM 6943 O O . TYR B 1 412 ? 17.203 29.453 12.125 1 77 412 TYR B O 1
ATOM 6951 N N . PRO B 1 413 ? 15.242 30.469 11.547 1 86 413 PRO B N 1
ATOM 6952 C CA . PRO B 1 413 ? 14.742 30.562 12.922 1 86 413 PRO B CA 1
ATOM 6953 C C . PRO B 1 413 ? 14.75 29.234 13.648 1 86 413 PRO B C 1
ATOM 6955 O O . PRO B 1 413 ? 15.062 29.172 14.844 1 86 413 PRO B O 1
ATOM 6958 N N . ALA B 1 414 ? 14.523 28.172 12.93 1 78.94 414 ALA B N 1
ATOM 6959 C CA . ALA B 1 414 ? 14.422 26.859 13.555 1 78.94 414 ALA B CA 1
ATOM 6960 C C . ALA B 1 414 ? 15.742 26.453 14.203 1 78.94 414 ALA B C 1
ATOM 6962 O O . ALA B 1 414 ? 15.75 25.797 15.25 1 78.94 414 ALA B O 1
ATOM 6963 N N . GLU B 1 415 ? 16.797 26.75 13.617 1 77.31 415 GLU B N 1
ATOM 6964 C CA . GLU B 1 415 ? 18.109 26.469 14.18 1 77.31 415 GLU B CA 1
ATOM 6965 C C . GLU B 1 415 ? 18.312 27.188 15.516 1 77.31 415 GLU B C 1
ATOM 6967 O O . GLU B 1 415 ? 18.828 26.609 16.469 1 77.31 415 GLU B O 1
ATOM 6972 N N . VAL B 1 416 ? 17.938 28.406 15.531 1 86.12 416 VAL B N 1
ATOM 6973 C CA . VAL B 1 416 ? 18.047 29.219 16.75 1 86.12 416 VAL B CA 1
ATOM 6974 C C . VAL B 1 416 ? 17.094 28.672 17.812 1 86.12 416 VAL B C 1
ATOM 6976 O O . VAL B 1 416 ? 17.469 28.562 18.984 1 86.12 416 VAL B O 1
ATOM 6979 N N . GLU B 1 417 ? 15.93 28.312 17.359 1 89.25 417 GLU B N 1
ATOM 6980 C CA . GLU B 1 417 ? 14.93 27.781 18.281 1 89.25 417 GLU B CA 1
ATOM 6981 C C . GLU B 1 417 ? 15.406 26.484 18.938 1 89.25 417 GLU B C 1
ATOM 6983 O O . GLU B 1 417 ? 15.188 26.281 20.125 1 89.25 417 GLU B O 1
ATOM 6988 N N . ASP B 1 418 ? 16.094 25.656 18.219 1 82.75 418 ASP B N 1
ATOM 6989 C CA . ASP B 1 418 ? 16.641 24.422 18.766 1 82.75 418 ASP B CA 1
ATOM 6990 C C . ASP B 1 418 ? 17.594 24.703 19.922 1 82.75 418 ASP B C 1
ATOM 6992 O O . ASP B 1 418 ? 17.625 23.953 20.906 1 82.75 418 ASP B O 1
ATOM 6996 N N . VAL B 1 419 ? 18.391 25.719 19.812 1 85.12 419 VAL B N 1
ATOM 6997 C CA . VAL B 1 419 ? 19.328 26.125 20.859 1 85.12 419 VAL B CA 1
ATOM 6998 C C . VAL B 1 419 ? 18.562 26.672 22.062 1 85.12 419 VAL B C 1
ATOM 7000 O O . VAL B 1 419 ? 18.922 26.391 23.203 1 85.12 419 VAL B O 1
ATOM 7003 N N . LEU B 1 420 ? 17.5 27.406 21.844 1 92 420 LEU B N 1
ATOM 7004 C CA . LEU B 1 420 ? 16.688 27.969 22.906 1 92 420 LEU B CA 1
ATOM 7005 C C . LEU B 1 420 ? 16.031 26.875 23.734 1 92 420 LEU B C 1
ATOM 7007 O O . LEU B 1 420 ? 15.992 26.953 24.969 1 92 420 LEU B O 1
ATOM 7011 N N . TYR B 1 421 ? 15.664 25.828 23.062 1 88.5 421 TYR B N 1
ATOM 7012 C CA . TYR B 1 421 ? 14.938 24.75 23.719 1 88.5 421 TYR B CA 1
ATOM 7013 C C . TYR B 1 421 ? 15.859 23.922 24.609 1 88.5 421 TYR B C 1
ATOM 7015 O O . TYR B 1 421 ? 15.398 23.094 25.391 1 88.5 421 TYR B O 1
ATOM 7023 N N . GLN B 1 422 ? 17.109 24.141 24.5 1 86 422 GLN B N 1
ATOM 7024 C CA . GLN B 1 422 ? 18.062 23.484 25.391 1 86 422 GLN B CA 1
ATOM 7025 C C . GLN B 1 422 ? 18 24.078 26.797 1 86 422 GLN B C 1
ATOM 7027 O O . GLN B 1 422 ? 18.516 23.484 27.75 1 86 422 GLN B O 1
ATOM 7032 N N . LEU B 1 423 ? 17.453 25.219 26.984 1 91.06 423 LEU B N 1
ATOM 7033 C CA . LEU B 1 423 ? 17.234 25.812 28.297 1 91.06 423 LEU B CA 1
ATOM 7034 C C . LEU B 1 423 ? 15.984 25.219 28.953 1 91.06 423 LEU B C 1
ATOM 7036 O O . LEU B 1 423 ? 14.875 25.406 28.469 1 91.06 423 LEU B O 1
ATOM 7040 N N . PRO B 1 424 ? 16.156 24.578 30.016 1 89.88 424 PRO B N 1
ATOM 7041 C CA . PRO B 1 424 ? 15.055 23.828 30.625 1 89.88 424 PRO B CA 1
ATOM 7042 C C . PRO B 1 424 ? 13.922 24.75 31.078 1 89.88 424 PRO B C 1
ATOM 7044 O O . PRO B 1 424 ? 12.797 24.281 31.281 1 89.88 424 PRO B O 1
ATOM 7047 N N . GLU B 1 425 ? 14.188 26.047 31.234 1 92.69 425 GLU B N 1
ATOM 7048 C CA . GLU B 1 425 ? 13.18 26.984 31.703 1 92.69 425 GLU B CA 1
ATOM 7049 C C . GLU B 1 425 ? 12.156 27.281 30.609 1 92.69 425 GLU B C 1
ATOM 7051 O O . GLU B 1 425 ? 11.062 27.781 30.891 1 92.69 425 GLU B O 1
ATOM 7056 N N . ILE B 1 426 ? 12.508 26.984 29.422 1 92.75 426 ILE B N 1
ATOM 7057 C CA . ILE B 1 426 ? 11.711 27.422 28.281 1 92.75 426 ILE B CA 1
ATOM 7058 C C . ILE B 1 426 ? 10.625 26.391 27.984 1 92.75 426 ILE B C 1
ATOM 7060 O O . ILE B 1 426 ? 10.914 25.203 27.828 1 92.75 426 ILE B O 1
ATOM 7064 N N . ALA B 1 427 ? 9.406 26.859 28.016 1 89 427 ALA B N 1
ATOM 7065 C CA . ALA B 1 427 ? 8.266 26.031 27.625 1 89 427 ALA B CA 1
ATOM 7066 C C . ALA B 1 427 ? 8.102 26.031 26.109 1 89 427 ALA B C 1
ATOM 7068 O O . ALA B 1 427 ? 7.914 24.969 25.5 1 89 427 ALA B O 1
ATOM 7069 N N . GLU B 1 428 ? 8.148 27.156 25.438 1 91.19 428 GLU B N 1
ATOM 7070 C CA . GLU B 1 428 ? 8.062 27.312 23.984 1 91.19 428 GLU B CA 1
ATOM 7071 C C . GLU B 1 428 ? 8.859 28.516 23.5 1 91.19 428 GLU B C 1
ATOM 7073 O O . GLU B 1 428 ? 9.039 29.484 24.25 1 91.19 428 GLU B O 1
ATOM 7078 N N . ALA B 1 429 ? 9.391 28.406 22.406 1 91.38 429 ALA B N 1
ATOM 7079 C CA . ALA B 1 429 ? 10.195 29.484 21.844 1 91.38 429 ALA B CA 1
ATOM 7080 C C . ALA B 1 429 ? 9.984 29.609 20.328 1 91.38 429 ALA B C 1
ATOM 7082 O O . ALA B 1 429 ? 9.75 28.609 19.656 1 91.38 429 ALA B O 1
ATOM 7083 N N . ALA B 1 430 ? 9.922 30.734 19.844 1 92.12 430 ALA B N 1
ATOM 7084 C CA . ALA B 1 430 ? 9.945 31.062 18.422 1 92.12 430 ALA B CA 1
ATOM 7085 C C . ALA B 1 430 ? 10.914 32.219 18.125 1 92.12 430 ALA B C 1
ATOM 7087 O O . ALA B 1 430 ? 11.156 33.062 18.984 1 92.12 430 ALA B O 1
ATOM 7088 N N . VAL B 1 431 ? 11.555 32.188 17 1 90.69 431 VAL B N 1
ATOM 7089 C CA . VAL B 1 431 ? 12.445 33.25 16.562 1 90.69 431 VAL B CA 1
ATOM 7090 C C . VAL B 1 431 ? 11.906 33.906 15.289 1 90.69 431 VAL B C 1
ATOM 7092 O O . VAL B 1 431 ? 11.477 33.188 14.375 1 90.69 431 VAL B O 1
ATOM 7095 N N . ILE B 1 432 ? 11.789 35.156 15.328 1 91.44 432 ILE B N 1
ATOM 7096 C CA . ILE B 1 432 ? 11.352 35.906 14.148 1 91.44 432 ILE B CA 1
ATOM 7097 C C . ILE B 1 432 ? 12.391 36.969 13.781 1 91.44 432 ILE B C 1
ATOM 7099 O O . ILE B 1 432 ? 13.133 37.438 14.641 1 91.44 432 ILE B O 1
ATOM 7103 N N . GLY B 1 433 ? 12.43 37.219 12.492 1 87.94 433 GLY B N 1
ATOM 7104 C CA . GLY B 1 433 ? 13.273 38.312 12.047 1 87.94 433 GLY B CA 1
ATOM 7105 C C . GLY B 1 433 ? 12.648 39.688 12.289 1 87.94 433 GLY B C 1
ATOM 7106 O O . GLY B 1 433 ? 11.438 39.844 12.133 1 87.94 433 GLY B O 1
ATOM 7107 N N . ALA B 1 434 ? 13.461 40.562 12.789 1 87.94 434 ALA B N 1
ATOM 7108 C CA . ALA B 1 434 ? 13.055 41.969 12.953 1 87.94 434 ALA B CA 1
ATOM 7109 C C . ALA B 1 434 ? 14.016 42.906 12.25 1 87.94 434 ALA B C 1
ATOM 7111 O O . ALA B 1 434 ? 15.219 42.656 12.18 1 87.94 434 ALA B O 1
ATOM 7112 N N . PRO B 1 435 ? 13.43 44 11.664 1 85.62 435 PRO B N 1
ATOM 7113 C CA . PRO B 1 435 ? 14.328 44.969 11.031 1 85.62 435 PRO B CA 1
ATOM 7114 C C . PRO B 1 435 ? 15.367 45.531 11.992 1 85.62 435 PRO B C 1
ATOM 7116 O O . PRO B 1 435 ? 15.055 45.781 13.164 1 85.62 435 PRO B O 1
ATOM 7119 N N . ASP B 1 436 ? 16.562 45.625 11.492 1 83.12 436 ASP B N 1
ATOM 7120 C CA . ASP B 1 436 ? 17.688 46.219 12.242 1 83.12 436 ASP B CA 1
ATOM 7121 C C . ASP B 1 436 ? 18.484 47.188 11.383 1 83.12 436 ASP B C 1
ATOM 7123 O O . ASP B 1 436 ? 18.844 46.875 10.25 1 83.12 436 ASP B O 1
ATOM 7127 N N . PRO B 1 437 ? 18.688 48.375 11.867 1 80.12 437 PRO B N 1
ATOM 7128 C CA . PRO B 1 437 ? 19.375 49.375 11.055 1 80.12 437 PRO B CA 1
ATOM 7129 C C . PRO B 1 437 ? 20.797 49 10.68 1 80.12 437 PRO B C 1
ATOM 7131 O O . PRO B 1 437 ? 21.297 49.375 9.625 1 80.12 437 PRO B O 1
ATOM 7134 N N . GLN B 1 438 ? 21.453 48.25 11.484 1 78 438 GLN B N 1
ATOM 7135 C CA . GLN B 1 438 ? 22.844 47.875 11.266 1 78 438 GLN B CA 1
ATOM 7136 C C . GLN B 1 438 ? 22.969 46.594 10.461 1 78 438 GLN B C 1
ATOM 7138 O O . GLN B 1 438 ? 23.812 46.469 9.586 1 78 438 GLN B O 1
ATOM 7143 N N . TRP B 1 439 ? 22.156 45.688 10.688 1 78.75 439 TRP B N 1
ATOM 7144 C CA . TRP B 1 439 ? 22.375 44.344 10.188 1 78.75 439 TRP B CA 1
ATOM 7145 C C . TRP B 1 439 ? 21.312 43.969 9.156 1 78.75 439 TRP B C 1
ATOM 7147 O O . TRP B 1 439 ? 21.344 42.844 8.609 1 78.75 439 TRP B O 1
ATOM 7157 N N . GLY B 1 440 ? 20.375 44.969 8.82 1 81.5 440 GLY B N 1
ATOM 7158 C CA . GLY B 1 440 ? 19.219 44.656 8.008 1 81.5 440 GLY B CA 1
ATOM 7159 C C . GLY B 1 440 ? 18.094 44 8.797 1 81.5 440 GLY B C 1
ATOM 7160 O O . GLY B 1 440 ? 17.047 44.625 9.016 1 81.5 440 GLY B O 1
ATOM 7161 N N . GLU B 1 441 ? 18.344 42.719 9.25 1 86.69 441 GLU B N 1
ATOM 7162 C CA . GLU B 1 441 ? 17.438 42 10.172 1 86.69 441 GLU B CA 1
ATOM 7163 C C . GLU B 1 441 ? 18.219 41.344 11.305 1 86.69 441 GLU B C 1
ATOM 7165 O O . GLU B 1 441 ? 19.406 41.031 11.156 1 86.69 441 GLU B O 1
ATOM 7170 N N . THR B 1 442 ? 17.562 41.312 12.445 1 88.44 442 THR B N 1
ATOM 7171 C CA . THR B 1 442 ? 18.078 40.531 13.562 1 88.44 442 THR B CA 1
ATOM 7172 C C . THR B 1 442 ? 16.969 39.688 14.18 1 88.44 442 THR B C 1
ATOM 7174 O O . THR B 1 442 ? 15.781 39.938 13.953 1 88.44 442 THR B O 1
ATOM 7177 N N . GLY B 1 443 ? 17.359 38.625 14.82 1 91.69 443 GLY B N 1
ATOM 7178 C CA . GLY B 1 443 ? 16.375 37.719 15.422 1 91.69 443 GLY B CA 1
ATOM 7179 C C . GLY B 1 443 ? 15.805 38.25 16.719 1 91.69 443 GLY B C 1
ATOM 7180 O O . GLY B 1 443 ? 16.516 38.875 17.516 1 91.69 443 GLY B O 1
ATOM 7181 N N . VAL B 1 444 ? 14.508 38.062 16.891 1 93.56 444 VAL B N 1
ATOM 7182 C CA . VAL B 1 444 ? 13.836 38.25 18.172 1 93.56 444 VAL B CA 1
ATOM 7183 C C . VAL B 1 444 ? 13.352 36.906 18.703 1 93.56 444 VAL B C 1
ATOM 7185 O O . VAL B 1 444 ? 12.609 36.188 18.031 1 93.56 444 VAL B O 1
ATOM 7188 N N . ALA B 1 445 ? 13.938 36.562 19.797 1 95 445 ALA B N 1
ATOM 7189 C CA . ALA B 1 445 ? 13.438 35.375 20.469 1 95 445 ALA B CA 1
ATOM 7190 C C . ALA B 1 445 ? 12.164 35.656 21.25 1 95 445 ALA B C 1
ATOM 7192 O O . ALA B 1 445 ? 12.164 36.531 22.125 1 95 445 ALA B O 1
ATOM 7193 N N . VAL B 1 446 ? 11.18 35.031 20.875 1 94.5 446 VAL B N 1
ATOM 7194 C CA . VAL B 1 446 ? 9.93 35.094 21.625 1 94.5 446 VAL B CA 1
ATOM 7195 C C . VAL B 1 446 ? 9.758 33.844 22.469 1 94.5 446 VAL B C 1
ATOM 7197 O O . VAL B 1 446 ? 9.648 32.75 21.938 1 94.5 446 VAL B O 1
ATOM 7200 N N . VAL B 1 447 ? 9.734 34 23.797 1 95.06 447 VAL B N 1
ATOM 7201 C CA . VAL B 1 447 ? 9.914 32.875 24.688 1 95.06 447 VAL B CA 1
ATOM 7202 C C . VAL B 1 447 ? 8.812 32.844 25.734 1 95.06 447 VAL B C 1
ATOM 7204 O O . VAL B 1 447 ? 8.5 33.875 26.344 1 95.06 447 VAL B O 1
ATOM 7207 N N . ALA B 1 448 ? 8.172 31.719 25.859 1 93.88 448 ALA B N 1
ATOM 7208 C CA . ALA B 1 448 ? 7.316 31.438 27.016 1 93.88 448 ALA B CA 1
ATOM 7209 C C . ALA B 1 448 ? 8.008 30.484 27.984 1 93.88 448 ALA B C 1
ATOM 7211 O O . ALA B 1 448 ? 8.516 29.422 27.578 1 93.88 448 ALA B O 1
ATOM 7212 N N . LEU B 1 449 ? 8.062 30.859 29.25 1 93.75 449 LEU B N 1
ATOM 7213 C CA . LEU B 1 449 ? 8.742 30.062 30.281 1 93.75 449 LEU B CA 1
ATOM 7214 C C . LEU B 1 449 ? 7.797 29.062 30.906 1 93.75 449 LEU B C 1
ATOM 7216 O O . LEU B 1 449 ? 6.578 29.25 30.906 1 93.75 449 LEU B O 1
ATOM 7220 N N . LYS B 1 450 ? 8.391 27.969 31.266 1 90.62 450 LYS B N 1
ATOM 7221 C CA . LYS B 1 450 ? 7.621 27.031 32.062 1 90.62 450 LYS B CA 1
ATOM 7222 C C . LYS B 1 450 ? 7.086 27.703 33.344 1 90.62 450 LYS B C 1
ATOM 7224 O O . LYS B 1 450 ? 7.695 28.641 33.844 1 90.62 450 LYS B O 1
ATOM 7229 N N . PRO B 1 451 ? 5.957 27.234 33.844 1 86.88 451 PRO B N 1
ATOM 7230 C CA . PRO B 1 451 ? 5.402 27.859 35.062 1 86.88 451 PRO B CA 1
ATOM 7231 C C . PRO B 1 451 ? 6.391 27.891 36.219 1 86.88 451 PRO B C 1
ATOM 7233 O O . PRO B 1 451 ? 6.969 26.844 36.562 1 86.88 451 PRO B O 1
ATOM 7236 N N . GLY B 1 452 ? 6.578 29.016 36.781 1 89.5 452 GLY B N 1
ATOM 7237 C CA . GLY B 1 452 ? 7.395 29.172 37.969 1 89.5 452 GLY B CA 1
ATOM 7238 C C . GLY B 1 452 ? 8.875 29.344 37.656 1 89.5 452 GLY B C 1
ATOM 7239 O O . GLY B 1 452 ? 9.68 29.562 38.594 1 89.5 452 GLY B O 1
ATOM 7240 N N . GLN B 1 453 ? 9.188 29.281 36.406 1 92.31 453 GLN B N 1
ATOM 7241 C CA . GLN B 1 453 ? 10.594 29.391 36.062 1 92.31 453 GLN B CA 1
ATOM 7242 C C . GLN B 1 453 ? 10.961 30.828 35.719 1 92.31 453 GLN B C 1
ATOM 7244 O O . GLN B 1 453 ? 10.102 31.625 35.312 1 92.31 453 GLN B O 1
ATOM 7249 N N . GLU B 1 454 ? 12.148 31.156 36 1 93.38 454 GLU B N 1
ATOM 7250 C CA . GLU B 1 454 ? 12.695 32.469 35.656 1 93.38 454 GLU B CA 1
ATOM 7251 C C . GLU B 1 454 ? 13.914 32.344 34.75 1 93.38 454 GLU B C 1
ATOM 7253 O O . GLU B 1 454 ? 14.711 31.406 34.906 1 93.38 454 GLU B O 1
ATOM 7258 N N . LEU B 1 455 ? 13.922 33.188 33.781 1 94.19 455 LEU B N 1
ATOM 7259 C CA . LEU B 1 455 ? 15.031 33.219 32.844 1 94.19 455 LEU B CA 1
ATOM 7260 C C . LEU B 1 455 ? 15.305 34.656 32.406 1 94.19 455 LEU B C 1
ATOM 7262 O O . LEU B 1 455 ? 14.398 35.344 31.922 1 94.19 455 LEU B O 1
ATOM 7266 N N . SER B 1 456 ? 16.484 35.156 32.656 1 94.31 456 SER B N 1
ATOM 7267 C CA . SER B 1 456 ? 16.812 36.5 32.25 1 94.31 456 SER B CA 1
ATOM 7268 C C . SER B 1 456 ? 17.203 36.562 30.766 1 94.31 456 SER B C 1
ATOM 7270 O O . SER B 1 456 ? 17.703 35.562 30.219 1 94.31 456 SER B O 1
ATOM 7272 N N . GLU B 1 457 ? 16.859 37.656 30.188 1 94.88 457 GLU B N 1
ATOM 7273 C CA . GLU B 1 457 ? 17.297 37.875 28.812 1 94.88 457 GLU B CA 1
ATOM 7274 C C . GLU B 1 457 ? 18.797 37.656 28.656 1 94.88 457 GLU B C 1
ATOM 7276 O O . GLU B 1 457 ? 19.25 37.062 27.688 1 94.88 457 GLU B O 1
ATOM 7281 N N . ALA B 1 458 ? 19.562 38.125 29.641 1 93.75 458 ALA B N 1
ATOM 7282 C CA . ALA B 1 458 ? 21.016 38 29.609 1 93.75 458 ALA B CA 1
ATOM 7283 C C . ALA B 1 458 ? 21.453 36.531 29.578 1 93.75 458 ALA B C 1
ATOM 7285 O O . ALA B 1 458 ? 22.344 36.156 28.812 1 93.75 458 ALA B O 1
ATOM 7286 N N . LYS B 1 459 ? 20.828 35.75 30.375 1 93.88 459 LYS B N 1
ATOM 7287 C CA . LYS B 1 459 ? 21.156 34.344 30.422 1 93.88 459 LYS B CA 1
ATOM 7288 C C . LYS B 1 459 ? 20.797 33.656 29.109 1 93.88 459 LYS B C 1
ATOM 7290 O O . LYS B 1 459 ? 21.547 32.812 28.609 1 93.88 459 LYS B O 1
ATOM 7295 N N . LEU B 1 460 ? 19.656 34 28.609 1 95.62 460 LEU B N 1
ATOM 7296 C CA . LEU B 1 460 ? 19.203 33.406 27.359 1 95.62 460 LEU B CA 1
ATOM 7297 C C . LEU B 1 460 ? 20.141 33.75 26.203 1 95.62 460 LEU B C 1
ATOM 7299 O O . LEU B 1 460 ? 20.547 32.875 25.438 1 95.62 460 LEU B O 1
ATOM 7303 N N . LEU B 1 461 ? 20.516 35 26.109 1 93.88 461 LEU B N 1
ATOM 7304 C CA . LEU B 1 461 ? 21.375 35.438 25.016 1 93.88 461 LEU B CA 1
ATOM 7305 C C . LEU B 1 461 ? 22.781 34.844 25.156 1 93.88 461 LEU B C 1
ATOM 7307 O O . LEU B 1 461 ? 23.422 34.531 24.156 1 93.88 461 LEU B O 1
ATOM 7311 N N . ALA B 1 462 ? 23.297 34.719 26.391 1 92.5 462 ALA B N 1
ATOM 7312 C CA . ALA B 1 462 ? 24.578 34.094 26.625 1 92.5 462 ALA B CA 1
ATOM 7313 C C . ALA B 1 462 ? 24.578 32.656 26.156 1 92.5 462 ALA B C 1
ATOM 7315 O O . ALA B 1 462 ? 25.547 32.156 25.578 1 92.5 462 ALA B O 1
ATOM 7316 N N . HIS B 1 463 ? 23.516 32 26.438 1 93.75 463 HIS B N 1
ATOM 7317 C CA . HIS B 1 463 ? 23.328 30.609 26 1 93.75 463 HIS B CA 1
ATOM 7318 C C . HIS B 1 463 ? 23.422 30.516 24.484 1 93.75 463 HIS B C 1
ATOM 7320 O O . HIS B 1 463 ? 24.094 29.609 23.953 1 93.75 463 HIS B O 1
ATOM 7326 N N . CYS B 1 464 ? 22.766 31.422 23.781 1 93.38 464 CYS B N 1
ATOM 7327 C CA . CYS B 1 464 ? 22.781 31.422 22.328 1 93.38 464 CYS B CA 1
ATOM 7328 C C . CYS B 1 464 ? 24.172 31.75 21.797 1 93.38 464 CYS B C 1
ATOM 7330 O O . CYS B 1 464 ? 24.641 31.109 20.859 1 93.38 464 CYS B O 1
ATOM 7332 N N . ARG B 1 465 ? 24.891 32.656 22.422 1 88.94 465 ARG B N 1
ATOM 7333 C CA . ARG B 1 465 ? 26.203 33.094 21.969 1 88.94 465 ARG B CA 1
ATOM 7334 C C . ARG B 1 465 ? 27.234 31.984 22.094 1 88.94 465 ARG B C 1
ATOM 7336 O O . ARG B 1 465 ? 28.172 31.906 21.312 1 88.94 465 ARG B O 1
ATOM 7343 N N . GLU B 1 466 ? 26.953 31.094 22.922 1 89.75 466 GLU B N 1
ATOM 7344 C CA . GLU B 1 466 ? 27.875 29.984 23.156 1 89.75 466 GLU B CA 1
ATOM 7345 C C . GLU B 1 466 ? 27.688 28.891 22.094 1 89.75 466 GLU B C 1
ATOM 7347 O O . GLU B 1 466 ? 28.594 28.094 21.859 1 89.75 466 GLU B O 1
ATOM 7352 N N . ARG B 1 467 ? 26.562 28.922 21.391 1 87.25 467 ARG B N 1
ATOM 7353 C CA . ARG B 1 467 ? 26.203 27.734 20.625 1 87.25 467 ARG B CA 1
ATOM 7354 C C . ARG B 1 467 ? 25.906 28.094 19.172 1 87.25 467 ARG B C 1
ATOM 7356 O O . ARG B 1 467 ? 25.812 27.203 18.312 1 87.25 467 ARG B O 1
ATOM 7363 N N . LEU B 1 468 ? 25.703 29.375 18.984 1 86.5 468 LEU B N 1
ATOM 7364 C CA . LEU B 1 468 ? 25.359 29.844 17.656 1 86.5 468 LEU B CA 1
ATOM 7365 C C . LEU B 1 468 ? 26.375 30.875 17.156 1 86.5 468 LEU B C 1
ATOM 7367 O O . LEU B 1 468 ? 26.984 31.578 17.953 1 86.5 468 LEU B O 1
ATOM 7371 N N . ALA B 1 469 ? 26.562 30.938 15.836 1 80.38 469 ALA B N 1
ATOM 7372 C CA . ALA B 1 469 ? 27.297 32.062 15.266 1 80.38 469 ALA B CA 1
ATOM 7373 C C . ALA B 1 469 ? 26.656 33.375 15.633 1 80.38 469 ALA B C 1
ATOM 7375 O O . ALA B 1 469 ? 25.438 33.469 15.797 1 80.38 469 ALA B O 1
ATOM 7376 N N . ARG B 1 470 ? 27.5 34.406 15.773 1 81.44 470 ARG B N 1
ATOM 7377 C CA . ARG B 1 470 ? 27.062 35.719 16.25 1 81.44 470 ARG B CA 1
ATOM 7378 C C . ARG B 1 470 ? 25.859 36.219 15.469 1 81.44 470 ARG B C 1
ATOM 7380 O O . ARG B 1 470 ? 24.906 36.75 16.047 1 81.44 470 ARG B O 1
ATOM 7387 N N . PHE B 1 471 ? 25.906 36.031 14.117 1 79.25 471 PHE B N 1
ATOM 7388 C CA . PHE B 1 471 ? 24.844 36.562 13.281 1 79.25 471 PHE B CA 1
ATOM 7389 C C . PHE B 1 471 ? 23.547 35.812 13.492 1 79.25 471 PHE B C 1
ATOM 7391 O O . PHE B 1 471 ? 22.469 36.281 13.148 1 79.25 471 PHE B O 1
ATOM 7398 N N . LYS B 1 472 ? 23.531 34.562 14.07 1 85.06 472 LYS B N 1
ATOM 7399 C CA . LYS B 1 472 ? 22.344 33.75 14.312 1 85.06 472 LYS B CA 1
ATOM 7400 C C . LYS B 1 472 ? 21.703 34.094 15.656 1 85.06 472 LYS B C 1
ATOM 7402 O O . LYS B 1 472 ? 20.547 33.781 15.898 1 85.06 472 LYS B O 1
ATOM 7407 N N . CYS B 1 473 ? 22.531 34.688 16.547 1 90.5 473 CYS B N 1
ATOM 7408 C CA . CYS B 1 473 ? 22.047 34.938 17.906 1 90.5 473 CYS B CA 1
ATOM 7409 C C . CYS B 1 473 ? 20.969 36.031 17.906 1 90.5 473 CYS B C 1
ATOM 7411 O O . CYS B 1 473 ? 21.172 37.094 17.312 1 90.5 473 CYS B O 1
ATOM 7413 N N . PRO B 1 474 ? 19.812 35.719 18.531 1 94.25 474 PRO B N 1
ATOM 7414 C CA . PRO B 1 474 ? 18.828 36.781 18.672 1 94.25 474 PRO B CA 1
ATOM 7415 C C . PRO B 1 474 ? 19.406 38.031 19.375 1 94.25 474 PRO B C 1
ATOM 7417 O O . PRO B 1 474 ? 20.281 37.875 20.234 1 94.25 474 PRO B O 1
ATOM 7420 N N . GLN B 1 475 ? 18.922 39.156 19 1 89.81 475 GLN B N 1
ATOM 7421 C CA . GLN B 1 475 ? 19.406 40.375 19.625 1 89.81 475 GLN B CA 1
ATOM 7422 C C . GLN B 1 475 ? 18.469 40.844 20.734 1 89.81 475 GLN B C 1
ATOM 7424 O O . GLN B 1 475 ? 18.859 41.625 21.594 1 89.81 475 GLN B O 1
ATOM 7429 N N . ARG B 1 476 ? 17.234 40.375 20.594 1 90.5 476 ARG B N 1
ATOM 7430 C CA . ARG B 1 476 ? 16.219 40.719 21.578 1 90.5 476 ARG B CA 1
ATOM 7431 C C . ARG B 1 476 ? 15.406 39.5 21.984 1 90.5 476 ARG B C 1
ATOM 7433 O O . ARG B 1 476 ? 15.305 38.531 21.219 1 90.5 476 ARG B O 1
ATOM 7440 N N . VAL B 1 477 ? 15.023 39.562 23.297 1 94.5 477 VAL B N 1
ATOM 7441 C CA . VAL B 1 477 ? 14.133 38.531 23.797 1 94.5 477 VAL B CA 1
ATOM 7442 C C . VAL B 1 477 ? 12.805 39.156 24.25 1 94.5 477 VAL B C 1
ATOM 7444 O O . VAL B 1 477 ? 12.797 40.219 24.875 1 94.5 477 VAL B O 1
ATOM 7447 N N . SER B 1 478 ? 11.82 38.656 23.766 1 93.44 478 SER B N 1
ATOM 7448 C CA . SER B 1 478 ? 10.492 39 24.234 1 93.44 478 SER B CA 1
ATOM 7449 C C . SER B 1 478 ? 9.836 37.875 25 1 93.44 478 SER B C 1
ATOM 7451 O O . SER B 1 478 ? 9.5 36.844 24.422 1 93.44 478 SER B O 1
ATOM 7453 N N . PHE B 1 479 ? 9.719 38 26.312 1 94.06 479 PHE B N 1
ATOM 7454 C CA . PHE B 1 479 ? 9.047 37 27.109 1 94.06 479 PHE B CA 1
ATOM 7455 C C . PHE B 1 479 ? 7.531 37.156 27.031 1 94.06 479 PHE B C 1
ATOM 7457 O O . PHE B 1 479 ? 7.012 38.25 27.234 1 94.06 479 PHE B O 1
ATOM 7464 N N . VAL B 1 480 ? 6.91 36.094 26.656 1 92.5 480 VAL B N 1
ATOM 7465 C CA . VAL B 1 480 ? 5.457 36.094 26.547 1 92.5 480 VAL B CA 1
ATOM 7466 C C . VAL B 1 480 ? 4.855 35 27.391 1 92.5 480 VAL B C 1
ATOM 7468 O O . VAL B 1 480 ? 5.566 34.094 27.828 1 92.5 480 VAL B O 1
ATOM 7471 N N . GLU B 1 481 ? 3.572 35.094 27.609 1 90.81 481 GLU B N 1
ATOM 7472 C CA . GLU B 1 481 ? 2.889 34.031 28.375 1 90.81 481 GLU B CA 1
ATOM 7473 C C . GLU B 1 481 ? 2.736 32.781 27.547 1 90.81 481 GLU B C 1
ATOM 7475 O O . GLU B 1 481 ? 2.912 31.656 28.062 1 90.81 481 GLU B O 1
ATOM 7480 N N . ALA B 1 482 ? 2.355 32.969 26.328 1 90.5 482 ALA B N 1
ATOM 7481 C CA . ALA B 1 482 ? 2.174 31.859 25.391 1 90.5 482 ALA B CA 1
ATOM 7482 C C . ALA B 1 482 ? 2.387 32.312 23.953 1 90.5 482 ALA B C 1
ATOM 7484 O O . ALA B 1 482 ? 2.143 33.469 23.625 1 90.5 482 ALA B O 1
ATOM 7485 N N . LEU B 1 483 ? 2.941 31.422 23.141 1 90.31 483 LEU B N 1
ATOM 7486 C CA . LEU B 1 483 ? 3.078 31.734 21.719 1 90.31 483 LEU B CA 1
ATOM 7487 C C . LEU B 1 483 ? 1.758 31.5 20.984 1 90.31 483 LEU B C 1
ATOM 7489 O O . LEU B 1 483 ? 1.025 30.562 21.297 1 90.31 483 LEU B O 1
ATOM 7493 N N . PRO B 1 484 ? 1.471 32.438 20.062 1 87.75 484 PRO B N 1
ATOM 7494 C CA . PRO B 1 484 ? 0.26 32.25 19.266 1 87.75 484 PRO B CA 1
ATOM 7495 C C . PRO B 1 484 ? 0.342 30.984 18.391 1 87.75 484 PRO B C 1
ATOM 7497 O O . PRO B 1 484 ? 1.407 30.688 17.844 1 87.75 484 PRO B O 1
ATOM 7500 N N . ARG B 1 485 ? -0.699 30.281 18.312 1 83.25 485 ARG B N 1
ATOM 7501 C CA . ARG B 1 485 ? -0.742 29.047 17.562 1 83.25 485 ARG B CA 1
ATOM 7502 C C . ARG B 1 485 ? -1.897 29.047 16.562 1 83.25 485 ARG B C 1
ATOM 7504 O O . ARG B 1 485 ? -2.912 29.703 16.781 1 83.25 485 ARG B O 1
ATOM 7511 N N . ASN B 1 486 ? -1.638 28.375 15.516 1 75.5 486 ASN B N 1
ATOM 7512 C CA . ASN B 1 486 ? -2.711 28.203 14.547 1 75.5 486 ASN B CA 1
ATOM 7513 C C . ASN B 1 486 ? -3.633 27.047 14.914 1 75.5 486 ASN B C 1
ATOM 7515 O O . ASN B 1 486 ? -3.529 26.5 16.016 1 75.5 486 ASN B O 1
ATOM 7519 N N . ALA B 1 487 ? -4.453 26.703 14.031 1 68.12 487 ALA B N 1
ATOM 7520 C CA . ALA B 1 487 ? -5.531 25.766 14.32 1 68.12 487 ALA B CA 1
ATOM 7521 C C . ALA B 1 487 ? -4.984 24.359 14.516 1 68.12 487 ALA B C 1
ATOM 7523 O O . ALA B 1 487 ? -5.625 23.516 15.164 1 68.12 487 ALA B O 1
ATOM 7524 N N . THR B 1 488 ? -3.799 24.125 14 1 67.81 488 THR B N 1
ATOM 7525 C CA . THR B 1 488 ? -3.227 22.781 14.141 1 67.81 488 THR B CA 1
ATOM 7526 C C . THR B 1 488 ? -2.258 22.734 15.32 1 67.81 488 THR B C 1
ATOM 7528 O O . THR B 1 488 ? -1.616 21.703 15.555 1 67.81 488 THR B O 1
ATOM 7531 N N . GLY B 1 489 ? -2.195 23.891 16.094 1 70.88 489 GLY B N 1
ATOM 7532 C CA . GLY B 1 489 ? -1.343 23.922 17.266 1 70.88 489 GLY B CA 1
ATOM 7533 C C . GLY B 1 489 ? 0.076 24.375 16.953 1 70.88 489 GLY B C 1
ATOM 7534 O O . GLY B 1 489 ? 0.924 24.406 17.859 1 70.88 489 GLY B O 1
ATOM 7535 N N . LYS B 1 490 ? 0.261 24.719 15.711 1 75.75 490 LYS B N 1
ATOM 7536 C CA . LYS B 1 490 ? 1.604 25.156 15.344 1 75.75 490 LYS B CA 1
ATOM 7537 C C . LYS B 1 490 ? 1.81 26.641 15.672 1 75.75 490 LYS B C 1
ATOM 7539 O O . LYS B 1 490 ? 0.869 27.438 15.602 1 75.75 490 LYS B O 1
ATOM 7544 N N . VAL B 1 491 ? 3.008 27 16.109 1 80.31 491 VAL B N 1
ATOM 7545 C CA . VAL B 1 491 ? 3.342 28.391 16.375 1 80.31 491 VAL B CA 1
ATOM 7546 C C . VAL B 1 491 ? 3.098 29.234 15.117 1 80.31 491 VAL B C 1
ATOM 7548 O O . VAL B 1 491 ? 3.496 28.844 14.016 1 80.31 491 VAL B O 1
ATOM 7551 N N . HIS B 1 492 ? 2.336 30.328 15.266 1 83.94 492 HIS B N 1
ATOM 7552 C CA . HIS B 1 492 ? 2.002 31.219 14.156 1 83.94 492 HIS B CA 1
ATOM 7553 C C . HIS B 1 492 ? 2.93 32.438 14.109 1 83.94 492 HIS B C 1
ATOM 7555 O O . HIS B 1 492 ? 2.582 33.5 14.617 1 83.94 492 HIS B O 1
ATOM 7561 N N . LYS B 1 493 ? 4.016 32.438 13.297 1 84.56 493 LYS B N 1
ATOM 7562 C CA . LYS B 1 493 ? 5.078 33.438 13.305 1 84.56 493 LYS B CA 1
ATOM 7563 C C . LYS B 1 493 ? 4.59 34.75 12.719 1 84.56 493 LYS B C 1
ATOM 7565 O O . LYS B 1 493 ? 5.008 35.812 13.156 1 84.56 493 LYS B O 1
ATOM 7570 N N . PRO B 1 494 ? 3.695 34.719 11.789 1 78.88 494 PRO B N 1
ATOM 7571 C CA . PRO B 1 494 ? 3.188 36 11.297 1 78.88 494 PRO B CA 1
ATOM 7572 C C . PRO B 1 494 ? 2.541 36.844 12.398 1 78.88 494 PRO B C 1
ATOM 7574 O O . PRO B 1 494 ? 2.77 38.062 12.477 1 78.88 494 PRO B O 1
ATOM 7577 N N . THR B 1 495 ? 1.776 36.156 13.219 1 83.94 495 THR B N 1
ATOM 7578 C CA . THR B 1 495 ? 1.168 36.875 14.352 1 83.94 495 THR B CA 1
ATOM 7579 C C . THR B 1 495 ? 2.238 37.375 15.305 1 83.94 495 THR B C 1
ATOM 7581 O O . THR B 1 495 ? 2.113 38.469 15.852 1 83.94 495 THR B O 1
ATOM 7584 N N . LEU B 1 496 ? 3.213 36.594 15.5 1 86.06 496 LEU B N 1
ATOM 7585 C CA . LEU B 1 496 ? 4.309 37 16.375 1 86.06 496 LEU B CA 1
ATOM 7586 C C . LEU B 1 496 ? 4.996 38.25 15.836 1 86.06 496 LEU B C 1
ATOM 7588 O O . LEU B 1 496 ? 5.309 39.156 16.594 1 86.06 496 LEU B O 1
ATOM 7592 N N . ARG B 1 497 ? 5.203 38.25 14.555 1 84.25 497 ARG B N 1
ATOM 7593 C CA . ARG B 1 497 ? 5.828 39.406 13.922 1 84.25 497 ARG B CA 1
ATOM 7594 C C . ARG B 1 497 ? 4.988 40.656 14.117 1 84.25 497 ARG B C 1
ATOM 7596 O O . ARG B 1 497 ? 5.516 41.719 14.453 1 84.25 497 ARG B O 1
ATOM 7603 N N . GLU B 1 498 ? 3.713 40.469 13.945 1 83.19 498 GLU B N 1
ATOM 7604 C CA . GLU B 1 498 ? 2.803 41.594 14.109 1 83.19 498 GLU B CA 1
ATOM 7605 C C . GLU B 1 498 ? 2.811 42.094 15.547 1 83.19 498 GLU B C 1
ATOM 7607 O O . GLU B 1 498 ? 2.867 43.312 15.781 1 83.19 498 GLU B O 1
ATOM 7612 N N . ARG B 1 499 ? 2.809 41.25 16.453 1 82.44 499 ARG B N 1
ATOM 7613 C CA . ARG B 1 499 ? 2.703 41.594 17.875 1 82.44 499 ARG B CA 1
ATOM 7614 C C . ARG B 1 499 ? 4.008 42.188 18.375 1 82.44 499 ARG B C 1
ATOM 7616 O O . ARG B 1 499 ? 3.99 43.125 19.172 1 82.44 499 ARG B O 1
ATOM 7623 N N . ILE B 1 500 ? 5.023 41.625 17.984 1 79.69 500 ILE B N 1
ATOM 7624 C CA . ILE B 1 500 ? 6.305 41.969 18.594 1 79.69 500 ILE B CA 1
ATOM 7625 C C . ILE B 1 500 ? 6.938 43.125 17.828 1 79.69 500 ILE B C 1
ATOM 7627 O O . ILE B 1 500 ? 7.516 44.062 18.422 1 79.69 500 ILE B O 1
ATOM 7631 N N . LEU B 1 501 ? 6.746 43.125 16.516 1 73.62 501 LEU B N 1
ATOM 7632 C CA . LEU B 1 501 ? 7.402 44.156 15.719 1 73.62 501 LEU B CA 1
ATOM 7633 C C . LEU B 1 501 ? 6.523 45.406 15.586 1 73.62 501 LEU B C 1
ATOM 7635 O O . LEU B 1 501 ? 7.027 46.531 15.477 1 73.62 501 LEU B O 1
ATOM 7639 N N . VAL B 1 502 ? 5.234 45.219 15.406 1 62.28 502 VAL B N 1
ATOM 7640 C CA . VAL B 1 502 ? 4.375 46.406 15.305 1 62.28 502 VAL B CA 1
ATOM 7641 C C . VAL B 1 502 ? 4.277 47.094 16.672 1 62.28 502 VAL B C 1
ATOM 7643 O O . VAL B 1 502 ? 4.273 48.312 16.75 1 62.28 502 VAL B O 1
ATOM 7646 N N . ARG B 1 503 ? 4.16 46.344 17.75 1 54.78 503 ARG B N 1
ATOM 7647 C CA . ARG B 1 503 ? 4.086 46.969 19.062 1 54.78 503 ARG B CA 1
ATOM 7648 C C . ARG B 1 503 ? 5.371 47.75 19.375 1 54.78 503 ARG B C 1
ATOM 7650 O O . ARG B 1 503 ? 5.336 48.781 20.031 1 54.78 503 ARG B O 1
ATOM 7657 N N . GLU B 1 504 ? 6.41 47.219 18.969 1 51.44 504 GLU B N 1
ATOM 7658 C CA . GLU B 1 504 ? 7.652 47.938 19.234 1 51.44 504 GLU B CA 1
ATOM 7659 C C . GLU B 1 504 ? 7.707 49.25 18.453 1 51.44 504 GLU B C 1
ATOM 7661 O O . GLU B 1 504 ? 8.258 50.25 18.922 1 51.44 504 GLU B O 1
ATOM 7666 N N . THR B 1 505 ? 7.164 49.219 17.25 1 47.31 505 THR B N 1
ATOM 7667 C CA . THR B 1 505 ? 7.145 50.469 16.531 1 47.31 505 THR B CA 1
ATOM 7668 C C . THR B 1 505 ? 6.168 51.469 17.188 1 47.31 505 THR B C 1
ATOM 7670 O O . THR B 1 505 ? 6.352 52.688 17.109 1 47.31 505 THR B O 1
ATOM 7673 N N . ALA B 1 506 ? 5.102 51.031 17.703 1 48.84 506 ALA B N 1
ATOM 7674 C CA . ALA B 1 506 ? 4.152 51.906 18.359 1 48.84 506 ALA B CA 1
ATOM 7675 C C . ALA B 1 506 ? 4.707 52.438 19.672 1 48.84 506 ALA B C 1
ATOM 7677 O O . ALA B 1 506 ? 4.43 53.562 20.062 1 48.84 506 ALA B O 1
ATOM 7678 N N . ASP B 1 507 ? 5.387 51.594 20.375 1 45.31 507 ASP B N 1
ATOM 7679 C CA . ASP B 1 507 ? 5.93 52.062 21.656 1 45.31 507 ASP B CA 1
ATOM 7680 C C . ASP B 1 507 ? 7.227 52.844 21.453 1 45.31 507 ASP B C 1
ATOM 7682 O O . ASP B 1 507 ? 7.719 53.469 22.391 1 45.31 507 ASP B O 1
ATOM 7686 N N . ALA B 1 508 ? 7.707 52.875 20.266 1 46.53 508 ALA B N 1
ATOM 7687 C CA . ALA B 1 508 ? 8.867 53.719 19.984 1 46.53 508 ALA B CA 1
ATOM 7688 C C . ALA B 1 508 ? 8.438 55.125 19.562 1 46.53 508 ALA B C 1
ATOM 7690 O O . ALA B 1 508 ? 7.465 55.281 18.812 1 46.53 508 ALA B O 1
#

InterPro domains:
  IPR000873 AMP-dependent synthetase/ligase domain [PF00501] (10-365)
  IPR020845 AMP-binding, conserved site [PS00455] (159-170)
  IPR025110 AMP-binding enzyme, C-terminal domain [PF13193] (415-490)
  IPR042099 ANL, N-terminal domain [G3DSA:3.40.50.12780] (3-399)
  IPR045851 AMP-binding enzyme domain superfamily [G3DSA:3.30.300.30] (401-503)

Secondary structure (DSSP, 8-state):
-PPBP--HHHHHHHH-TTSEEEEETTTTEEEEHHHHHHHHHHHHHHHHHTT--TT-EEEEE-SS-HHHHHHHHHHHHHT-EEEEE-TTS-HHHHHHHHHHH--SEEEE-GGGHHHHHHHHHHHT-SEEEETTHHHHHHHHH-----SPPP-BTTSEEEEEEE--TTSS-EEEEEEHHHHHHHHHHHHTTTT--TT-EEEE-S-TTSHIIIIIIIHHHHHHT-EEEE-SS--HHHHHHHHH-GGG---EEEE-HHHHHHHHHSTTGGG---TT-SEEEE-SSPPPHHHHHHHHHTT---EEEEE-GGGSSEEEE--GGGTTTTTT--BEE-TT-EEEEE-TTSSBPPTT--EEEEEESTTS-S-BTT-HHHHHHHEETTEEEEEEEEEE-TTS-EEEEEETTT-EEETTEEE-HHHHHHHHTTSTTEEEEEEEEEEETTTEEEEEEEEEEPTT----HHHHHHHHHHHS-GGGS-SEEEEESS--B-TTS-B-HHHHHIIIIIHHHHH-/-PPBP--HHHHHHHHSTTSEEEEETTTTEEEEHHHHHHHHHHHHHHHHHTT--TT-EEEEE-SS-HHHHHHHHHHHHHT-EEEE--TTS-HHHHHHHHHHH--SEEEE-GGGHHHHHHHHHHHT-SEEEETTHHHHHHHHH-----SPPP-BTTSEEEEEEE--TTSS-EEEEEEHHHHHHHHHHHHTTTT--TT-EEEE-S-TTSHIIIIIIIHHHHHHT-EEEE-SS--HHHHHHHHH-GGG---EEEE-HHHHHHHHHSTTGGG---TT-SEEEE-SSPPPHHHHHHHHHTT---EEEEE-GGGSSEEEE--GGGTTTTTT--BEE-TT-EEEEE-TTSSBPPTT--EEEEEESTTS-S-BTT-HHHHHHHEETTEEEEEEEEEE-TTS-EEEEEETTT-EEETTEEE-HHHHHHHHTTSTTEEEEEEEEEEETTTEEEEEEEEEEPTT----HHHHHHHHHHHS-GGGS-SEEEEESS--B-TTS-B-HHHHHIIIIIHHHHH-

Foldseek 3Di:
DFAWDDQLLVVCCVVPVQAFAEQAPVVRDTAGSVNLVLLLQLVLQLVVVLVFAAAAEEEEQAFWDVVLVSPLSSCVQRNYEYAYDQNPDALVLVLVVCLLNVHLEYEYEPVCVVSVVSSCVSNVRNYYHYPDPSSVVSSVPGDGNPGGDIDGQARFRYWAWDDDPVHRTWTFTFGNLLLVVLLVLQCPLLVAALAAEEEQAFGCSFLQRPRNPSSSNSSRNHYYYYDRHDDLVVVLVLQQDVVNLHAEYEAEQVSLLNNLPDPCNLVGDNPRHSAAEYEPDFHQQVSQVSCVVSVHQHKAFYFHVQLSTGAAIARPVCRNVPPRFNHAGGDFKDKFFAAPVRHGDDAFDKGWIKMAGSNGGPDTRPCVPCNVPQDDPRIGGPQWIWHAHPVRTIHTQARVVQWDFFQNDTAGFNVLQSLLVVPVQFSGWTWGWDQDPPGRTFIEIETATDPPDDDDPVRSQVSSVVPDDPRRGGPYYHYDNDADAGSRRHGDVVVVCCVVHVVVVVVD/DFAWDDQLLVVCCVVPVQAFAEQAPVVRDTAGSVNLVLLLQLVLQLVVVLVFAAAAEEEEQAFWDVVLVSVLSSCVQRNYEYAYDQNPDALVLVLVVCLLNVHLEYEYEPVCVVSVVSSCVSNVRNYYHYPDPSSVVSSVPGDGNPGGDIDGQARFRYWAWDCDPVGRTWTFTHGNLLLVVLLVLQCPLLVAALAAEEEQAFGCSFLQRPRNPSSSNSSRNHYYYYDRHDDLVVVLVLQQDVVNLHAEYEAEQVSLLNNLPDPCNLVRDNPRHSAAEYEPDFHQQVSQVSCVVSVHQHKAFYFHVQQSTGAAIARPVCRNVPPRFNHAGGDFKDKFFAAPVRHGDDAFDKGWIKMAGSNGGPDTRPCVPCNVPQDDPRIGGPQWIWHAHPVRTIHTQARVVQWDFFQNDTAGFNVLQSLLVVPVQFSGWTWGWAQDPPGRTFIEIETATDPPDDDDPVRSQVSSVVPDDPRRGGPYYHYDNDADADSRRHRDVVVVCCVVHVVVVVVD

pLDDT: mean 91.64, std 9.26, range [42.41, 98.94]